Protein AF-0000000072550891 (afdb_homodimer)

Sequence (1012 aa):
MGTFTTAAAADHISEFAVNGSTIPDVQFDVGESYAGLLPISNNTEEKSSLFYWFFPTANPEHQTKEEITIWLNGGPGCSSLLGLLKENGPFLWQSGTPGPQPNPWSWHLLTNVIYVEQPVGVGFTKGTPSITNEDELAAQFMGFWRNFVDLFGLHGWKVYIVAESYGGFYGPYIASNFIDANDADHFNVAGLMVYDGIFFDDNLQMSVPAQSYINRYKELFALDDVVKARVDSVANECGFTYYYNQYLMFPPAGPQPYLTPGLDLLPDGTVVVNETCYDLWDYITDEVYVKNPCFNIYSITDHCPTPFNPLGYMPYFNRDDVKKAINAPDGVTWNLCNNNVFNTTDGHDTSPPSGLKQLPYVIDKTQNVILAQGSLDWILVTEGVLLGIQNMTWGGEMGFQSQPQDPFYVPLYGFYPYDIGYWGHNLPSGSGVQGTVHTERGLTLVAMQLAGHEGPQYLGAAAFRQLEKLLGRVQALNGTEPFTLPALRSIPQLQEPLGKGIVTIFMGTFTTAAAADHISEFAVNGSTIPDVQFDVGESYAGLLPISNNTEEKSSLFYWFFPTANPEHQTKEEITIWLNGGPGCSSLLGLLKENGPFLWQSGTPGPQPNPWSWHLLTNVIYVEQPVGVGFTKGTPSITNEDELAAQFMGFWRNFVDLFGLHGWKVYIVAESYGGFYGPYIASNFIDANDADHFNVAGLMVYDGIFFDDNLQMSVPAQSYINRYKELFALDDVVKARVDSVANECGFTYYYNQYLMFPPAGPQPYLTPGLDLLPDGTVVVNETCYDLWDYITDEVYVKNPCFNIYSITDHCPTPFNPLGYMPYFNRDDVKKAINAPDGVTWNLCNNNVFNTTDGHDTSPPSGLKQLPYVIDKTQNVILAQGSLDWILVTEGVLLGIQNMTWGGEMGFQSQPQDPFYVPLYGFYPYDIGYWGHNLPSGSGVQGTVHTERGLTLVAMQLAGHEGPQYLGAAAFRQLEKLLGRVQALNGTEPFTLPALRSIPQLQEPLGKGIVTIF

Nearest PDB structures (foldseek):
  6wia-assembly1_A-2  TM=8.063E-01  e=2.719E-28  Homo sapiens
  4mws-assembly1_B  TM=8.122E-01  e=5.931E-28  Homo sapiens
  4cib-assembly1_A-2  TM=8.021E-01  e=7.541E-28  Homo sapiens
  4ci9-assembly1_A-2  TM=7.890E-01  e=9.028E-28  Homo sapiens
  4cia-assembly1_A-2  TM=7.761E-01  e=1.645E-27  Homo sapiens

Solvent-accessible surface area (backbone atoms only — not comparable to full-atom values): 50818 Å² total; per-residue (Å²): 127,85,61,91,56,50,86,75,62,35,69,79,47,52,82,26,54,29,62,30,63,63,38,77,83,38,88,54,68,72,46,72,34,34,20,32,73,42,39,35,46,89,51,88,81,58,70,36,19,34,26,37,44,36,30,59,36,68,32,77,91,38,54,79,55,62,45,38,34,40,38,31,40,20,68,74,10,17,23,11,62,51,44,35,35,42,33,40,25,63,41,29,42,47,61,11,40,89,52,53,37,77,36,80,46,21,49,29,57,67,31,23,33,34,31,40,21,42,51,44,50,6,36,69,24,33,56,71,46,68,33,41,31,43,66,50,44,27,50,41,48,49,27,26,48,49,50,48,32,62,65,71,64,47,66,55,27,36,32,34,45,34,19,20,31,41,13,23,34,48,42,28,36,34,52,36,52,31,56,70,60,73,39,51,51,76,32,26,67,50,29,40,34,26,26,31,46,45,31,55,60,66,55,50,24,30,40,36,39,38,67,62,50,47,62,75,41,36,74,70,52,48,62,45,58,68,59,50,51,49,52,52,50,50,34,52,76,35,37,21,54,56,49,48,65,57,39,46,39,57,45,36,73,51,83,65,68,90,67,55,74,34,54,41,74,42,97,88,64,50,77,41,78,36,61,72,43,72,38,44,53,54,53,52,51,56,56,32,36,45,48,30,59,39,56,31,60,47,26,56,59,46,48,51,72,72,48,35,47,54,65,49,96,74,28,56,71,49,36,68,70,40,19,60,44,45,49,43,64,80,88,54,80,49,45,58,61,31,77,70,39,25,56,38,99,83,33,49,71,69,53,75,51,19,47,78,50,32,36,35,50,42,22,62,73,43,49,36,29,37,44,38,26,16,67,31,11,61,61,49,30,54,64,13,54,49,39,46,42,22,58,26,60,40,78,89,43,56,25,54,61,61,73,57,43,41,26,21,42,23,50,43,58,61,84,48,94,90,46,79,81,36,72,33,54,90,63,58,46,31,22,40,66,41,7,15,26,39,74,57,78,28,40,30,42,34,37,30,52,78,11,19,42,56,39,34,47,44,26,28,46,44,43,42,50,50,48,35,40,67,74,60,75,39,92,60,59,63,51,60,63,43,47,85,52,80,93,31,52,79,41,78,54,74,70,80,83,75,64,51,25,61,42,86,68,114,129,85,63,92,57,50,84,77,60,38,70,76,48,52,82,25,53,29,61,31,64,63,38,75,82,38,90,53,69,71,46,73,34,35,19,32,72,42,41,34,46,90,51,88,81,59,70,36,20,35,27,38,45,36,29,59,35,67,33,76,90,38,53,80,56,63,44,38,35,40,38,33,41,20,68,75,10,16,23,10,62,52,42,34,35,40,32,39,25,62,40,29,43,46,64,11,41,88,52,55,36,79,36,78,46,22,49,29,56,66,30,23,34,35,28,40,22,41,53,43,51,6,35,69,24,34,56,71,43,67,32,40,33,43,69,51,43,29,51,42,50,49,28,26,47,49,50,49,33,62,65,71,67,48,65,55,27,37,31,33,42,36,20,21,30,41,14,23,35,49,42,29,36,33,51,37,52,32,56,70,59,72,39,52,50,76,34,27,66,50,29,40,34,24,27,30,45,45,32,55,59,65,56,50,23,32,43,35,41,39,65,62,51,47,62,76,42,36,73,71,52,48,63,44,57,66,57,49,52,50,52,52,49,48,35,52,76,35,36,21,53,56,49,47,64,58,39,47,39,56,45,37,73,53,82,66,68,89,67,54,72,34,55,41,72,42,97,88,64,50,75,42,78,38,60,72,44,73,38,44,53,56,52,53,52,54,57,32,34,44,47,32,58,41,57,33,59,46,27,56,59,46,48,50,72,71,50,36,48,55,65,48,97,75,28,56,72,50,36,70,69,41,20,60,44,45,50,42,63,80,88,53,80,49,45,58,61,32,76,70,39,23,56,40,97,84,32,49,70,69,54,76,52,17,47,77,49,32,36,35,49,42,24,61,73,42,47,36,29,39,42,37,26,17,68,31,12,60,61,49,30,52,64,14,52,49,39,46,42,22,56,27,60,40,78,88,42,56,24,54,63,61,73,58,44,40,26,20,40,24,50,40,57,61,82,50,95,90,46,80,81,36,71,34,55,92,62,57,46,32,24,41,65,42,7,14,26,39,74,56,77,30,39,30,41,34,38,30,52,77,11,20,40,56,38,33,47,44,28,29,45,43,42,43,51,49,48,34,39,67,74,59,76,38,92,62,57,61,50,61,64,46,46,83,51,81,93,31,51,80,40,77,53,75,70,80,81,75,64,52,25,62,42,85,70,115

pLDDT: mean 94.94, std 8.45, range [28.48, 98.94]

Structure (mmCIF, N/CA/C/O backbone):
data_AF-0000000072550891-model_v1
#
loop_
_entity.id
_entity.type
_entity.pdbx_description
1 polymer Carboxypeptidase
#
loop_
_atom_site.group_PDB
_atom_site.id
_atom_site.type_symbol
_atom_site.label_atom_id
_atom_site.label_alt_id
_atom_site.label_comp_id
_atom_site.label_asym_id
_atom_site.label_entity_id
_atom_site.label_seq_id
_atom_site.pdbx_PDB_ins_code
_atom_site.Cartn_x
_atom_site.Cartn_y
_atom_site.Cartn_z
_atom_site.occupancy
_atom_site.B_iso_or_equiv
_atom_site.auth_seq_id
_atom_site.auth_comp_id
_atom_site.auth_asym_id
_atom_site.auth_atom_id
_atom_site.pdbx_PDB_model_num
ATOM 1 N N . MET A 1 1 ? -27.469 27.609 -3.367 1 28.48 1 MET A N 1
ATOM 2 C CA . MET A 1 1 ? -26.203 28.078 -3.928 1 28.48 1 MET A CA 1
ATOM 3 C C . MET A 1 1 ? -25.688 29.312 -3.189 1 28.48 1 MET A C 1
ATOM 5 O O . MET A 1 1 ? -26.141 30.422 -3.461 1 28.48 1 MET A O 1
ATOM 9 N N . GLY A 1 2 ? -25.5 29.25 -1.951 1 35.47 2 GLY A N 1
ATOM 10 C CA . GLY A 1 2 ? -25.172 30.469 -1.238 1 35.47 2 GLY A CA 1
ATOM 11 C C . GLY A 1 2 ? -23.906 31.141 -1.745 1 35.47 2 GLY A C 1
ATOM 12 O O . GLY A 1 2 ? -22.812 30.594 -1.591 1 35.47 2 GLY A O 1
ATOM 13 N N . THR A 1 3 ? -24.031 31.75 -2.898 1 43.25 3 THR A N 1
ATOM 14 C CA . THR A 1 3 ? -23 32.531 -3.562 1 43.25 3 THR A CA 1
ATOM 15 C C . THR A 1 3 ? -22.359 33.5 -2.592 1 43.25 3 THR A C 1
ATOM 17 O O . THR A 1 3 ? -23.047 34.125 -1.775 1 43.25 3 THR A O 1
ATOM 20 N N . PHE A 1 4 ? -21.062 33.125 -2.201 1 48.78 4 PHE A N 1
ATOM 21 C CA . PHE A 1 4 ? -20.281 34.125 -1.477 1 48.78 4 PHE A CA 1
ATOM 22 C C . PHE A 1 4 ? -20.562 35.531 -2.016 1 48.78 4 PHE A C 1
ATOM 24 O O . PHE A 1 4 ? -19.859 36.469 -1.665 1 48.78 4 PHE A O 1
ATOM 31 N N . THR A 1 5 ? -21.578 35.781 -3.039 1 43.47 5 THR A N 1
ATOM 32 C CA . THR A 1 5 ? -21.516 37.031 -3.746 1 43.47 5 THR A CA 1
ATOM 33 C C . THR A 1 5 ? -22.359 38.094 -3.027 1 43.47 5 THR A C 1
ATOM 35 O O . THR A 1 5 ? -23.578 37.969 -2.912 1 43.47 5 THR A O 1
ATOM 38 N N . THR A 1 6 ? -21.969 38.688 -2.039 1 37.5 6 THR A N 1
ATOM 39 C CA . THR A 1 6 ? -22.609 40 -1.932 1 37.5 6 THR A CA 1
ATOM 40 C C . THR A 1 6 ? -22.328 40.844 -3.166 1 37.5 6 THR A C 1
ATOM 42 O O . THR A 1 6 ? -21.328 40.625 -3.859 1 37.5 6 THR A O 1
ATOM 45 N N . ALA A 1 7 ? -23.266 41.812 -3.574 1 45.44 7 ALA A N 1
ATOM 46 C CA . ALA A 1 7 ? -23.25 42.656 -4.781 1 45.44 7 ALA A CA 1
ATOM 47 C C . ALA A 1 7 ? -21.891 43.344 -4.953 1 45.44 7 ALA A C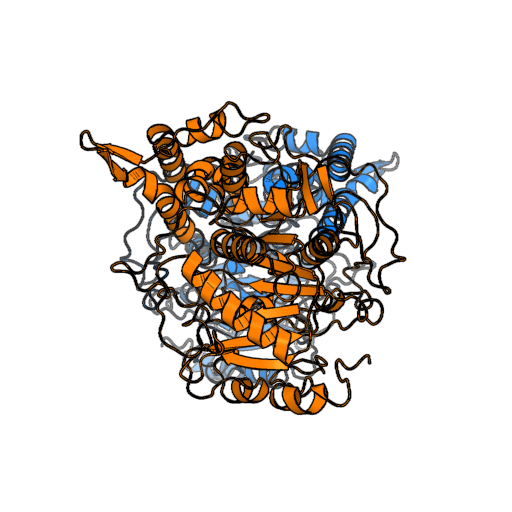 1
ATOM 49 O O . ALA A 1 7 ? -21.328 43.344 -6.051 1 45.44 7 ALA A O 1
ATOM 50 N N . ALA A 1 8 ? -21.297 43.969 -4.051 1 43.47 8 ALA A N 1
ATOM 51 C CA . ALA A 1 8 ? -20.094 44.781 -4.109 1 43.47 8 ALA A CA 1
ATOM 52 C C . ALA A 1 8 ? -18.828 43.906 -4.133 1 43.47 8 ALA A C 1
ATOM 54 O O . ALA A 1 8 ? -17.875 44.188 -4.852 1 43.47 8 ALA A O 1
ATOM 55 N N . ALA A 1 9 ? -18.578 42.938 -3.184 1 48.88 9 ALA A N 1
ATOM 56 C CA . ALA A 1 9 ? -17.469 41.969 -3.125 1 48.88 9 ALA A CA 1
ATOM 57 C C . ALA A 1 9 ? -17.422 41.125 -4.395 1 48.88 9 ALA A C 1
ATOM 59 O O . ALA A 1 9 ? -16.375 40.562 -4.719 1 48.88 9 ALA A O 1
ATOM 60 N N . ALA A 1 10 ? -18.359 41.188 -5.109 1 57.97 10 ALA A N 1
ATOM 61 C CA . ALA A 1 10 ? -18.562 40.281 -6.254 1 57.97 10 ALA A CA 1
ATOM 62 C C . ALA A 1 10 ? -17.609 40.656 -7.391 1 57.97 10 ALA A C 1
ATOM 64 O O . ALA A 1 10 ? -17.016 39.75 -8.016 1 57.97 10 ALA A O 1
ATOM 65 N N . ASP A 1 11 ? -17.406 41.969 -7.742 1 64.38 11 ASP A N 1
ATOM 66 C CA . ASP A 1 11 ? -16.625 42.312 -8.914 1 64.38 11 ASP A CA 1
ATOM 67 C C . ASP A 1 11 ? -15.141 42.062 -8.688 1 64.38 11 ASP A C 1
ATOM 69 O O . ASP A 1 11 ? -14.445 41.594 -9.586 1 64.38 11 ASP A O 1
ATOM 73 N N . HIS A 1 12 ? -14.641 42.156 -7.449 1 79.69 12 HIS A N 1
ATOM 74 C CA . HIS A 1 12 ? -13.203 42.094 -7.203 1 79.69 12 HIS A CA 1
ATOM 75 C C . HIS A 1 12 ? -12.734 40.656 -7.121 1 79.69 12 HIS A C 1
ATOM 77 O O . HIS A 1 12 ? -11.547 40.344 -7.328 1 79.69 12 HIS A O 1
ATOM 83 N N . ILE A 1 13 ? -13.641 39.719 -6.887 1 89.06 13 ILE A N 1
ATOM 84 C CA . ILE A 1 13 ? -13.18 38.344 -6.734 1 89.06 13 ILE A CA 1
ATOM 85 C C . ILE A 1 13 ? -13.398 37.594 -8.039 1 89.06 13 ILE A C 1
ATOM 87 O O . ILE A 1 13 ? -12.867 36.469 -8.211 1 89.06 13 ILE A O 1
ATOM 91 N N . SER A 1 14 ? -14.039 38.156 -9.031 1 91.19 14 SER A N 1
ATOM 92 C CA . SER A 1 14 ? -14.406 37.469 -10.266 1 91.19 14 SER A CA 1
ATOM 93 C C . SER A 1 14 ? -13.172 37.062 -11.047 1 91.19 14 SER A C 1
ATOM 95 O O . SER A 1 14 ? -13.188 36.031 -11.742 1 91.19 14 SER A O 1
ATOM 97 N N . GLU A 1 15 ? -12.18 37.812 -10.93 1 93.5 15 GLU A N 1
ATOM 98 C CA . GLU A 1 15 ? -10.969 37.5 -11.688 1 93.5 15 GLU A CA 1
ATOM 99 C C . GLU A 1 15 ? -10.312 36.219 -11.164 1 93.5 15 GLU A C 1
ATOM 101 O O . GLU A 1 15 ? -9.5 35.594 -11.859 1 93.5 15 GLU A O 1
ATOM 106 N N . PHE A 1 16 ? -10.664 35.812 -9.961 1 97.12 16 PHE A N 1
ATOM 107 C CA . PHE A 1 16 ? -10.07 34.625 -9.352 1 97.12 16 PHE A CA 1
ATOM 108 C C . PHE A 1 16 ? -10.984 33.438 -9.523 1 97.12 16 PHE A C 1
ATOM 110 O O . PHE A 1 16 ? -10.617 32.312 -9.148 1 97.12 16 PHE A O 1
ATOM 117 N N . ALA A 1 17 ? -12.133 33.594 -10.086 1 97.62 17 ALA A N 1
ATOM 118 C CA . ALA A 1 17 ? -13.102 32.5 -10.219 1 97.62 17 ALA A CA 1
ATOM 119 C C . ALA A 1 17 ? -12.57 31.391 -11.141 1 97.62 17 ALA A C 1
ATOM 121 O O . ALA A 1 17 ? -11.977 31.688 -12.18 1 97.62 17 ALA A O 1
ATOM 122 N N . VAL A 1 18 ? -12.734 30.188 -10.727 1 98.06 18 VAL A N 1
ATOM 123 C CA . VAL A 1 18 ? -12.391 29.016 -11.523 1 98.06 18 VAL A CA 1
ATOM 124 C C . VAL A 1 18 ? -13.664 28.328 -12.016 1 98.06 18 VAL A C 1
ATOM 126 O O . VAL A 1 18 ? -14.57 28.062 -11.219 1 98.06 18 VAL A O 1
ATOM 129 N N . ASN A 1 19 ? -13.766 28.078 -13.344 1 97.56 19 ASN A N 1
ATOM 130 C CA . ASN A 1 19 ? -14.891 27.328 -13.883 1 97.56 19 ASN A CA 1
ATOM 131 C C . ASN A 1 19 ? -14.766 25.828 -13.57 1 97.56 19 ASN A C 1
ATOM 133 O O . ASN A 1 19 ? -13.977 25.125 -14.195 1 97.56 19 ASN A O 1
ATOM 137 N N . GLY A 1 20 ? -15.578 25.375 -12.609 1 97.25 20 GLY A N 1
ATOM 138 C CA . GLY A 1 20 ? -15.484 24 -12.117 1 97.25 20 GLY A CA 1
ATOM 139 C C . GLY A 1 20 ? -15.812 22.969 -13.172 1 97.25 20 GLY A C 1
ATOM 140 O O . GLY A 1 20 ? -15.477 21.781 -13.016 1 97.25 20 GLY A O 1
ATOM 141 N N . SER A 1 21 ? -16.359 23.312 -14.25 1 97.56 21 SER A N 1
ATOM 142 C CA . SER A 1 21 ? -16.812 22.375 -15.273 1 97.56 21 SER A CA 1
ATOM 143 C C . SER A 1 21 ? -15.766 22.234 -16.391 1 97.56 21 SER A C 1
ATOM 145 O O . SER A 1 21 ? -15.93 21.422 -17.297 1 97.56 21 SER A O 1
ATOM 147 N N . THR A 1 22 ? -14.711 23 -16.297 1 97.25 22 THR A N 1
ATOM 148 C CA . THR A 1 22 ? -13.797 22.984 -17.438 1 97.25 22 THR A CA 1
ATOM 149 C C . THR A 1 22 ? -12.367 22.688 -16.984 1 97.25 22 THR A C 1
ATOM 151 O O . THR A 1 22 ? -11.414 22.984 -17.703 1 97.25 22 THR A O 1
ATOM 154 N N . ILE A 1 23 ? -12.227 22.281 -15.758 1 98.25 23 ILE A N 1
ATOM 155 C CA . ILE A 1 23 ? -10.906 21.859 -15.32 1 98.25 23 ILE A CA 1
ATOM 156 C C . ILE A 1 23 ? -10.438 20.672 -16.156 1 98.25 23 ILE A C 1
ATOM 158 O O . ILE A 1 23 ? -11.133 19.656 -16.234 1 98.25 23 ILE A O 1
ATOM 162 N N . PRO A 1 24 ? -9.242 20.719 -16.781 1 98.44 24 PRO A N 1
ATOM 163 C CA . PRO A 1 24 ? -8.805 19.656 -17.688 1 98.44 24 PRO A CA 1
ATOM 164 C C . PRO A 1 24 ? -8.789 18.281 -17.031 1 98.44 24 PRO A C 1
ATOM 166 O O . PRO A 1 24 ? -8.336 18.141 -15.891 1 98.44 24 PRO A O 1
ATOM 169 N N . ASP A 1 25 ? -9.289 17.219 -17.688 1 97.75 25 ASP A N 1
ATOM 170 C CA . ASP A 1 25 ? -9.336 15.812 -17.328 1 97.75 25 ASP A CA 1
ATOM 171 C C . ASP A 1 25 ? -10.375 15.555 -16.234 1 97.75 25 ASP A C 1
ATOM 173 O O . ASP A 1 25 ? -10.641 14.406 -15.891 1 97.75 25 ASP A O 1
ATOM 177 N N . VAL A 1 26 ? -10.938 16.609 -15.688 1 98.31 26 VAL A N 1
ATOM 178 C CA . VAL A 1 26 ? -12.031 16.438 -14.727 1 98.31 26 VAL A CA 1
ATOM 179 C C . VAL A 1 26 ? -13.367 16.406 -15.469 1 98.31 26 VAL A C 1
ATOM 181 O O . VAL A 1 26 ? -13.781 17.391 -16.062 1 98.31 26 VAL A O 1
ATOM 184 N N . GLN A 1 27 ? -14.086 15.344 -15.344 1 97.19 27 GLN A N 1
ATOM 185 C CA . GLN A 1 27 ? -15.219 15.07 -16.234 1 97.19 27 GLN A CA 1
ATOM 186 C C . GLN A 1 27 ? -16.547 15.438 -15.555 1 97.19 27 GLN A C 1
ATOM 188 O O . GLN A 1 27 ? -17.609 14.977 -15.984 1 97.19 27 GLN A O 1
ATOM 193 N N . PHE A 1 28 ? -16.469 16.125 -14.508 1 97.56 28 PHE A N 1
ATOM 194 C CA . PHE A 1 28 ? -17.656 16.578 -13.766 1 97.56 28 PHE A CA 1
ATOM 195 C C . PHE A 1 28 ? -17.469 18 -13.266 1 97.56 28 PHE A C 1
ATOM 197 O O . PHE A 1 28 ? -16.375 18.562 -13.359 1 97.56 28 PHE A O 1
ATOM 204 N N . ASP A 1 29 ? -18.5 18.656 -12.812 1 98.06 29 ASP A N 1
ATOM 205 C CA . ASP A 1 29 ? -18.469 20.016 -12.273 1 98.06 29 ASP A CA 1
ATOM 206 C C . ASP A 1 29 ? -18.031 20 -10.812 1 98.06 29 ASP A C 1
ATOM 208 O O . ASP A 1 29 ? -18.75 19.516 -9.938 1 98.06 29 ASP A O 1
ATOM 212 N N . VAL A 1 30 ? -16.906 20.578 -10.508 1 97.5 30 VAL A N 1
ATOM 213 C CA . VAL A 1 30 ? -16.312 20.609 -9.164 1 97.5 30 VAL A CA 1
ATOM 214 C C . VAL A 1 30 ? -17.031 21.656 -8.32 1 97.5 30 VAL A C 1
ATOM 216 O O . VAL A 1 30 ? -16.938 21.641 -7.09 1 97.5 30 VAL A O 1
ATOM 219 N N . GLY A 1 31 ? -17.734 22.531 -8.969 1 96.62 31 GLY A N 1
ATOM 220 C CA . GLY A 1 31 ? -18.438 23.578 -8.25 1 96.62 31 GLY A CA 1
ATOM 221 C C . GLY A 1 31 ? -17.641 24.859 -8.148 1 96.62 31 GLY A C 1
ATOM 222 O O . GLY A 1 31 ? -16.703 25.094 -8.914 1 96.62 31 GLY A O 1
ATOM 223 N N . GLU A 1 32 ? -18.031 25.766 -7.27 1 96.12 32 GLU A N 1
ATOM 224 C CA . GLU A 1 32 ? -17.469 27.109 -7.086 1 96.12 32 GLU A CA 1
ATOM 225 C C . GLU A 1 32 ? -16.078 27.047 -6.441 1 96.12 32 GLU A C 1
ATOM 227 O O . GLU A 1 32 ? -15.883 26.312 -5.469 1 96.12 32 GLU A O 1
ATOM 232 N N . SER A 1 33 ? -15.227 27.766 -6.988 1 98.25 33 SER A N 1
ATOM 233 C CA . SER A 1 33 ? -13.922 27.938 -6.363 1 98.25 33 SER A CA 1
ATOM 234 C C . SER A 1 33 ? -13.195 29.156 -6.902 1 98.25 33 SER A C 1
ATOM 236 O O . SER A 1 33 ? -13.648 29.781 -7.871 1 98.25 33 SER A O 1
ATOM 238 N N . TYR A 1 34 ? -12.18 29.594 -6.215 1 98.38 34 TYR A N 1
ATOM 239 C CA . TYR A 1 34 ? -11.367 30.766 -6.555 1 98.38 34 TYR A CA 1
ATOM 240 C C . TYR A 1 34 ? -9.883 30.453 -6.398 1 98.38 34 TYR A C 1
ATOM 242 O O . TYR A 1 34 ? -9.469 29.828 -5.418 1 98.38 34 TYR A O 1
ATOM 250 N N . ALA A 1 35 ? -9.094 30.828 -7.367 1 98.62 35 ALA A N 1
ATOM 251 C CA . ALA A 1 35 ? -7.652 30.578 -7.312 1 98.62 35 ALA A CA 1
ATOM 252 C C . ALA A 1 35 ? -6.875 31.75 -7.91 1 98.62 35 ALA A C 1
ATOM 254 O O . ALA A 1 35 ? -7.371 32.438 -8.797 1 98.62 35 ALA A O 1
ATOM 255 N N . GLY A 1 36 ? -5.691 31.922 -7.371 1 97.88 36 GLY A N 1
ATOM 256 C CA . GLY A 1 36 ? -4.84 32.969 -7.914 1 97.88 36 GLY A CA 1
ATOM 257 C C . GLY A 1 36 ? -3.709 33.344 -6.984 1 97.88 36 GLY A C 1
ATOM 258 O O . GLY A 1 36 ? -3.414 32.656 -6.023 1 97.88 36 GLY A O 1
ATOM 259 N N . LEU A 1 37 ? -3.027 34.406 -7.332 1 97.62 37 LEU A N 1
ATOM 260 C CA . LEU A 1 37 ? -1.902 34.938 -6.578 1 97.62 37 LEU A CA 1
ATOM 261 C C . LEU A 1 37 ? -2.34 36.125 -5.73 1 97.62 37 LEU A C 1
ATOM 263 O O . LEU A 1 37 ? -3.146 36.969 -6.172 1 97.62 37 LEU A O 1
ATOM 267 N N . LEU A 1 38 ? -1.813 36.219 -4.562 1 97.44 38 LEU A N 1
ATOM 268 C CA . LEU A 1 38 ? -1.979 37.375 -3.699 1 97.44 38 LEU A CA 1
ATOM 269 C C . LEU A 1 38 ? -0.654 37.75 -3.059 1 97.44 38 LEU A C 1
ATOM 271 O O . LEU A 1 38 ? 0.117 36.906 -2.635 1 97.44 38 LEU A O 1
ATOM 275 N N . PRO A 1 39 ? -0.405 39.031 -2.957 1 97.81 39 PRO A N 1
ATOM 276 C CA . PRO A 1 39 ? 0.867 39.5 -2.387 1 97.81 39 PRO A CA 1
ATOM 277 C C . PRO A 1 39 ? 1.009 39.156 -0.908 1 97.81 39 PRO A C 1
ATOM 279 O O . PRO A 1 39 ? 0.005 39 -0.208 1 97.81 39 PRO A O 1
ATOM 282 N N . ILE A 1 40 ? 2.258 39.125 -0.438 1 98 40 ILE A N 1
ATOM 283 C CA . ILE A 1 40 ? 2.539 38.75 0.94 1 98 40 ILE A CA 1
ATOM 284 C C . ILE A 1 40 ? 2.574 39.969 1.827 1 98 40 ILE A C 1
ATOM 286 O O . ILE A 1 40 ? 2.99 39.906 2.986 1 98 40 ILE A O 1
ATOM 290 N N . SER A 1 41 ? 2.252 41.094 1.265 1 95.75 41 SER A N 1
ATOM 291 C CA . SER A 1 41 ? 2.109 42.344 2.008 1 95.75 41 SER A CA 1
ATOM 292 C C . SER A 1 41 ? 1.237 43.344 1.253 1 95.75 41 SER A C 1
ATOM 294 O O . SER A 1 41 ? 0.812 43.094 0.127 1 95.75 41 SER A O 1
ATOM 296 N N . ASN A 1 42 ? 0.978 44.438 1.943 1 90.94 42 ASN A N 1
ATOM 297 C CA . ASN A 1 42 ? 0.204 45.5 1.303 1 90.94 42 ASN A CA 1
ATOM 298 C C . ASN A 1 42 ? 1.108 46.594 0.737 1 90.94 42 ASN A C 1
ATOM 300 O O . ASN A 1 42 ? 0.628 47.656 0.324 1 90.94 42 ASN A O 1
ATOM 304 N N . ASN A 1 43 ? 2.328 46.25 0.722 1 91.69 43 ASN A N 1
ATOM 305 C CA . ASN A 1 43 ? 3.266 47.188 0.105 1 91.69 43 ASN A CA 1
ATOM 306 C C . ASN A 1 43 ? 3.113 47.219 -1.414 1 91.69 43 ASN A C 1
ATOM 308 O O . ASN A 1 43 ? 3.125 46.156 -2.059 1 91.69 43 ASN A O 1
ATOM 312 N N . THR A 1 44 ? 3.066 48.312 -1.911 1 89.81 44 THR A N 1
ATOM 313 C CA . THR A 1 44 ? 2.84 48.5 -3.344 1 89.81 44 THR A CA 1
ATOM 314 C C . THR A 1 44 ? 4.027 47.969 -4.141 1 89.81 44 THR A C 1
ATOM 316 O O . THR A 1 44 ? 3.889 47.625 -5.32 1 89.81 44 THR A O 1
ATOM 319 N N . GLU A 1 45 ? 5.137 47.906 -3.533 1 91.69 45 GLU A N 1
ATOM 320 C CA . GLU A 1 45 ? 6.34 47.438 -4.219 1 91.69 45 GLU A CA 1
ATOM 321 C C . GLU A 1 45 ? 6.547 45.938 -4 1 91.69 45 GLU A C 1
ATOM 323 O O . GLU A 1 45 ? 7.52 45.375 -4.496 1 91.69 45 GLU A O 1
ATOM 328 N N . GLU A 1 46 ? 5.609 45.312 -3.291 1 92.94 46 GLU A N 1
ATOM 329 C CA . GLU A 1 46 ? 5.742 43.906 -3.016 1 92.94 46 GLU A CA 1
ATOM 330 C C . GLU A 1 46 ? 5.738 43.062 -4.305 1 92.94 46 GLU A C 1
ATOM 332 O O . GLU A 1 46 ? 4.82 43.188 -5.121 1 92.94 46 GLU A O 1
ATOM 337 N N . LYS A 1 47 ? 6.727 42.219 -4.508 1 93.31 47 LYS A N 1
ATOM 338 C CA . LYS A 1 47 ? 6.84 41.438 -5.715 1 93.31 47 LYS A CA 1
ATOM 339 C C . LYS A 1 47 ? 6.52 39.969 -5.426 1 93.31 47 LYS A C 1
ATOM 341 O O . LYS A 1 47 ? 6.301 39.156 -6.348 1 93.31 47 LYS A O 1
ATOM 346 N N . SER A 1 48 ? 6.562 39.656 -4.148 1 97.19 48 SER A N 1
ATOM 347 C CA . SER A 1 48 ? 6.312 38.25 -3.768 1 97.19 48 SER A CA 1
ATOM 348 C C . SER A 1 48 ? 4.828 38 -3.531 1 97.19 48 SER A C 1
ATOM 350 O O . SER A 1 48 ? 4.125 38.875 -2.994 1 97.19 48 SER A O 1
ATOM 352 N N . SER A 1 49 ? 4.352 36.906 -4.051 1 97.81 49 SER A N 1
ATOM 353 C CA . SER A 1 49 ? 2.967 36.469 -3.883 1 97.81 49 SER A CA 1
ATOM 354 C C . SER A 1 49 ? 2.877 35 -3.592 1 97.81 49 SER A C 1
ATOM 356 O O . SER A 1 49 ? 3.744 34.219 -4.008 1 97.81 49 SER A O 1
ATOM 358 N N . LEU A 1 50 ? 1.894 34.594 -2.84 1 98.69 50 LEU A N 1
ATOM 359 C CA . LEU A 1 50 ? 1.558 33.188 -2.668 1 98.69 50 LEU A CA 1
ATOM 360 C C . LEU A 1 50 ? 0.375 32.812 -3.549 1 98.69 50 LEU A C 1
ATOM 362 O O . LEU A 1 50 ? -0.426 33.656 -3.932 1 98.69 50 LEU A O 1
ATOM 366 N N . PHE A 1 51 ? 0.35 31.578 -3.971 1 98.75 51 PHE A N 1
ATOM 367 C CA . PHE A 1 51 ? -0.755 31.031 -4.754 1 98.75 51 PHE A CA 1
ATOM 368 C C . PHE A 1 51 ? -1.725 30.266 -3.859 1 98.75 51 PHE A C 1
ATOM 370 O O . PHE A 1 51 ? -1.305 29.578 -2.926 1 98.75 51 PHE A O 1
ATOM 377 N N . TYR A 1 52 ? -3.004 30.406 -4.109 1 98.81 52 TYR A N 1
ATOM 378 C CA . TYR A 1 52 ? -4.02 29.719 -3.324 1 98.81 52 TYR A CA 1
ATOM 379 C C . TYR A 1 52 ? -5.109 29.141 -4.223 1 98.81 52 TYR A C 1
ATOM 381 O O . TYR A 1 52 ? -5.262 29.578 -5.371 1 98.81 52 TYR A O 1
ATOM 389 N N . TRP A 1 53 ? -5.75 28.156 -3.781 1 98.94 53 TRP A N 1
ATOM 390 C CA . TRP A 1 53 ? -7.004 27.656 -4.324 1 98.94 53 TRP A CA 1
ATOM 391 C C . TRP A 1 53 ? -8.047 27.469 -3.225 1 98.94 53 TRP A C 1
ATOM 393 O O . TRP A 1 53 ? -7.844 26.688 -2.295 1 98.94 53 TRP A O 1
ATOM 403 N N . PHE A 1 54 ? -9.117 28.297 -3.275 1 98.75 54 PHE A N 1
ATOM 404 C CA . PHE A 1 54 ? -10.125 28.438 -2.229 1 98.75 54 PHE A CA 1
ATOM 405 C C . PHE A 1 54 ? -11.445 27.812 -2.662 1 98.75 54 PHE A C 1
ATOM 407 O O . PHE A 1 54 ? -11.938 28.094 -3.758 1 98.75 54 PHE A O 1
ATOM 414 N N . PHE A 1 55 ? -11.984 26.922 -1.781 1 98.56 55 PHE A N 1
ATOM 415 C CA . PHE A 1 55 ? -13.281 26.281 -1.995 1 98.56 55 PHE A CA 1
ATOM 416 C C . PHE A 1 55 ? -14.258 26.641 -0.881 1 98.56 55 PHE A C 1
ATOM 418 O O . PHE A 1 55 ? -14.102 26.188 0.256 1 98.56 55 PHE A O 1
ATOM 425 N N . PRO A 1 56 ? -15.297 27.406 -1.183 1 97.19 56 PRO A N 1
ATOM 426 C CA . PRO A 1 56 ? -16.344 27.656 -0.188 1 97.19 56 PRO A CA 1
ATOM 427 C C . PRO A 1 56 ? -17.109 26.391 0.2 1 97.19 56 PRO A C 1
ATOM 429 O O . PRO A 1 56 ? -17.125 25.422 -0.561 1 97.19 56 PRO A O 1
ATOM 432 N N . THR A 1 57 ? -17.641 26.469 1.382 1 97 57 THR A N 1
ATOM 433 C CA . THR A 1 57 ? -18.422 25.328 1.872 1 97 57 THR A CA 1
ATOM 434 C C . THR A 1 57 ? -19.531 24.969 0.888 1 97 57 THR A C 1
ATOM 436 O O . THR A 1 57 ? -20.312 25.828 0.479 1 97 57 THR A O 1
ATOM 439 N N . ALA A 1 58 ? -19.609 23.656 0.491 1 94.31 58 ALA A N 1
ATOM 440 C CA . ALA A 1 58 ? -20.562 23.203 -0.515 1 94.31 58 ALA A CA 1
ATOM 441 C C . ALA A 1 58 ? -21.891 22.797 0.133 1 94.31 58 ALA A C 1
ATOM 443 O O . ALA A 1 58 ? -22.953 22.938 -0.467 1 94.31 58 ALA A O 1
ATOM 444 N N . ASN A 1 59 ? -21.766 22.281 1.319 1 91.25 59 ASN A N 1
ATOM 445 C CA . ASN A 1 59 ? -22.969 21.828 2.02 1 91.25 59 ASN A CA 1
ATOM 446 C C . ASN A 1 59 ? -23.766 23 2.564 1 91.25 59 ASN A C 1
ATOM 448 O O . ASN A 1 59 ? -23.281 23.766 3.402 1 91.25 59 ASN A O 1
ATOM 452 N N . PRO A 1 60 ? -25.078 23.125 2.186 1 89.75 60 PRO A N 1
ATOM 453 C CA . PRO A 1 60 ? -25.891 24.266 2.582 1 89.75 60 PRO A CA 1
ATOM 454 C C . PRO A 1 60 ? -26.016 24.406 4.098 1 89.75 60 PRO A C 1
ATOM 456 O O . PRO A 1 60 ? -26.141 25.516 4.613 1 89.75 60 PRO A O 1
ATOM 459 N N . GLU A 1 61 ? -25.938 23.359 4.801 1 88.75 61 GLU A N 1
ATOM 460 C CA . GLU A 1 61 ? -26.125 23.391 6.25 1 88.75 61 GLU A CA 1
ATOM 461 C C . GLU A 1 61 ? -24.969 24.109 6.938 1 88.75 61 GLU A C 1
ATOM 463 O O . GLU A 1 61 ? -25.125 24.609 8.055 1 88.75 61 GLU A O 1
ATOM 468 N N . HIS A 1 62 ? -23.859 24.156 6.172 1 85.5 62 HIS A N 1
ATOM 469 C CA . HIS A 1 62 ? -22.672 24.703 6.82 1 85.5 62 HIS A CA 1
ATOM 470 C C . HIS A 1 62 ? -22.25 26.016 6.18 1 85.5 62 HIS A C 1
ATOM 472 O O . HIS A 1 62 ? -21.281 26.641 6.625 1 85.5 62 HIS A O 1
ATOM 478 N N . GLN A 1 63 ? -22.969 26.531 5.27 1 86.31 63 GLN A N 1
ATOM 479 C CA . GLN A 1 63 ? -22.578 27.719 4.5 1 86.31 63 GLN A CA 1
ATOM 480 C C . GLN A 1 63 ? -22.641 28.969 5.352 1 86.31 63 GLN A C 1
ATOM 482 O O . GLN A 1 63 ? -21.984 29.969 5.055 1 86.31 63 GLN A O 1
ATOM 487 N N . THR A 1 64 ? -23.391 28.859 6.391 1 85.31 64 THR A N 1
ATOM 488 C CA . THR A 1 64 ? -23.578 30.062 7.195 1 85.31 64 THR A CA 1
ATOM 489 C C . THR A 1 64 ? -22.516 30.156 8.281 1 85.31 64 THR A C 1
ATOM 491 O O . THR A 1 64 ? -22.438 31.172 8.984 1 85.31 64 THR A O 1
ATOM 494 N N . LYS A 1 65 ? -21.766 29.156 8.414 1 89.25 65 LYS A N 1
ATOM 495 C CA . LYS A 1 65 ? -20.719 29.188 9.43 1 89.25 65 LYS A CA 1
ATOM 496 C C . LYS A 1 65 ? -19.562 30.094 9.008 1 89.25 65 LYS A C 1
ATOM 498 O O . LYS A 1 65 ? -19.016 29.922 7.922 1 89.25 65 LYS A O 1
ATOM 503 N N . GLU A 1 66 ? -19.234 31.047 9.906 1 96.06 66 GLU A N 1
ATOM 504 C CA . GLU A 1 66 ? -18.125 31.969 9.656 1 96.06 66 GLU A CA 1
ATOM 505 C C . GLU A 1 66 ? -16.797 31.375 10.086 1 96.06 66 GLU A C 1
ATOM 507 O O . GLU A 1 66 ? -16.219 31.781 11.094 1 96.06 66 GLU A O 1
ATOM 512 N N . GLU A 1 67 ? -16.375 30.391 9.352 1 98.12 67 GLU A N 1
ATOM 513 C CA . GLU A 1 67 ? -15.148 29.656 9.633 1 98.12 67 GLU A CA 1
ATOM 514 C C . GLU A 1 67 ? -14.422 29.266 8.352 1 98.12 67 GLU A C 1
ATOM 516 O O . GLU A 1 67 ? -15.039 29.172 7.289 1 98.12 67 GLU A O 1
ATOM 521 N N . ILE A 1 68 ? -13.172 29.094 8.398 1 98.56 68 ILE A N 1
ATOM 522 C CA . ILE A 1 68 ? -12.344 28.688 7.273 1 98.56 68 ILE A CA 1
ATOM 523 C C . ILE A 1 68 ? -11.195 27.812 7.766 1 98.56 68 ILE A C 1
ATOM 525 O O . ILE A 1 68 ? -10.656 28.031 8.852 1 98.56 68 ILE A O 1
ATOM 529 N N . THR A 1 69 ? -10.898 26.781 7.062 1 98.88 69 THR A N 1
ATOM 530 C CA . THR A 1 69 ? -9.789 25.875 7.344 1 98.88 69 THR A CA 1
ATOM 531 C C . THR A 1 69 ? -8.672 26.062 6.328 1 98.88 69 THR A C 1
ATOM 533 O O . THR A 1 69 ? -8.906 25.969 5.121 1 98.88 69 THR A O 1
ATOM 536 N N . ILE A 1 70 ? -7.496 26.297 6.777 1 98.94 70 ILE A N 1
ATOM 537 C CA . ILE A 1 70 ? -6.289 26.391 5.965 1 98.94 70 ILE A CA 1
ATOM 538 C C . ILE A 1 70 ? -5.613 25.031 5.875 1 98.94 70 ILE A C 1
ATOM 540 O O . ILE A 1 70 ? -5.398 24.359 6.891 1 98.94 70 ILE A O 1
ATOM 544 N N . TRP A 1 71 ? -5.332 24.609 4.719 1 98.88 71 TRP A N 1
ATOM 545 C CA . TRP A 1 71 ? -4.574 23.391 4.504 1 98.88 71 TRP A CA 1
ATOM 546 C C . TRP A 1 71 ? -3.16 23.688 4.023 1 98.88 71 TRP A C 1
ATOM 548 O O . TRP A 1 71 ? -2.975 24.438 3.059 1 98.88 71 TRP A O 1
ATOM 558 N N . LEU A 1 72 ? -2.146 23.016 4.656 1 98.81 72 LEU A N 1
ATOM 559 C CA . LEU A 1 72 ? -0.741 23.234 4.328 1 98.81 72 LEU A CA 1
ATOM 560 C C . LEU A 1 72 ? 0.015 21.906 4.289 1 98.81 72 LEU A C 1
ATOM 562 O O . LEU A 1 72 ? 0.108 21.203 5.301 1 98.81 72 LEU A O 1
ATOM 566 N N . ASN A 1 73 ? 0.549 21.562 3.154 1 98 73 ASN A N 1
ATOM 567 C CA . ASN A 1 73 ? 1.401 20.391 3.045 1 98 73 ASN A CA 1
ATOM 568 C C . ASN A 1 73 ? 2.82 20.672 3.529 1 98 73 ASN A C 1
ATOM 570 O O . ASN A 1 73 ? 3.162 21.812 3.816 1 98 73 ASN A O 1
ATOM 574 N N . GLY A 1 74 ? 3.613 19.609 3.682 1 95.12 74 GLY A N 1
ATOM 575 C CA . GLY A 1 74 ? 4.898 19.719 4.355 1 95.12 74 GLY A CA 1
ATOM 576 C C . GLY A 1 74 ? 6.043 20.031 3.41 1 95.12 74 GLY A C 1
ATOM 577 O O . GLY A 1 74 ? 5.914 20.891 2.531 1 95.12 74 GLY A O 1
ATOM 578 N N . GLY A 1 75 ? 7.105 19.516 3.67 1 86.81 75 GLY A N 1
ATOM 579 C CA . GLY A 1 75 ? 8.25 19.75 2.803 1 86.81 75 GLY A CA 1
ATOM 580 C C . GLY A 1 75 ? 9.555 19.891 3.561 1 86.81 75 GLY A C 1
ATOM 581 O O . GLY A 1 75 ? 10 18.938 4.219 1 86.81 75 GLY A O 1
ATOM 582 N N . PRO A 1 76 ? 10.117 21.047 3.395 1 92.94 76 PRO A N 1
ATOM 583 C CA . PRO A 1 76 ? 9.57 22.281 3.943 1 92.94 76 PRO A CA 1
ATOM 584 C C . PRO A 1 76 ? 8.805 23.109 2.904 1 92.94 76 PRO A C 1
ATOM 586 O O . PRO A 1 76 ? 8.141 24.078 3.25 1 92.94 76 PRO A O 1
ATOM 589 N N . GLY A 1 77 ? 8.875 22.75 1.772 1 96.69 77 GLY A N 1
ATOM 590 C CA . GLY A 1 77 ? 8.242 23.531 0.724 1 96.69 77 GLY A CA 1
ATOM 591 C C . GLY A 1 77 ? 7.527 22.672 -0.308 1 96.69 77 GLY A C 1
ATOM 592 O O . GLY A 1 77 ? 7.871 22.703 -1.492 1 96.69 77 GLY A O 1
ATOM 593 N N . CYS A 1 78 ? 6.531 21.953 0.17 1 97.56 78 CYS A N 1
ATOM 594 C CA . CYS A 1 78 ? 5.719 21.203 -0.777 1 97.56 78 CYS A CA 1
ATOM 595 C C . CYS A 1 78 ? 4.371 21.875 -1.002 1 97.56 78 CYS A C 1
ATOM 597 O O . CYS A 1 78 ? 3.785 22.422 -0.067 1 97.56 78 CYS A O 1
ATOM 599 N N . SER A 1 79 ? 3.914 21.781 -2.203 1 98.44 79 SER A N 1
ATOM 600 C CA . SER A 1 79 ? 2.688 22.422 -2.656 1 98.44 79 SER A CA 1
ATOM 601 C C . SER A 1 79 ? 1.464 21.844 -1.951 1 98.44 79 SER A C 1
ATOM 603 O O . SER A 1 79 ? 1.318 20.625 -1.848 1 98.44 79 SER A O 1
ATOM 605 N N . SER A 1 80 ? 0.566 22.703 -1.574 1 98.62 80 SER A N 1
ATOM 606 C CA . SER A 1 80 ? -0.691 22.281 -0.965 1 98.62 80 SER A CA 1
ATOM 607 C C . SER A 1 80 ? -1.649 21.719 -2.01 1 98.62 80 SER A C 1
ATOM 609 O O . SER A 1 80 ? -2.668 21.109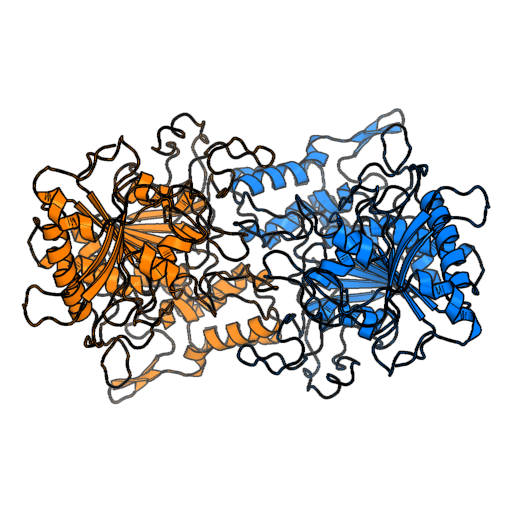 -1.665 1 98.62 80 SER A O 1
ATOM 611 N N . LEU A 1 81 ? -1.294 21.844 -3.277 1 98.75 81 LEU A N 1
ATOM 612 C CA . LEU A 1 81 ? -2.111 21.234 -4.316 1 98.75 81 LEU A CA 1
ATOM 613 C C . LEU A 1 81 ? -1.975 19.703 -4.293 1 98.75 81 LEU A C 1
ATOM 615 O O . LEU A 1 81 ? -2.811 19 -4.855 1 98.75 81 LEU A O 1
ATOM 619 N N . LEU A 1 82 ? -0.941 19.281 -3.598 1 98.5 82 LEU A N 1
ATOM 620 C CA . LEU A 1 82 ? -0.876 17.844 -3.297 1 98.5 82 LEU A CA 1
ATOM 621 C C . LEU A 1 82 ? -2.086 17.406 -2.479 1 98.5 82 LEU A C 1
ATOM 623 O O . LEU A 1 82 ? -2.764 16.438 -2.834 1 98.5 82 LEU A O 1
ATOM 627 N N . GLY A 1 83 ? -2.299 18.141 -1.397 1 98.62 83 GLY A N 1
ATOM 628 C CA . GLY A 1 83 ? -3.447 17.828 -0.56 1 98.62 83 GLY A CA 1
ATOM 629 C C . GLY A 1 83 ? -4.77 17.938 -1.298 1 98.62 83 GLY A C 1
ATOM 630 O O . GLY A 1 83 ? -5.656 17.109 -1.119 1 98.62 83 GLY A O 1
ATOM 631 N N . LEU A 1 84 ? -4.879 18.922 -2.121 1 98.81 84 LEU A N 1
ATOM 632 C CA . LEU A 1 84 ? -6.094 19.125 -2.902 1 98.81 84 LEU A CA 1
ATOM 633 C C . LEU A 1 84 ? -6.352 17.938 -3.828 1 98.81 84 LEU A C 1
ATOM 635 O O . LEU A 1 84 ? -7.457 17.391 -3.857 1 98.81 84 LEU A O 1
ATOM 639 N N . LEU A 1 85 ? -5.352 17.516 -4.543 1 98.69 85 LEU A N 1
ATOM 640 C CA . LEU A 1 85 ? -5.527 16.562 -5.641 1 98.69 85 LEU A CA 1
ATOM 641 C C . LEU A 1 85 ? -5.527 15.133 -5.121 1 98.69 85 LEU A C 1
ATOM 643 O O . LEU A 1 85 ? -6.141 14.25 -5.727 1 98.69 85 LEU A O 1
ATOM 647 N N . LYS A 1 86 ? -4.918 14.914 -3.93 1 98.25 86 LYS A N 1
ATOM 648 C CA . LYS A 1 86 ? -4.703 13.516 -3.572 1 98.25 86 LYS A CA 1
ATOM 649 C C . LYS A 1 86 ? -5.211 13.219 -2.162 1 98.25 86 LYS A C 1
ATOM 651 O O . LYS A 1 86 ? -5.195 12.07 -1.718 1 98.25 86 LYS A O 1
ATOM 656 N N . GLU A 1 87 ? -5.703 14.203 -1.449 1 98.5 87 GLU A N 1
ATOM 657 C CA . GLU A 1 87 ? -5.965 13.938 -0.037 1 98.5 87 GLU A CA 1
ATOM 658 C C . GLU A 1 87 ? -7.398 14.312 0.334 1 98.5 87 GLU A C 1
ATOM 660 O O . GLU A 1 87 ? -8.227 13.438 0.607 1 98.5 87 GLU A O 1
ATOM 665 N N . ASN A 1 88 ? -7.738 15.617 0.287 1 98.75 88 ASN A N 1
ATOM 666 C CA . ASN A 1 88 ? -9 15.992 0.913 1 98.75 88 ASN A CA 1
ATOM 667 C C . ASN A 1 88 ? -9.758 17.016 0.075 1 98.75 88 ASN A C 1
ATOM 669 O O . ASN A 1 88 ? -10.711 17.641 0.555 1 98.75 88 ASN A O 1
ATOM 673 N N . GLY A 1 89 ? -9.383 17.219 -1.205 1 98.75 89 GLY A N 1
ATOM 674 C CA . GLY A 1 89 ? -10.047 18.188 -2.074 1 98.75 89 GLY A CA 1
ATOM 675 C C . GLY A 1 89 ? -11.336 17.656 -2.678 1 98.75 89 GLY A C 1
ATOM 676 O O . GLY A 1 89 ? -11.719 16.516 -2.424 1 98.75 89 GLY A O 1
ATOM 677 N N . PRO A 1 90 ? -11.945 18.484 -3.457 1 98.31 90 PRO A N 1
ATOM 678 C CA . PRO A 1 90 ? -13.234 18.125 -4.051 1 98.31 90 PRO A CA 1
ATOM 679 C C . PRO A 1 90 ? -13.109 17.031 -5.109 1 98.31 90 PRO A C 1
ATOM 681 O O . PRO A 1 90 ? -14.086 16.328 -5.398 1 98.31 90 PRO A O 1
ATOM 684 N N . PHE A 1 91 ? -12.016 16.922 -5.727 1 98.38 91 PHE A N 1
ATOM 685 C CA . PHE A 1 91 ? -11.719 15.844 -6.664 1 98.38 91 PHE A CA 1
ATOM 686 C C . PHE A 1 91 ? -10.344 15.25 -6.391 1 98.38 91 PHE A C 1
ATOM 688 O O . PHE A 1 91 ? -9.414 15.969 -6.004 1 98.38 91 PHE A O 1
ATOM 695 N N . LEU A 1 92 ? -10.289 13.922 -6.539 1 98.56 92 LEU A N 1
ATOM 696 C CA . LEU A 1 92 ? -9.031 13.25 -6.238 1 98.56 92 LEU A CA 1
ATOM 697 C C . LEU A 1 92 ? -8.516 12.492 -7.453 1 98.56 92 LEU A C 1
ATOM 699 O O . LEU A 1 92 ? -9.289 11.844 -8.156 1 98.56 92 LEU A O 1
ATOM 703 N N . TRP A 1 93 ? -7.305 12.633 -7.75 1 98.19 93 TRP A N 1
ATOM 704 C CA . TRP A 1 93 ? -6.539 11.805 -8.672 1 98.19 93 TRP A CA 1
ATOM 705 C C . TRP A 1 93 ? -5.379 11.125 -7.953 1 98.19 93 TRP A C 1
ATOM 707 O O . TRP A 1 93 ? -4.227 11.555 -8.078 1 98.19 93 TRP A O 1
ATOM 717 N N . GLN A 1 94 ? -5.664 10.023 -7.27 1 97.19 94 GLN A N 1
ATOM 718 C CA . GLN A 1 94 ? -4.672 9.289 -6.496 1 97.19 94 GLN A CA 1
ATOM 719 C C . GLN A 1 94 ? -3.855 8.359 -7.395 1 97.19 94 GLN A C 1
ATOM 721 O O . GLN A 1 94 ? -4.297 7.996 -8.484 1 97.19 94 GLN A O 1
ATOM 726 N N . SER A 1 95 ? -2.713 8 -6.957 1 96.81 95 SER A N 1
ATOM 727 C CA . SER A 1 95 ? -1.769 7.215 -7.75 1 96.81 95 SER A CA 1
ATOM 728 C C . SER A 1 95 ? -2.379 5.887 -8.18 1 96.81 95 SER A C 1
ATOM 730 O O . SER A 1 95 ? -3.018 5.199 -7.379 1 96.81 95 SER A O 1
ATOM 732 N N . GLY A 1 96 ? -2.197 5.574 -9.438 1 96.56 96 GLY A N 1
ATOM 733 C CA . GLY A 1 96 ? -2.623 4.293 -9.977 1 96.56 96 GLY A CA 1
ATOM 734 C C . GLY A 1 96 ? -4.082 4.277 -10.398 1 96.56 96 GLY A C 1
ATOM 735 O O . GLY A 1 96 ? -4.551 3.303 -10.984 1 96.56 96 GLY A O 1
ATOM 736 N N . THR A 1 97 ? -4.887 5.316 -10.07 1 96.19 97 THR A N 1
ATOM 737 C CA . THR A 1 97 ? -6.285 5.383 -10.492 1 96.19 97 THR A CA 1
ATOM 738 C C . THR A 1 97 ? -6.398 5.93 -11.906 1 96.19 97 THR A C 1
ATOM 740 O O . THR A 1 97 ? -5.453 6.523 -12.43 1 96.19 97 THR A O 1
ATOM 743 N N . PRO A 1 98 ? -7.492 5.758 -12.562 1 92.56 98 PRO A N 1
ATOM 744 C CA . PRO A 1 98 ? -7.582 6.105 -13.984 1 92.56 98 PRO A CA 1
ATOM 745 C C . PRO A 1 98 ? -7.66 7.613 -14.219 1 92.56 98 PRO A C 1
ATOM 747 O O . PRO A 1 98 ? -7.352 8.086 -15.312 1 92.56 98 PRO A O 1
ATOM 750 N N . GLY A 1 99 ? -8.117 8.398 -13.281 1 95.5 99 GLY A N 1
ATOM 751 C CA . GLY A 1 99 ? -8.289 9.836 -13.406 1 95.5 99 GLY A CA 1
ATOM 752 C C . GLY A 1 99 ? -8.953 10.461 -12.195 1 95.5 99 GLY A C 1
ATOM 753 O O . GLY A 1 99 ? -9.188 9.789 -11.188 1 95.5 99 GLY A O 1
ATOM 754 N N . PRO A 1 100 ? -9.234 11.766 -12.367 1 97.75 100 PRO A N 1
ATOM 755 C CA . PRO A 1 100 ? -9.891 12.453 -11.25 1 97.75 100 PRO A CA 1
ATOM 756 C C . PRO A 1 100 ? -11.289 11.906 -10.961 1 97.75 100 PRO A C 1
ATOM 758 O O . PRO A 1 100 ? -12.047 11.602 -11.891 1 97.75 100 PRO A O 1
ATOM 761 N N . GLN A 1 101 ? -11.57 11.758 -9.719 1 96.81 101 GLN A N 1
ATOM 762 C CA . GLN A 1 101 ? -12.867 11.297 -9.234 1 96.81 101 GLN A CA 1
ATOM 763 C C . GLN A 1 101 ? -13.445 12.266 -8.203 1 96.81 101 GLN A C 1
ATOM 765 O O . GLN A 1 101 ? -12.703 12.875 -7.434 1 96.81 101 GLN A O 1
ATOM 770 N N . PRO A 1 102 ? -14.797 12.43 -8.227 1 97.25 102 PRO A N 1
ATOM 771 C CA . PRO A 1 102 ? -15.359 13.211 -7.117 1 97.25 102 PRO A CA 1
ATOM 772 C C . PRO A 1 102 ? -15.023 12.617 -5.754 1 97.25 102 PRO A C 1
ATOM 774 O O . PRO A 1 102 ? -15.055 11.391 -5.582 1 97.25 102 PRO A O 1
ATOM 777 N N . ASN A 1 103 ? -14.711 13.414 -4.863 1 97.75 103 ASN A N 1
ATOM 778 C CA . ASN A 1 103 ? -14.312 12.961 -3.533 1 97.75 103 ASN A CA 1
ATOM 779 C C . ASN A 1 103 ? -15.477 13.031 -2.553 1 97.75 103 ASN A C 1
ATOM 781 O O . ASN A 1 103 ? -15.906 14.117 -2.16 1 97.75 103 ASN A O 1
ATOM 785 N N . PRO A 1 104 ? -15.969 11.898 -2.092 1 96.62 104 PRO A N 1
ATOM 786 C CA . PRO A 1 104 ? -17.062 11.922 -1.128 1 96.62 104 PRO A CA 1
ATOM 787 C C . PRO A 1 104 ? -16.641 12.414 0.252 1 96.62 104 PRO A C 1
ATOM 789 O O . PRO A 1 104 ? -17.484 12.742 1.088 1 96.62 104 PRO A O 1
ATOM 792 N N . TRP A 1 105 ? -15.352 12.492 0.496 1 97.56 105 TRP A N 1
ATOM 793 C CA . TRP A 1 105 ? -14.82 12.898 1.794 1 97.56 105 TRP A CA 1
ATOM 794 C C . TRP A 1 105 ? -14.141 14.258 1.706 1 97.56 105 TRP A C 1
ATOM 796 O O . TRP A 1 105 ? -13.195 14.539 2.449 1 97.56 105 TRP A O 1
ATOM 806 N N . SER A 1 106 ? -14.547 15.039 0.751 1 98.19 106 SER A N 1
ATOM 807 C CA . SER A 1 106 ? -13.977 16.375 0.565 1 98.19 106 SER A CA 1
ATOM 808 C C . SER A 1 106 ? -14.227 17.25 1.785 1 98.19 106 SER A C 1
ATOM 810 O O . SER A 1 106 ? -15.328 17.266 2.338 1 98.19 106 SER A O 1
ATOM 812 N N . TRP A 1 107 ? -13.273 17.984 2.154 1 98.75 107 TRP A N 1
ATOM 813 C CA . TRP A 1 107 ? -13.352 18.797 3.367 1 98.75 107 TRP A CA 1
ATOM 814 C C . TRP A 1 107 ? -14.273 20 3.166 1 98.75 107 TRP A C 1
ATOM 816 O O . TRP A 1 107 ? -14.883 20.484 4.121 1 98.75 107 TRP A O 1
ATOM 826 N N . HIS A 1 108 ? -14.492 20.453 1.904 1 98.31 108 HIS A N 1
ATOM 827 C CA . HIS A 1 108 ? -15.336 21.625 1.67 1 98.31 108 HIS A CA 1
ATOM 828 C C . HIS A 1 108 ? -16.812 21.281 1.863 1 98.31 108 HIS A C 1
ATOM 830 O O . HIS A 1 108 ? -17.672 22.172 1.824 1 98.31 108 HIS A O 1
ATOM 836 N N . LEU A 1 109 ? -17.078 20.016 2.102 1 97.31 109 LEU A N 1
ATOM 837 C CA . LEU A 1 109 ? -18.422 19.625 2.514 1 97.31 109 LEU A CA 1
ATOM 838 C C . LEU A 1 109 ? -18.688 20.047 3.955 1 97.31 109 LEU A C 1
ATOM 840 O O . LEU A 1 109 ? -19.844 20.109 4.383 1 97.31 109 LEU A O 1
ATOM 844 N N . LEU A 1 110 ? -17.641 20.344 4.754 1 97.38 110 LEU A N 1
ATOM 845 C CA . LEU A 1 110 ? -17.781 20.688 6.168 1 97.38 110 LEU A CA 1
ATOM 846 C C . LEU A 1 110 ? -17.516 22.156 6.41 1 97.38 110 LEU A C 1
ATOM 848 O O . LEU A 1 110 ? -18.078 22.766 7.32 1 97.38 110 LEU A O 1
ATOM 852 N N . THR A 1 111 ? -16.609 22.703 5.664 1 98 111 THR A N 1
ATOM 853 C CA . THR A 1 111 ? -16.109 24.047 5.945 1 98 111 THR A CA 1
ATOM 854 C C . THR A 1 111 ? -15.547 24.688 4.68 1 98 111 THR A C 1
ATOM 856 O O . THR A 1 111 ? -15.445 24.047 3.641 1 98 111 THR A O 1
ATOM 859 N N . ASN A 1 112 ? -15.391 26.078 4.758 1 98.31 112 ASN A N 1
ATOM 860 C CA . ASN A 1 112 ? -14.555 26.734 3.756 1 98.31 112 ASN A CA 1
ATOM 861 C C . ASN A 1 112 ? -13.109 26.266 3.842 1 98.31 112 ASN A C 1
ATOM 863 O O . ASN A 1 112 ? -12.539 26.188 4.934 1 98.31 112 ASN A O 1
ATOM 867 N N . VAL A 1 113 ? -12.555 25.891 2.68 1 98.81 113 VAL A N 1
ATOM 868 C CA . VAL A 1 113 ? -11.195 25.359 2.705 1 98.81 113 VAL A CA 1
ATOM 869 C C . VAL A 1 113 ? -10.312 26.141 1.727 1 98.81 113 VAL A C 1
ATOM 871 O O . VAL A 1 113 ? -10.719 26.391 0.587 1 98.81 113 VAL A O 1
ATOM 874 N N . ILE A 1 114 ? -9.156 26.484 2.162 1 98.94 114 ILE A N 1
ATOM 875 C CA . ILE A 1 114 ? -8.188 27.141 1.286 1 98.94 114 ILE A CA 1
ATOM 876 C C . ILE A 1 114 ? -6.871 26.359 1.305 1 98.94 114 ILE A C 1
ATOM 878 O O . ILE A 1 114 ? -6.359 26.016 2.373 1 98.94 114 ILE A O 1
ATOM 882 N N . TYR A 1 115 ? -6.395 26.031 0.159 1 98.94 115 TYR A N 1
ATOM 883 C CA . TYR A 1 115 ? -5.074 25.453 -0.05 1 98.94 115 TYR A CA 1
ATOM 884 C C . TYR A 1 115 ? -4.059 26.516 -0.433 1 98.94 115 TYR A C 1
ATOM 886 O O . TYR A 1 115 ? -4.242 27.234 -1.428 1 98.94 115 TYR A O 1
ATOM 894 N N . VAL A 1 116 ? -2.996 26.625 0.319 1 98.94 116 VAL A N 1
ATOM 895 C CA . VAL A 1 116 ? -2.053 27.719 0.074 1 98.94 116 VAL A CA 1
ATOM 896 C C . VAL A 1 116 ? -0.66 27.141 -0.18 1 98.94 116 VAL A C 1
ATOM 898 O O . VAL A 1 116 ? -0.167 26.312 0.599 1 98.94 116 VAL A O 1
ATOM 901 N N . GLU A 1 117 ? -0.121 27.531 -1.285 1 98.69 117 GLU A N 1
ATOM 902 C CA . GLU A 1 117 ? 1.285 27.219 -1.528 1 98.69 117 GLU A CA 1
ATOM 903 C C . GLU A 1 117 ? 2.199 28.203 -0.804 1 98.69 117 GLU A C 1
ATOM 905 O O . GLU A 1 117 ? 2.213 29.391 -1.121 1 98.69 117 GLU A O 1
ATOM 910 N N . GLN A 1 118 ? 2.912 27.688 0.124 1 98.19 118 GLN A N 1
ATOM 911 C CA . GLN A 1 118 ? 3.791 28.5 0.956 1 98.19 118 GLN A CA 1
ATOM 912 C C . GLN A 1 118 ? 5.023 27.719 1.393 1 98.19 118 GLN A C 1
ATOM 914 O O . GLN A 1 118 ? 4.996 26.484 1.434 1 98.19 118 GLN A O 1
ATOM 919 N N . PRO A 1 119 ? 6.184 28.406 1.679 1 97.94 119 PRO A N 1
ATOM 920 C CA . PRO A 1 119 ? 6.422 29.844 1.554 1 97.94 119 PRO A CA 1
ATOM 921 C C . PRO A 1 119 ? 6.781 30.266 0.129 1 97.94 119 PRO A C 1
ATOM 923 O O . PRO A 1 119 ? 6.562 29.5 -0.815 1 97.94 119 PRO A O 1
ATOM 926 N N . VAL A 1 120 ? 7.172 31.547 -0.036 1 98 120 VAL A N 1
ATOM 927 C CA . VAL A 1 120 ? 7.641 32 -1.343 1 98 120 VAL A CA 1
ATOM 928 C C . VAL A 1 120 ? 8.656 31.016 -1.898 1 98 120 VAL A C 1
ATOM 930 O O . VAL A 1 120 ? 9.578 30.594 -1.191 1 98 120 VAL A O 1
ATOM 933 N N . GLY A 1 121 ? 8.5 30.562 -3.141 1 96.88 121 GLY A N 1
ATOM 934 C CA . GLY A 1 121 ? 9.352 29.562 -3.762 1 96.88 121 GLY A CA 1
ATOM 935 C C . GLY A 1 121 ? 8.648 28.234 -4.004 1 96.88 121 GLY A C 1
ATOM 936 O O . GLY A 1 121 ? 9.141 27.391 -4.746 1 96.88 121 GLY A O 1
ATOM 937 N N . VAL A 1 122 ? 7.465 28.078 -3.488 1 98.12 122 VAL A N 1
ATOM 938 C CA . VAL A 1 122 ? 6.742 26.812 -3.564 1 98.12 122 VAL A CA 1
ATOM 939 C C . VAL A 1 122 ? 5.688 26.891 -4.668 1 98.12 122 VAL A C 1
ATOM 941 O O . VAL A 1 122 ? 4.93 27.859 -4.75 1 98.12 122 VAL A O 1
ATOM 944 N N . GLY A 1 123 ? 5.648 25.844 -5.48 1 98 123 GLY A N 1
ATOM 945 C CA . GLY A 1 123 ? 4.602 25.734 -6.484 1 98 123 GLY A CA 1
ATOM 946 C C . GLY A 1 123 ? 4.555 26.906 -7.43 1 98 123 GLY A C 1
ATOM 947 O O . GLY A 1 123 ? 5.562 27.266 -8.039 1 98 123 GLY A O 1
ATOM 948 N N . PHE A 1 124 ? 3.414 27.609 -7.453 1 98.56 124 PHE A N 1
ATOM 949 C CA . PHE A 1 124 ? 3.16 28.688 -8.391 1 98.56 124 PHE A CA 1
ATOM 950 C C . PHE A 1 124 ? 3.537 30.031 -7.785 1 98.56 124 PHE A C 1
ATOM 952 O O . PHE A 1 124 ? 3.33 31.078 -8.406 1 98.56 124 PHE A O 1
ATOM 959 N N . THR A 1 125 ? 4.039 30.047 -6.586 1 98.06 125 THR A N 1
ATOM 960 C CA . THR A 1 125 ? 4.309 31.328 -5.93 1 98.06 125 THR A CA 1
ATOM 961 C C . THR A 1 125 ? 5.246 32.188 -6.773 1 98.06 125 THR A C 1
ATOM 963 O O . THR A 1 125 ? 5.953 31.656 -7.645 1 98.06 125 THR A O 1
ATOM 966 N N . LYS A 1 126 ? 5.203 33.469 -6.508 1 96.5 126 LYS A N 1
ATOM 967 C CA . LYS A 1 126 ? 6.121 34.406 -7.152 1 96.5 126 LYS A CA 1
ATOM 968 C C . LYS A 1 126 ? 7.062 35.062 -6.133 1 96.5 126 LYS A C 1
ATOM 970 O O . LYS A 1 126 ? 6.66 35.344 -5 1 96.5 126 LYS A O 1
ATOM 975 N N . GLY A 1 127 ? 8.25 35.281 -6.641 1 95.81 127 GLY A N 1
ATOM 976 C CA . GLY A 1 127 ? 9.258 35.906 -5.789 1 95.81 127 GLY A CA 1
ATOM 977 C C . GLY A 1 127 ? 10.445 35 -5.527 1 95.81 127 GLY A C 1
ATOM 978 O O . GLY A 1 127 ? 10.5 33.875 -6.016 1 95.81 127 GLY A O 1
ATOM 979 N N . THR A 1 128 ? 11.422 35.5 -4.762 1 95.31 128 THR A N 1
ATOM 980 C CA . THR A 1 128 ? 12.617 34.75 -4.379 1 95.31 128 THR A CA 1
ATOM 981 C C . THR A 1 128 ? 12.578 34.406 -2.898 1 95.31 128 THR A C 1
ATOM 983 O O . THR A 1 128 ? 12.312 35.25 -2.051 1 95.31 128 THR A O 1
ATOM 986 N N . PRO A 1 129 ? 12.828 33.156 -2.656 1 96.62 129 PRO A N 1
ATOM 987 C CA . PRO A 1 129 ? 12.875 32.781 -1.24 1 96.62 129 PRO A CA 1
ATOM 988 C C . PRO A 1 129 ? 13.797 33.656 -0.422 1 96.62 129 PRO A C 1
ATOM 990 O O . PRO A 1 129 ? 14.93 33.938 -0.832 1 96.62 129 PRO A O 1
ATOM 993 N N . SER A 1 130 ? 13.297 34.125 0.753 1 95.69 130 SER A N 1
ATOM 994 C CA . SER A 1 130 ? 14.086 35.094 1.513 1 95.69 130 SER A CA 1
ATOM 995 C C . SER A 1 130 ? 14.039 34.781 3.006 1 95.69 130 SER A C 1
ATOM 997 O O . SER A 1 130 ? 14.773 35.406 3.789 1 95.69 130 SER A O 1
ATOM 999 N N . ILE A 1 131 ? 13.234 33.875 3.424 1 97.69 131 ILE A N 1
ATOM 1000 C CA . ILE A 1 131 ? 13.062 33.656 4.852 1 97.69 131 ILE A CA 1
ATOM 1001 C C . ILE A 1 131 ? 14.242 32.812 5.379 1 97.69 131 ILE A C 1
ATOM 1003 O O . ILE A 1 131 ? 14.867 32.062 4.621 1 97.69 131 ILE A O 1
ATOM 1007 N N . THR A 1 132 ? 14.484 32.938 6.656 1 98.12 132 THR A N 1
ATOM 1008 C CA . THR A 1 132 ? 15.57 32.156 7.262 1 98.12 132 THR A CA 1
ATOM 1009 C C . THR A 1 132 ? 15.047 31.312 8.414 1 98.12 132 THR A C 1
ATOM 1011 O O . THR A 1 132 ? 15.758 30.438 8.914 1 98.12 132 THR A O 1
ATOM 1014 N N . ASN A 1 133 ? 13.859 31.562 8.852 1 97.94 133 ASN A N 1
ATOM 1015 C CA . ASN A 1 133 ? 13.273 30.828 9.969 1 97.94 133 ASN A CA 1
ATOM 1016 C C . ASN A 1 133 ? 11.75 30.828 9.898 1 97.94 133 ASN A C 1
ATOM 1018 O O . ASN A 1 133 ? 11.164 31.484 9.039 1 97.94 133 ASN A O 1
ATOM 1022 N N . GLU A 1 134 ? 11.133 30.172 10.922 1 98.31 134 GLU A N 1
ATOM 1023 C CA . GLU A 1 134 ? 9.688 29.938 10.891 1 98.31 134 GLU A CA 1
ATOM 1024 C C . GLU A 1 134 ? 8.93 31.203 11.289 1 98.31 134 GLU A C 1
ATOM 1026 O O . GLU A 1 134 ? 7.762 31.359 10.922 1 98.31 134 GLU A O 1
ATOM 1031 N N . ASP A 1 135 ? 9.469 32.062 12.047 1 98.62 135 ASP A N 1
ATOM 1032 C CA . ASP A 1 135 ? 8.797 33.312 12.367 1 98.62 135 ASP A CA 1
ATOM 1033 C C . ASP A 1 135 ? 8.68 34.219 11.133 1 98.62 135 ASP A C 1
ATOM 1035 O O . ASP A 1 135 ? 7.66 34.875 10.93 1 98.62 135 ASP A O 1
ATOM 1039 N N . GLU A 1 136 ? 9.766 34.219 10.391 1 98.31 136 GLU A N 1
ATOM 1040 C CA . GLU A 1 136 ? 9.703 34.969 9.133 1 98.31 136 GLU A CA 1
ATOM 1041 C C . GLU A 1 136 ? 8.703 34.312 8.172 1 98.31 136 GLU A C 1
ATOM 1043 O O . GLU A 1 136 ? 8.008 35.031 7.434 1 98.31 136 GLU A O 1
ATOM 1048 N N . LEU A 1 137 ? 8.672 33.031 8.141 1 98.31 137 LEU A N 1
ATOM 1049 C CA . LEU A 1 137 ? 7.664 32.344 7.348 1 98.31 137 LEU A CA 1
ATOM 1050 C C . LEU A 1 137 ? 6.262 32.781 7.77 1 98.31 137 LEU A C 1
ATOM 1052 O O . LEU A 1 137 ? 5.422 33.094 6.922 1 98.31 137 LEU A O 1
ATOM 1056 N N . ALA A 1 138 ? 6.016 32.75 9.062 1 98.69 138 ALA A N 1
ATOM 1057 C CA . ALA A 1 138 ? 4.715 33.125 9.602 1 98.69 138 ALA A CA 1
ATOM 1058 C C . ALA A 1 138 ? 4.375 34.562 9.211 1 98.69 138 ALA A C 1
ATOM 1060 O O . ALA A 1 138 ? 3.229 34.875 8.875 1 98.69 138 ALA A O 1
ATOM 1061 N N . ALA A 1 139 ? 5.332 35.406 9.211 1 98 139 ALA A N 1
ATOM 1062 C CA . ALA A 1 139 ? 5.113 36.812 8.836 1 98 139 ALA A CA 1
ATOM 1063 C C . ALA A 1 139 ? 4.688 36.906 7.375 1 98 139 ALA A C 1
ATOM 1065 O O . ALA A 1 139 ? 3.781 37.688 7.043 1 98 139 ALA A O 1
ATOM 1066 N N . GLN A 1 140 ? 5.43 36.188 6.594 1 97.62 140 GLN A N 1
ATOM 1067 C CA . GLN A 1 140 ? 5.059 36.125 5.184 1 97.62 140 GLN A CA 1
ATOM 1068 C C . GLN A 1 140 ? 3.621 35.656 5.012 1 97.62 140 GLN A C 1
ATOM 1070 O O . GLN A 1 140 ? 2.846 36.25 4.262 1 97.62 140 GLN A O 1
ATOM 1075 N N . PHE A 1 141 ? 3.285 34.594 5.648 1 98.75 141 PHE A N 1
ATOM 1076 C CA . PHE A 1 141 ? 1.95 34.031 5.559 1 98.75 141 PHE A CA 1
ATOM 1077 C C . PHE A 1 141 ? 0.9 35 6.07 1 98.75 141 PHE A C 1
ATOM 1079 O O . PHE A 1 141 ? -0.182 35.125 5.492 1 98.75 141 PHE A O 1
ATOM 1086 N N . MET A 1 142 ? 1.155 35.688 7.137 1 98.62 142 MET A N 1
ATOM 1087 C CA . MET A 1 142 ? 0.23 36.656 7.727 1 98.62 142 MET A CA 1
ATOM 1088 C C . MET A 1 142 ? -0.068 37.812 6.754 1 98.62 142 MET A C 1
ATOM 1090 O O . MET A 1 142 ? -1.202 38.281 6.68 1 98.62 142 MET A O 1
ATOM 1094 N N . GLY A 1 143 ? 0.986 38.281 6.07 1 98.25 143 GLY A N 1
ATOM 1095 C CA . GLY A 1 143 ? 0.753 39.312 5.059 1 98.25 143 GLY A CA 1
ATOM 1096 C C . GLY A 1 143 ? -0.193 38.844 3.963 1 98.25 143 GLY A C 1
ATOM 1097 O O . GLY A 1 143 ? -1.124 39.562 3.604 1 98.25 143 GLY A O 1
ATOM 1098 N N . PHE A 1 144 ? 0.042 37.719 3.426 1 98.62 144 PHE A N 1
ATOM 1099 C CA . PHE A 1 144 ? -0.851 37.125 2.445 1 98.62 144 PHE A CA 1
ATOM 1100 C C . PHE A 1 144 ? -2.262 36.969 3.008 1 98.62 144 PHE A C 1
ATOM 1102 O O . PHE A 1 144 ? -3.236 37.344 2.342 1 98.62 144 PHE A O 1
ATOM 1109 N N . TRP A 1 145 ? -2.367 36.406 4.242 1 98.81 145 TRP A N 1
ATOM 1110 C CA . TRP A 1 145 ? -3.652 36.062 4.859 1 98.81 145 TRP A CA 1
ATOM 1111 C C . TRP A 1 145 ? -4.488 37.344 5.051 1 98.81 145 TRP A C 1
ATOM 1113 O O . TRP A 1 145 ? -5.695 37.344 4.801 1 98.81 145 TRP A O 1
ATOM 1123 N N . ARG A 1 146 ? -3.869 38.438 5.48 1 97.94 146 ARG A N 1
ATOM 1124 C CA . ARG A 1 146 ? -4.578 39.719 5.617 1 97.94 146 ARG A CA 1
ATOM 1125 C C . ARG A 1 146 ? -5.211 40.125 4.293 1 97.94 146 ARG A C 1
ATOM 1127 O O . ARG A 1 146 ? -6.375 40.531 4.258 1 97.94 146 ARG A O 1
ATOM 1134 N N . ASN A 1 147 ? -4.41 40.031 3.289 1 97.12 147 ASN A N 1
ATOM 1135 C CA . ASN A 1 147 ? -4.918 40.375 1.966 1 97.12 147 ASN A CA 1
ATOM 1136 C C . ASN A 1 147 ? -6.086 39.469 1.562 1 97.12 147 ASN A C 1
ATOM 1138 O O . ASN A 1 147 ? -7.051 39.938 0.951 1 97.12 147 ASN A O 1
ATOM 1142 N N . PHE A 1 148 ? -5.941 38.219 1.842 1 98.06 148 PHE A N 1
ATOM 1143 C CA . PHE A 1 148 ? -6.992 37.281 1.503 1 98.06 148 PHE A CA 1
ATOM 1144 C C . PHE A 1 148 ? -8.281 37.594 2.254 1 98.06 148 PHE A C 1
ATOM 1146 O O . PHE A 1 148 ? -9.359 37.625 1.663 1 98.06 148 PHE A O 1
ATOM 1153 N N . VAL A 1 149 ? -8.211 37.812 3.562 1 97.81 149 VAL A N 1
ATOM 1154 C CA . VAL A 1 149 ? -9.359 38.156 4.402 1 97.81 149 VAL A CA 1
ATOM 1155 C C . VAL A 1 149 ? -10.031 39.406 3.883 1 97.81 149 VAL A C 1
ATOM 1157 O O . VAL A 1 149 ? -11.258 39.469 3.783 1 97.81 149 VAL A O 1
ATOM 1160 N N . ASP A 1 150 ? -9.25 40.406 3.529 1 96.5 150 ASP A N 1
ATOM 1161 C CA . ASP A 1 150 ? -9.781 41.656 3.01 1 96.5 150 ASP A CA 1
ATOM 1162 C C . ASP A 1 150 ? -10.477 41.438 1.67 1 96.5 150 ASP A C 1
ATOM 1164 O O . ASP A 1 150 ? -11.57 41.969 1.443 1 96.5 150 ASP A O 1
ATOM 1168 N N . LEU A 1 151 ? -9.82 40.688 0.872 1 96 151 LEU A N 1
ATOM 1169 C CA . LEU A 1 151 ? -10.344 40.469 -0.472 1 96 151 LEU A CA 1
ATOM 1170 C C . LEU A 1 151 ? -11.688 39.75 -0.42 1 96 151 LEU A C 1
ATOM 1172 O O . LEU A 1 151 ? -12.617 40.125 -1.134 1 96 151 LEU A O 1
ATOM 1176 N N . PHE A 1 152 ? -11.836 38.75 0.433 1 96.38 152 PHE A N 1
ATOM 1177 C CA . PHE A 1 152 ? -13.016 37.875 0.427 1 96.38 152 PHE A CA 1
ATOM 1178 C C . PHE A 1 152 ? -13.969 38.281 1.549 1 96.38 152 PHE A C 1
ATOM 1180 O O . PHE A 1 152 ? -15.039 37.688 1.694 1 96.38 152 PHE A O 1
ATOM 1187 N N . GLY A 1 153 ? -13.648 39.281 2.348 1 94.94 153 GLY A N 1
ATOM 1188 C CA . GLY A 1 153 ? -14.508 39.75 3.41 1 94.94 153 GLY A CA 1
ATOM 1189 C C . GLY A 1 153 ? -14.742 38.75 4.512 1 94.94 153 GLY A C 1
ATOM 1190 O O . GLY A 1 153 ? -15.883 38.5 4.91 1 94.94 153 GLY A O 1
ATOM 1191 N N . LEU A 1 154 ? -13.648 38.125 5.027 1 96.88 154 LEU A N 1
ATOM 1192 C CA . LEU A 1 154 ? -13.781 37.062 6 1 96.88 154 LEU A CA 1
ATOM 1193 C C . LEU A 1 154 ? -13.453 37.562 7.406 1 96.88 154 LEU A C 1
ATOM 1195 O O . LEU A 1 154 ? -13.016 36.781 8.258 1 96.88 154 LEU A O 1
ATOM 1199 N N . HIS A 1 155 ? -13.656 38.812 7.594 1 97.44 155 HIS A N 1
ATOM 1200 C CA . HIS A 1 155 ? -13.312 39.438 8.867 1 97.44 155 HIS A CA 1
ATOM 1201 C C . HIS A 1 155 ? -14.055 38.75 10.023 1 97.44 155 HIS A C 1
ATOM 1203 O O . HIS A 1 155 ? -15.266 38.531 9.945 1 97.44 155 HIS A O 1
ATOM 1209 N N . GLY A 1 156 ? -13.297 38.375 11.07 1 97.56 156 GLY A N 1
ATOM 1210 C CA . GLY A 1 156 ? -13.867 37.844 12.289 1 97.56 156 GLY A CA 1
ATOM 1211 C C . GLY A 1 156 ? -14.094 36.344 12.219 1 97.56 156 GLY A C 1
ATOM 1212 O O . GLY A 1 156 ? -14.477 35.719 13.211 1 97.56 156 GLY A O 1
ATOM 1213 N N . TRP A 1 157 ? -13.859 35.781 11.086 1 98.06 157 TRP A N 1
ATOM 1214 C CA . TRP A 1 157 ? -14.117 34.344 10.922 1 98.06 157 TRP A CA 1
ATOM 1215 C C . TRP A 1 157 ? -13.156 33.531 11.773 1 98.06 157 TRP A C 1
ATOM 1217 O O . TRP A 1 157 ? -11.984 33.875 11.914 1 98.06 157 TRP A O 1
ATOM 1227 N N . LYS A 1 158 ? -13.641 32.406 12.344 1 98.44 158 LYS A N 1
ATOM 1228 C CA . LYS A 1 158 ? -12.766 31.438 12.984 1 98.44 158 LYS A CA 1
ATOM 1229 C C . LYS A 1 158 ? -11.828 30.781 11.969 1 98.44 158 LYS A C 1
ATOM 1231 O O . LYS A 1 158 ? -12.25 30.422 10.867 1 98.44 158 LYS A O 1
ATOM 1236 N N . VAL A 1 159 ? -10.57 30.719 12.359 1 98.88 159 VAL A N 1
ATOM 1237 C CA . VAL A 1 159 ? -9.562 30.172 11.453 1 98.88 159 VAL A CA 1
ATOM 1238 C C . VAL A 1 159 ? -9 28.875 12.039 1 98.88 159 VAL A C 1
ATOM 1240 O O . VAL A 1 159 ? -8.492 28.859 13.164 1 98.88 159 VAL A O 1
ATOM 1243 N N . TYR A 1 160 ? -9.141 27.797 11.367 1 98.94 160 TYR A N 1
ATOM 1244 C CA . TYR A 1 160 ? -8.508 26.516 11.688 1 98.94 160 TYR A CA 1
ATOM 1245 C C . TYR A 1 160 ? -7.316 26.266 10.773 1 98.94 160 TYR A C 1
ATOM 1247 O O . TYR A 1 160 ? -7.391 26.484 9.562 1 98.94 160 TYR A O 1
ATOM 1255 N N . ILE A 1 161 ? -6.238 25.844 11.312 1 98.94 161 ILE A N 1
ATOM 1256 C CA . ILE A 1 161 ? -5.023 25.562 10.555 1 98.94 161 ILE A CA 1
ATOM 1257 C C . ILE A 1 161 ? -4.73 24.062 10.594 1 98.94 161 ILE A C 1
ATOM 1259 O O . ILE A 1 161 ? -4.641 23.469 11.672 1 98.94 161 ILE A O 1
ATOM 1263 N N . VAL A 1 162 ? -4.656 23.422 9.477 1 98.94 162 VAL A N 1
ATOM 1264 C CA . VAL A 1 162 ? -4.285 22.016 9.367 1 98.94 162 VAL A CA 1
ATOM 1265 C C . VAL A 1 162 ? -3.039 21.875 8.492 1 98.94 162 VAL A C 1
ATOM 1267 O O . VAL A 1 162 ? -2.996 22.406 7.375 1 98.94 162 VAL A O 1
ATOM 1270 N N . ALA A 1 163 ? -2.059 21.234 8.984 1 98.75 163 ALA A N 1
ATOM 1271 C CA . ALA A 1 163 ? -0.789 21.078 8.281 1 98.75 163 ALA A CA 1
ATOM 1272 C C . ALA A 1 163 ? -0.343 19.609 8.273 1 98.75 163 ALA A C 1
ATOM 1274 O O . ALA A 1 163 ? -0.993 18.75 8.875 1 98.75 163 ALA A O 1
ATOM 1275 N N . GLU A 1 164 ? 0.673 19.281 7.527 1 98.31 164 GLU A N 1
ATOM 1276 C CA . GLU A 1 164 ? 1.159 17.922 7.363 1 98.31 164 GLU A CA 1
ATOM 1277 C C . GLU A 1 164 ? 2.684 17.875 7.363 1 98.31 164 GLU A C 1
ATOM 1279 O O . GLU A 1 164 ? 3.34 18.781 6.859 1 98.31 164 GLU A O 1
ATOM 1284 N N . SER A 1 165 ? 3.316 16.828 7.934 1 97.81 165 SER A N 1
ATOM 1285 C CA . SER A 1 165 ? 4.754 16.594 7.844 1 97.81 165 SER A CA 1
ATOM 1286 C C . SER A 1 165 ? 5.543 17.75 8.445 1 97.81 165 SER A C 1
ATOM 1288 O O . SER A 1 165 ? 5.32 18.141 9.594 1 97.81 165 SER A O 1
ATOM 1290 N N . TYR A 1 166 ? 6.32 18.438 7.648 1 97.38 166 TYR A N 1
ATOM 1291 C CA . TYR A 1 166 ? 7.062 19.609 8.102 1 97.38 166 TYR A CA 1
ATOM 1292 C C . TYR A 1 166 ? 6.117 20.672 8.641 1 97.38 166 TYR A C 1
ATOM 1294 O O . TYR A 1 166 ? 6.547 21.594 9.352 1 97.38 166 TYR A O 1
ATOM 1302 N N . GLY A 1 167 ? 4.863 20.5 8.367 1 97.88 167 GLY A N 1
ATOM 1303 C CA . GLY A 1 167 ? 3.836 21.375 8.914 1 97.88 167 GLY A CA 1
ATOM 1304 C C . GLY A 1 167 ? 3.773 21.344 10.43 1 97.88 167 GLY A C 1
ATOM 1305 O O . GLY A 1 167 ? 3.168 22.219 11.055 1 97.88 167 GLY A O 1
ATOM 1306 N N . GLY A 1 168 ? 4.418 20.359 11.016 1 98.25 168 GLY A N 1
ATOM 1307 C CA . GLY A 1 168 ? 4.582 20.375 12.461 1 98.25 168 GLY A CA 1
ATOM 1308 C C . GLY A 1 168 ? 5.453 21.516 12.953 1 98.25 168 GLY A C 1
ATOM 1309 O O . GLY A 1 168 ? 5.414 21.859 14.133 1 98.25 168 GLY A O 1
ATOM 1310 N N . PHE A 1 169 ? 6.262 22.078 12.055 1 97 169 PHE A N 1
ATOM 1311 C CA . PHE A 1 169 ? 6.977 23.328 12.328 1 97 169 PHE A CA 1
ATOM 1312 C C . PHE A 1 169 ? 6.09 24.531 12.039 1 97 169 PHE A C 1
ATOM 1314 O O . PHE A 1 169 ? 5.625 25.203 12.969 1 97 169 PHE A O 1
ATOM 1321 N N . TYR A 1 170 ? 5.695 24.75 10.797 1 96.06 170 TYR A N 1
ATOM 1322 C CA . TYR A 1 170 ? 5.125 26.047 10.445 1 96.06 170 TYR A CA 1
ATOM 1323 C C . TYR A 1 170 ? 3.668 26.141 10.883 1 96.06 170 TYR A C 1
ATOM 1325 O O . TYR A 1 170 ? 3.143 27.234 11.086 1 96.06 170 TYR A O 1
ATOM 1333 N N . GLY A 1 171 ? 2.961 25 11.078 1 98.62 171 GLY A N 1
ATOM 1334 C CA . GLY A 1 171 ? 1.617 25.094 11.625 1 98.62 171 GLY A CA 1
ATOM 1335 C C . GLY A 1 171 ? 1.567 25.812 12.961 1 98.62 171 GLY A C 1
ATOM 1336 O O . GLY A 1 171 ? 0.945 26.875 13.078 1 98.62 171 GLY A O 1
ATOM 1337 N N . PRO A 1 172 ? 2.273 25.266 13.977 1 98.88 172 PRO A N 1
ATOM 1338 C CA . PRO A 1 172 ? 2.32 25.922 15.281 1 98.88 172 PRO A CA 1
ATOM 1339 C C . PRO A 1 172 ? 2.91 27.328 15.211 1 98.88 172 PRO A C 1
ATOM 1341 O O . PRO A 1 172 ? 2.445 28.234 15.906 1 98.88 172 PRO A O 1
ATOM 1344 N N . TYR A 1 173 ? 3.9 27.562 14.391 1 98.88 173 TYR A N 1
ATOM 1345 C CA . TYR A 1 173 ? 4.504 28.891 14.273 1 98.88 173 TYR A CA 1
ATOM 1346 C C . TYR A 1 173 ? 3.514 29.891 13.695 1 98.88 173 TYR A C 1
ATOM 1348 O O . TYR A 1 173 ? 3.389 31 14.195 1 98.88 173 TYR A O 1
ATOM 1356 N N . ILE A 1 174 ? 2.809 29.5 12.656 1 98.94 174 ILE A N 1
ATOM 1357 C CA . ILE A 1 174 ? 1.798 30.375 12.07 1 98.94 174 ILE A CA 1
ATOM 1358 C C . ILE A 1 174 ? 0.695 30.641 13.094 1 98.94 174 ILE A C 1
ATOM 1360 O O . ILE A 1 174 ? 0.323 31.797 13.328 1 98.94 174 ILE A O 1
ATOM 1364 N N . ALA A 1 175 ? 0.223 29.625 13.758 1 98.94 175 ALA A N 1
ATOM 1365 C CA . ALA A 1 175 ? -0.848 29.766 14.742 1 98.94 175 ALA A CA 1
ATOM 1366 C C . ALA A 1 175 ? -0.42 30.672 15.891 1 98.94 175 ALA A C 1
ATOM 1368 O O . ALA A 1 175 ? -1.182 31.547 16.312 1 98.94 175 ALA A O 1
ATOM 1369 N N . SER A 1 176 ? 0.768 30.438 16.375 1 98.81 176 SER A N 1
ATOM 1370 C CA . SER A 1 176 ? 1.284 31.234 17.469 1 98.81 176 SER A CA 1
ATOM 1371 C C . SER A 1 176 ? 1.38 32.719 17.078 1 98.81 176 SER A C 1
ATOM 1373 O O . SER A 1 176 ? 0.997 33.594 17.844 1 98.81 176 SER A O 1
ATOM 1375 N N . ASN A 1 177 ? 1.864 33 15.906 1 98.88 177 ASN A N 1
ATOM 1376 C CA . ASN A 1 177 ? 1.975 34.375 15.43 1 98.88 177 ASN A CA 1
ATOM 1377 C C . ASN A 1 177 ? 0.602 35 15.195 1 98.88 177 ASN A C 1
ATOM 1379 O O . ASN A 1 177 ? 0.407 36.188 15.453 1 98.88 177 ASN A O 1
ATOM 1383 N N . PHE A 1 178 ? -0.347 34.188 14.664 1 98.81 178 PHE A N 1
ATOM 1384 C CA . PHE A 1 178 ? -1.725 34.656 14.562 1 98.81 178 PHE A CA 1
ATOM 1385 C C . PHE A 1 178 ? -2.25 35.094 15.922 1 98.81 178 PHE A C 1
ATOM 1387 O O . PHE A 1 178 ? -2.811 36.188 16.047 1 98.81 178 PHE A O 1
ATOM 1394 N N . ILE A 1 179 ? -2.086 34.281 16.953 1 98.69 179 ILE A N 1
ATOM 1395 C CA . ILE A 1 179 ? -2.57 34.562 18.297 1 98.69 179 ILE A CA 1
ATOM 1396 C C . ILE A 1 179 ? -1.915 35.812 18.844 1 98.69 179 ILE A C 1
ATOM 1398 O O . ILE A 1 179 ? -2.592 36.688 19.391 1 98.69 179 ILE A O 1
ATOM 1402 N N . ASP A 1 180 ? -0.641 35.969 18.641 1 98.5 180 ASP A N 1
ATOM 1403 C CA . ASP A 1 180 ? 0.134 37.062 19.203 1 98.5 180 ASP A CA 1
ATOM 1404 C C . ASP A 1 180 ? -0.225 38.375 18.531 1 98.5 180 ASP A C 1
ATOM 1406 O O . ASP A 1 180 ? 0.025 39.469 19.078 1 98.5 180 ASP A O 1
ATOM 1410 N N . ALA A 1 181 ? -0.732 38.281 17.312 1 98.06 181 ALA A N 1
ATOM 1411 C CA . ALA A 1 181 ? -1.14 39.5 16.609 1 98.06 181 ALA A CA 1
ATOM 1412 C C . ALA A 1 181 ? -2.258 40.219 17.359 1 98.06 181 ALA A C 1
ATOM 1414 O O . ALA A 1 181 ? -2.477 41.406 17.156 1 98.06 181 ALA A O 1
ATOM 1415 N N . ASN A 1 182 ? -2.969 39.5 18.203 1 97.31 182 ASN A N 1
ATOM 1416 C CA . ASN A 1 182 ? -4.074 40.094 18.969 1 97.31 182 ASN A CA 1
ATOM 1417 C C . ASN A 1 182 ? -5.039 40.844 18.078 1 97.31 182 ASN A C 1
ATOM 1419 O O . ASN A 1 182 ? -5.402 42 18.375 1 97.31 182 ASN A O 1
ATOM 1423 N N . ASP A 1 183 ? -5.32 40.375 16.922 1 98.19 183 ASP A N 1
ATOM 1424 C CA . ASP A 1 183 ? -6.223 40.906 15.906 1 98.19 183 ASP A CA 1
ATOM 1425 C C . ASP A 1 183 ? -7.258 39.844 15.492 1 98.19 183 ASP A C 1
ATOM 1427 O O . ASP A 1 183 ? -7.078 39.156 14.484 1 98.19 183 ASP A O 1
ATOM 1431 N N . ALA A 1 184 ? -8.367 39.812 16.188 1 96.5 184 ALA A N 1
ATOM 1432 C CA . ALA A 1 184 ? -9.398 38.812 15.961 1 96.5 184 ALA A CA 1
ATOM 1433 C C . ALA A 1 184 ? -10.125 39.062 14.641 1 96.5 184 ALA A C 1
ATOM 1435 O O . ALA A 1 184 ? -10.828 38.188 14.141 1 96.5 184 ALA A O 1
ATOM 1436 N N . ASP A 1 185 ? -9.953 40.219 14.133 1 97.81 185 ASP A N 1
ATOM 1437 C CA . ASP A 1 185 ? -10.586 40.531 12.859 1 97.81 185 ASP A CA 1
ATOM 1438 C C . ASP A 1 185 ? -9.945 39.75 11.711 1 97.81 185 ASP A C 1
ATOM 1440 O O . ASP A 1 185 ? -10.633 39.375 10.766 1 97.81 185 ASP A O 1
ATOM 1444 N N . HIS A 1 186 ? -8.617 39.531 11.797 1 97.94 186 HIS A N 1
ATOM 1445 C CA . HIS A 1 186 ? -7.91 38.875 10.703 1 97.94 186 HIS A CA 1
ATOM 1446 C C . HIS A 1 186 ? -7.406 37.5 11.125 1 97.94 186 HIS A C 1
ATOM 1448 O O . HIS A 1 186 ? -7.27 36.594 10.281 1 97.94 186 HIS A O 1
ATOM 1454 N N . PHE A 1 187 ? -7.105 37.344 12.336 1 98.62 187 PHE A N 1
ATOM 1455 C CA . PHE A 1 187 ? -6.301 36.188 12.75 1 98.62 187 PHE A CA 1
ATOM 1456 C C . PHE A 1 187 ? -6.957 35.469 13.914 1 98.62 187 PHE A C 1
ATOM 1458 O O . PHE A 1 187 ? -6.301 35.156 14.906 1 98.62 187 PHE A O 1
ATOM 1465 N N . ASN A 1 188 ? -8.203 35.125 13.859 1 98.25 188 ASN A N 1
ATOM 1466 C CA . ASN A 1 188 ? -8.969 34.5 14.93 1 98.25 188 ASN A CA 1
ATOM 1467 C C . ASN A 1 188 ? -8.781 33 14.938 1 98.25 188 ASN A C 1
ATOM 1469 O O . ASN A 1 188 ? -9.711 32.25 14.625 1 98.25 188 ASN A O 1
ATOM 1473 N N . VAL A 1 189 ? -7.676 32.531 15.445 1 98.44 189 VAL A N 1
ATOM 1474 C CA . VAL A 1 189 ? -7.328 31.109 15.438 1 98.44 189 VAL A CA 1
ATOM 1475 C C . VAL A 1 189 ? -8.211 30.359 16.438 1 98.44 189 VAL A C 1
ATOM 1477 O O . VAL A 1 189 ? -8.297 30.734 17.609 1 98.44 189 VAL A O 1
ATOM 1480 N N . ALA A 1 190 ? -8.773 29.281 15.883 1 98.62 190 ALA A N 1
ATOM 1481 C CA . ALA A 1 190 ? -9.695 28.516 16.734 1 98.62 190 ALA A CA 1
ATOM 1482 C C . ALA A 1 190 ? -9.211 27.094 16.922 1 98.62 190 ALA A C 1
ATOM 1484 O O . ALA A 1 190 ? -9.727 26.359 17.781 1 98.62 190 ALA A O 1
ATOM 1485 N N . GLY A 1 191 ? -8.227 26.625 16.219 1 98.81 191 GLY A N 1
ATOM 1486 C CA . GLY A 1 191 ? -7.719 25.266 16.359 1 98.81 191 GLY A CA 1
ATOM 1487 C C . GLY A 1 191 ? -6.574 24.953 15.414 1 98.81 191 GLY A C 1
ATOM 1488 O O . GLY A 1 191 ? -6.324 25.703 14.469 1 98.81 191 GLY A O 1
ATOM 1489 N N . LEU A 1 192 ? -5.863 23.859 15.695 1 98.94 192 LEU A N 1
ATOM 1490 C CA . LEU A 1 192 ? -4.719 23.391 14.93 1 98.94 192 LEU A CA 1
ATOM 1491 C C . LEU A 1 192 ? -4.73 21.859 14.82 1 98.94 192 LEU A C 1
ATOM 1493 O O . LEU A 1 192 ? -5.012 21.172 15.797 1 98.94 192 LEU A O 1
ATOM 1497 N N . MET A 1 193 ? -4.543 21.328 13.672 1 98.94 193 MET A N 1
ATOM 1498 C CA . MET A 1 193 ? -4.375 19.906 13.453 1 98.94 193 MET A CA 1
ATOM 1499 C C . MET A 1 193 ? -3.172 19.625 12.555 1 98.94 193 MET A C 1
ATOM 1501 O O . MET A 1 193 ? -2.953 20.344 11.57 1 98.94 193 MET A O 1
ATOM 1505 N N . VAL A 1 194 ? -2.354 18.688 12.906 1 98.88 194 VAL A N 1
ATOM 1506 C CA . VAL A 1 194 ? -1.185 18.344 12.094 1 98.88 194 VAL A CA 1
ATOM 1507 C C . VAL A 1 194 ? -1.144 16.844 11.844 1 98.88 194 VAL A C 1
ATOM 1509 O O . VAL A 1 194 ? -1.276 16.047 12.773 1 98.88 194 VAL A O 1
ATOM 1512 N N . TYR A 1 195 ? -1.045 16.453 10.602 1 98.75 195 TYR A N 1
ATOM 1513 C CA . TYR A 1 195 ? -0.86 15.062 10.211 1 98.75 195 TYR A CA 1
ATOM 1514 C C . TYR A 1 195 ? 0.621 14.719 10.102 1 98.75 195 TYR A C 1
ATOM 1516 O O . TYR A 1 195 ? 1.358 15.367 9.352 1 98.75 195 TYR A O 1
ATOM 1524 N N . ASP A 1 196 ? 1.033 13.688 10.812 1 98.25 196 ASP A N 1
ATOM 1525 C CA . ASP A 1 196 ? 2.391 13.156 10.742 1 98.25 196 ASP A CA 1
ATOM 1526 C C . ASP A 1 196 ? 3.424 14.273 10.766 1 98.25 196 ASP A C 1
ATOM 1528 O O . ASP A 1 196 ? 4.293 14.344 9.891 1 98.25 196 ASP A O 1
ATOM 1532 N N . GLY A 1 197 ? 3.377 15.078 11.812 1 98.19 197 GLY A N 1
ATOM 1533 C CA . GLY A 1 197 ? 4.141 16.312 11.891 1 98.19 197 GLY A CA 1
ATOM 1534 C C . GLY A 1 197 ? 5.535 16.109 12.461 1 98.19 197 GLY A C 1
ATOM 1535 O O . GLY A 1 197 ? 5.77 15.18 13.234 1 98.19 197 GLY A O 1
ATOM 1536 N N . ILE A 1 198 ? 6.426 16.953 12.086 1 97.81 198 ILE A N 1
ATOM 1537 C CA . ILE A 1 198 ? 7.715 17.125 12.75 1 97.81 198 ILE A CA 1
ATOM 1538 C C . ILE A 1 198 ? 7.605 18.219 13.812 1 97.81 198 ILE A C 1
ATOM 1540 O O . ILE A 1 198 ? 7.453 19.391 13.492 1 97.81 198 ILE A O 1
ATOM 1544 N N . PHE A 1 199 ? 7.672 17.875 15.062 1 97.62 199 PHE A N 1
ATOM 1545 C CA . PHE A 1 199 ? 7.473 18.797 16.156 1 97.62 199 PHE A CA 1
ATOM 1546 C C . PHE A 1 199 ? 8.727 18.891 17.031 1 97.62 199 PHE A C 1
ATOM 1548 O O . PHE A 1 199 ? 8.891 19.859 17.781 1 97.62 199 PHE A O 1
ATOM 1555 N N . PHE A 1 200 ? 9.492 17.844 16.906 1 95.06 200 PHE A N 1
ATOM 1556 C CA . PHE A 1 200 ? 10.602 17.656 17.828 1 95.06 200 PHE A CA 1
ATOM 1557 C C . PHE A 1 200 ? 11.891 17.328 17.078 1 95.06 200 PHE A C 1
ATOM 1559 O O . PHE A 1 200 ? 12 17.594 15.875 1 95.06 200 PHE A O 1
ATOM 1566 N N . ASP A 1 201 ? 12.883 16.859 17.797 1 88.5 201 ASP A N 1
ATOM 1567 C CA . ASP A 1 201 ? 14.172 16.484 17.219 1 88.5 201 ASP A CA 1
ATOM 1568 C C . ASP A 1 201 ? 14.008 15.359 16.203 1 88.5 201 ASP A C 1
ATOM 1570 O O . ASP A 1 201 ? 13.25 14.414 16.422 1 88.5 201 ASP A O 1
ATOM 1574 N N . ASP A 1 202 ? 14.711 15.461 15.109 1 85.81 202 ASP A N 1
ATOM 1575 C CA . ASP A 1 202 ? 14.602 14.484 14.023 1 85.81 202 ASP A CA 1
ATOM 1576 C C . ASP A 1 202 ? 14.984 13.086 14.5 1 85.81 202 ASP A C 1
ATOM 1578 O O . ASP A 1 202 ? 14.297 12.109 14.188 1 85.81 202 ASP A O 1
ATOM 1582 N N . ASN A 1 203 ? 16.078 13.047 15.211 1 88.19 203 ASN A N 1
ATOM 1583 C CA . ASN A 1 203 ? 16.531 11.734 15.664 1 88.19 203 ASN A CA 1
ATOM 1584 C C . ASN A 1 203 ? 15.539 11.109 16.641 1 88.19 203 ASN A C 1
ATOM 1586 O O . ASN A 1 203 ? 15.352 9.891 16.641 1 88.19 203 ASN A O 1
ATOM 1590 N N . LEU A 1 204 ? 14.945 11.922 17.406 1 92.56 204 LEU A N 1
ATOM 1591 C CA . LEU A 1 204 ? 13.93 11.469 18.359 1 92.56 204 LEU A CA 1
ATOM 1592 C C . LEU A 1 204 ? 12.727 10.875 17.625 1 92.56 204 LEU A C 1
ATOM 1594 O O . LEU A 1 204 ? 12.164 9.875 18.062 1 92.56 204 LEU A O 1
ATOM 1598 N N . GLN A 1 205 ? 12.359 11.445 16.5 1 94.31 205 GLN A N 1
ATOM 1599 C CA . GLN A 1 205 ? 11.141 11.031 15.805 1 94.31 205 GLN A CA 1
ATOM 1600 C C . GLN A 1 205 ? 11.453 9.969 14.758 1 94.31 205 GLN A C 1
ATOM 1602 O O . GLN A 1 205 ? 10.539 9.375 14.172 1 94.31 205 GLN A O 1
ATOM 1607 N N . MET A 1 206 ? 12.734 9.641 14.477 1 93.81 206 MET A N 1
ATOM 1608 C CA . MET A 1 206 ? 13.094 8.711 13.414 1 93.81 206 MET A CA 1
ATOM 1609 C C . MET A 1 206 ? 13.898 7.535 13.961 1 93.81 206 MET A C 1
ATOM 1611 O O . MET A 1 206 ? 13.344 6.457 14.188 1 93.81 206 MET A O 1
ATOM 1615 N N . SER A 1 207 ? 15.141 7.781 14.477 1 94.44 207 SER A N 1
ATOM 1616 C CA . SER A 1 207 ? 16.078 6.703 14.789 1 94.44 207 SER A CA 1
ATOM 1617 C C . SER A 1 207 ? 15.758 6.07 16.141 1 94.44 207 SER A C 1
ATOM 1619 O O . SER A 1 207 ? 15.867 4.855 16.297 1 94.44 207 SER A O 1
ATOM 1621 N N . VAL A 1 208 ? 15.352 6.871 17.047 1 96.19 208 VAL A N 1
ATOM 1622 C CA . VAL A 1 208 ? 15.141 6.375 18.391 1 96.19 208 VAL A CA 1
ATOM 1623 C C . VAL A 1 208 ? 14.055 5.297 18.391 1 96.19 208 VAL A C 1
ATOM 1625 O O . VAL A 1 208 ? 14.234 4.227 18.984 1 96.19 208 VAL A O 1
ATOM 1628 N N . PRO A 1 209 ? 12.961 5.48 17.75 1 96.5 209 PRO A N 1
ATOM 1629 C CA . PRO A 1 209 ? 11.914 4.449 17.781 1 96.5 209 PRO A CA 1
ATOM 1630 C C . PRO A 1 209 ? 12.102 3.389 16.703 1 96.5 209 PRO A C 1
ATOM 1632 O O . PRO A 1 209 ? 11.281 2.48 16.562 1 96.5 209 PRO A O 1
ATOM 1635 N N . ALA A 1 210 ? 13.078 3.43 15.891 1 97.44 210 ALA A N 1
ATOM 1636 C CA . ALA A 1 210 ? 13.219 2.625 14.68 1 97.44 210 ALA A CA 1
ATOM 1637 C C . ALA A 1 210 ? 13.219 1.135 15.016 1 97.44 210 ALA A C 1
ATOM 1639 O O . ALA A 1 210 ? 12.531 0.346 14.359 1 97.44 210 ALA A O 1
ATOM 1640 N N . GLN A 1 211 ? 13.984 0.73 16.016 1 97.56 211 GLN A N 1
ATOM 1641 C CA . GLN A 1 211 ? 14.078 -0.679 16.375 1 97.56 211 GLN A CA 1
ATOM 1642 C C . GLN A 1 211 ? 12.711 -1.25 16.75 1 97.56 211 GLN A C 1
ATOM 1644 O O . GLN A 1 211 ? 12.328 -2.314 16.25 1 97.56 211 GLN A O 1
ATOM 1649 N N . SER A 1 212 ? 12.023 -0.541 17.578 1 96.69 212 SER A N 1
ATOM 1650 C CA . SER A 1 212 ? 10.688 -0.98 17.984 1 96.69 212 SER A CA 1
ATOM 1651 C C . SER A 1 212 ? 9.742 -1.062 16.797 1 96.69 212 SER A C 1
ATOM 1653 O O . SER A 1 212 ? 8.961 -2.006 16.688 1 96.69 212 SER A O 1
ATOM 1655 N N . TYR A 1 213 ? 9.836 -0.117 15.945 1 97.44 213 TYR A N 1
ATOM 1656 C CA . TYR A 1 213 ? 8.953 -0.038 14.789 1 97.44 213 TYR A CA 1
ATOM 1657 C C . TYR A 1 213 ? 9.18 -1.219 13.852 1 97.44 213 TYR A C 1
ATOM 1659 O O . TYR A 1 213 ? 8.219 -1.875 13.43 1 97.44 213 TYR A O 1
ATOM 1667 N N . ILE A 1 214 ? 10.422 -1.54 13.523 1 97.75 214 ILE A N 1
ATOM 1668 C CA . ILE A 1 214 ? 10.68 -2.59 12.547 1 97.75 214 ILE A CA 1
ATOM 1669 C C . ILE A 1 214 ? 10.391 -3.955 13.164 1 97.75 214 ILE A C 1
ATOM 1671 O O . ILE A 1 214 ? 10.078 -4.914 12.453 1 97.75 214 ILE A O 1
ATOM 1675 N N . ASN A 1 215 ? 10.461 -4.07 14.492 1 96.25 215 ASN A N 1
ATOM 1676 C CA . ASN A 1 215 ? 10.047 -5.309 15.148 1 96.25 215 ASN A CA 1
ATOM 1677 C C . ASN A 1 215 ? 8.539 -5.512 15.07 1 96.25 215 ASN A C 1
ATOM 1679 O O . ASN A 1 215 ? 8.07 -6.633 14.859 1 96.25 215 ASN A O 1
ATOM 1683 N N . ARG A 1 216 ? 7.805 -4.461 15.242 1 95.88 216 ARG A N 1
ATOM 1684 C CA . ARG A 1 216 ? 6.352 -4.504 15.133 1 95.88 216 ARG A CA 1
ATOM 1685 C C . ARG A 1 216 ? 5.918 -4.902 13.727 1 95.88 216 ARG A C 1
ATOM 1687 O O . ARG A 1 216 ? 4.969 -5.672 13.555 1 95.88 216 ARG A O 1
ATOM 1694 N N . TYR A 1 217 ? 6.613 -4.406 12.75 1 97.56 217 TYR A N 1
ATOM 1695 C CA . TYR A 1 217 ? 6.27 -4.637 11.352 1 97.56 217 TYR A CA 1
ATOM 1696 C C . TYR A 1 217 ? 7.309 -5.52 10.672 1 97.56 217 TYR A C 1
ATOM 1698 O O . TYR A 1 217 ? 7.629 -5.32 9.5 1 97.56 217 TYR A O 1
ATOM 1706 N N . LYS A 1 218 ? 7.852 -6.484 11.367 1 96.69 218 LYS A N 1
ATOM 1707 C CA . LYS A 1 218 ? 8.992 -7.281 10.914 1 96.69 218 LYS A CA 1
ATOM 1708 C C . LYS A 1 218 ? 8.664 -8 9.602 1 96.69 218 LYS A C 1
ATOM 1710 O O . LYS A 1 218 ? 9.531 -8.148 8.742 1 96.69 218 LYS A O 1
ATOM 1715 N N . GLU A 1 219 ? 7.398 -8.414 9.375 1 96.19 219 GLU A N 1
ATOM 1716 C CA . GLU A 1 219 ? 7.027 -9.148 8.172 1 96.19 219 GLU A CA 1
ATOM 1717 C C . GLU A 1 219 ? 7.094 -8.258 6.938 1 96.19 219 GLU A C 1
ATOM 1719 O O . GLU A 1 219 ? 7.34 -8.742 5.832 1 96.19 219 GLU A O 1
ATOM 1724 N N . LEU A 1 220 ? 6.848 -6.961 7.113 1 97.19 220 LEU A N 1
ATOM 1725 C CA . LEU A 1 220 ? 6.84 -6.027 5.992 1 97.19 220 LEU A CA 1
ATOM 1726 C C . LEU A 1 220 ? 8.25 -5.535 5.684 1 97.19 220 LEU A C 1
ATOM 1728 O O . LEU A 1 220 ? 8.578 -5.273 4.523 1 97.19 220 LEU A O 1
ATOM 1732 N N . PHE A 1 221 ? 9.055 -5.387 6.715 1 97.94 221 PHE A N 1
ATOM 1733 C CA . PHE A 1 221 ? 10.43 -4.949 6.492 1 97.94 221 PHE A CA 1
ATOM 1734 C C . PHE A 1 221 ? 11.281 -6.09 5.949 1 97.94 221 PHE A C 1
ATOM 1736 O O . PHE A 1 221 ? 12.242 -5.855 5.215 1 97.94 221 PHE A O 1
ATOM 1743 N N . ALA A 1 222 ? 11 -7.324 6.379 1 96.94 222 ALA A N 1
ATOM 1744 C CA . ALA A 1 222 ? 11.57 -8.547 5.82 1 96.94 222 ALA A CA 1
ATOM 1745 C C . ALA A 1 222 ? 13.094 -8.539 5.914 1 96.94 222 ALA A C 1
ATOM 1747 O O . ALA A 1 222 ? 13.781 -8.945 4.973 1 96.94 222 ALA A O 1
ATOM 1748 N N . LEU A 1 223 ? 13.633 -8.023 6.996 1 96.56 223 LEU A N 1
ATOM 1749 C CA . LEU A 1 223 ? 15.078 -7.961 7.172 1 96.56 223 LEU A CA 1
ATOM 1750 C C . LEU A 1 223 ? 15.633 -9.328 7.539 1 96.56 223 LEU A C 1
ATOM 1752 O O . LEU A 1 223 ? 15.008 -10.086 8.281 1 96.56 223 LEU A O 1
ATOM 1756 N N . ASP A 1 224 ? 16.781 -9.68 6.996 1 94.25 224 ASP A N 1
ATOM 1757 C CA . ASP A 1 224 ? 17.406 -10.938 7.371 1 94.25 224 ASP A CA 1
ATOM 1758 C C . ASP A 1 224 ? 18.094 -10.82 8.734 1 94.25 224 ASP A C 1
ATOM 1760 O O . ASP A 1 224 ? 18.172 -9.734 9.305 1 94.25 224 ASP A O 1
ATOM 1764 N N . ASP A 1 225 ? 18.609 -11.906 9.234 1 92.19 225 ASP A N 1
ATOM 1765 C CA . ASP A 1 225 ? 19.125 -12.023 10.594 1 92.19 225 ASP A CA 1
ATOM 1766 C C . ASP A 1 225 ? 20.312 -11.086 10.805 1 92.19 225 ASP A C 1
ATOM 1768 O O . ASP A 1 225 ? 20.438 -10.469 11.867 1 92.19 225 ASP A O 1
ATOM 1772 N N . VAL A 1 226 ? 21.141 -11 9.836 1 92.12 226 VAL A N 1
ATOM 1773 C CA . VAL A 1 226 ? 22.359 -10.211 9.961 1 92.12 226 VAL A CA 1
ATOM 1774 C C . VAL A 1 226 ? 22.016 -8.734 10.102 1 92.12 226 VAL A C 1
ATOM 1776 O O . VAL A 1 226 ? 22.547 -8.039 10.969 1 92.12 226 VAL A O 1
ATOM 1779 N N . VAL A 1 227 ? 21.109 -8.281 9.281 1 95.06 227 VAL A N 1
ATOM 1780 C CA . VAL A 1 227 ? 20.703 -6.875 9.312 1 95.06 227 VAL A CA 1
ATOM 1781 C C . VAL A 1 227 ? 20 -6.578 10.633 1 95.06 227 VAL A C 1
ATOM 1783 O O . VAL A 1 227 ? 20.266 -5.562 11.281 1 95.06 227 VAL A O 1
ATOM 1786 N N . LYS A 1 228 ? 19.141 -7.406 11.039 1 96.38 228 LYS A N 1
ATOM 1787 C CA . LYS A 1 228 ? 18.422 -7.223 12.297 1 96.38 228 LYS A CA 1
ATOM 1788 C C . LYS A 1 228 ? 19.391 -7.129 13.477 1 96.38 228 LYS A C 1
ATOM 1790 O O . LYS A 1 228 ? 19.234 -6.281 14.352 1 96.38 228 LYS A O 1
ATOM 1795 N N . ALA A 1 229 ? 20.359 -8.023 13.492 1 96.44 229 ALA A N 1
ATOM 1796 C CA . ALA A 1 229 ? 21.344 -8.023 14.57 1 96.44 229 ALA A CA 1
ATOM 1797 C C . ALA A 1 229 ? 22.109 -6.711 14.609 1 96.44 229 ALA A C 1
ATOM 1799 O O . ALA A 1 229 ? 22.391 -6.168 15.68 1 96.44 229 ALA A O 1
ATOM 1800 N N . ARG A 1 230 ? 22.453 -6.242 13.461 1 96.81 230 ARG A N 1
ATOM 1801 C CA . ARG A 1 230 ? 23.172 -4.973 13.391 1 96.81 230 ARG A CA 1
ATOM 1802 C C . ARG A 1 230 ? 22.297 -3.826 13.898 1 96.81 230 ARG A C 1
ATOM 1804 O O . ARG A 1 230 ? 22.781 -2.967 14.641 1 96.81 230 ARG A O 1
ATOM 1811 N N . VAL A 1 231 ? 21.062 -3.795 13.508 1 98 231 VAL A N 1
ATOM 1812 C CA . VAL A 1 231 ? 20.141 -2.758 13.961 1 98 231 VAL A CA 1
ATOM 1813 C C . VAL A 1 231 ? 20.031 -2.791 15.484 1 98 231 VAL A C 1
ATOM 1815 O O . VAL A 1 231 ? 20.109 -1.752 16.141 1 98 231 VAL A O 1
ATOM 1818 N N . ASP A 1 232 ? 19.906 -3.979 16.047 1 98.19 232 ASP A N 1
ATOM 1819 C CA . ASP A 1 232 ? 19.797 -4.129 17.484 1 98.19 232 ASP A CA 1
ATOM 1820 C C . ASP A 1 232 ? 21.062 -3.633 18.188 1 98.19 232 ASP A C 1
ATOM 1822 O O . ASP A 1 232 ? 20.984 -2.932 19.203 1 98.19 232 ASP A O 1
ATOM 1826 N N . SER A 1 233 ? 22.156 -3.992 17.641 1 98.25 233 SER A N 1
ATOM 1827 C CA . SER A 1 233 ? 23.438 -3.592 18.219 1 98.25 233 SER A CA 1
ATOM 1828 C C . SER A 1 233 ? 23.594 -2.076 18.219 1 98.25 233 SER A C 1
ATOM 1830 O O . SER A 1 233 ? 23.953 -1.481 19.25 1 98.25 233 SER A O 1
ATOM 1832 N N . VAL A 1 234 ? 23.328 -1.455 17.094 1 97.75 234 VAL A N 1
ATOM 1833 C CA . VAL A 1 234 ? 23.484 -0.01 16.969 1 97.75 234 VAL A CA 1
ATOM 1834 C C . VAL A 1 234 ? 22.5 0.696 17.891 1 97.75 234 VAL A C 1
ATOM 1836 O O . VAL A 1 234 ? 22.859 1.644 18.594 1 97.75 234 VAL A O 1
ATOM 1839 N N . ALA A 1 235 ? 21.219 0.266 17.922 1 97.88 235 ALA A N 1
ATOM 1840 C CA . ALA A 1 235 ? 20.203 0.874 18.781 1 97.88 235 ALA A CA 1
ATOM 1841 C C . ALA A 1 235 ? 20.609 0.816 20.25 1 97.88 235 ALA A C 1
ATOM 1843 O O . ALA A 1 235 ? 20.422 1.786 20.984 1 97.88 235 ALA A O 1
ATOM 1844 N N . ASN A 1 236 ? 21.172 -0.299 20.656 1 97.69 236 ASN A N 1
ATOM 1845 C CA . ASN A 1 236 ? 21.609 -0.463 22.047 1 97.69 236 ASN A CA 1
ATOM 1846 C C . ASN A 1 236 ? 22.828 0.401 22.344 1 97.69 236 ASN A C 1
ATOM 1848 O O . ASN A 1 236 ? 22.859 1.101 23.359 1 97.69 236 ASN A O 1
ATOM 1852 N N . GLU A 1 237 ? 23.859 0.353 21.484 1 97 237 GLU A N 1
ATOM 1853 C CA . GLU A 1 237 ? 25.109 1.074 21.688 1 97 237 GLU A CA 1
ATOM 1854 C C . GLU A 1 237 ? 24.875 2.584 21.688 1 97 237 GLU A C 1
ATOM 1856 O O . GLU A 1 237 ? 25.562 3.322 22.406 1 97 237 GLU A O 1
ATOM 1861 N N . CYS A 1 238 ? 23.906 3.041 20.906 1 96.25 238 CYS A N 1
ATOM 1862 C CA . CYS A 1 238 ? 23.609 4.465 20.797 1 96.25 238 CYS A CA 1
ATOM 1863 C C . CYS A 1 238 ? 22.656 4.91 21.906 1 96.25 238 CYS A C 1
ATOM 1865 O O . CYS A 1 238 ? 22.359 6.102 22.031 1 96.25 238 CYS A O 1
ATOM 1867 N N . GLY A 1 239 ? 22.094 3.953 22.656 1 96.31 239 GLY A N 1
ATOM 1868 C CA . GLY A 1 239 ? 21.203 4.27 23.766 1 96.31 239 GLY A CA 1
ATOM 1869 C C . GLY A 1 239 ? 19.781 4.512 23.312 1 96.31 239 GLY A C 1
ATOM 1870 O O . GLY A 1 239 ? 18.969 5.051 24.078 1 96.31 239 GLY A O 1
ATOM 1871 N N . PHE A 1 240 ? 19.422 4.207 22.094 1 97.38 240 PHE A N 1
ATOM 1872 C CA . PHE A 1 240 ? 18.062 4.414 21.594 1 97.38 240 PHE A CA 1
ATOM 1873 C C . PHE A 1 240 ? 17.078 3.533 22.328 1 97.38 240 PHE A C 1
ATOM 1875 O O . PHE A 1 240 ? 16.016 4.004 22.75 1 97.38 240 PHE A O 1
ATOM 1882 N N . THR A 1 241 ? 17.438 2.24 22.5 1 97.06 241 THR A N 1
ATOM 1883 C CA . THR A 1 241 ? 16.562 1.296 23.188 1 97.06 241 THR A CA 1
ATOM 1884 C C . THR A 1 241 ? 16.281 1.758 24.609 1 97.06 241 THR A C 1
ATOM 1886 O O . THR A 1 241 ? 15.125 1.764 25.047 1 97.06 241 THR A O 1
ATOM 1889 N N . TYR A 1 242 ? 17.297 2.15 25.297 1 96.69 242 TYR A N 1
ATOM 1890 C CA . TYR A 1 242 ? 17.141 2.633 26.672 1 96.69 242 TYR A CA 1
ATOM 1891 C C . TYR A 1 242 ? 16.25 3.875 26.703 1 96.69 242 TYR A C 1
ATOM 1893 O O . TYR A 1 242 ? 15.328 3.959 27.516 1 96.69 242 TYR A O 1
ATOM 1901 N N . TYR A 1 243 ? 16.594 4.863 25.875 1 96.81 243 TYR A N 1
ATOM 1902 C CA . TYR A 1 243 ? 15.859 6.117 25.844 1 96.81 243 TYR A CA 1
ATOM 1903 C C . TYR A 1 243 ? 14.375 5.871 25.594 1 96.81 243 TYR A C 1
ATOM 1905 O O . TYR A 1 243 ? 13.523 6.426 26.297 1 96.81 243 TYR A O 1
ATOM 1913 N N . TYR A 1 244 ? 14.078 5.039 24.594 1 96.5 244 TYR A N 1
ATOM 1914 C CA . TYR A 1 244 ? 12.719 4.664 24.234 1 96.5 244 TYR A CA 1
ATOM 1915 C C . TYR A 1 244 ? 11.977 4.078 25.438 1 96.5 244 TYR A C 1
ATOM 1917 O O . TYR A 1 244 ? 10.891 4.543 25.797 1 96.5 244 TYR A O 1
ATOM 1925 N N . ASN A 1 245 ? 12.586 3.111 26.125 1 96.75 245 ASN A N 1
ATOM 1926 C CA . ASN A 1 245 ? 11.938 2.408 27.219 1 96.75 245 ASN A CA 1
ATOM 1927 C C . ASN A 1 245 ? 11.82 3.295 28.453 1 96.75 245 ASN A C 1
ATOM 1929 O O . ASN A 1 245 ? 10.828 3.213 29.188 1 96.75 245 ASN A O 1
ATOM 1933 N N . GLN A 1 246 ? 12.766 4.133 28.656 1 97 246 GLN A N 1
ATOM 1934 C CA . GLN A 1 246 ? 12.812 4.969 29.859 1 97 246 GLN A CA 1
ATOM 1935 C C . GLN A 1 246 ? 11.805 6.105 29.781 1 97 246 GLN A C 1
ATOM 1937 O O . GLN A 1 246 ? 11.188 6.465 30.781 1 97 246 GLN A O 1
ATOM 1942 N N . TYR A 1 247 ? 11.641 6.621 28.578 1 97.19 247 TYR A N 1
ATOM 1943 C CA . TYR A 1 247 ? 10.953 7.91 28.547 1 97.19 247 TYR A CA 1
ATOM 1944 C C . TYR A 1 247 ? 9.594 7.785 27.875 1 97.19 247 TYR A C 1
ATOM 1946 O O . TYR A 1 247 ? 8.781 8.711 27.938 1 97.19 247 TYR A O 1
ATOM 1954 N N . LEU A 1 248 ? 9.305 6.699 27.188 1 97.06 248 LEU A N 1
ATOM 1955 C CA . LEU A 1 248 ? 7.941 6.457 26.734 1 97.06 248 LEU A CA 1
ATOM 1956 C C . LEU A 1 248 ? 7.098 5.812 27.828 1 97.06 248 LEU A C 1
ATOM 1958 O O . LEU A 1 248 ? 6.715 4.648 27.719 1 97.06 248 LEU A O 1
ATOM 1962 N N . MET A 1 249 ? 6.828 6.586 28.812 1 96.94 249 MET A N 1
ATOM 1963 C CA . MET A 1 249 ? 6.082 6.164 30 1 96.94 249 MET A CA 1
ATOM 1964 C C . MET A 1 249 ? 4.91 7.102 30.266 1 96.94 249 MET A C 1
ATOM 1966 O O . MET A 1 249 ? 4.949 8.273 29.891 1 96.94 249 MET A O 1
ATOM 1970 N N . PHE A 1 250 ? 3.996 6.621 30.953 1 97.06 250 PHE A N 1
ATOM 1971 C CA . PHE A 1 250 ? 2.795 7.363 31.312 1 97.06 250 PHE A CA 1
ATOM 1972 C C . PHE A 1 250 ? 2.447 7.145 32.781 1 97.06 250 PHE A C 1
ATOM 1974 O O . PHE A 1 250 ? 2.182 6.02 33.188 1 97.06 250 PHE A O 1
ATOM 1981 N N . PRO A 1 251 ? 2.402 8.109 33.719 1 97.31 251 PRO A N 1
ATOM 1982 C CA . PRO A 1 251 ? 2.863 9.461 33.406 1 97.31 251 PRO A CA 1
ATOM 1983 C C . PRO A 1 251 ? 4.348 9.508 33.062 1 97.31 251 PRO A C 1
ATOM 1985 O O . PRO A 1 251 ? 5.051 8.508 33.188 1 97.31 251 PRO A O 1
ATOM 1988 N N . PRO A 1 252 ? 4.805 10.68 32.531 1 97.69 252 PRO A N 1
ATOM 1989 C CA . PRO A 1 252 ? 6.215 10.773 32.156 1 97.69 252 PRO A CA 1
ATOM 1990 C C . PRO A 1 252 ? 7.16 10.469 33.312 1 97.69 252 PRO A C 1
ATOM 1992 O O . PRO A 1 252 ? 6.871 10.812 34.469 1 97.69 252 PRO A O 1
ATOM 1995 N N . ALA A 1 253 ? 8.312 9.883 33.031 1 96.06 253 ALA A N 1
ATOM 1996 C CA . ALA A 1 253 ? 9.312 9.523 34.031 1 96.06 253 ALA A CA 1
ATOM 1997 C C . ALA A 1 253 ? 10.062 10.75 34.531 1 96.06 253 ALA A C 1
ATOM 1999 O O . ALA A 1 253 ? 10.773 10.688 35.531 1 96.06 253 ALA A O 1
ATOM 2000 N N . GLY A 1 254 ? 9.93 11.82 33.938 1 96.19 254 GLY A N 1
ATOM 2001 C CA . GLY A 1 254 ? 10.656 13.055 34.188 1 96.19 254 GLY A CA 1
ATOM 2002 C C . GLY A 1 254 ? 11.148 13.727 32.938 1 96.19 254 GLY A C 1
ATOM 2003 O O . GLY A 1 254 ? 10.883 13.25 31.828 1 96.19 254 GLY A O 1
ATOM 2004 N N . PRO A 1 255 ? 11.812 14.844 33.188 1 96.44 255 PRO A N 1
ATOM 2005 C CA . PRO A 1 255 ? 12.359 15.523 32 1 96.44 255 PRO A CA 1
ATOM 2006 C C . PRO A 1 255 ? 13.406 14.688 31.266 1 96.44 255 PRO A C 1
ATOM 2008 O O . PRO A 1 255 ? 14.188 13.977 31.906 1 96.44 255 PRO A O 1
ATOM 2011 N N . GLN A 1 256 ? 13.297 14.719 29.984 1 95.75 256 GLN A N 1
ATOM 2012 C CA . GLN A 1 256 ? 14.289 14.039 29.141 1 95.75 256 GLN A CA 1
ATOM 2013 C C . GLN A 1 256 ? 15.57 14.859 29.047 1 95.75 256 GLN A C 1
ATOM 2015 O O . GLN A 1 256 ? 15.555 16.078 29.234 1 95.75 256 GLN A O 1
ATOM 2020 N N . PRO A 1 257 ? 16.688 14.133 28.797 1 91.75 257 PRO A N 1
ATOM 2021 C CA . PRO A 1 257 ? 17.938 14.867 28.625 1 91.75 257 PRO A CA 1
ATOM 2022 C C . PRO A 1 257 ? 17.859 15.891 27.484 1 91.75 257 PRO A C 1
ATOM 2024 O O . PRO A 1 257 ? 17.188 15.656 26.484 1 91.75 257 PRO A O 1
ATOM 2027 N N . TYR A 1 258 ? 18.641 16.891 27.688 1 83.25 258 TYR A N 1
ATOM 2028 C CA . TYR A 1 258 ? 18.688 17.953 26.688 1 83.25 258 TYR A CA 1
ATOM 2029 C C . TYR A 1 258 ? 19.234 17.422 25.359 1 83.25 258 TYR A C 1
ATOM 2031 O O . TYR A 1 258 ? 18.719 17.781 24.297 1 83.25 258 TYR A O 1
ATOM 2039 N N . LEU A 1 259 ? 20.25 16.594 25.484 1 86.38 259 LEU A N 1
ATOM 2040 C CA . LEU A 1 259 ? 20.797 15.992 24.281 1 86.38 259 LEU A CA 1
ATOM 2041 C C . LEU A 1 259 ? 20.172 14.625 24.031 1 86.38 259 LEU A C 1
ATOM 2043 O O . LEU A 1 259 ? 20.188 13.75 24.891 1 86.38 259 LEU A O 1
ATOM 2047 N N . THR A 1 260 ? 19.562 14.516 22.891 1 87.88 260 THR A N 1
ATOM 2048 C CA . THR A 1 260 ? 19.031 13.211 22.484 1 87.88 260 THR A CA 1
ATOM 2049 C C . THR A 1 260 ? 20.172 12.219 22.25 1 87.88 260 THR A C 1
ATOM 2051 O O . THR A 1 260 ? 21.297 12.617 21.922 1 87.88 260 THR A O 1
ATOM 2054 N N . PRO A 1 261 ? 19.844 10.953 22.453 1 91.31 261 PRO A N 1
ATOM 2055 C CA . PRO A 1 261 ? 20.906 9.977 22.188 1 91.31 261 PRO A CA 1
ATOM 2056 C C . PRO A 1 261 ? 21.469 10.062 20.781 1 91.31 261 PRO A C 1
ATOM 2058 O O . PRO A 1 261 ? 20.719 10.352 19.828 1 91.31 261 PRO A O 1
ATOM 2061 N N . GLY A 1 262 ? 22.766 9.758 20.703 1 87.94 262 GLY A N 1
ATOM 2062 C CA . GLY A 1 262 ? 23.453 9.875 19.438 1 87.94 262 GLY A CA 1
ATOM 2063 C C . GLY A 1 262 ? 24.203 11.18 19.266 1 87.94 262 GLY A C 1
ATOM 2064 O O . GLY A 1 262 ? 24.922 11.375 18.297 1 87.94 262 GLY A O 1
ATOM 2065 N N . LEU A 1 263 ? 23.938 12.094 20.141 1 86.94 263 LEU A N 1
ATOM 2066 C CA . LEU A 1 263 ? 24.688 13.352 20.188 1 86.94 263 LEU A CA 1
ATOM 2067 C C . LEU A 1 263 ? 25.703 13.336 21.328 1 86.94 263 LEU A C 1
ATOM 2069 O O . LEU A 1 263 ? 25.422 12.805 22.406 1 86.94 263 LEU A O 1
ATOM 2073 N N . ASP A 1 264 ? 26.859 13.867 20.984 1 83.31 264 ASP A N 1
ATOM 2074 C CA . ASP A 1 264 ? 27.891 14 22 1 83.31 264 ASP A CA 1
ATOM 2075 C C . ASP A 1 264 ? 28.266 15.469 22.219 1 83.31 264 ASP A C 1
ATOM 2077 O O . ASP A 1 264 ? 28.156 16.281 21.312 1 83.31 264 ASP A O 1
ATOM 2081 N N . LEU A 1 265 ? 28.516 15.742 23.422 1 85.19 265 LEU A N 1
ATOM 2082 C CA . LEU A 1 265 ? 29 17.062 23.797 1 85.19 265 LEU A CA 1
ATOM 2083 C C . LEU A 1 265 ? 30.5 17.062 24 1 85.19 265 LEU A C 1
ATOM 2085 O O . LEU A 1 265 ? 31.016 16.344 24.859 1 85.19 265 LEU A O 1
ATOM 2089 N N . LEU A 1 266 ? 31.125 17.891 23.25 1 88.44 266 LEU A N 1
ATOM 2090 C CA . LEU A 1 266 ? 32.562 18.047 23.422 1 88.44 266 LEU A CA 1
ATOM 2091 C C . LEU A 1 266 ? 32.875 18.953 24.594 1 88.44 266 LEU A C 1
ATOM 2093 O O . LEU A 1 266 ? 32.031 19.719 25.047 1 88.44 266 LEU A O 1
ATOM 2097 N N . PRO A 1 267 ? 34.062 18.812 25.125 1 89.94 267 PRO A N 1
ATOM 2098 C CA . PRO A 1 267 ? 34.469 19.625 26.266 1 89.94 267 PRO A CA 1
ATOM 2099 C C . PRO A 1 267 ? 34.25 21.109 26.031 1 89.94 267 PRO A C 1
ATOM 2101 O O . PRO A 1 267 ? 34 21.859 26.984 1 89.94 267 PRO A O 1
ATOM 2104 N N . ASP A 1 268 ? 34.312 21.562 24.75 1 92.31 268 ASP A N 1
ATOM 2105 C CA . ASP A 1 268 ? 34.188 22.969 24.438 1 92.31 268 ASP A CA 1
ATOM 2106 C C . ASP A 1 268 ? 32.719 23.359 24.281 1 92.31 268 ASP A C 1
ATOM 2108 O O . ASP A 1 268 ? 32.406 24.5 23.938 1 92.31 268 ASP A O 1
ATOM 2112 N N . GLY A 1 269 ? 31.891 22.375 24.438 1 87.62 269 GLY A N 1
ATOM 2113 C CA . GLY A 1 269 ? 30.469 22.672 24.375 1 87.62 269 GLY A CA 1
ATOM 2114 C C . GLY A 1 269 ? 29.859 22.391 23.016 1 87.62 269 GLY A C 1
ATOM 2115 O O . GLY A 1 269 ? 28.641 22.484 22.828 1 87.62 269 GLY A O 1
ATOM 2116 N N . THR A 1 270 ? 30.75 21.969 22.125 1 89.19 270 THR A N 1
ATOM 2117 C CA . THR A 1 270 ? 30.266 21.688 20.781 1 89.19 270 THR A CA 1
ATOM 2118 C C . THR A 1 270 ? 29.5 20.375 20.734 1 89.19 270 THR A C 1
ATOM 2120 O O . THR A 1 270 ? 29.984 19.359 21.266 1 89.19 270 THR A O 1
ATOM 2123 N N . VAL A 1 271 ? 28.297 20.422 20.219 1 86.56 271 VAL A N 1
ATOM 2124 C CA . VAL A 1 271 ? 27.5 19.219 20.016 1 86.56 271 VAL A CA 1
ATOM 2125 C C . VAL A 1 271 ? 27.906 18.531 18.719 1 86.56 271 VAL A C 1
ATOM 2127 O O . VAL A 1 271 ? 27.922 19.172 17.656 1 86.56 271 VAL A O 1
ATOM 2130 N N . VAL A 1 272 ? 28.344 17.25 18.875 1 89.12 272 VAL A N 1
ATOM 2131 C CA . VAL A 1 272 ? 28.75 16.516 17.672 1 89.12 272 VAL A CA 1
ATOM 2132 C C . VAL A 1 272 ? 27.828 15.305 17.484 1 89.12 272 VAL A C 1
ATOM 2134 O O . VAL A 1 272 ? 27.391 14.688 18.453 1 89.12 272 VAL A O 1
ATOM 2137 N N . VAL A 1 273 ? 27.578 15.031 16.219 1 88.38 273 VAL A N 1
ATOM 2138 C CA . VAL A 1 273 ? 26.703 13.922 15.836 1 88.38 273 VAL A CA 1
ATOM 2139 C C . VAL A 1 273 ? 27.531 12.641 15.727 1 88.38 273 VAL A C 1
ATOM 2141 O O . VAL A 1 273 ? 28.609 12.633 15.133 1 88.38 273 VAL A O 1
ATOM 2144 N N . ASN A 1 274 ? 27.109 11.602 16.453 1 91.38 274 ASN A N 1
ATOM 2145 C CA . ASN A 1 274 ? 27.609 10.266 16.141 1 91.38 274 ASN A CA 1
ATOM 2146 C C . ASN A 1 274 ? 27.016 9.734 14.836 1 91.38 274 ASN A C 1
ATOM 2148 O O . ASN A 1 274 ? 25.844 9.367 14.781 1 91.38 274 ASN A O 1
ATOM 2152 N N . GLU A 1 275 ? 27.828 9.586 13.93 1 91.56 275 GLU A N 1
ATOM 2153 C CA . GLU A 1 275 ? 27.359 9.281 12.57 1 91.56 275 GLU A CA 1
ATOM 2154 C C . GLU A 1 275 ? 26.719 7.906 12.508 1 91.56 275 GLU A C 1
ATOM 2156 O O . GLU A 1 275 ? 25.734 7.711 11.789 1 91.56 275 GLU A O 1
ATOM 2161 N N . THR A 1 276 ? 27.266 6.973 13.227 1 93.06 276 THR A N 1
ATOM 2162 C CA . THR A 1 276 ? 26.703 5.629 13.242 1 93.06 276 THR A CA 1
ATOM 2163 C C . THR A 1 276 ? 25.281 5.648 13.789 1 93.06 276 THR A C 1
ATOM 2165 O O . THR A 1 276 ? 24.406 4.965 13.258 1 93.06 276 THR A O 1
ATOM 2168 N N . CYS A 1 277 ? 25.078 6.418 14.773 1 93.94 277 CYS A N 1
ATOM 2169 C CA . CYS A 1 277 ? 23.766 6.523 15.398 1 93.94 277 CYS A CA 1
ATOM 2170 C C . CYS A 1 277 ? 22.781 7.246 14.492 1 93.94 277 CYS A C 1
ATOM 2172 O O . CYS A 1 277 ? 21.656 6.781 14.289 1 93.94 277 CYS A O 1
ATOM 2174 N N . TYR A 1 278 ? 23.219 8.266 13.844 1 92.06 278 TYR A N 1
ATOM 2175 C CA . TYR A 1 278 ? 22.344 9.109 13.023 1 92.06 278 TYR A CA 1
ATOM 2176 C C . TYR A 1 278 ? 22.078 8.461 11.672 1 92.06 278 TYR A C 1
ATOM 2178 O O . TYR A 1 278 ? 21.141 8.844 10.969 1 92.06 278 TYR A O 1
ATOM 2186 N N . ASP A 1 279 ? 22.875 7.453 11.359 1 94.44 279 ASP A N 1
ATOM 2187 C CA . ASP A 1 279 ? 22.719 6.793 10.062 1 94.44 279 ASP A CA 1
ATOM 2188 C C . ASP A 1 279 ? 21.859 5.543 10.18 1 94.44 279 ASP A C 1
ATOM 2190 O O . ASP A 1 279 ? 21.609 4.859 9.18 1 94.44 279 ASP A O 1
ATOM 2194 N N . LEU A 1 280 ? 21.375 5.223 11.367 1 96.69 280 LEU A N 1
ATOM 2195 C CA . LEU A 1 280 ? 20.672 3.961 11.57 1 96.69 280 LEU A CA 1
ATOM 2196 C C . LEU A 1 280 ? 19.422 3.881 10.695 1 96.69 280 LEU A C 1
ATOM 2198 O O . LEU A 1 280 ? 19.203 2.873 10.023 1 96.69 280 LEU A O 1
ATOM 2202 N N . TRP A 1 281 ? 18.594 4.945 10.711 1 96.94 281 TRP A N 1
ATOM 2203 C CA . TRP A 1 281 ? 17.359 4.973 9.922 1 96.94 281 TRP A CA 1
ATOM 2204 C C . TRP A 1 281 ? 17.672 4.781 8.438 1 96.94 281 TRP A C 1
ATOM 2206 O O . TRP A 1 281 ? 17 3.988 7.762 1 96.94 281 TRP A O 1
ATOM 2216 N N . ASP A 1 282 ? 18.688 5.391 7.934 1 96.5 282 ASP A N 1
ATOM 2217 C CA . ASP A 1 282 ? 19.078 5.27 6.535 1 96.5 282 ASP A CA 1
ATOM 2218 C C . ASP A 1 282 ? 19.578 3.857 6.227 1 96.5 282 ASP A C 1
ATOM 2220 O O . ASP A 1 282 ? 19.266 3.303 5.172 1 96.5 282 ASP A O 1
ATOM 2224 N N . TYR A 1 283 ? 20.391 3.346 7.133 1 96.88 283 TYR A N 1
ATOM 2225 C CA . TYR A 1 283 ? 20.906 1.987 6.957 1 96.88 283 TYR A CA 1
ATOM 2226 C C . TYR A 1 283 ? 19.75 0.995 6.805 1 96.88 283 TYR A C 1
ATOM 2228 O O . TYR A 1 283 ? 19.75 0.186 5.875 1 96.88 283 TYR A O 1
ATOM 2236 N N . ILE A 1 284 ? 18.766 1.079 7.711 1 97.94 284 ILE A N 1
ATOM 2237 C CA . ILE A 1 284 ? 17.609 0.189 7.668 1 97.94 284 ILE A CA 1
ATOM 2238 C C . ILE A 1 284 ? 16.875 0.358 6.336 1 97.94 284 ILE A C 1
ATOM 2240 O O . ILE A 1 284 ? 16.547 -0.627 5.668 1 97.94 284 ILE A O 1
ATOM 2244 N N . THR A 1 285 ? 16.656 1.577 5.953 1 97.5 285 THR A N 1
ATOM 2245 C CA . THR A 1 285 ? 15.898 1.888 4.75 1 97.5 285 THR A CA 1
ATOM 2246 C C . THR A 1 285 ? 16.609 1.342 3.51 1 97.5 285 THR A C 1
ATOM 2248 O O . THR A 1 285 ? 15.961 0.781 2.621 1 97.5 285 THR A O 1
ATOM 2251 N N . ASP A 1 286 ? 17.906 1.46 3.492 1 96 286 ASP A N 1
ATOM 2252 C CA . ASP A 1 286 ? 18.703 0.938 2.379 1 96 286 ASP A CA 1
ATOM 2253 C C . ASP A 1 286 ? 18.547 -0.576 2.26 1 96 286 ASP A C 1
ATOM 2255 O O . ASP A 1 286 ? 18.406 -1.106 1.157 1 96 286 ASP A O 1
ATOM 2259 N N . GLU A 1 287 ? 18.578 -1.22 3.381 1 96.19 287 GLU A N 1
ATOM 2260 C CA . GLU A 1 287 ? 18.438 -2.674 3.387 1 96.19 287 GLU A CA 1
ATOM 2261 C C . GLU A 1 287 ? 17.047 -3.098 2.936 1 96.19 287 GLU A C 1
ATOM 2263 O O . GLU A 1 287 ? 16.891 -4.113 2.252 1 96.19 287 GLU A O 1
ATOM 2268 N N . VAL A 1 288 ? 16.062 -2.355 3.309 1 97.56 288 VAL A N 1
ATOM 2269 C CA . VAL A 1 288 ? 14.695 -2.66 2.924 1 97.56 288 VAL A CA 1
ATOM 2270 C C . VAL A 1 288 ? 14.531 -2.492 1.414 1 97.56 288 VAL A C 1
ATOM 2272 O O . VAL A 1 288 ? 13.828 -3.271 0.769 1 97.56 288 VAL A O 1
ATOM 2275 N N . TYR A 1 289 ? 15.219 -1.523 0.78 1 96.5 289 TYR A N 1
ATOM 2276 C CA . TYR A 1 289 ? 15.125 -1.279 -0.655 1 96.5 289 TYR A CA 1
ATOM 2277 C C . TYR A 1 289 ? 15.625 -2.48 -1.446 1 96.5 289 TYR A C 1
ATOM 2279 O O . TYR A 1 289 ? 15.148 -2.752 -2.549 1 96.5 289 TYR A O 1
ATOM 2287 N N . VAL A 1 290 ? 16.516 -3.215 -0.868 1 94.81 290 VAL A N 1
ATOM 2288 C CA . VAL A 1 290 ? 17.016 -4.414 -1.527 1 94.81 290 VAL A CA 1
ATOM 2289 C C . VAL A 1 290 ? 15.914 -5.469 -1.593 1 94.81 290 VAL A C 1
ATOM 2291 O O . VAL A 1 290 ? 15.75 -6.141 -2.613 1 94.81 290 VAL A O 1
ATOM 2294 N N . LYS A 1 291 ? 15.133 -5.512 -0.537 1 96.38 291 LYS A N 1
ATOM 2295 C CA . LYS A 1 291 ? 14.062 -6.492 -0.43 1 96.38 291 LYS A CA 1
ATOM 2296 C C . LYS A 1 291 ? 12.836 -6.059 -1.23 1 96.38 291 LYS A C 1
ATOM 2298 O O . LYS A 1 291 ? 12.133 -6.891 -1.807 1 96.38 291 LYS A O 1
ATOM 2303 N N . ASN A 1 292 ? 12.578 -4.855 -1.249 1 97.44 292 ASN A N 1
ATOM 2304 C CA . ASN A 1 292 ? 11.453 -4.207 -1.918 1 97.44 292 ASN A CA 1
ATOM 2305 C C . ASN A 1 292 ? 11.875 -2.898 -2.582 1 97.44 292 ASN A C 1
ATOM 2307 O O . ASN A 1 292 ? 11.781 -1.829 -1.974 1 97.44 292 ASN A O 1
ATOM 2311 N N . PRO A 1 293 ? 12.25 -2.969 -3.828 1 96.69 293 PRO A N 1
ATOM 2312 C CA . PRO A 1 293 ? 12.75 -1.783 -4.527 1 96.69 293 PRO A CA 1
ATOM 2313 C C . PRO A 1 293 ? 11.703 -0.678 -4.641 1 96.69 293 PRO A C 1
ATOM 2315 O O . PRO A 1 293 ? 12.039 0.46 -4.98 1 96.69 293 PRO A O 1
ATOM 2318 N N . CYS A 1 294 ? 10.461 -0.979 -4.465 1 96.06 294 CYS A N 1
ATOM 2319 C CA . CYS A 1 294 ? 9.375 -0.004 -4.555 1 96.06 294 CYS A CA 1
ATOM 2320 C C . CYS A 1 294 ? 8.914 0.427 -3.17 1 96.06 294 CYS A C 1
ATOM 2322 O O . CYS A 1 294 ? 7.793 0.922 -3.012 1 96.06 294 CYS A O 1
ATOM 2324 N N . PHE A 1 295 ? 9.742 0.123 -2.127 1 97 295 PHE A N 1
ATOM 2325 C CA . PHE A 1 295 ? 9.445 0.543 -0.764 1 97 295 PHE A CA 1
ATOM 2326 C C . PHE A 1 295 ? 9.164 2.039 -0.708 1 97 295 PHE A C 1
ATOM 2328 O O . PHE A 1 295 ? 9.828 2.828 -1.38 1 97 295 PHE A O 1
ATOM 2335 N N . ASN A 1 296 ? 8.148 2.379 0.073 1 97.19 296 ASN A N 1
ATOM 2336 C CA . ASN A 1 296 ? 7.734 3.762 0.283 1 97.19 296 ASN A CA 1
ATOM 2337 C C . ASN A 1 296 ? 7.863 4.168 1.748 1 97.19 296 ASN A C 1
ATOM 2339 O O . ASN A 1 296 ? 7.129 3.666 2.604 1 97.19 296 ASN A O 1
ATOM 2343 N N . ILE A 1 297 ? 8.766 5.074 2.061 1 97.69 297 ILE A N 1
ATOM 2344 C CA . ILE A 1 297 ? 9.016 5.496 3.436 1 97.69 297 ILE A CA 1
ATOM 2345 C C . ILE A 1 297 ? 7.758 6.156 4.004 1 97.69 297 ILE A C 1
ATOM 2347 O O . ILE A 1 297 ? 7.617 6.289 5.223 1 97.69 297 ILE A O 1
ATOM 2351 N N . TYR A 1 298 ? 6.773 6.527 3.133 1 97.5 298 TYR A N 1
ATOM 2352 C CA . TYR A 1 298 ? 5.551 7.207 3.557 1 97.5 298 TYR A CA 1
ATOM 2353 C C . TYR A 1 298 ? 4.41 6.211 3.732 1 97.5 298 TYR A C 1
ATOM 2355 O O . TYR A 1 298 ? 3.32 6.582 4.176 1 97.5 298 TYR A O 1
ATOM 2363 N N . SER A 1 299 ? 4.566 5.008 3.381 1 97.75 299 SER A N 1
ATOM 2364 C CA . SER A 1 299 ? 3.604 3.92 3.52 1 97.75 299 SER A CA 1
ATOM 2365 C C . SER A 1 299 ? 4.273 2.561 3.357 1 97.75 299 SER A C 1
ATOM 2367 O O . SER A 1 299 ? 4.43 2.068 2.238 1 97.75 299 SER A O 1
ATOM 2369 N N . ILE A 1 300 ? 4.488 1.852 4.379 1 98.31 300 ILE A N 1
ATOM 2370 C CA . ILE A 1 300 ? 5.406 0.718 4.367 1 98.31 300 ILE A CA 1
ATOM 2371 C C . ILE A 1 300 ? 4.738 -0.481 3.701 1 98.31 300 ILE A C 1
ATOM 2373 O O . ILE A 1 300 ? 5.387 -1.498 3.443 1 98.31 300 ILE A O 1
ATOM 2377 N N . THR A 1 301 ? 3.426 -0.37 3.34 1 97.88 301 THR A N 1
ATOM 2378 C CA . THR A 1 301 ? 2.736 -1.477 2.686 1 97.88 301 THR A CA 1
ATOM 2379 C C . THR A 1 301 ? 2.9 -1.396 1.17 1 97.88 301 THR A C 1
ATOM 2381 O O . THR A 1 301 ? 2.541 -2.332 0.451 1 97.88 301 THR A O 1
ATOM 2384 N N . ASP A 1 302 ? 3.398 -0.247 0.668 1 96.94 302 ASP A N 1
ATOM 2385 C CA . ASP A 1 302 ? 3.578 -0.119 -0.774 1 96.94 302 ASP A CA 1
ATOM 2386 C C . ASP A 1 302 ? 4.617 -1.112 -1.288 1 96.94 302 ASP A C 1
ATOM 2388 O O . ASP A 1 302 ? 5.609 -1.388 -0.609 1 96.94 302 ASP A O 1
ATOM 2392 N N . HIS A 1 303 ? 4.391 -1.632 -2.406 1 96.06 303 HIS A N 1
ATOM 2393 C CA . HIS A 1 303 ? 5.238 -2.623 -3.057 1 96.06 303 HIS A CA 1
ATOM 2394 C C . HIS A 1 303 ? 5.207 -2.463 -4.574 1 96.06 303 HIS A C 1
ATOM 2396 O O . HIS A 1 303 ? 4.449 -1.646 -5.102 1 96.06 303 HIS A O 1
ATOM 2402 N N . CYS A 1 304 ? 6.039 -3.189 -5.281 1 95.44 304 CYS A N 1
ATOM 2403 C CA . CYS A 1 304 ? 6.09 -3.09 -6.738 1 95.44 304 CYS A CA 1
ATOM 2404 C C . CYS A 1 304 ? 4.82 -3.646 -7.367 1 95.44 304 CYS A C 1
ATOM 2406 O O . CYS A 1 304 ? 4.215 -4.578 -6.832 1 95.44 304 CYS A O 1
ATOM 2408 N N . PRO A 1 305 ? 4.426 -3.094 -8.508 1 95.38 305 PRO A N 1
ATOM 2409 C CA . PRO A 1 305 ? 5.051 -2.018 -9.281 1 95.38 305 PRO A CA 1
ATOM 2410 C C . PRO A 1 305 ? 4.723 -0.63 -8.727 1 95.38 305 PRO A C 1
ATOM 2412 O O . PRO A 1 305 ? 3.75 -0.471 -7.988 1 95.38 305 PRO A O 1
ATOM 2415 N N . THR A 1 306 ? 5.543 0.291 -9.109 1 93.19 306 THR A N 1
ATOM 2416 C CA . THR A 1 306 ? 5.246 1.677 -8.766 1 93.19 306 THR A CA 1
ATOM 2417 C C . THR A 1 306 ? 4.074 2.201 -9.594 1 93.19 306 THR A C 1
ATOM 2419 O O . THR A 1 306 ? 4.125 2.191 -10.828 1 93.19 306 THR A O 1
ATOM 2422 N N . PRO A 1 307 ? 3.033 2.709 -8.992 1 95.94 307 PRO A N 1
ATOM 2423 C CA . PRO A 1 307 ? 1.88 3.209 -9.742 1 95.94 307 PRO A CA 1
ATOM 2424 C C . PRO A 1 307 ? 2.158 4.543 -10.43 1 95.94 307 PRO A C 1
ATOM 2426 O O . PRO A 1 307 ? 3.057 5.281 -10.016 1 95.94 307 PRO A O 1
ATOM 2429 N N . PHE A 1 308 ? 1.318 4.773 -11.461 1 96 308 PHE A N 1
ATOM 2430 C CA . PHE A 1 308 ? 1.332 6.094 -12.078 1 96 308 PHE A CA 1
ATOM 2431 C C . PHE A 1 308 ? 0.996 7.172 -11.047 1 96 308 PHE A C 1
ATOM 2433 O O . PHE A 1 308 ? 0.068 7.012 -10.258 1 96 308 PHE A O 1
ATOM 2440 N N . ASN A 1 309 ? 1.784 8.219 -11.031 1 96.88 309 ASN A N 1
ATOM 2441 C CA . ASN A 1 309 ? 1.594 9.352 -10.133 1 96.88 309 ASN A CA 1
ATOM 2442 C C . ASN A 1 309 ? 1.305 10.633 -10.906 1 96.88 309 ASN A C 1
ATOM 2444 O O . ASN A 1 309 ? 2.188 11.172 -11.578 1 96.88 309 ASN A O 1
ATOM 2448 N N . PRO A 1 310 ? 0.11 11.18 -10.797 1 97.56 310 PRO A N 1
ATOM 2449 C CA . PRO A 1 310 ? -0.229 12.391 -11.555 1 97.56 310 PRO A CA 1
ATOM 2450 C C . PRO A 1 310 ? 0.609 13.602 -11.148 1 97.56 310 PRO A C 1
ATOM 2452 O O . PRO A 1 310 ? 0.606 14.617 -11.844 1 97.56 310 PRO A O 1
ATOM 2455 N N . LEU A 1 311 ? 1.331 13.484 -10.047 1 97.75 311 LEU A N 1
ATOM 2456 C CA . LEU A 1 311 ? 2.17 14.594 -9.594 1 97.75 311 LEU A CA 1
ATOM 2457 C C . LEU A 1 311 ? 3.646 14.219 -9.664 1 97.75 311 LEU A C 1
ATOM 2459 O O . LEU A 1 311 ? 4.484 14.859 -9.023 1 97.75 311 LEU A O 1
ATOM 2463 N N . GLY A 1 312 ? 3.959 13.195 -10.352 1 93.5 312 GLY A N 1
ATOM 2464 C CA . GLY A 1 312 ? 5.324 12.703 -10.469 1 93.5 312 GLY A CA 1
ATOM 2465 C C . GLY A 1 312 ? 6.137 13.445 -11.516 1 93.5 312 GLY A C 1
ATOM 2466 O O . GLY A 1 312 ? 6.207 14.672 -11.5 1 93.5 312 GLY A O 1
ATOM 2467 N N . TYR A 1 313 ? 6.801 12.805 -12.516 1 88 313 TYR A N 1
ATOM 2468 C CA . TYR A 1 313 ? 7.75 13.312 -13.5 1 88 313 TYR A CA 1
ATOM 2469 C C . TYR A 1 313 ? 7.105 14.383 -14.383 1 88 313 TYR A C 1
ATOM 2471 O O . TYR A 1 313 ? 7.711 15.422 -14.648 1 88 313 TYR A O 1
ATOM 2479 N N . MET A 1 314 ? 5.969 14.336 -14.875 1 91.56 314 MET A N 1
ATOM 2480 C CA . MET A 1 314 ? 5.18 15.32 -15.602 1 91.56 314 MET A CA 1
ATOM 2481 C C . MET A 1 314 ? 3.9 15.664 -14.844 1 91.56 314 MET A C 1
ATOM 2483 O O . MET A 1 314 ? 2.811 15.242 -15.234 1 91.56 314 MET A O 1
ATOM 2487 N N . PRO A 1 315 ? 4.195 16.5 -13.922 1 97.5 315 PRO A N 1
ATOM 2488 C CA . PRO A 1 315 ? 3.08 16.719 -13 1 97.5 315 PRO A CA 1
ATOM 2489 C C . PRO A 1 315 ? 1.891 17.406 -13.664 1 97.5 315 PRO A C 1
ATOM 2491 O O . PRO A 1 315 ? 2.076 18.297 -14.508 1 97.5 315 PRO A O 1
ATOM 2494 N N . TYR A 1 316 ? 0.713 17.062 -13.289 1 98.31 316 TYR A N 1
ATOM 2495 C CA . TYR A 1 316 ? -0.566 17.562 -13.781 1 98.31 316 TYR A CA 1
ATOM 2496 C C . TYR A 1 316 ? -0.606 19.078 -13.758 1 98.31 316 TYR A C 1
ATOM 2498 O O . TYR A 1 316 ? -0.992 19.719 -14.742 1 98.31 316 TYR A O 1
ATOM 2506 N N . PHE A 1 317 ? -0.09 19.688 -12.734 1 98.62 317 PHE A N 1
ATOM 2507 C CA . PHE A 1 317 ? -0.234 21.125 -12.516 1 98.62 317 PHE A CA 1
ATOM 2508 C C . PHE A 1 317 ? 0.773 21.906 -13.352 1 98.62 317 PHE A C 1
ATOM 2510 O O . PHE A 1 317 ? 0.676 23.125 -13.469 1 98.62 317 PHE A O 1
ATOM 2517 N N . ASN A 1 318 ? 1.708 21.219 -13.93 1 98.19 318 ASN A N 1
ATOM 2518 C CA . ASN A 1 318 ? 2.664 21.922 -14.766 1 98.19 318 ASN A CA 1
ATOM 2519 C C . ASN A 1 318 ? 2.141 22.094 -16.188 1 98.19 318 ASN A C 1
ATOM 2521 O O . ASN A 1 318 ? 2.787 22.734 -17.016 1 98.19 318 ASN A O 1
ATOM 2525 N N . ARG A 1 319 ? 1.039 21.547 -16.531 1 97.75 319 ARG A N 1
ATOM 2526 C CA . ARG A 1 319 ? 0.442 21.656 -17.859 1 97.75 319 ARG A CA 1
ATOM 2527 C C . ARG A 1 319 ? -0.082 23.062 -18.109 1 97.75 319 ARG A C 1
ATOM 2529 O O . ARG A 1 319 ? -0.699 23.672 -17.219 1 97.75 319 ARG A O 1
ATOM 2536 N N . ASP A 1 320 ? 0.016 23.531 -19.344 1 97.75 320 ASP A N 1
ATOM 2537 C CA . ASP A 1 320 ? -0.4 24.891 -19.703 1 97.75 320 ASP A CA 1
ATOM 2538 C C . ASP A 1 320 ? -1.915 25.047 -19.594 1 97.75 320 ASP A C 1
ATOM 2540 O O . ASP A 1 320 ? -2.408 26.062 -19.125 1 97.75 320 ASP A O 1
ATOM 2544 N N . ASP A 1 321 ? -2.637 24.094 -20.062 1 98.19 321 ASP A N 1
ATOM 2545 C CA . ASP A 1 321 ? -4.094 24.172 -20.031 1 98.19 321 ASP A CA 1
ATOM 2546 C C . ASP A 1 321 ? -4.617 24.172 -18.594 1 98.19 321 ASP A C 1
ATOM 2548 O O . ASP A 1 321 ? -5.625 24.812 -18.297 1 98.19 321 ASP A O 1
ATOM 2552 N N . VAL A 1 322 ? -3.926 23.469 -17.719 1 98.5 322 VAL A N 1
ATOM 2553 C CA . VAL A 1 322 ? -4.305 23.453 -16.312 1 98.5 322 VAL A CA 1
ATOM 2554 C C . VAL A 1 322 ? -4.004 24.812 -15.664 1 98.5 322 VAL A C 1
ATOM 2556 O O . VAL A 1 322 ? -4.848 25.375 -14.977 1 98.5 322 VAL A O 1
ATOM 2559 N N . LYS A 1 323 ? -2.838 25.344 -15.898 1 98.44 323 LYS A N 1
ATOM 2560 C CA . LYS A 1 323 ? -2.475 26.656 -15.375 1 98.44 323 LYS A CA 1
ATOM 2561 C C . LYS A 1 323 ? -3.514 27.703 -15.766 1 98.44 323 LYS A C 1
ATOM 2563 O O . LYS A 1 323 ? -3.953 28.484 -14.914 1 98.44 323 LYS A O 1
ATOM 2568 N N . LYS A 1 324 ? -3.906 27.672 -16.969 1 97.88 324 LYS A N 1
ATOM 2569 C CA . LYS A 1 324 ? -4.906 28.609 -17.453 1 97.88 324 LYS A CA 1
ATOM 2570 C C . LYS A 1 324 ? -6.238 28.438 -16.734 1 97.88 324 LYS A C 1
ATOM 2572 O O . LYS A 1 324 ? -6.871 29.406 -16.328 1 97.88 324 LYS A O 1
ATOM 2577 N N . ALA A 1 325 ? -6.625 27.234 -16.547 1 98.12 325 ALA A N 1
ATOM 2578 C CA . ALA A 1 325 ? -7.922 26.922 -15.945 1 98.12 325 ALA A CA 1
ATOM 2579 C C . ALA A 1 325 ? -7.988 27.391 -14.492 1 98.12 325 ALA A C 1
ATOM 2581 O O . ALA A 1 325 ? -9.062 27.703 -13.984 1 98.12 325 ALA A O 1
ATOM 2582 N N . ILE A 1 326 ? -6.848 27.5 -13.82 1 98.38 326 ILE A N 1
ATOM 2583 C CA . ILE A 1 326 ? -6.902 27.766 -12.391 1 98.38 326 ILE A CA 1
ATOM 2584 C C . ILE A 1 326 ? -6.23 29.109 -12.094 1 98.38 326 ILE A C 1
ATOM 2586 O O . ILE A 1 326 ? -5.781 29.344 -10.969 1 98.38 326 ILE A O 1
ATOM 2590 N N . ASN A 1 327 ? -6.066 29.922 -13.102 1 97.75 327 ASN A N 1
ATOM 2591 C CA . ASN A 1 327 ? -5.531 31.266 -12.961 1 97.75 327 ASN A CA 1
ATOM 2592 C C . ASN A 1 327 ? -4.109 31.25 -12.414 1 97.75 327 ASN A C 1
ATOM 2594 O O . ASN A 1 327 ? -3.734 32.125 -11.625 1 97.75 327 ASN A O 1
ATOM 2598 N N . ALA A 1 328 ? -3.359 30.188 -12.688 1 98.19 328 ALA A N 1
ATOM 2599 C CA . ALA A 1 328 ? -1.956 30.094 -12.289 1 98.19 328 ALA A CA 1
ATOM 2600 C C . ALA A 1 328 ? -1.058 30.812 -13.289 1 98.19 328 ALA A C 1
ATOM 2602 O O . ALA A 1 328 ? -1.423 30.984 -14.461 1 98.19 328 ALA A O 1
ATOM 2603 N N . PRO A 1 329 ? 0.053 31.25 -12.852 1 96.44 329 PRO A N 1
ATOM 2604 C CA . PRO A 1 329 ? 0.943 31.953 -13.781 1 96.44 329 PRO A CA 1
ATOM 2605 C C . PRO A 1 329 ? 1.534 31.016 -14.844 1 96.44 329 PRO A C 1
ATOM 2607 O O . PRO A 1 329 ? 1.974 29.922 -14.523 1 96.44 329 PRO A O 1
ATOM 2610 N N . ASP A 1 330 ? 1.622 31.375 -16.078 1 91.81 330 ASP A N 1
ATOM 2611 C CA . ASP A 1 330 ? 2.074 30.578 -17.203 1 91.81 330 ASP A CA 1
ATOM 2612 C C . ASP A 1 330 ? 3.59 30.391 -17.188 1 91.81 330 ASP A C 1
ATOM 2614 O O . ASP A 1 330 ? 4.105 29.375 -17.656 1 91.81 330 ASP A O 1
ATOM 2618 N N . GLY A 1 331 ? 4.352 31.266 -16.719 1 89.56 331 GLY A N 1
ATOM 2619 C CA . GLY A 1 331 ? 5.797 31.234 -16.844 1 89.56 331 GLY A CA 1
ATOM 2620 C C . GLY A 1 331 ? 6.477 30.484 -15.711 1 89.56 331 GLY A C 1
ATOM 2621 O O . GLY A 1 331 ? 7.703 30.344 -15.695 1 89.56 331 GLY A O 1
ATOM 2622 N N . VAL A 1 332 ? 5.672 29.797 -14.914 1 93.56 332 VAL A N 1
ATOM 2623 C CA . VAL A 1 332 ? 6.254 29.109 -13.766 1 93.56 332 VAL A CA 1
ATOM 2624 C C . VAL A 1 332 ? 6.25 27.609 -14.016 1 93.56 332 VAL A C 1
ATOM 2626 O O . VAL A 1 332 ? 5.246 27.047 -14.461 1 93.56 332 VAL A O 1
ATOM 2629 N N . THR A 1 333 ? 7.469 26.969 -13.867 1 95.06 333 THR A N 1
ATOM 2630 C CA . THR A 1 333 ? 7.527 25.516 -13.836 1 95.06 333 THR A CA 1
ATOM 2631 C C . THR A 1 333 ? 7.098 24.984 -12.469 1 95.06 333 THR A C 1
ATOM 2633 O O . THR A 1 333 ? 7.727 25.281 -11.453 1 95.06 333 THR A O 1
ATOM 2636 N N . TRP A 1 334 ? 6.074 24.25 -12.484 1 97.69 334 TRP A N 1
ATOM 2637 C CA . TRP A 1 334 ? 5.527 23.734 -11.227 1 97.69 334 TRP A CA 1
ATOM 2638 C C . TRP A 1 334 ? 6.203 22.438 -10.828 1 97.69 334 TRP A C 1
ATOM 2640 O O . TRP A 1 334 ? 6.355 21.531 -11.656 1 97.69 334 TRP A O 1
ATOM 2650 N N . ASN A 1 335 ? 6.621 22.328 -9.594 1 95.75 335 ASN A N 1
ATOM 2651 C CA . ASN A 1 335 ? 7.109 21.109 -8.961 1 95.75 335 ASN A CA 1
ATOM 2652 C C . ASN A 1 335 ? 6.426 20.859 -7.617 1 95.75 335 ASN A C 1
ATOM 2654 O O . ASN A 1 335 ? 6.012 21.797 -6.945 1 95.75 335 ASN A O 1
ATOM 2658 N N . LEU A 1 336 ? 6.371 19.656 -7.359 1 97.12 336 LEU A N 1
ATOM 2659 C CA . LEU A 1 336 ? 5.672 19.266 -6.137 1 97.12 336 LEU A CA 1
ATOM 2660 C C . LEU A 1 336 ? 6.332 19.891 -4.914 1 97.12 336 LEU A C 1
ATOM 2662 O O . LEU A 1 336 ? 5.648 20.422 -4.039 1 97.12 336 LEU A O 1
ATOM 2666 N N . CYS A 1 337 ? 7.652 19.797 -4.824 1 96.81 337 CYS A N 1
ATOM 2667 C CA . CYS A 1 337 ? 8.359 20.312 -3.656 1 96.81 337 CYS A CA 1
ATOM 2668 C C . CYS A 1 337 ? 9.578 21.125 -4.07 1 96.81 337 CYS A C 1
ATOM 2670 O O . CYS A 1 337 ? 10.164 20.875 -5.129 1 96.81 337 CYS A O 1
ATOM 2672 N N . ASN A 1 338 ? 9.875 22.078 -3.336 1 94.56 338 ASN A N 1
ATOM 2673 C CA . ASN A 1 338 ? 11.125 22.844 -3.334 1 94.56 338 ASN A CA 1
ATOM 2674 C C . ASN A 1 338 ? 11.797 22.797 -1.968 1 94.56 338 ASN A C 1
ATOM 2676 O O . ASN A 1 338 ? 11.312 23.406 -1.011 1 94.56 338 ASN A O 1
ATOM 2680 N N . ASN A 1 339 ? 12.891 22.188 -1.921 1 86.38 339 ASN A N 1
ATOM 2681 C CA . ASN A 1 339 ? 13.531 22.016 -0.622 1 86.38 339 ASN A CA 1
ATOM 2682 C C . ASN A 1 339 ? 14.445 23.188 -0.284 1 86.38 339 ASN A C 1
ATOM 2684 O O . ASN A 1 339 ? 15.016 23.25 0.809 1 86.38 339 ASN A O 1
ATOM 2688 N N . ASN A 1 340 ? 14.531 24.172 -1.096 1 92.62 340 ASN A N 1
ATOM 2689 C CA . ASN A 1 340 ? 15.406 25.328 -0.877 1 92.62 340 ASN A CA 1
ATOM 2690 C C . ASN A 1 340 ? 14.602 26.594 -0.628 1 92.62 340 ASN A C 1
ATOM 2692 O O . ASN A 1 340 ? 14.82 27.609 -1.29 1 92.62 340 ASN A O 1
ATOM 2696 N N . VAL A 1 341 ? 13.836 26.578 0.408 1 96.69 341 VAL A N 1
ATOM 2697 C CA . VAL A 1 341 ? 12.945 27.719 0.638 1 96.69 341 VAL A CA 1
ATOM 2698 C C . VAL A 1 341 ? 13.539 28.625 1.717 1 96.69 341 VAL A C 1
ATOM 2700 O O . VAL A 1 341 ? 13.102 29.766 1.88 1 96.69 341 VAL A O 1
ATOM 2703 N N . PHE A 1 342 ? 14.531 28.203 2.424 1 97 342 PHE A N 1
ATOM 2704 C CA . PHE A 1 342 ? 15.188 29.016 3.439 1 97 342 PHE A CA 1
ATOM 2705 C C . PHE A 1 342 ? 16.469 29.625 2.895 1 97 342 PHE A C 1
ATOM 2707 O O . PHE A 1 342 ? 17.359 28.922 2.41 1 97 342 PHE A O 1
ATOM 2714 N N . ASN A 1 343 ? 16.594 30.922 3.023 1 96.31 343 ASN A N 1
ATOM 2715 C CA . ASN A 1 343 ? 17.766 31.656 2.553 1 96.31 343 ASN A CA 1
ATOM 2716 C C . ASN A 1 343 ? 18.844 31.734 3.633 1 96.31 343 ASN A C 1
ATOM 2718 O O . ASN A 1 343 ? 19.156 32.844 4.109 1 96.31 343 ASN A O 1
ATOM 2722 N N . THR A 1 344 ? 19.344 30.656 4.012 1 95.44 344 THR A N 1
ATOM 2723 C CA . THR A 1 344 ? 20.469 30.562 4.941 1 95.44 344 THR A CA 1
ATOM 2724 C C . THR A 1 344 ? 21.688 29.953 4.258 1 95.44 344 THR A C 1
ATOM 2726 O O . THR A 1 344 ? 21.578 29.453 3.139 1 95.44 344 THR A O 1
ATOM 2729 N N . THR A 1 345 ? 22.844 30.031 4.867 1 92.5 345 THR A N 1
ATOM 2730 C CA . THR A 1 345 ? 24.094 29.578 4.281 1 92.5 345 THR A CA 1
ATOM 2731 C C . THR A 1 345 ? 24.016 28.109 3.895 1 92.5 345 THR A C 1
ATOM 2733 O O . THR A 1 345 ? 24.516 27.703 2.846 1 92.5 345 THR A O 1
ATOM 2736 N N . ASP A 1 346 ? 23.328 27.297 4.688 1 91.38 346 ASP A N 1
ATOM 2737 C CA . ASP A 1 346 ? 23.25 25.859 4.406 1 91.38 346 ASP A CA 1
ATOM 2738 C C . ASP A 1 346 ? 21.859 25.469 3.902 1 91.38 346 ASP A C 1
ATOM 2740 O O . ASP A 1 346 ? 21.578 24.297 3.693 1 91.38 346 ASP A O 1
ATOM 2744 N N . GLY A 1 347 ? 21.016 26.516 3.77 1 91.88 347 GLY A N 1
ATOM 2745 C CA . GLY A 1 347 ? 19.703 26.281 3.191 1 91.88 347 GLY A CA 1
ATOM 2746 C C . GLY A 1 347 ? 18.703 25.719 4.184 1 91.88 347 GLY A C 1
ATOM 2747 O O . GLY A 1 347 ? 17.625 25.266 3.793 1 91.88 347 GLY A O 1
ATOM 2748 N N . HIS A 1 348 ? 19.062 25.672 5.449 1 92 348 HIS A N 1
ATOM 2749 C CA . HIS A 1 348 ? 18.203 25.016 6.422 1 92 348 HIS A CA 1
ATOM 2750 C C . HIS A 1 348 ? 17.484 26.016 7.305 1 92 348 HIS A C 1
ATOM 2752 O O . HIS A 1 348 ? 17.938 27.156 7.465 1 92 348 HIS A O 1
ATOM 2758 N N . ASP A 1 349 ? 16.375 25.641 7.855 1 95.62 349 ASP A N 1
ATOM 2759 C CA . ASP A 1 349 ? 15.578 26.359 8.836 1 95.62 349 ASP A CA 1
ATOM 2760 C C . ASP A 1 349 ? 16.359 26.578 10.133 1 95.62 349 ASP A C 1
ATOM 2762 O O . ASP A 1 349 ? 16.922 25.625 10.688 1 95.62 349 ASP A O 1
ATOM 2766 N N . THR A 1 350 ? 16.438 27.781 10.617 1 96.19 350 THR A N 1
ATOM 2767 C CA . THR A 1 350 ? 17.203 28.062 11.82 1 96.19 350 THR A CA 1
ATOM 2768 C C . THR A 1 350 ? 16.312 28.031 13.055 1 96.19 350 THR A C 1
ATOM 2770 O O . THR A 1 350 ? 16.781 28.25 14.172 1 96.19 350 THR A O 1
ATOM 2773 N N . SER A 1 351 ? 15.055 27.797 12.914 1 96.88 351 SER A N 1
ATOM 2774 C CA . SER A 1 351 ? 14.109 27.828 14.023 1 96.88 351 SER A CA 1
ATOM 2775 C C . SER A 1 351 ? 14.266 26.609 14.922 1 96.88 351 SER A C 1
ATOM 2777 O O . SER A 1 351 ? 14.539 25.5 14.438 1 96.88 351 SER A O 1
ATOM 2779 N N . PRO A 1 352 ? 14.102 26.75 16.25 1 95.12 352 PRO A N 1
ATOM 2780 C CA . PRO A 1 352 ? 13.945 25.562 17.094 1 95.12 352 PRO A CA 1
ATOM 2781 C C . PRO A 1 352 ? 12.664 24.797 16.812 1 95.12 352 PRO A C 1
ATOM 2783 O O . PRO A 1 352 ? 11.711 25.359 16.266 1 95.12 352 PRO A O 1
ATOM 2786 N N . PRO A 1 353 ? 12.609 23.516 17.25 1 95.56 353 PRO A N 1
ATOM 2787 C CA . PRO A 1 353 ? 11.375 22.75 17.062 1 95.56 353 PRO A CA 1
ATOM 2788 C C . PRO A 1 353 ? 10.18 23.375 17.781 1 95.56 353 PRO A C 1
ATOM 2790 O O . PRO A 1 353 ? 10.328 23.922 18.875 1 95.56 353 PRO A O 1
ATOM 2793 N N . SER A 1 354 ? 9.008 23.25 17.141 1 98.25 354 SER A N 1
ATOM 2794 C CA . SER A 1 354 ? 7.824 23.938 17.641 1 98.25 354 SER A CA 1
ATOM 2795 C C . SER A 1 354 ? 7.379 23.375 18.984 1 98.25 354 SER A C 1
ATOM 2797 O O . SER A 1 354 ? 6.695 24.062 19.75 1 98.25 354 SER A O 1
ATOM 2799 N N . GLY A 1 355 ? 7.734 22.125 19.266 1 97.75 355 GLY A N 1
ATOM 2800 C CA . GLY A 1 355 ? 7.359 21.484 20.516 1 97.75 355 GLY A CA 1
ATOM 2801 C C . GLY A 1 355 ? 7.93 22.172 21.75 1 97.75 355 GLY A C 1
ATOM 2802 O O . GLY A 1 355 ? 7.477 21.922 22.859 1 97.75 355 GLY A O 1
ATOM 2803 N N . LEU A 1 356 ? 8.906 23.016 21.562 1 96.31 356 LEU A N 1
ATOM 2804 C CA . LEU A 1 356 ? 9.57 23.688 22.672 1 96.31 356 LEU A CA 1
ATOM 2805 C C . LEU A 1 356 ? 8.727 24.859 23.188 1 96.31 356 LEU A C 1
ATOM 2807 O O . LEU A 1 356 ? 8.695 25.125 24.391 1 96.31 356 LEU A O 1
ATOM 2811 N N . LYS A 1 357 ? 8.039 25.531 22.297 1 97.88 357 LYS A N 1
ATOM 2812 C CA . LYS A 1 357 ? 7.355 26.734 22.75 1 97.88 357 LYS A CA 1
ATOM 2813 C C . LYS A 1 357 ? 6.047 26.938 22 1 97.88 357 LYS A C 1
ATOM 2815 O O . LYS A 1 357 ? 4.98 27.031 22.609 1 97.88 357 LYS A O 1
ATOM 2820 N N . GLN A 1 358 ? 6.074 26.938 20.688 1 98.75 358 GLN A N 1
ATOM 2821 C CA . GLN A 1 358 ? 4.922 27.344 19.891 1 98.75 358 GLN A CA 1
ATOM 2822 C C . GLN A 1 358 ? 3.773 26.359 20.047 1 98.75 358 GLN A C 1
ATOM 2824 O O . GLN A 1 358 ? 2.621 26.75 20.219 1 98.75 358 GLN A O 1
ATOM 2829 N N . LEU A 1 359 ? 4.074 25.047 19.953 1 98.88 359 LEU A N 1
ATOM 2830 C CA . LEU A 1 359 ? 3.021 24.031 20.016 1 98.88 359 LEU A CA 1
ATOM 2831 C C . LEU A 1 359 ? 2.328 24.047 21.375 1 98.88 359 LEU A C 1
ATOM 2833 O O . LEU A 1 359 ? 1.106 24.203 21.453 1 98.88 359 LEU A O 1
ATOM 2837 N N . PRO A 1 360 ? 3.049 23.953 22.516 1 98.81 360 PRO A N 1
ATOM 2838 C CA . PRO A 1 360 ? 2.352 24.016 23.812 1 98.81 360 PRO A CA 1
ATOM 2839 C C . PRO A 1 360 ? 1.606 25.344 24.016 1 98.81 360 PRO A C 1
ATOM 2841 O O . PRO A 1 360 ? 0.544 25.359 24.641 1 98.81 360 PRO A O 1
ATOM 2844 N N . TYR A 1 361 ? 2.096 26.438 23.469 1 98.81 361 TYR A N 1
ATOM 2845 C CA . TYR A 1 361 ? 1.43 27.734 23.562 1 98.81 361 TYR A CA 1
ATOM 2846 C C . TYR A 1 361 ? 0.09 27.703 22.844 1 98.81 361 TYR A C 1
ATOM 2848 O O . TYR A 1 361 ? -0.926 28.156 23.391 1 98.81 361 TYR A O 1
ATOM 2856 N N . VAL A 1 362 ? 0.097 27.172 21.641 1 98.94 362 VAL A N 1
ATOM 2857 C CA . VAL A 1 362 ? -1.122 27.094 20.844 1 98.94 362 VAL A CA 1
ATOM 2858 C C . VAL A 1 362 ? -2.135 26.188 21.531 1 98.94 362 VAL A C 1
ATOM 2860 O O . VAL A 1 362 ? -3.332 26.484 21.562 1 98.94 362 VAL A O 1
ATOM 2863 N N . ILE A 1 363 ? -1.688 25.047 22.125 1 98.94 363 ILE A N 1
ATOM 2864 C CA . ILE A 1 363 ? -2.564 24.141 22.859 1 98.94 363 ILE A CA 1
ATOM 2865 C C . ILE A 1 363 ? -3.246 24.891 24 1 98.94 363 ILE A C 1
ATOM 2867 O O . ILE A 1 363 ? -4.469 24.844 24.141 1 98.94 363 ILE A O 1
ATOM 2871 N N . ASP A 1 364 ? -2.502 25.656 24.766 1 98.81 364 ASP A N 1
ATOM 2872 C CA . ASP A 1 364 ? -3.023 26.359 25.938 1 98.81 364 ASP A CA 1
ATOM 2873 C C . ASP A 1 364 ? -4.031 27.422 25.531 1 98.81 364 ASP A C 1
ATOM 2875 O O . ASP A 1 364 ? -5.027 27.641 26.234 1 98.81 364 ASP A O 1
ATOM 2879 N N . LYS A 1 365 ? -3.789 28.047 24.438 1 98.62 365 LYS A N 1
ATOM 2880 C CA . LYS A 1 365 ? -4.605 29.188 24.031 1 98.62 365 LYS A CA 1
ATOM 2881 C C . LYS A 1 365 ? -5.891 28.734 23.344 1 98.62 365 LYS A C 1
ATOM 2883 O O . LYS A 1 365 ? -6.941 29.359 23.5 1 98.62 365 LYS A O 1
ATOM 2888 N N . THR A 1 366 ? -5.812 27.641 22.578 1 98.56 366 THR A N 1
ATOM 2889 C CA . THR A 1 366 ? -6.965 27.234 21.781 1 98.56 366 THR A CA 1
ATOM 2890 C C . THR A 1 366 ? -7.723 26.094 22.453 1 98.56 366 THR A C 1
ATOM 2892 O O . THR A 1 366 ? -8.914 25.906 22.203 1 98.56 366 THR A O 1
ATOM 2895 N N . GLN A 1 367 ? -7.031 25.266 23.188 1 98.62 367 GLN A N 1
ATOM 2896 C CA . GLN A 1 367 ? -7.582 24.047 23.781 1 98.62 367 GLN A CA 1
ATOM 2897 C C . GLN A 1 367 ? -8.195 23.141 22.719 1 98.62 367 GLN A C 1
ATOM 2899 O O . GLN A 1 367 ? -9.188 22.453 22.969 1 98.62 367 GLN A O 1
ATOM 2904 N N . ASN A 1 368 ? -7.695 23.234 21.5 1 98.88 368 ASN A N 1
ATOM 2905 C CA . ASN A 1 368 ? -8.242 22.547 20.328 1 98.88 368 ASN A CA 1
ATOM 2906 C C . ASN A 1 368 ? -7.145 22.203 19.328 1 98.88 368 ASN A C 1
ATOM 2908 O O . ASN A 1 368 ? -7.172 22.656 18.188 1 98.88 368 ASN A O 1
ATOM 2912 N N . VAL A 1 369 ? -6.227 21.281 19.75 1 98.94 369 VAL A N 1
ATOM 2913 C CA . VAL A 1 369 ? -5.121 20.844 18.906 1 98.94 369 VAL A CA 1
ATOM 2914 C C . VAL A 1 369 ? -5.18 19.328 18.719 1 98.94 369 VAL A C 1
ATOM 2916 O O . VAL A 1 369 ? -5.359 18.594 19.688 1 98.94 369 VAL A O 1
ATOM 2919 N N . ILE A 1 370 ? -5.09 18.812 17.516 1 98.94 370 ILE A N 1
ATOM 2920 C CA . ILE A 1 370 ? -5.094 17.391 17.188 1 98.94 370 ILE A CA 1
ATOM 2921 C C . ILE A 1 370 ? -3.793 17.031 16.469 1 98.94 370 ILE A C 1
ATOM 2923 O O . ILE A 1 370 ? -3.426 17.672 15.477 1 98.94 370 ILE A O 1
ATOM 2927 N N . LEU A 1 371 ? -3.084 16.125 16.984 1 98.88 371 LEU A N 1
ATOM 2928 C CA . LEU A 1 371 ? -1.962 15.492 16.281 1 98.88 371 LEU A CA 1
ATOM 2929 C C . LEU A 1 371 ? -2.338 14.109 15.789 1 98.88 371 LEU A C 1
ATOM 2931 O O . LEU A 1 371 ? -2.572 13.195 16.578 1 98.88 371 LEU A O 1
ATOM 2935 N N . ALA A 1 372 ? -2.439 13.961 14.492 1 98.75 372 ALA A N 1
ATOM 2936 C CA . ALA A 1 372 ? -2.83 12.695 13.867 1 98.75 372 ALA A CA 1
ATOM 2937 C C . ALA A 1 372 ? -1.629 12 13.234 1 98.75 372 ALA A C 1
ATOM 2939 O O . ALA A 1 372 ? -0.88 12.617 12.469 1 98.75 372 ALA A O 1
ATOM 2940 N N . GLN A 1 373 ? -1.419 10.727 13.602 1 98.19 373 GLN A N 1
ATOM 2941 C CA . GLN A 1 373 ? -0.258 9.961 13.156 1 98.19 373 GLN A CA 1
ATOM 2942 C C . GLN A 1 373 ? -0.682 8.656 12.492 1 98.19 373 GLN A C 1
ATOM 2944 O O . GLN A 1 373 ? -1.562 7.957 12.992 1 98.19 373 GLN A O 1
ATOM 2949 N N . GLY A 1 374 ? -0.074 8.375 11.352 1 98.25 374 GLY A N 1
ATOM 2950 C CA . GLY A 1 374 ? -0.311 7.102 10.695 1 98.25 374 GLY A CA 1
ATOM 2951 C C . GLY A 1 374 ? 0.641 6.012 11.148 1 98.25 374 GLY A C 1
ATOM 2952 O O . GLY A 1 374 ? 1.853 6.227 11.211 1 98.25 374 GLY A O 1
ATOM 2953 N N . SER A 1 375 ? 0.11 4.824 11.352 1 97.56 375 SER A N 1
ATOM 2954 C CA . SER A 1 375 ? 0.908 3.723 11.883 1 97.56 375 SER A CA 1
ATOM 2955 C C . SER A 1 375 ? 1.856 3.17 10.82 1 97.56 375 SER A C 1
ATOM 2957 O O . SER A 1 375 ? 2.852 2.521 11.148 1 97.56 375 SER A O 1
ATOM 2959 N N . LEU A 1 376 ? 1.548 3.443 9.602 1 98.25 376 LEU A N 1
ATOM 2960 C CA . LEU A 1 376 ? 2.346 2.865 8.523 1 98.25 376 LEU A CA 1
ATOM 2961 C C . LEU A 1 376 ? 3.369 3.869 8.008 1 98.25 376 LEU A C 1
ATOM 2963 O O . LEU A 1 376 ? 3.965 3.666 6.945 1 98.25 376 LEU A O 1
ATOM 2967 N N . ASP A 1 377 ? 3.529 4.949 8.695 1 98 377 ASP A N 1
ATOM 2968 C CA . ASP A 1 377 ? 4.52 5.98 8.391 1 98 377 ASP A CA 1
ATOM 2969 C C . ASP A 1 377 ? 5.895 5.598 8.922 1 98 377 ASP A C 1
ATOM 2971 O O . ASP A 1 377 ? 6.113 5.586 10.141 1 98 377 ASP A O 1
ATOM 2975 N N . TRP A 1 378 ? 6.848 5.402 8.039 1 98.38 378 TRP A N 1
ATOM 2976 C CA . TRP A 1 378 ? 8.188 4.988 8.453 1 98.38 378 TRP A CA 1
ATOM 2977 C C . TRP A 1 378 ? 9.07 6.199 8.727 1 98.38 378 TRP A C 1
ATOM 2979 O O . TRP A 1 378 ? 9.953 6.145 9.586 1 98.38 378 TRP A O 1
ATOM 2989 N N . ILE A 1 379 ? 8.812 7.246 8.117 1 96.88 379 ILE A N 1
ATOM 2990 C CA . ILE A 1 379 ? 9.68 8.406 8.273 1 96.88 379 ILE A CA 1
ATOM 2991 C C . ILE A 1 379 ? 9.391 9.102 9.594 1 96.88 379 ILE A C 1
ATOM 2993 O O . ILE A 1 379 ? 10.305 9.602 10.258 1 96.88 379 ILE A O 1
ATOM 2997 N N . LEU A 1 380 ? 8.102 9.156 9.969 1 96.69 380 LEU A N 1
ATOM 2998 C CA . LEU A 1 380 ? 7.723 9.766 11.234 1 96.69 380 LEU A CA 1
ATOM 2999 C C . LEU A 1 380 ? 6.875 8.805 12.062 1 96.69 380 LEU A C 1
ATOM 3001 O O . LEU A 1 380 ? 5.645 8.844 12 1 96.69 380 LEU A O 1
ATOM 3005 N N . VAL A 1 381 ? 7.555 8.109 12.938 1 95.94 381 VAL A N 1
ATOM 3006 C CA . VAL A 1 381 ? 6.961 7.027 13.711 1 95.94 381 VAL A CA 1
ATOM 3007 C C . VAL A 1 381 ? 6.137 7.609 14.859 1 95.94 381 VAL A C 1
ATOM 3009 O O . VAL A 1 381 ? 6.586 8.531 15.547 1 95.94 381 VAL A O 1
ATOM 3012 N N . THR A 1 382 ? 4.973 7.082 15.086 1 96.69 382 THR A N 1
ATOM 3013 C CA . THR A 1 382 ? 4.039 7.559 16.109 1 96.69 382 THR A CA 1
ATOM 3014 C C . THR A 1 382 ? 4.727 7.656 17.469 1 96.69 382 THR A C 1
ATOM 3016 O O . THR A 1 382 ? 4.559 8.648 18.172 1 96.69 382 THR A O 1
ATOM 3019 N N . GLU A 1 383 ? 5.539 6.672 17.812 1 96.81 383 GLU A N 1
ATOM 3020 C CA . GLU A 1 383 ? 6.191 6.641 19.109 1 96.81 383 GLU A CA 1
ATOM 3021 C C . GLU A 1 383 ? 7.223 7.758 19.234 1 96.81 383 GLU A C 1
ATOM 3023 O O . GLU A 1 383 ? 7.535 8.195 20.344 1 96.81 383 GLU A O 1
ATOM 3028 N N . GLY A 1 384 ? 7.777 8.156 18.094 1 96.5 384 GLY A N 1
ATOM 3029 C CA . GLY A 1 384 ? 8.656 9.312 18.125 1 96.5 384 GLY A CA 1
ATOM 3030 C C . GLY A 1 384 ? 7.945 10.586 18.562 1 96.5 384 GLY A C 1
ATOM 3031 O O . GLY A 1 384 ? 8.492 11.375 19.344 1 96.5 384 GLY A O 1
ATOM 3032 N N . VAL A 1 385 ? 6.766 10.812 18.109 1 97.31 385 VAL A N 1
ATOM 3033 C CA . VAL A 1 385 ? 5.949 11.953 18.5 1 97.31 385 VAL A CA 1
ATOM 3034 C C . VAL A 1 385 ? 5.555 11.828 19.969 1 97.31 385 VAL A C 1
ATOM 3036 O O . VAL A 1 385 ? 5.605 12.805 20.719 1 97.31 385 VAL A O 1
ATOM 3039 N N . LEU A 1 386 ? 5.234 10.648 20.375 1 97.69 386 LEU A N 1
ATOM 3040 C CA . LEU A 1 386 ? 4.828 10.414 21.75 1 97.69 386 LEU A CA 1
ATOM 3041 C C . LEU A 1 386 ? 5.98 10.688 22.719 1 97.69 386 LEU A C 1
ATOM 3043 O O . LEU A 1 386 ? 5.777 11.242 23.797 1 97.69 386 LEU A O 1
ATOM 3047 N N . LEU A 1 387 ? 7.188 10.258 22.344 1 97.31 387 LEU A N 1
ATOM 3048 C CA . LEU A 1 387 ? 8.359 10.57 23.156 1 97.31 387 LEU A CA 1
ATOM 3049 C C . LEU A 1 387 ? 8.516 12.07 23.344 1 97.31 387 LEU A C 1
ATOM 3051 O O . LEU A 1 387 ? 8.805 12.547 24.438 1 97.31 387 LEU A O 1
ATOM 3055 N N . GLY A 1 388 ? 8.32 12.805 22.234 1 97.44 388 GLY A N 1
ATOM 3056 C CA . GLY A 1 388 ? 8.367 14.258 22.328 1 97.44 388 GLY A CA 1
ATOM 3057 C C . GLY A 1 388 ? 7.285 14.836 23.219 1 97.44 388 GLY A C 1
ATOM 3058 O O . GLY A 1 388 ? 7.562 15.711 24.047 1 97.44 388 GLY A O 1
ATOM 3059 N N . ILE A 1 389 ? 6.066 14.344 23.078 1 98.25 389 ILE A N 1
ATOM 3060 C CA . ILE A 1 389 ? 4.945 14.805 23.891 1 98.25 389 ILE A CA 1
ATOM 3061 C C . ILE A 1 389 ? 5.254 14.578 25.375 1 98.25 389 ILE A C 1
ATOM 3063 O O . ILE A 1 389 ? 4.969 15.43 26.203 1 98.25 389 ILE A O 1
ATOM 3067 N N . GLN A 1 390 ? 5.855 13.461 25.672 1 97.69 390 GLN A N 1
ATOM 3068 C CA . GLN A 1 390 ? 6.137 13.086 27.062 1 97.69 390 GLN A CA 1
ATOM 3069 C C . GLN A 1 390 ? 7.199 13.992 27.672 1 97.69 390 GLN A C 1
ATOM 3071 O O . GLN A 1 390 ? 7.457 13.938 28.875 1 97.69 390 GLN A O 1
ATOM 3076 N N . ASN A 1 391 ? 7.797 14.828 26.875 1 97.38 391 ASN A N 1
ATOM 3077 C CA . ASN A 1 391 ? 8.75 15.812 27.375 1 97.38 391 ASN A CA 1
ATOM 3078 C C . ASN A 1 391 ? 8.211 17.234 27.25 1 97.38 391 ASN A C 1
ATOM 3080 O O . ASN A 1 391 ? 8.914 18.203 27.562 1 97.38 391 ASN A O 1
ATOM 3084 N N . MET A 1 392 ? 7.074 17.438 26.734 1 98.06 392 MET A N 1
ATOM 3085 C CA . MET A 1 392 ? 6.449 18.75 26.531 1 98.06 392 MET A CA 1
ATOM 3086 C C . MET A 1 392 ? 5.523 19.094 27.688 1 98.06 392 MET A C 1
ATOM 3088 O O . MET A 1 392 ? 4.793 18.25 28.188 1 98.06 392 MET A O 1
ATOM 3092 N N . THR A 1 393 ? 5.59 20.344 28.125 1 98.25 393 THR A N 1
ATOM 3093 C CA . THR A 1 393 ? 4.699 20.828 29.188 1 98.25 393 THR A CA 1
ATOM 3094 C C . THR A 1 393 ? 3.643 21.766 28.609 1 98.25 393 THR A C 1
ATOM 3096 O O . THR A 1 393 ? 3.967 22.703 27.875 1 98.25 393 THR A O 1
ATOM 3099 N N . TRP A 1 394 ? 2.424 21.5 28.906 1 98.56 394 TRP A N 1
ATOM 3100 C CA . TRP A 1 394 ? 1.284 22.359 28.594 1 98.56 394 TRP A CA 1
ATOM 3101 C C . TRP A 1 394 ? 0.182 22.203 29.625 1 98.56 394 TRP A C 1
ATOM 3103 O O . TRP A 1 394 ? 0.191 21.266 30.422 1 98.56 394 TRP A O 1
ATOM 3113 N N . GLY A 1 395 ? -0.644 23.219 29.734 1 97.88 395 GLY A N 1
ATOM 3114 C CA . GLY A 1 395 ? -1.722 23.141 30.703 1 97.88 395 GLY A CA 1
ATOM 3115 C C . GLY A 1 395 ? -1.236 22.844 32.125 1 97.88 395 GLY A C 1
ATOM 3116 O O . GLY A 1 395 ? -1.941 22.203 32.906 1 97.88 395 GLY A O 1
ATOM 3117 N N . GLY A 1 396 ? -0.022 23.125 32.406 1 96.94 396 GLY A N 1
ATOM 3118 C CA . GLY A 1 396 ? 0.517 23.047 33.75 1 96.94 396 GLY A CA 1
ATOM 3119 C C . GLY A 1 396 ? 1.119 21.703 34.094 1 96.94 396 GLY A C 1
ATOM 3120 O O . GLY A 1 396 ? 1.588 21.484 35.188 1 96.94 396 GLY A O 1
ATOM 3121 N N . GLU A 1 397 ? 1.115 20.766 33.156 1 97.81 397 GLU A N 1
ATOM 3122 C CA . GLU A 1 397 ? 1.651 19.438 33.406 1 97.81 397 GLU A CA 1
ATOM 3123 C C . GLU A 1 397 ? 2.465 18.922 32.219 1 97.81 397 GLU A C 1
ATOM 3125 O O . GLU A 1 397 ? 2.172 19.266 31.062 1 97.81 397 GLU A O 1
ATOM 3130 N N . MET A 1 398 ? 3.465 18.062 32.531 1 98.25 398 MET A N 1
ATOM 3131 C CA . MET A 1 398 ? 4.316 17.5 31.5 1 98.25 398 MET A CA 1
ATOM 3132 C C . MET A 1 398 ? 3.732 16.188 30.969 1 98.25 398 MET A C 1
ATOM 3134 O O . MET A 1 398 ? 3.391 15.297 31.75 1 98.25 398 MET A O 1
ATOM 3138 N N . GLY A 1 399 ? 3.664 16.094 29.672 1 98.38 399 GLY A N 1
ATOM 3139 C CA . GLY A 1 399 ? 3.291 14.852 29 1 98.38 399 GLY A CA 1
ATOM 3140 C C . GLY A 1 399 ? 1.861 14.43 29.281 1 98.38 399 GLY A C 1
ATOM 3141 O O . GLY A 1 399 ? 1.169 15.055 30.078 1 98.38 399 GLY A O 1
ATOM 3142 N N . PHE A 1 400 ? 1.426 13.453 28.5 1 98.56 400 PHE A N 1
ATOM 3143 C CA . PHE A 1 400 ? 0.197 12.742 28.828 1 98.56 400 PHE A CA 1
ATOM 3144 C C . PHE A 1 400 ? 0.345 11.984 30.141 1 98.56 400 PHE A C 1
ATOM 3146 O O . PHE A 1 400 ? 1.366 11.336 30.375 1 98.56 400 PHE A O 1
ATOM 3153 N N . GLN A 1 401 ? -0.666 12.07 30.938 1 98.25 401 GLN A N 1
ATOM 3154 C CA . GLN A 1 401 ? -0.621 11.43 32.25 1 98.25 401 GLN A CA 1
ATOM 3155 C C . GLN A 1 401 ? -1.07 9.977 32.188 1 98.25 401 GLN A C 1
ATOM 3157 O O . GLN A 1 401 ? -0.666 9.148 33 1 98.25 401 GLN A O 1
ATOM 3162 N N . SER A 1 402 ? -1.84 9.633 31.188 1 97.44 402 SER A N 1
ATOM 3163 C CA . SER A 1 402 ? -2.322 8.273 31 1 97.44 402 SER A CA 1
ATOM 3164 C C . SER A 1 402 ? -1.999 7.766 29.594 1 97.44 402 SER A C 1
ATOM 3166 O O . SER A 1 402 ? -1.948 8.547 28.641 1 97.44 402 SER A O 1
ATOM 3168 N N . GLN A 1 403 ? -1.781 6.438 29.484 1 97 403 GLN A N 1
ATOM 3169 C CA . GLN A 1 403 ? -1.446 5.797 28.219 1 97 403 GLN A CA 1
ATOM 3170 C C . GLN A 1 403 ? -2.607 5.887 27.234 1 97 403 GLN A C 1
ATOM 3172 O O . GLN A 1 403 ? -3.75 5.582 27.578 1 97 403 GLN A O 1
ATOM 3177 N N . PRO A 1 404 ? -2.412 6.336 26.031 1 97.38 404 PRO A N 1
ATOM 3178 C CA . PRO A 1 404 ? -3.463 6.301 25.016 1 97.38 404 PRO A CA 1
ATOM 3179 C C . PRO A 1 404 ? -4.02 4.895 24.797 1 97.38 404 PRO A C 1
ATOM 3181 O O . PRO A 1 404 ? -3.258 3.959 24.547 1 97.38 404 PRO A O 1
ATOM 3184 N N . GLN A 1 405 ? -5.359 4.711 24.875 1 96.31 405 GLN A N 1
ATOM 3185 C CA . GLN A 1 405 ? -5.922 3.371 24.75 1 96.31 405 GLN A CA 1
ATOM 3186 C C . GLN A 1 405 ? -7.34 3.422 24.188 1 96.31 405 GLN A C 1
ATOM 3188 O O . GLN A 1 405 ? -7.902 2.393 23.812 1 96.31 405 GLN A O 1
ATOM 3193 N N . ASP A 1 406 ? -7.953 4.633 24.141 1 97.12 406 ASP A N 1
ATOM 3194 C CA . ASP A 1 406 ? -9.344 4.738 23.719 1 97.12 406 ASP A CA 1
ATOM 3195 C C . ASP A 1 406 ? -9.484 4.473 22.219 1 97.12 406 ASP A C 1
ATOM 3197 O O . ASP A 1 406 ? -8.586 4.816 21.438 1 97.12 406 ASP A O 1
ATOM 3201 N N . PRO A 1 407 ? -10.578 3.855 21.797 1 97.81 407 PRO A N 1
ATOM 3202 C CA . PRO A 1 407 ? -10.766 3.613 20.375 1 97.81 407 PRO A CA 1
ATOM 3203 C C . PRO A 1 407 ? -11.008 4.898 19.578 1 97.81 407 PRO A C 1
ATOM 3205 O O . PRO A 1 407 ? -11.773 5.762 20.016 1 97.81 407 PRO A O 1
ATOM 3208 N N . PHE A 1 408 ? -10.344 5.113 18.562 1 98.56 408 PHE A N 1
ATOM 3209 C CA . PHE A 1 408 ? -10.711 6.102 17.562 1 98.56 408 PHE A CA 1
ATOM 3210 C C . PHE A 1 408 ? -11.773 5.547 16.625 1 98.56 408 PHE A C 1
ATOM 3212 O O . PHE A 1 408 ? -11.5 4.633 15.836 1 98.56 408 PHE A O 1
ATOM 3219 N N . TYR A 1 409 ? -12.945 6.082 16.656 1 98.31 409 TYR A N 1
ATOM 3220 C CA . TYR A 1 409 ? -14.078 5.535 15.922 1 98.31 409 TYR A CA 1
ATOM 3221 C C . TYR A 1 409 ? -14.414 6.41 14.719 1 98.31 409 TYR A C 1
ATOM 3223 O O . TYR A 1 409 ? -14.609 7.617 14.859 1 98.31 409 TYR A O 1
ATOM 3231 N N . VAL A 1 410 ? -14.43 5.84 13.57 1 98.56 410 VAL A N 1
ATOM 3232 C CA . VAL A 1 410 ? -14.922 6.438 12.328 1 98.56 410 VAL A CA 1
ATOM 3233 C C . VAL A 1 410 ? -16.297 5.879 12 1 98.56 410 VAL A C 1
ATOM 3235 O O . VAL A 1 410 ? -16.469 4.672 11.812 1 98.56 410 VAL A O 1
ATOM 3238 N N . PRO A 1 411 ? -17.281 6.672 11.875 1 98.25 411 PRO A N 1
ATOM 3239 C CA . PRO A 1 411 ? -18.641 6.191 11.703 1 98.25 411 PRO A CA 1
ATOM 3240 C C . PRO A 1 411 ? -18.812 5.316 10.461 1 98.25 411 PRO A C 1
ATOM 3242 O O . PRO A 1 411 ? -18.203 5.582 9.43 1 98.25 411 PRO A O 1
ATOM 3245 N N . LEU A 1 412 ? -19.656 4.324 10.633 1 97.06 412 LEU A N 1
ATOM 3246 C CA . LEU A 1 412 ? -20.094 3.555 9.469 1 97.06 412 LEU A CA 1
ATOM 3247 C C . LEU A 1 412 ? -20.891 4.434 8.508 1 97.06 412 LEU A C 1
ATOM 3249 O O . LEU A 1 412 ? -21.625 5.328 8.938 1 97.06 412 LEU A O 1
ATOM 3253 N N . TYR A 1 413 ? -20.766 4.172 7.262 1 96.19 413 TYR A N 1
ATOM 3254 C CA . TYR A 1 413 ? -21.438 5.023 6.277 1 96.19 413 TYR A CA 1
ATOM 3255 C C . TYR A 1 413 ? -22.188 4.188 5.25 1 96.19 413 TYR A C 1
ATOM 3257 O O . TYR A 1 413 ? -22.562 4.688 4.191 1 96.19 413 TYR A O 1
ATOM 3265 N N . GLY A 1 414 ? -22.344 2.902 5.5 1 91.69 414 GLY A N 1
ATOM 3266 C CA . GLY A 1 414 ? -23.141 2.039 4.633 1 91.69 414 GLY A CA 1
ATOM 3267 C C . GLY A 1 414 ? -22.312 1.343 3.572 1 91.69 414 GLY A C 1
ATOM 3268 O O . GLY A 1 414 ? -22.828 0.962 2.521 1 91.69 414 GLY A O 1
ATOM 3269 N N . PHE A 1 415 ? -21.094 1.149 3.857 1 90.75 415 PHE A N 1
ATOM 3270 C CA . PHE A 1 415 ? -20.219 0.442 2.924 1 90.75 415 PHE A CA 1
ATOM 3271 C C . PHE A 1 415 ? -20.797 -0.929 2.586 1 90.75 415 PHE A C 1
ATOM 3273 O O . PHE A 1 415 ? -21.219 -1.665 3.475 1 90.75 415 PHE A O 1
ATOM 3280 N N . TYR A 1 416 ? -20.703 -1.196 1.282 1 84 416 TYR A N 1
ATOM 3281 C CA . TYR A 1 416 ? -21.062 -2.51 0.756 1 84 416 TYR A CA 1
ATOM 3282 C C . TYR A 1 416 ? -20.219 -2.85 -0.471 1 84 416 TYR A C 1
ATOM 3284 O O . TYR A 1 416 ? -20.297 -2.162 -1.492 1 84 416 TYR A O 1
ATOM 3292 N N . PRO A 1 417 ? -19.391 -3.834 -0.399 1 74 417 PRO A N 1
ATOM 3293 C CA . PRO A 1 417 ? -18.422 -4.121 -1.46 1 74 417 PRO A CA 1
ATOM 3294 C C . PRO A 1 417 ? -19.078 -4.395 -2.807 1 74 417 PRO A C 1
ATOM 3296 O O . PRO A 1 417 ? -18.484 -4.141 -3.857 1 74 417 PRO A O 1
ATOM 3299 N N . TYR A 1 418 ? -20.266 -4.855 -2.834 1 70.88 418 TYR A N 1
ATOM 3300 C CA . TYR A 1 418 ? -20.812 -5.293 -4.113 1 70.88 418 TYR A CA 1
ATOM 3301 C C . TYR A 1 418 ? -21.922 -4.367 -4.574 1 70.88 418 TYR A C 1
ATOM 3303 O O . TYR A 1 418 ? -22.609 -4.645 -5.57 1 70.88 418 TYR A O 1
ATOM 3311 N N . ASP A 1 419 ? -21.953 -3.213 -3.865 1 74.31 419 ASP A N 1
ATOM 3312 C CA . ASP A 1 419 ? -23 -2.27 -4.242 1 74.31 419 ASP A CA 1
ATOM 3313 C C . ASP A 1 419 ? -22.406 -0.937 -4.691 1 74.31 419 ASP A C 1
ATOM 3315 O O . ASP A 1 419 ? -21.406 -0.48 -4.141 1 74.31 419 ASP A O 1
ATOM 3319 N N . ILE A 1 420 ? -22.906 -0.431 -5.801 1 74.38 420 ILE A N 1
ATOM 3320 C CA . ILE A 1 420 ? -22.453 0.859 -6.309 1 74.38 420 ILE A CA 1
ATOM 3321 C C . ILE A 1 420 ? -23.375 1.964 -5.824 1 74.38 420 ILE A C 1
ATOM 3323 O O . ILE A 1 420 ? -23.172 3.141 -6.125 1 74.38 420 ILE A O 1
ATOM 3327 N N . GLY A 1 421 ? -24.203 1.735 -4.934 1 80.56 421 GLY A N 1
ATOM 3328 C CA . GLY A 1 421 ? -25.172 2.752 -4.59 1 80.56 421 GLY A CA 1
ATOM 3329 C C . GLY A 1 421 ? -24.938 3.373 -3.225 1 80.56 421 GLY A C 1
ATOM 3330 O O . GLY A 1 421 ? -25.641 4.312 -2.834 1 80.56 421 GLY A O 1
ATOM 3331 N N . TYR A 1 422 ? -23.875 2.996 -2.65 1 86.75 422 TYR A N 1
ATOM 3332 C CA . TYR A 1 422 ? -23.656 3.578 -1.331 1 86.75 422 TYR A CA 1
ATOM 3333 C C . TYR A 1 422 ? -22.781 4.824 -1.421 1 86.75 422 TYR A C 1
ATOM 3335 O O . TYR A 1 422 ? -22.156 5.078 -2.451 1 86.75 422 TYR A O 1
ATOM 3343 N N . TRP A 1 423 ? -22.812 5.648 -0.421 1 91 423 TRP A N 1
ATOM 3344 C CA . TRP A 1 423 ? -21.984 6.844 -0.346 1 91 423 TRP A CA 1
ATOM 3345 C C . TRP A 1 423 ? -20.516 6.492 -0.49 1 91 423 TRP A C 1
ATOM 3347 O O . TRP A 1 423 ? -20.016 5.586 0.186 1 91 423 TRP A O 1
ATOM 3357 N N . GLY A 1 424 ? -19.875 7.141 -1.335 1 91.62 424 GLY A N 1
ATOM 3358 C CA . GLY A 1 424 ? -18.438 6.961 -1.452 1 91.62 424 GLY A CA 1
ATOM 3359 C C . GLY A 1 424 ? -18.062 5.699 -2.203 1 91.62 424 GLY A C 1
ATOM 3360 O O . GLY A 1 424 ? -16.938 5.195 -2.051 1 91.62 424 GLY A O 1
ATOM 3361 N N . HIS A 1 425 ? -18.891 5.113 -3.004 1 92.19 425 HIS A N 1
ATOM 3362 C CA . HIS A 1 425 ? -18.641 3.85 -3.689 1 92.19 425 HIS A CA 1
ATOM 3363 C C . HIS A 1 425 ? -17.453 3.965 -4.633 1 92.19 425 HIS A C 1
ATOM 3365 O O . HIS A 1 425 ? -16.766 2.973 -4.902 1 92.19 425 HIS A O 1
ATOM 3371 N N . ASN A 1 426 ? -17.172 5.129 -5.109 1 90.19 426 ASN A N 1
ATOM 3372 C CA . ASN A 1 426 ? -16.062 5.324 -6.035 1 90.19 426 ASN A CA 1
ATOM 3373 C C . ASN A 1 426 ? -14.734 5.445 -5.297 1 90.19 426 ASN A C 1
ATOM 3375 O O . ASN A 1 426 ? -13.68 5.137 -5.855 1 90.19 426 ASN A O 1
ATOM 3379 N N . LEU A 1 427 ? -14.789 5.941 -4.078 1 93.94 427 LEU A N 1
ATOM 3380 C CA . LEU A 1 427 ? -13.609 6.098 -3.23 1 93.94 427 LEU A CA 1
ATOM 3381 C C . LEU A 1 427 ? -13.914 5.691 -1.794 1 93.94 427 LEU A C 1
ATOM 3383 O O . LEU A 1 427 ? -13.891 6.527 -0.889 1 93.94 427 LEU A O 1
ATOM 3387 N N . PRO A 1 428 ? -14.18 4.406 -1.603 1 95.75 428 PRO A N 1
ATOM 3388 C CA . PRO A 1 428 ? -14.516 3.953 -0.25 1 95.75 428 PRO A CA 1
ATOM 3389 C C . PRO A 1 428 ? -13.367 4.145 0.737 1 95.75 428 PRO A C 1
ATOM 3391 O O . PRO A 1 428 ? -12.211 4.27 0.326 1 95.75 428 PRO A O 1
ATOM 3394 N N . SER A 1 429 ? -13.633 4.23 1.965 1 96.69 429 SER A N 1
ATOM 3395 C CA . SER A 1 429 ? -12.672 4.445 3.039 1 96.69 429 SER A CA 1
ATOM 3396 C C . SER A 1 429 ? -13.023 3.625 4.273 1 96.69 429 SER A C 1
ATOM 3398 O O . SER A 1 429 ? -14.195 3.322 4.508 1 96.69 429 SER A O 1
ATOM 3400 N N . GLY A 1 430 ? -12.031 3.277 5.086 1 96.81 430 GLY A N 1
ATOM 3401 C CA . GLY A 1 430 ? -12.25 2.479 6.281 1 96.81 430 GLY A CA 1
ATOM 3402 C C . GLY A 1 430 ? -13.148 3.154 7.297 1 96.81 430 GLY A C 1
ATOM 3403 O O . GLY A 1 430 ? -13.172 4.383 7.395 1 96.81 430 GLY A O 1
ATOM 3404 N N . SER A 1 431 ? -13.883 2.354 8.102 1 97.19 431 SER A N 1
ATOM 3405 C CA . SER A 1 431 ? -14.766 2.816 9.164 1 97.19 431 SER A CA 1
ATOM 3406 C C . SER A 1 431 ? -14.711 1.88 10.367 1 97.19 431 SER A C 1
ATOM 3408 O O . SER A 1 431 ? -13.867 0.988 10.43 1 97.19 431 SER A O 1
ATOM 3410 N N . GLY A 1 432 ? -15.492 2.146 11.414 1 96.94 432 GLY A N 1
ATOM 3411 C CA . GLY A 1 432 ? -15.375 1.425 12.672 1 96.94 432 GLY A CA 1
ATOM 3412 C C . GLY A 1 432 ? -14.211 1.9 13.523 1 96.94 432 GLY A C 1
ATOM 3413 O O . GLY A 1 432 ? -13.883 3.088 13.523 1 96.94 432 GLY A O 1
ATOM 3414 N N . VAL A 1 433 ? -13.711 1.028 14.344 1 97.62 433 VAL A N 1
ATOM 3415 C CA . VAL A 1 433 ? -12.523 1.388 15.102 1 97.62 433 VAL A CA 1
ATOM 3416 C C . VAL A 1 433 ? -11.305 1.404 14.188 1 97.62 433 VAL A C 1
ATOM 3418 O O . VAL A 1 433 ? -10.883 0.359 13.68 1 97.62 433 VAL A O 1
ATOM 3421 N N . GLN A 1 434 ? -10.742 2.604 14.023 1 97.75 434 GLN A N 1
ATOM 3422 C CA . GLN A 1 434 ? -9.68 2.787 13.031 1 97.75 434 GLN A CA 1
ATOM 3423 C C . GLN A 1 434 ? -8.367 3.186 13.695 1 97.75 434 GLN A C 1
ATOM 3425 O O . GLN A 1 434 ? -7.387 3.484 13.016 1 97.75 434 GLN A O 1
ATOM 3430 N N . GLY A 1 435 ? -8.375 3.215 14.961 1 98.12 435 GLY A N 1
ATOM 3431 C CA . GLY A 1 435 ? -7.145 3.594 15.633 1 98.12 435 GLY A CA 1
ATOM 3432 C C . GLY A 1 435 ? -7.309 3.771 17.141 1 98.12 435 GLY A C 1
ATOM 3433 O O . GLY A 1 435 ? -8.156 3.125 17.75 1 98.12 435 GLY A O 1
ATOM 3434 N N . THR A 1 436 ? -6.379 4.492 17.719 1 98.5 436 THR A N 1
ATOM 3435 C CA . THR A 1 436 ? -6.328 4.816 19.141 1 98.5 436 THR A CA 1
ATOM 3436 C C . THR A 1 436 ? -6.281 6.328 19.344 1 98.5 436 THR A C 1
ATOM 3438 O O . THR A 1 436 ? -5.57 7.039 18.641 1 98.5 436 THR A O 1
ATOM 3441 N N . VAL A 1 437 ? -7.062 6.809 20.25 1 98.56 437 VAL A N 1
ATOM 3442 C CA . VAL A 1 437 ? -7.133 8.242 20.5 1 98.56 437 VAL A CA 1
ATOM 3443 C C . VAL A 1 437 ? -6.957 8.531 21.984 1 98.56 437 VAL A C 1
ATOM 3445 O O . VAL A 1 437 ? -7.203 7.66 22.828 1 98.56 437 VAL A O 1
ATOM 3448 N N . HIS A 1 438 ? -6.426 9.688 22.281 1 98.44 438 HIS A N 1
ATOM 3449 C CA . HIS A 1 438 ? -6.246 10.164 23.656 1 98.44 438 HIS A CA 1
ATOM 3450 C C . HIS A 1 438 ? -6.277 11.688 23.719 1 98.44 438 HIS A C 1
ATOM 3452 O O . HIS A 1 438 ? -5.668 12.359 22.875 1 98.44 438 HIS A O 1
ATOM 3458 N N . THR A 1 439 ? -7.012 12.266 24.688 1 98.38 439 THR A N 1
ATOM 3459 C CA . THR A 1 439 ? -7.113 13.711 24.859 1 98.38 439 THR A CA 1
ATOM 3460 C C . THR A 1 439 ? -6.809 14.102 26.297 1 98.38 439 THR A C 1
ATOM 3462 O O . THR A 1 439 ? -7.34 13.5 27.234 1 98.38 439 THR A O 1
ATOM 3465 N N . GLU A 1 440 ? -5.891 15.016 26.453 1 98.5 440 GLU A N 1
ATOM 3466 C CA . GLU A 1 440 ? -5.629 15.664 27.734 1 98.5 440 GLU A CA 1
ATOM 3467 C C . GLU A 1 440 ? -5.375 17.156 27.562 1 98.5 440 GLU A C 1
ATOM 3469 O O . GLU A 1 440 ? -4.574 17.562 26.703 1 98.5 440 GLU A O 1
ATOM 3474 N N . ARG A 1 441 ? -6.062 18 28.312 1 98.38 441 ARG A N 1
ATOM 3475 C CA . ARG A 1 441 ? -5.773 19.422 28.469 1 98.38 441 ARG A CA 1
ATOM 3476 C C . ARG A 1 441 ? -5.691 20.125 27.109 1 98.38 441 ARG A C 1
ATOM 3478 O O . ARG A 1 441 ? -4.727 20.828 26.828 1 98.38 441 ARG A O 1
ATOM 3485 N N . GLY A 1 442 ? -6.586 19.797 26.25 1 98.5 442 GLY A N 1
ATOM 3486 C CA . GLY A 1 442 ? -6.711 20.531 25 1 98.5 442 GLY A CA 1
ATOM 3487 C C . GLY A 1 442 ? -5.91 19.922 23.859 1 98.5 442 GLY A C 1
ATOM 3488 O O . GLY A 1 442 ? -5.984 20.391 22.719 1 98.5 442 GLY A O 1
ATOM 3489 N N . LEU A 1 443 ? -5.102 18.812 24.141 1 98.88 443 LEU A N 1
ATOM 3490 C CA . LEU A 1 443 ? -4.332 18.094 23.125 1 98.88 443 LEU A CA 1
ATOM 3491 C C . LEU A 1 443 ? -4.922 16.719 22.859 1 98.88 443 LEU A C 1
ATOM 3493 O O . LEU A 1 443 ? -5.137 15.945 23.812 1 98.88 443 LEU A O 1
ATOM 3497 N N . THR A 1 444 ? -5.254 16.438 21.625 1 98.88 444 THR A N 1
ATOM 3498 C CA . THR A 1 444 ? -5.723 15.133 21.203 1 98.88 444 THR A CA 1
ATOM 3499 C C . THR A 1 444 ? -4.691 14.461 20.297 1 98.88 444 THR A C 1
ATOM 3501 O O . THR A 1 444 ? -4.223 15.062 19.328 1 98.88 444 THR A O 1
ATOM 3504 N N . LEU A 1 445 ? -4.277 13.289 20.656 1 98.69 445 LEU A N 1
ATOM 3505 C CA . LEU A 1 445 ? -3.479 12.43 19.797 1 98.69 445 LEU A CA 1
ATOM 3506 C C . LEU A 1 445 ? -4.344 11.352 19.156 1 98.69 445 LEU A C 1
ATOM 3508 O O . LEU A 1 445 ? -5.129 10.688 19.828 1 98.69 445 LEU A O 1
ATOM 3512 N N . VAL A 1 446 ? -4.262 11.242 17.875 1 98.75 446 VAL A N 1
ATOM 3513 C CA . VAL A 1 446 ? -4.93 10.172 17.156 1 98.75 446 VAL A CA 1
ATOM 3514 C C . VAL A 1 446 ? -3.896 9.328 16.406 1 98.75 446 VAL A C 1
ATOM 3516 O O . VAL A 1 446 ? -3.189 9.828 15.539 1 98.75 446 VAL A O 1
ATOM 3519 N N . ALA A 1 447 ? -3.75 8.078 16.781 1 98.38 447 ALA A N 1
ATOM 3520 C CA . ALA A 1 447 ? -2.961 7.109 16.031 1 98.38 447 ALA A CA 1
ATOM 3521 C C . ALA A 1 447 ? -3.848 6.281 15.102 1 98.38 447 ALA A C 1
ATOM 3523 O O . ALA A 1 447 ? -4.664 5.48 15.562 1 98.38 447 ALA A O 1
ATOM 3524 N N . MET A 1 448 ? -3.678 6.449 13.859 1 98.31 448 MET A N 1
ATOM 3525 C CA . MET A 1 448 ? -4.547 5.812 12.867 1 98.31 448 MET A CA 1
ATOM 3526 C C . MET A 1 448 ? -3.924 4.527 12.344 1 98.31 448 MET A C 1
ATOM 3528 O O . MET A 1 448 ? -2.781 4.531 11.875 1 98.31 448 MET A O 1
ATOM 3532 N N . GLN A 1 449 ? -4.688 3.484 12.422 1 97.38 449 GLN A N 1
ATOM 3533 C CA . GLN A 1 449 ? -4.25 2.211 11.859 1 97.38 449 GLN A CA 1
ATOM 3534 C C . GLN A 1 449 ? -4.41 2.195 10.344 1 97.38 449 GLN A C 1
ATOM 3536 O O . GLN A 1 449 ? -5.402 2.707 9.812 1 97.38 449 GLN A O 1
ATOM 3541 N N . LEU A 1 450 ? -3.477 1.671 9.57 1 97.12 450 LEU A N 1
ATOM 3542 C CA . LEU A 1 450 ? -3.529 1.462 8.125 1 97.12 450 LEU A CA 1
ATOM 3543 C C . LEU A 1 450 ? -3.332 2.777 7.375 1 97.12 450 LEU A C 1
ATOM 3545 O O . LEU A 1 450 ? -3.729 2.902 6.215 1 97.12 450 LEU A O 1
ATOM 3549 N N . ALA A 1 451 ? -2.809 3.789 8.039 1 97.88 451 ALA A N 1
ATOM 3550 C CA . ALA A 1 451 ? -2.52 5.059 7.383 1 97.88 451 ALA A CA 1
ATOM 3551 C C . ALA A 1 451 ? -1.017 5.301 7.289 1 97.88 451 ALA A C 1
ATOM 3553 O O . ALA A 1 451 ? -0.282 5.059 8.25 1 97.88 451 ALA A O 1
ATOM 3554 N N . GLY A 1 452 ? -0.592 5.75 6.152 1 97.5 452 GLY A N 1
ATOM 3555 C CA . GLY A 1 452 ? 0.775 6.215 5.98 1 97.5 452 GLY A CA 1
ATOM 3556 C C . GLY A 1 452 ? 0.965 7.668 6.383 1 97.5 452 GLY A C 1
ATOM 3557 O O . GLY A 1 452 ? 0.275 8.164 7.273 1 97.5 452 GLY A O 1
ATOM 3558 N N . HIS A 1 453 ? 1.932 8.336 5.742 1 96.88 453 HIS A N 1
ATOM 3559 C CA . HIS A 1 453 ? 2.385 9.68 6.07 1 96.88 453 HIS A CA 1
ATOM 3560 C C . HIS A 1 453 ? 1.311 10.719 5.75 1 96.88 453 HIS A C 1
ATOM 3562 O O . HIS A 1 453 ? 1.134 11.688 6.496 1 96.88 453 HIS A O 1
ATOM 3568 N N . GLU A 1 454 ? 0.581 10.555 4.66 1 95.56 454 GLU A N 1
ATOM 3569 C CA . GLU A 1 454 ? -0.484 11.477 4.266 1 95.56 454 GLU A CA 1
ATOM 3570 C C . GLU A 1 454 ? -1.849 10.969 4.719 1 95.56 454 GLU A C 1
ATOM 3572 O O . GLU A 1 454 ? -2.631 10.461 3.91 1 95.56 454 GLU A O 1
ATOM 3577 N N . GLY A 1 455 ? -2.195 11.203 5.949 1 95.38 455 GLY A N 1
ATOM 3578 C CA . GLY A 1 455 ? -3.367 10.656 6.613 1 95.38 455 GLY A CA 1
ATOM 3579 C C . GLY A 1 455 ? -4.609 10.68 5.742 1 95.38 455 GLY A C 1
ATOM 3580 O O . GLY A 1 455 ? -5.168 9.633 5.418 1 95.38 455 GLY A O 1
ATOM 3581 N N . PRO A 1 456 ? -5.012 11.867 5.27 1 97.56 456 PRO A N 1
ATOM 3582 C CA . PRO A 1 456 ? -6.254 11.969 4.5 1 97.56 456 PRO A CA 1
ATOM 3583 C C . PRO A 1 456 ? -6.199 11.195 3.188 1 97.56 456 PRO A C 1
ATOM 3585 O O . PRO A 1 456 ? -7.238 10.797 2.654 1 97.56 456 PRO A O 1
ATOM 3588 N N . GLN A 1 457 ? -5.008 11.031 2.672 1 97.25 457 GLN A N 1
ATOM 3589 C CA . GLN A 1 457 ? -4.855 10.266 1.438 1 97.25 457 GLN A CA 1
ATOM 3590 C C . GLN A 1 457 ? -5.23 8.805 1.65 1 97.25 457 GLN A C 1
ATOM 3592 O O . GLN A 1 457 ? -5.785 8.164 0.754 1 97.25 457 GLN A O 1
ATOM 3597 N N . TYR A 1 458 ? -4.977 8.258 2.82 1 96.31 458 TYR A N 1
ATOM 3598 C CA . TYR A 1 458 ? -5.125 6.828 3.08 1 96.31 458 TYR A CA 1
ATOM 3599 C C . TYR A 1 458 ? -6.461 6.535 3.756 1 96.31 458 TYR A C 1
ATOM 3601 O O . TYR A 1 458 ? -7.07 5.488 3.516 1 96.31 458 TYR A O 1
ATOM 3609 N N . LEU A 1 459 ? -6.828 7.434 4.602 1 97.69 459 LEU A N 1
ATOM 3610 C CA . LEU A 1 459 ? -8.078 7.262 5.332 1 97.69 459 LEU A CA 1
ATOM 3611 C C . LEU A 1 459 ? -8.938 8.516 5.246 1 97.69 459 LEU A C 1
ATOM 3613 O O . LEU A 1 459 ? -9 9.297 6.199 1 97.69 459 LEU A O 1
ATOM 3617 N N . GLY A 1 460 ? -9.633 8.648 4.141 1 98.06 460 GLY A N 1
ATOM 3618 C CA . GLY A 1 460 ? -10.43 9.836 3.893 1 98.06 460 GLY A CA 1
ATOM 3619 C C . GLY A 1 460 ? -11.531 10.039 4.914 1 98.06 460 GLY A C 1
ATOM 3620 O O . GLY A 1 460 ? -11.742 11.148 5.402 1 98.06 460 GLY A O 1
ATOM 3621 N N . ALA A 1 461 ? -12.242 8.984 5.281 1 98.31 461 ALA A N 1
ATOM 3622 C CA . ALA A 1 461 ? -13.336 9.078 6.246 1 98.31 461 ALA A CA 1
ATOM 3623 C C . ALA A 1 461 ? -12.812 9.438 7.633 1 98.31 461 ALA A C 1
ATOM 3625 O O . ALA A 1 461 ? -13.445 10.211 8.359 1 98.31 461 ALA A O 1
ATOM 3626 N N . ALA A 1 462 ? -11.719 8.867 7.996 1 98.69 462 ALA A N 1
ATOM 3627 C CA . ALA A 1 462 ? -11.109 9.195 9.281 1 98.69 462 ALA A CA 1
ATOM 3628 C C . ALA A 1 462 ? -10.742 10.672 9.359 1 98.69 462 ALA A C 1
ATOM 3630 O O . ALA A 1 462 ? -10.992 11.328 10.367 1 98.69 462 ALA A O 1
ATOM 3631 N N . ALA A 1 463 ? -10.102 11.141 8.312 1 98.81 463 ALA A N 1
ATOM 3632 C CA . ALA A 1 463 ? -9.711 12.547 8.266 1 98.81 463 ALA A CA 1
ATOM 3633 C C . ALA A 1 463 ? -10.938 13.461 8.328 1 98.81 463 ALA A C 1
ATOM 3635 O O . ALA A 1 463 ? -10.906 14.516 8.969 1 98.81 463 ALA A O 1
ATOM 3636 N N . PHE A 1 464 ? -11.953 13.062 7.648 1 98.75 464 PHE A N 1
ATOM 3637 C CA . PHE A 1 464 ? -13.211 13.797 7.68 1 98.75 464 PHE A CA 1
ATOM 3638 C C . PHE A 1 464 ? -13.75 13.875 9.102 1 98.75 464 PHE A C 1
ATOM 3640 O O . PHE A 1 464 ? -14.164 14.953 9.555 1 98.75 464 PHE A O 1
ATOM 3647 N N . ARG A 1 465 ? -13.758 12.789 9.805 1 98.81 465 ARG A N 1
ATOM 3648 C CA . ARG A 1 465 ? -14.195 12.727 11.195 1 98.81 465 ARG A CA 1
ATOM 3649 C C . ARG A 1 465 ? -13.32 13.609 12.086 1 98.81 465 ARG A C 1
ATOM 3651 O O . ARG A 1 465 ? -13.828 14.289 12.984 1 98.81 465 ARG A O 1
ATOM 3658 N N . GLN A 1 466 ? -12.055 13.594 11.891 1 98.94 466 GLN A N 1
ATOM 3659 C CA . GLN A 1 466 ? -11.148 14.438 12.656 1 98.94 466 GLN A CA 1
ATOM 3660 C C . GLN A 1 466 ? -11.445 15.922 12.43 1 98.94 466 GLN A C 1
ATOM 3662 O O . GLN A 1 466 ? -11.398 16.719 13.359 1 98.94 466 GLN A O 1
ATOM 3667 N N . LEU A 1 467 ? -11.719 16.25 11.188 1 98.88 467 LEU A N 1
ATOM 3668 C CA . LEU A 1 467 ? -12.094 17.625 10.898 1 98.88 467 LEU A CA 1
ATOM 3669 C C . LEU A 1 467 ? -13.383 18 11.625 1 98.88 467 LEU A C 1
ATOM 3671 O O . LEU A 1 467 ? -13.508 19.109 12.148 1 98.88 467 LEU A O 1
ATOM 3675 N N . GLU A 1 468 ? -14.383 17.109 11.633 1 98.62 468 GLU A N 1
ATOM 3676 C CA . GLU A 1 468 ? -15.594 17.359 12.391 1 98.62 468 GLU A CA 1
ATOM 3677 C C . GLU A 1 468 ? -15.273 17.719 13.844 1 98.62 468 GLU A C 1
ATOM 3679 O O . GLU A 1 468 ? -15.875 18.625 14.414 1 98.62 468 GLU A O 1
ATOM 3684 N N . LYS A 1 469 ? -14.375 16.984 14.422 1 98.88 469 LYS A N 1
ATOM 3685 C CA . LYS A 1 469 ? -13.977 17.25 15.805 1 98.88 469 LYS A CA 1
ATOM 3686 C C . LYS A 1 469 ? -13.305 18.609 15.93 1 98.88 469 LYS A C 1
ATOM 3688 O O . LYS A 1 469 ? -13.617 19.391 16.828 1 98.88 469 LYS A O 1
ATOM 3693 N N . LEU A 1 470 ? -12.383 18.891 14.992 1 98.88 470 LEU A N 1
ATOM 3694 C CA . LEU A 1 470 ? -11.664 20.156 15.031 1 98.88 470 LEU A CA 1
ATOM 3695 C C . LEU A 1 470 ? -12.633 21.328 14.945 1 98.88 470 LEU A C 1
ATOM 3697 O O . LEU A 1 470 ? -12.469 22.344 15.648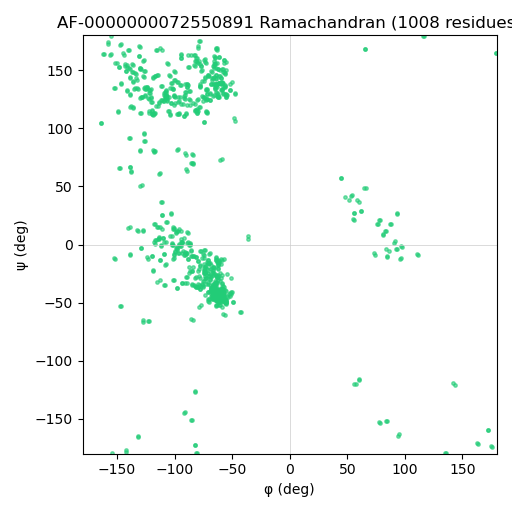 1 98.88 470 LEU A O 1
ATOM 3701 N N . LEU A 1 471 ? -13.68 21.203 14.141 1 98.5 471 LEU A N 1
ATOM 3702 C CA . LEU A 1 471 ? -14.641 22.266 13.867 1 98.5 471 LEU A CA 1
ATOM 3703 C C . LEU A 1 471 ? -15.719 22.328 14.945 1 98.5 471 LEU A C 1
ATOM 3705 O O . LEU A 1 471 ? -16.562 23.219 14.938 1 98.5 471 LEU A O 1
ATOM 3709 N N . GLY A 1 472 ? -15.734 21.344 15.797 1 97.56 472 GLY A N 1
ATOM 3710 C CA . GLY A 1 472 ? -16.688 21.344 16.906 1 97.56 472 GLY A CA 1
ATOM 3711 C C . GLY A 1 472 ? -18.016 20.719 16.531 1 97.56 472 GLY A C 1
ATOM 3712 O O . GLY A 1 472 ? -19.016 20.953 17.203 1 97.56 472 GLY A O 1
ATOM 3713 N N . ARG A 1 473 ? -18.031 19.953 15.438 1 96.62 473 ARG A N 1
ATOM 3714 C CA . ARG A 1 473 ? -19.266 19.266 15.078 1 96.62 473 ARG A CA 1
ATOM 3715 C C . ARG A 1 473 ? -19.547 18.094 16.016 1 96.62 473 ARG A C 1
ATOM 3717 O O . ARG A 1 473 ? -20.688 17.672 16.172 1 96.62 473 ARG A O 1
ATOM 3724 N N . VAL A 1 474 ? -18.469 17.5 16.562 1 97.38 474 VAL A N 1
ATOM 3725 C CA . VAL A 1 474 ? -18.562 16.438 17.562 1 97.38 474 VAL A CA 1
ATOM 3726 C C . VAL A 1 474 ? -17.641 16.75 18.734 1 97.38 474 VAL A C 1
ATOM 3728 O O . VAL A 1 474 ? -16.688 17.516 18.594 1 97.38 474 VAL A O 1
ATOM 3731 N N . GLN A 1 475 ? -17.875 16.125 19.781 1 95.5 475 GLN A N 1
ATOM 3732 C CA . GLN A 1 475 ? -17.172 16.484 21 1 95.5 475 GLN A CA 1
ATOM 3733 C C . GLN A 1 475 ? -15.922 15.633 21.188 1 95.5 475 GLN A C 1
ATOM 3735 O O . GLN A 1 475 ? -14.938 16.078 21.781 1 95.5 475 GLN A O 1
ATOM 3740 N N . ALA A 1 476 ? -16.031 14.352 20.719 1 97.06 476 ALA A N 1
ATOM 3741 C CA . ALA A 1 476 ? -14.93 13.414 20.938 1 97.06 476 ALA A CA 1
ATOM 3742 C C . ALA A 1 476 ? -14.773 12.477 19.75 1 97.06 476 ALA A C 1
ATOM 3744 O O . ALA A 1 476 ? -15.656 12.398 18.891 1 97.06 476 ALA A O 1
ATOM 3745 N N . LEU A 1 477 ? -13.625 11.844 19.688 1 98.5 477 LEU A N 1
ATOM 3746 C CA . LEU A 1 477 ? -13.32 10.984 18.547 1 98.5 477 LEU A CA 1
ATOM 3747 C C . LEU A 1 477 ? -13.5 9.516 18.922 1 98.5 477 LEU A C 1
ATOM 3749 O O . LEU A 1 477 ? -13.148 8.625 18.141 1 98.5 477 LEU A O 1
ATOM 3753 N N . ASN A 1 478 ? -14.016 9.172 20.094 1 97.62 478 ASN A N 1
ATOM 3754 C CA . ASN A 1 478 ? -14.273 7.793 20.5 1 97.62 478 ASN A CA 1
ATOM 3755 C C . ASN A 1 478 ? -15.773 7.531 20.656 1 97.62 478 ASN A C 1
ATOM 3757 O O . ASN A 1 478 ? -16.172 6.469 21.141 1 97.62 478 ASN A O 1
ATOM 3761 N N . GLY A 1 479 ? -16.625 8.531 20.266 1 96.69 479 GLY A N 1
ATOM 3762 C CA . GLY A 1 479 ? -18.062 8.352 20.281 1 96.69 479 GLY A CA 1
ATOM 3763 C C . GLY A 1 479 ? -18.594 7.758 18.984 1 96.69 479 GLY A C 1
ATOM 3764 O O . GLY A 1 479 ? -17.938 7.832 17.938 1 96.69 479 GLY A O 1
ATOM 3765 N N . THR A 1 480 ? -19.797 7.254 19.016 1 97.06 480 THR A N 1
ATOM 3766 C CA . THR A 1 480 ? -20.328 6.535 17.875 1 97.06 480 THR A CA 1
ATOM 3767 C C . THR A 1 480 ? -21.375 7.371 17.141 1 97.06 480 THR A C 1
ATOM 3769 O O . THR A 1 480 ? -22.266 6.828 16.5 1 97.06 480 THR A O 1
ATOM 3772 N N . GLU A 1 481 ? -21.375 8.695 17.359 1 97 481 GLU A N 1
ATOM 3773 C CA . GLU A 1 481 ? -22.266 9.555 16.578 1 97 481 GLU A CA 1
ATOM 3774 C C . GLU A 1 481 ? -21.969 9.422 15.086 1 97 481 GLU A C 1
ATOM 3776 O O . GLU A 1 481 ? -20.812 9.336 14.672 1 97 481 GLU A O 1
ATOM 3781 N N . PRO A 1 482 ? -23.016 9.359 14.25 1 98.06 482 PRO A N 1
ATOM 3782 C CA . PRO A 1 482 ? -22.797 9.305 12.805 1 98.06 482 PRO A CA 1
ATOM 3783 C C . PRO A 1 482 ? -22.125 10.562 12.266 1 98.06 482 PRO A C 1
ATOM 3785 O O . PRO A 1 482 ? -21.938 11.531 13 1 98.06 482 PRO A O 1
ATOM 3788 N N . PHE A 1 483 ? -21.672 10.484 11.07 1 97.81 483 PHE A N 1
ATOM 3789 C CA . PHE A 1 483 ? -21.203 11.688 10.391 1 97.81 483 PHE A CA 1
ATOM 3790 C C . PHE A 1 483 ? -22.297 12.758 10.367 1 97.81 483 PHE A C 1
ATOM 3792 O O . PHE A 1 483 ? -23.484 12.438 10.359 1 97.81 483 PHE A O 1
ATOM 3799 N N . THR A 1 484 ? -21.891 13.984 10.234 1 95.81 484 THR A N 1
ATOM 3800 C CA . THR A 1 484 ? -22.844 15.086 10.328 1 95.81 484 THR A CA 1
ATOM 3801 C C . THR A 1 484 ? -23.391 15.445 8.953 1 95.81 484 THR A C 1
ATOM 3803 O O . THR A 1 484 ? -24.328 16.25 8.844 1 95.81 484 THR A O 1
ATOM 3806 N N . LEU A 1 485 ? -22.812 14.875 7.887 1 94.62 485 LEU A N 1
ATOM 3807 C CA . LEU A 1 485 ? -23.391 15.078 6.562 1 94.62 485 LEU A CA 1
ATOM 3808 C C . LEU A 1 485 ? -24.828 14.57 6.512 1 94.62 485 LEU A C 1
ATOM 3810 O O . LEU A 1 485 ? -25.125 13.477 7.004 1 94.62 485 LEU A O 1
ATOM 3814 N N . PRO A 1 486 ? -25.719 15.281 5.883 1 93.25 486 PRO A N 1
ATOM 3815 C CA . PRO A 1 486 ? -27.125 14.898 5.867 1 93.25 486 PRO A CA 1
ATOM 3816 C C . PRO A 1 486 ? -27.359 13.484 5.332 1 93.25 486 PRO A C 1
ATOM 3818 O O . PRO A 1 486 ? -28.156 12.727 5.891 1 93.25 486 PRO A O 1
ATOM 3821 N N . ALA A 1 487 ? -26.656 13.094 4.34 1 92.25 487 ALA A N 1
ATOM 3822 C CA . ALA A 1 487 ? -26.844 11.797 3.693 1 92.25 487 ALA A CA 1
ATOM 3823 C C . ALA A 1 487 ? -26.406 10.664 4.609 1 92.25 487 ALA A C 1
ATOM 3825 O O . ALA A 1 487 ? -26.75 9.5 4.383 1 92.25 487 ALA A O 1
ATOM 3826 N N . LEU A 1 488 ? -25.641 10.945 5.684 1 96.19 488 LEU A N 1
ATOM 3827 C CA . LEU A 1 488 ? -25 9.883 6.461 1 96.19 488 LEU A CA 1
ATOM 3828 C C . LEU A 1 488 ? -25.516 9.875 7.895 1 96.19 488 LEU A C 1
ATOM 3830 O O . LEU A 1 488 ? -25.141 9 8.688 1 96.19 488 LEU A O 1
ATOM 3834 N N . ARG A 1 489 ? -26.453 10.719 8.289 1 95.25 489 ARG A N 1
ATOM 3835 C CA . ARG A 1 489 ? -26.875 10.938 9.664 1 95.25 489 ARG A CA 1
ATOM 3836 C C . ARG A 1 489 ? -27.734 9.773 10.164 1 95.25 489 ARG A C 1
ATOM 3838 O O . ARG A 1 489 ? -27.859 9.562 11.375 1 95.25 489 ARG A O 1
ATOM 3845 N N . SER A 1 490 ? -28.312 9.047 9.266 1 95.12 490 SER A N 1
ATOM 3846 C CA . SER A 1 490 ? -29.266 8.023 9.68 1 95.12 490 SER A CA 1
ATOM 3847 C C . SER A 1 490 ? -28.641 6.633 9.625 1 95.12 490 SER A C 1
ATOM 3849 O O . SER A 1 490 ? -29.312 5.633 9.883 1 95.12 490 SER A O 1
ATOM 3851 N N . ILE A 1 491 ? -27.406 6.559 9.25 1 95.81 491 ILE A N 1
ATOM 3852 C CA . ILE A 1 491 ? -26.75 5.262 9.148 1 95.81 491 ILE A CA 1
ATOM 3853 C C . ILE A 1 491 ? -26.547 4.672 10.539 1 95.81 491 ILE A C 1
ATOM 3855 O O . ILE A 1 491 ? -25.953 5.309 11.414 1 95.81 491 ILE A O 1
ATOM 3859 N N . PRO A 1 492 ? -27.062 3.416 10.805 1 95.56 492 PRO A N 1
ATOM 3860 C CA . PRO A 1 492 ? -26.844 2.789 12.109 1 95.56 492 PRO A CA 1
ATOM 3861 C C . PRO A 1 492 ? -25.359 2.623 12.445 1 95.56 492 PRO A C 1
ATOM 3863 O O . PRO A 1 492 ? -24.547 2.326 11.555 1 95.56 492 PRO A O 1
ATOM 3866 N N . GLN A 1 493 ? -25 2.873 13.672 1 96.88 493 GLN A N 1
ATOM 3867 C CA . GLN A 1 493 ? -23.625 2.807 14.141 1 96.88 493 GLN A CA 1
ATOM 3868 C C . GLN A 1 493 ? -23.422 1.638 15.102 1 96.88 493 GLN A C 1
ATOM 3870 O O . GLN A 1 493 ? -24.391 1.008 15.531 1 96.88 493 GLN A O 1
ATOM 3875 N N . LEU A 1 494 ? -22.156 1.325 15.391 1 93.75 494 LEU A N 1
ATOM 3876 C CA . LEU A 1 494 ? -21.828 0.305 16.391 1 93.75 494 LEU A CA 1
ATOM 3877 C C . LEU A 1 494 ? -22.297 0.727 17.766 1 93.75 494 LEU A C 1
ATOM 3879 O O . LEU A 1 494 ? -22.391 1.921 18.062 1 93.75 494 LEU A O 1
ATOM 3883 N N . GLN A 1 495 ? -22.578 -0.291 18.547 1 91.75 495 GLN A N 1
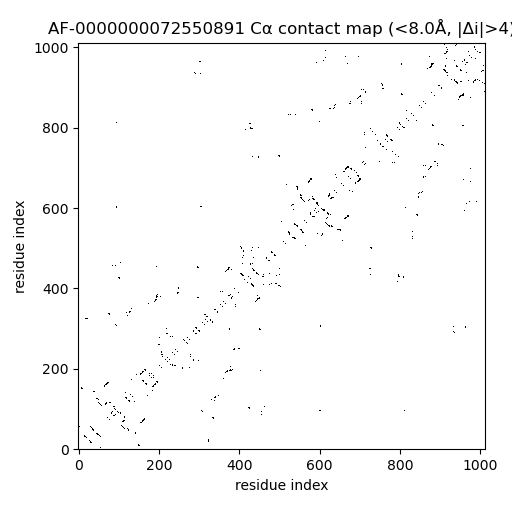ATOM 3884 C CA . GLN A 1 495 ? -23 -0.029 19.922 1 91.75 495 GLN A CA 1
ATOM 3885 C C . GLN A 1 495 ? -21.797 0.037 20.859 1 91.75 495 GLN A C 1
ATOM 3887 O O . GLN A 1 495 ? -20.844 -0.747 20.734 1 91.75 495 GLN A O 1
ATOM 3892 N N . GLU A 1 496 ? -21.781 0.947 21.75 1 90.38 496 GLU A N 1
ATOM 3893 C CA . GLU A 1 496 ? -20.766 1.038 22.797 1 90.38 496 GLU A CA 1
ATOM 3894 C C . GLU A 1 496 ? -20.953 -0.044 23.844 1 90.38 496 GLU A C 1
ATOM 3896 O O . GLU A 1 496 ? -22.078 -0.493 24.078 1 90.38 496 GLU A O 1
ATOM 3901 N N . PRO A 1 497 ? -19.969 -0.449 24.578 1 91 497 PRO A N 1
ATOM 3902 C CA . PRO A 1 497 ? -18.594 0.016 24.469 1 91 497 PRO A CA 1
ATOM 3903 C C . PRO A 1 497 ? -17.859 -0.604 23.281 1 91 497 PRO A C 1
ATOM 3905 O O . PRO A 1 497 ? -18.125 -1.752 22.906 1 91 497 PRO A O 1
ATOM 3908 N N . LEU A 1 498 ? -16.922 0.082 22.672 1 92.5 498 LEU A N 1
ATOM 3909 C CA . LEU A 1 498 ? -16.172 -0.306 21.484 1 92.5 498 LEU A CA 1
ATOM 3910 C C . LEU A 1 498 ? -14.906 -1.078 21.859 1 92.5 498 LEU A C 1
ATOM 3912 O O . LEU A 1 498 ? -14.281 -1.705 21.016 1 92.5 498 LEU A O 1
ATOM 3916 N N . GLY A 1 499 ? -14.57 -1.171 23.109 1 92.88 499 GLY A N 1
ATOM 3917 C CA . GLY A 1 499 ? -13.305 -1.747 23.531 1 92.88 499 GLY A CA 1
ATOM 3918 C C . GLY A 1 499 ? -12.148 -0.76 23.484 1 92.88 499 GLY A C 1
ATOM 3919 O O . GLY A 1 499 ? -12.336 0.427 23.766 1 92.88 499 GLY A O 1
ATOM 3920 N N . LYS A 1 500 ? -10.914 -1.319 23.266 1 95 500 LYS A N 1
ATOM 3921 C CA . LYS A 1 500 ? -9.711 -0.487 23.219 1 95 500 LYS A CA 1
ATOM 3922 C C . LYS A 1 500 ? -9.359 -0.087 21.797 1 95 500 LYS A C 1
ATOM 3924 O O . LYS A 1 500 ? -9.922 -0.631 20.844 1 95 500 LYS A O 1
ATOM 3929 N N . GLY A 1 501 ? -8.477 0.941 21.703 1 96.88 501 GLY A N 1
ATOM 3930 C CA . GLY A 1 501 ? -7.906 1.283 20.406 1 96.88 501 GLY A CA 1
ATOM 3931 C C . GLY A 1 501 ? -7.098 0.155 19.797 1 96.88 501 GLY A C 1
ATOM 3932 O O . GLY A 1 501 ? -6.668 -0.762 20.5 1 96.88 501 GLY A O 1
ATOM 3933 N N . ILE A 1 502 ? -6.871 0.225 18.484 1 95.88 502 ILE A N 1
ATOM 3934 C CA . ILE A 1 502 ? -6.273 -0.919 17.812 1 95.88 502 ILE A CA 1
ATOM 3935 C C . ILE A 1 502 ? -4.84 -0.588 17.406 1 95.88 502 ILE A C 1
ATOM 3937 O O . ILE A 1 502 ? -4.133 -1.434 16.844 1 95.88 502 ILE A O 1
ATOM 3941 N N . VAL A 1 503 ? -4.398 0.613 17.531 1 96.06 503 VAL A N 1
ATOM 3942 C CA . VAL A 1 503 ? -2.971 0.917 17.484 1 96.06 503 VAL A CA 1
ATOM 3943 C C . VAL A 1 503 ? -2.381 0.842 18.891 1 96.06 503 VAL A C 1
ATOM 3945 O O . VAL A 1 503 ? -2.643 1.71 19.734 1 96.06 503 VAL A O 1
ATOM 3948 N N . THR A 1 504 ? -1.558 -0.135 19.062 1 89.44 504 THR A N 1
ATOM 3949 C CA . THR A 1 504 ? -0.99 -0.324 20.391 1 89.44 504 THR A CA 1
ATOM 3950 C C . THR A 1 504 ? 0.157 0.654 20.625 1 89.44 504 THR A C 1
ATOM 3952 O O . THR A 1 504 ? 1.071 0.762 19.812 1 89.44 504 THR A O 1
ATOM 3955 N N . ILE A 1 505 ? -0.002 1.36 21.688 1 87 505 ILE A N 1
ATOM 3956 C CA . ILE A 1 505 ? 1.061 2.254 22.125 1 87 505 ILE A CA 1
ATOM 3957 C C . ILE A 1 505 ? 1.768 1.648 23.344 1 87 505 ILE A C 1
ATOM 3959 O O . ILE A 1 505 ? 1.123 1.282 24.328 1 87 505 ILE A O 1
ATOM 3963 N N . PHE A 1 506 ? 3.049 1.285 23.203 1 73.19 506 PHE A N 1
ATOM 3964 C CA . PHE A 1 506 ? 3.797 0.587 24.234 1 73.19 506 PHE A CA 1
ATOM 3965 C C . PHE A 1 506 ? 4.523 1.577 25.141 1 73.19 506 PHE A C 1
ATOM 3967 O O . PHE A 1 506 ? 4.871 2.678 24.719 1 73.19 506 PHE A O 1
ATOM 3974 N N . MET B 1 1 ? 19 -15.211 -34.25 1 28.52 1 MET B N 1
ATOM 3975 C CA . MET B 1 1 ? 17.547 -15.305 -34.375 1 28.52 1 MET B CA 1
ATOM 3976 C C . MET B 1 1 ? 17.125 -16.734 -34.625 1 28.52 1 MET B C 1
ATOM 3978 O O . MET B 1 1 ? 17.172 -17.188 -35.781 1 28.52 1 MET B O 1
ATOM 3982 N N . GLY B 1 2 ? 17.406 -17.656 -33.875 1 36.16 2 GLY B N 1
ATOM 3983 C CA . GLY B 1 2 ? 17.125 -19.031 -34.219 1 36.16 2 GLY B CA 1
ATOM 3984 C C . GLY B 1 2 ? 15.648 -19.297 -34.438 1 36.16 2 GLY B C 1
ATOM 3985 O O . GLY B 1 2 ? 14.844 -19.25 -33.531 1 36.16 2 GLY B O 1
ATOM 3986 N N . THR B 1 3 ? 15.172 -18.797 -35.562 1 44.16 3 THR B N 1
ATOM 3987 C CA . THR B 1 3 ? 13.82 -18.984 -36.062 1 44.16 3 THR B CA 1
ATOM 3988 C C . THR B 1 3 ? 13.43 -20.469 -36 1 44.16 3 THR B C 1
ATOM 3990 O O . THR B 1 3 ? 14.25 -21.344 -36.281 1 44.16 3 THR B O 1
ATOM 3993 N N . PHE B 1 4 ? 12.469 -20.766 -35 1 50.16 4 PHE B N 1
ATOM 3994 C CA . PHE B 1 4 ? 11.852 -22.078 -35.031 1 50.16 4 PHE B CA 1
ATOM 3995 C C . PHE B 1 4 ? 11.633 -22.531 -36.469 1 50.16 4 PHE B C 1
ATOM 3997 O O . PHE B 1 4 ? 10.93 -23.516 -36.719 1 50.16 4 PHE B O 1
ATOM 4004 N N . THR B 1 5 ? 12.141 -21.797 -37.594 1 44.41 5 THR B N 1
ATOM 4005 C CA . THR B 1 5 ? 11.617 -22.109 -38.938 1 44.41 5 THR B CA 1
ATOM 4006 C C . THR B 1 5 ? 12.461 -23.203 -39.594 1 44.41 5 THR B C 1
ATOM 4008 O O . THR B 1 5 ? 13.641 -22.984 -39.875 1 44.41 5 THR B O 1
ATOM 4011 N N . THR B 1 6 ? 12.375 -24.375 -39.312 1 36.78 6 THR B N 1
ATOM 4012 C CA . THR B 1 6 ? 12.797 -25.219 -40.438 1 36.78 6 THR B CA 1
ATOM 4013 C C . THR B 1 6 ? 11.922 -24.984 -41.656 1 36.78 6 THR B C 1
ATOM 4015 O O . THR B 1 6 ? 10.781 -24.516 -41.531 1 36.78 6 THR B O 1
ATOM 4018 N N . ALA B 1 7 ? 12.469 -25.156 -42.938 1 48.53 7 ALA B N 1
ATOM 4019 C CA . ALA B 1 7 ? 11.852 -24.859 -44.219 1 48.53 7 ALA B CA 1
ATOM 4020 C C . ALA B 1 7 ? 10.453 -25.438 -44.312 1 48.53 7 ALA B C 1
ATOM 4022 O O . ALA B 1 7 ? 9.523 -24.781 -44.781 1 48.53 7 ALA B O 1
ATOM 4023 N N . ALA B 1 8 ? 10.164 -26.594 -44.031 1 43.5 8 ALA B N 1
ATOM 4024 C CA . ALA B 1 8 ? 8.914 -27.328 -44.188 1 43.5 8 ALA B CA 1
ATOM 4025 C C . ALA B 1 8 ? 7.902 -26.953 -43.125 1 43.5 8 ALA B C 1
ATOM 4027 O O . ALA B 1 8 ? 6.711 -26.797 -43.406 1 43.5 8 ALA B O 1
ATOM 4028 N N . ALA B 1 9 ? 8.133 -26.953 -41.781 1 49.81 9 ALA B N 1
ATOM 4029 C CA . ALA B 1 9 ? 7.324 -26.547 -40.656 1 49.81 9 ALA B CA 1
ATOM 4030 C C . ALA B 1 9 ? 6.945 -25.078 -40.75 1 49.81 9 ALA B C 1
ATOM 4032 O O . ALA B 1 9 ? 5.949 -24.641 -40.156 1 49.81 9 ALA B O 1
ATOM 4033 N N . ALA B 1 10 ? 7.52 -24.344 -41.469 1 60.06 10 ALA B N 1
ATOM 4034 C CA . ALA B 1 10 ? 7.43 -22.891 -41.625 1 60.06 10 ALA B CA 1
ATOM 4035 C C . ALA B 1 10 ? 6.07 -22.484 -42.156 1 60.06 10 ALA B C 1
ATOM 4037 O O . ALA B 1 10 ? 5.457 -21.531 -41.688 1 60.06 10 ALA B O 1
ATOM 4038 N N . ASP B 1 11 ? 5.516 -23.188 -43.188 1 63.78 11 ASP B N 1
ATOM 4039 C CA . ASP B 1 11 ? 4.285 -22.719 -43.812 1 63.78 11 ASP B CA 1
ATOM 4040 C C . ASP B 1 11 ? 3.078 -22.969 -42.906 1 63.78 11 ASP B C 1
ATOM 4042 O O . ASP B 1 11 ? 2.191 -22.109 -42.812 1 63.78 11 ASP B O 1
ATOM 4046 N N . HIS B 1 12 ? 3.139 -23.984 -42.031 1 79.81 12 HIS B N 1
ATOM 4047 C CA . HIS B 1 12 ? 1.94 -24.375 -41.312 1 79.81 12 HIS B CA 1
ATOM 4048 C C . HIS B 1 12 ? 1.785 -23.547 -40.031 1 79.81 12 HIS B C 1
ATOM 4050 O O . HIS B 1 12 ? 0.678 -23.422 -39.5 1 79.81 12 HIS B O 1
ATOM 4056 N N . ILE B 1 13 ? 2.828 -22.953 -39.562 1 89.06 13 ILE B N 1
ATOM 4057 C CA . ILE B 1 13 ? 2.695 -22.219 -38.312 1 89.06 13 ILE B CA 1
ATOM 4058 C C . ILE B 1 13 ? 2.529 -20.719 -38.594 1 89.06 13 ILE B C 1
ATOM 4060 O O . ILE B 1 13 ? 2.166 -19.953 -37.688 1 89.06 13 ILE B O 1
ATOM 4064 N N . SER B 1 14 ? 2.639 -20.328 -39.844 1 91.12 14 SER B N 1
ATOM 4065 C CA . SER B 1 14 ? 2.621 -18.906 -40.188 1 91.12 14 SER B CA 1
ATOM 4066 C C . SER B 1 14 ? 1.274 -18.281 -39.844 1 91.12 14 SER B C 1
ATOM 4068 O O . SER B 1 14 ? 1.205 -17.094 -39.531 1 91.12 14 SER B O 1
ATOM 4070 N N . GLU B 1 15 ? 0.287 -19.031 -39.969 1 93.31 15 GLU B N 1
ATOM 4071 C CA . GLU B 1 15 ? -1.041 -18.484 -39.719 1 93.31 15 GLU B CA 1
ATOM 4072 C C . GLU B 1 15 ? -1.213 -18.109 -38.25 1 93.31 15 GLU B C 1
ATOM 4074 O O . GLU B 1 15 ? -2.115 -17.359 -37.875 1 93.31 15 GLU B O 1
ATOM 4079 N N . PHE B 1 16 ? -0.375 -18.656 -37.406 1 97.06 16 PHE B N 1
ATOM 4080 C CA . PHE B 1 16 ? -0.475 -18.406 -35.969 1 97.06 16 PHE B CA 1
ATOM 4081 C C . PHE B 1 16 ? 0.503 -17.312 -35.531 1 97.06 16 PHE B C 1
ATOM 4083 O O . PHE B 1 16 ? 0.512 -16.906 -34.375 1 97.06 16 PHE B O 1
ATOM 4090 N N . ALA B 1 17 ? 1.316 -16.828 -36.438 1 97.56 17 ALA B N 1
ATOM 4091 C CA . ALA B 1 17 ? 2.336 -15.836 -36.094 1 97.56 17 ALA B CA 1
ATOM 4092 C C . ALA B 1 17 ? 1.699 -14.523 -35.625 1 97.56 17 ALA B C 1
ATOM 4094 O O . ALA B 1 17 ? 0.715 -14.07 -36.219 1 97.56 17 ALA B O 1
ATOM 4095 N N . VAL B 1 18 ? 2.209 -13.977 -34.562 1 98.06 18 VAL B N 1
ATOM 4096 C CA . VAL B 1 18 ? 1.8 -12.672 -34.062 1 98.06 18 VAL B CA 1
ATOM 4097 C C . VAL B 1 18 ? 2.891 -11.641 -34.344 1 98.06 18 VAL B C 1
ATOM 4099 O O . VAL B 1 18 ? 4.062 -11.875 -34.031 1 98.06 18 VAL B O 1
ATOM 4102 N N . ASN B 1 19 ? 2.525 -10.508 -34.969 1 97.5 19 ASN B N 1
ATOM 4103 C CA . ASN B 1 19 ? 3.477 -9.414 -35.156 1 97.5 19 ASN B CA 1
ATOM 4104 C C . ASN B 1 19 ? 3.744 -8.664 -33.875 1 97.5 19 ASN B C 1
ATOM 4106 O O . ASN B 1 19 ? 2.91 -7.879 -33.406 1 97.5 19 ASN B O 1
ATOM 4110 N N . GLY B 1 20 ? 4.918 -8.891 -33.281 1 97.19 20 GLY B N 1
ATOM 4111 C CA . GLY B 1 20 ? 5.262 -8.344 -31.969 1 97.19 20 GLY B CA 1
ATOM 4112 C C . GLY B 1 20 ? 5.336 -6.828 -31.969 1 97.19 20 GLY B C 1
ATOM 4113 O O . GLY B 1 20 ? 5.297 -6.211 -30.891 1 97.19 20 GLY B O 1
ATOM 4114 N N . SER B 1 21 ? 5.363 -6.207 -33.062 1 97.56 21 SER B N 1
ATOM 4115 C CA . SER B 1 21 ? 5.535 -4.758 -33.125 1 97.56 21 SER B CA 1
ATOM 4116 C C . SER B 1 21 ? 4.195 -4.047 -33.281 1 97.56 21 SER B C 1
ATOM 4118 O O . SER B 1 21 ? 4.133 -2.818 -33.281 1 97.56 21 SER B O 1
ATOM 4120 N N . THR B 1 22 ? 3.148 -4.801 -33.375 1 97.25 22 THR B N 1
ATOM 4121 C CA . THR B 1 22 ? 1.886 -4.133 -33.656 1 97.25 22 THR 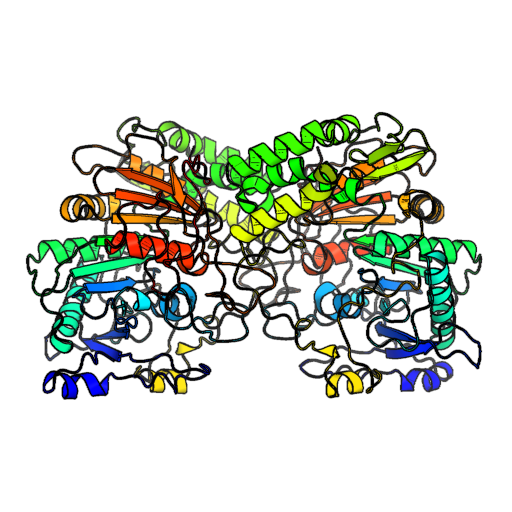B CA 1
ATOM 4122 C C . THR B 1 22 ? 0.819 -4.508 -32.656 1 97.25 22 THR B C 1
ATOM 4124 O O . THR B 1 22 ? -0.377 -4.348 -32.906 1 97.25 22 THR B O 1
ATOM 4127 N N . ILE B 1 23 ? 1.231 -5.137 -31.594 1 98.25 23 ILE B N 1
ATOM 4128 C CA . ILE B 1 23 ? 0.273 -5.41 -30.531 1 98.25 23 ILE B CA 1
ATOM 4129 C C . ILE B 1 23 ? -0.256 -4.094 -29.969 1 98.25 23 ILE B C 1
ATOM 4131 O O . ILE B 1 23 ? 0.522 -3.234 -29.547 1 98.25 23 ILE B O 1
ATOM 4135 N N . PRO B 1 24 ? -1.586 -3.881 -29.906 1 98.44 24 PRO B N 1
ATOM 4136 C CA . PRO B 1 24 ? -2.146 -2.592 -29.5 1 98.44 24 PRO B CA 1
ATOM 4137 C C . PRO B 1 24 ? -1.656 -2.145 -28.125 1 98.44 24 PRO B C 1
ATOM 4139 O O . PRO B 1 24 ? -1.602 -2.951 -27.188 1 98.44 24 PRO B O 1
ATOM 4142 N N . ASP B 1 25 ? -1.271 -0.871 -27.938 1 97.75 25 ASP B N 1
ATOM 4143 C CA . ASP B 1 25 ? -0.839 -0.171 -26.734 1 97.75 25 ASP B CA 1
ATOM 4144 C C . ASP B 1 25 ? 0.57 -0.596 -26.328 1 97.75 25 ASP B C 1
ATOM 4146 O O . ASP B 1 25 ? 1.153 -0.025 -25.406 1 97.75 25 ASP B 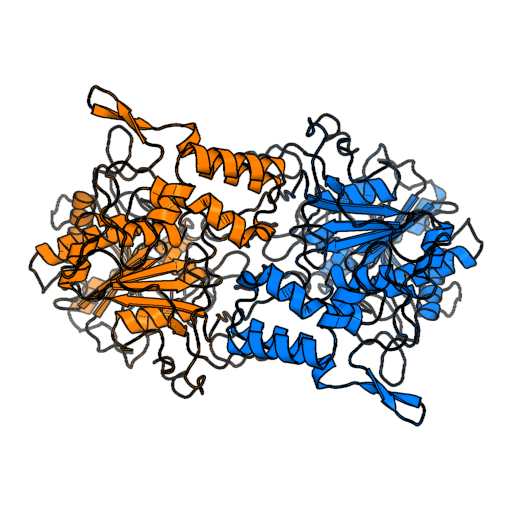O 1
ATOM 4150 N N . VAL B 1 26 ? 1.101 -1.623 -26.969 1 98.31 26 VAL B N 1
ATOM 4151 C CA . VAL B 1 26 ? 2.484 -2.014 -26.719 1 98.31 26 VAL B CA 1
ATOM 4152 C C . VAL B 1 26 ? 3.416 -1.216 -27.625 1 98.31 26 VAL B C 1
ATOM 4154 O O . VAL B 1 26 ? 3.389 -1.374 -28.859 1 98.31 26 VAL B O 1
ATOM 4157 N N . GLN B 1 27 ? 4.309 -0.463 -27.078 1 97.25 27 GLN B N 1
ATOM 4158 C CA . GLN B 1 27 ? 5.039 0.552 -27.828 1 97.25 27 GLN B CA 1
ATOM 4159 C C . GLN B 1 27 ? 6.434 0.056 -28.203 1 97.25 27 GLN B C 1
ATOM 4161 O O . GLN B 1 27 ? 7.316 0.855 -28.531 1 97.25 27 GLN B O 1
ATOM 4166 N N . PHE B 1 28 ? 6.652 -1.175 -28.078 1 97.62 28 PHE B N 1
ATOM 4167 C CA . PHE B 1 28 ? 7.926 -1.799 -28.422 1 97.62 28 PHE B CA 1
ATOM 4168 C C . PHE B 1 28 ? 7.703 -3.148 -29.094 1 97.62 28 PHE B C 1
ATOM 4170 O O . PHE B 1 28 ? 6.578 -3.652 -29.125 1 97.62 28 PHE B O 1
ATOM 4177 N N . ASP B 1 29 ? 8.703 -3.723 -29.688 1 98.06 29 ASP B N 1
ATOM 4178 C CA . ASP B 1 29 ? 8.633 -5.027 -30.344 1 98.06 29 ASP B CA 1
ATOM 4179 C C . ASP B 1 29 ? 8.789 -6.156 -29.312 1 98.06 29 ASP B C 1
ATOM 4181 O O . ASP B 1 29 ? 9.859 -6.324 -28.734 1 98.06 29 ASP B O 1
ATOM 4185 N N . VAL B 1 30 ? 7.793 -6.957 -29.125 1 97.56 30 VAL B N 1
ATOM 4186 C CA . VAL B 1 30 ? 7.766 -8.047 -28.156 1 97.56 30 VAL B CA 1
ATOM 4187 C C . VAL B 1 30 ? 8.555 -9.234 -28.688 1 97.56 30 VAL B C 1
ATOM 4189 O O . VAL B 1 30 ? 8.945 -10.125 -27.922 1 97.56 30 VAL B O 1
ATOM 4192 N N . GLY B 1 31 ? 8.773 -9.234 -29.953 1 96.62 31 GLY B N 1
ATOM 4193 C CA . GLY B 1 31 ? 9.508 -10.328 -30.578 1 96.62 31 GLY B CA 1
ATOM 4194 C C . GLY B 1 31 ? 8.602 -11.406 -31.141 1 96.62 31 GLY B C 1
ATOM 4195 O O . GLY B 1 31 ? 7.418 -11.164 -31.391 1 96.62 31 GLY B O 1
ATOM 4196 N N . GLU B 1 32 ? 9.117 -12.57 -31.422 1 96.06 32 GLU B N 1
ATOM 4197 C CA . GLU B 1 32 ? 8.445 -13.695 -32.062 1 96.06 32 GLU B CA 1
ATOM 4198 C C . GLU B 1 32 ? 7.453 -14.359 -31.125 1 96.06 32 GLU B C 1
ATOM 4200 O O . GLU B 1 32 ? 7.773 -14.602 -29.953 1 96.06 32 GLU B O 1
ATOM 4205 N N . SER B 1 33 ? 6.328 -14.609 -31.641 1 98.19 33 SER B N 1
ATOM 4206 C CA . SER B 1 33 ? 5.359 -15.398 -30.891 1 98.19 33 SER B CA 1
ATOM 4207 C C . SER B 1 33 ? 4.277 -15.961 -31.812 1 98.19 33 SER B C 1
ATOM 4209 O O . SER B 1 33 ? 4.199 -15.594 -32.969 1 98.19 33 SER B O 1
ATOM 4211 N N . TYR B 1 34 ? 3.553 -16.938 -31.328 1 98.38 34 TYR B N 1
ATOM 4212 C CA . TYR B 1 34 ? 2.48 -17.609 -32.062 1 98.38 34 TYR B CA 1
ATOM 4213 C C . TYR B 1 34 ? 1.249 -17.766 -31.172 1 98.38 34 TYR B C 1
ATOM 4215 O O . TYR B 1 34 ? 1.362 -18.125 -30 1 98.38 34 TYR B O 1
ATOM 4223 N N . ALA B 1 35 ? 0.076 -17.453 -31.703 1 98.62 35 ALA B N 1
ATOM 4224 C CA . ALA B 1 35 ? -1.163 -17.594 -30.938 1 98.62 35 ALA B CA 1
ATOM 4225 C C . ALA B 1 35 ? -2.305 -18.078 -31.828 1 98.62 35 ALA B C 1
ATOM 4227 O O . ALA B 1 35 ? -2.318 -17.812 -33.031 1 98.62 35 ALA B O 1
ATOM 4228 N N . GLY B 1 36 ? -3.186 -18.797 -31.188 1 97.81 36 GLY B N 1
ATOM 4229 C CA . GLY B 1 36 ? -4.355 -19.25 -31.922 1 97.81 36 GLY B CA 1
ATOM 4230 C C . GLY B 1 36 ? -5.09 -20.375 -31.219 1 97.81 36 GLY B C 1
ATOM 4231 O O . GLY B 1 36 ? -4.859 -20.641 -30.047 1 97.81 36 GLY B O 1
ATOM 4232 N N . LEU B 1 37 ? -6.035 -20.938 -31.906 1 97.56 37 LEU B N 1
ATOM 4233 C CA . LEU B 1 37 ? -6.859 -22.047 -31.422 1 97.56 37 LEU B CA 1
ATOM 4234 C C . LEU B 1 37 ? -6.348 -23.375 -31.969 1 97.56 37 LEU B C 1
ATOM 4236 O O . LEU B 1 37 ? -5.934 -23.469 -33.125 1 97.56 37 LEU B O 1
ATOM 4240 N N . LEU B 1 38 ? -6.395 -24.344 -31.141 1 97.44 38 LEU B N 1
ATOM 4241 C CA . LEU B 1 38 ? -6.121 -25.719 -31.547 1 97.44 38 LEU B CA 1
ATOM 4242 C C . LEU B 1 38 ? -7.145 -26.688 -30.938 1 97.44 38 LEU B C 1
ATOM 4244 O O . LEU B 1 38 ? -7.523 -26.547 -29.781 1 97.44 38 LEU B O 1
ATOM 4248 N N . PRO B 1 39 ? -7.574 -27.641 -31.688 1 97.81 39 PRO B N 1
ATOM 4249 C CA . PRO B 1 39 ? -8.586 -28.578 -31.203 1 97.81 39 PRO B CA 1
ATOM 4250 C C . PRO B 1 39 ? -8.086 -29.438 -30.031 1 97.81 39 PRO B C 1
ATOM 4252 O O . PRO B 1 39 ? -6.883 -29.656 -29.906 1 97.81 39 PRO B O 1
ATOM 4255 N N . ILE B 1 40 ? -9.023 -30 -29.281 1 98.06 40 ILE B N 1
ATOM 4256 C CA . ILE B 1 40 ? -8.68 -30.781 -28.109 1 98.06 40 ILE B CA 1
ATOM 4257 C C . ILE B 1 40 ? -8.594 -32.25 -28.469 1 98.06 40 ILE B C 1
ATOM 4259 O O . ILE B 1 40 ? -8.523 -33.125 -27.594 1 98.06 40 ILE B O 1
ATOM 4263 N N . SER B 1 41 ? -8.734 -32.531 -29.719 1 95.69 41 SER B N 1
ATOM 4264 C CA . SER B 1 41 ? -8.547 -33.906 -30.25 1 95.69 41 SER B CA 1
ATOM 4265 C C . SER B 1 41 ? -8.227 -33.875 -31.734 1 95.69 41 SER B C 1
ATOM 4267 O O . SER B 1 41 ? -8.234 -32.812 -32.375 1 95.69 41 SER B O 1
ATOM 4269 N N . ASN B 1 42 ? -7.906 -35.031 -32.25 1 90.94 42 ASN B N 1
ATOM 4270 C CA . ASN B 1 42 ? -7.645 -35.156 -33.656 1 90.94 42 ASN B CA 1
ATOM 4271 C C . ASN B 1 42 ? -8.875 -35.656 -34.438 1 90.94 42 ASN B C 1
ATOM 4273 O O . ASN B 1 42 ? -8.789 -36 -35.625 1 90.94 42 ASN B O 1
ATOM 4277 N N . ASN B 1 43 ? -9.938 -35.625 -33.688 1 91.75 43 ASN B N 1
ATOM 4278 C CA . ASN B 1 43 ? -11.195 -35.969 -34.375 1 91.75 43 ASN B CA 1
ATOM 4279 C C . ASN B 1 43 ? -11.648 -34.875 -35.312 1 91.75 43 ASN B C 1
ATOM 4281 O O . ASN B 1 43 ? -11.727 -33.719 -34.938 1 91.75 43 ASN B O 1
ATOM 4285 N N . THR B 1 44 ? -11.984 -35.25 -36.438 1 89.75 44 THR B N 1
ATOM 4286 C CA . THR B 1 44 ? -12.359 -34.281 -37.469 1 89.75 44 THR B CA 1
ATOM 4287 C C . THR B 1 44 ? -13.648 -33.562 -37.094 1 89.75 44 THR B C 1
ATOM 4289 O O . THR B 1 44 ? -13.914 -32.469 -37.594 1 89.75 44 THR B O 1
ATOM 4292 N N . GLU B 1 45 ? -14.406 -34.156 -36.25 1 91.56 45 GLU B N 1
ATOM 4293 C CA . GLU B 1 45 ? -15.672 -33.562 -35.844 1 91.56 45 GLU B CA 1
ATOM 4294 C C . GLU B 1 45 ? -15.508 -32.75 -34.562 1 91.56 45 GLU B C 1
ATOM 4296 O O . GLU B 1 45 ? -16.469 -32.188 -34.062 1 91.56 45 GLU B O 1
ATOM 4301 N N . GLU B 1 46 ? -14.289 -32.688 -34.094 1 92.75 46 GLU B N 1
ATOM 4302 C CA . GLU B 1 46 ? -14.047 -31.938 -32.844 1 92.75 46 GLU B CA 1
ATOM 4303 C C . GLU B 1 46 ? -14.391 -30.469 -33.031 1 92.75 46 GLU B C 1
ATOM 4305 O O . GLU B 1 46 ? -13.891 -29.797 -33.938 1 92.75 46 GLU B O 1
ATOM 4310 N N . LYS B 1 47 ? -15.195 -29.922 -32.125 1 93.12 47 LYS B N 1
ATOM 4311 C CA . LYS B 1 47 ? -15.609 -28.516 -32.188 1 93.12 47 LYS B CA 1
ATOM 4312 C C . LYS B 1 47 ? -14.945 -27.703 -31.109 1 93.12 47 LYS B C 1
ATOM 4314 O O . LYS B 1 47 ? -14.961 -26.469 -31.156 1 93.12 47 LYS B O 1
ATOM 4319 N N . SER B 1 48 ? -14.445 -28.422 -30.141 1 97.19 48 SER B N 1
ATOM 4320 C CA . SER B 1 48 ? -13.82 -27.719 -29.016 1 97.19 48 SER B CA 1
ATOM 4321 C C . SER B 1 48 ? -12.344 -27.469 -29.281 1 97.19 48 SER B C 1
ATOM 4323 O O . SER B 1 48 ? -11.648 -28.312 -29.859 1 97.19 48 SER B O 1
ATOM 4325 N N . SER B 1 49 ? -11.914 -26.266 -28.969 1 97.75 49 SER B N 1
ATOM 4326 C CA . SER B 1 49 ? -10.523 -25.859 -29.094 1 97.75 49 SER B CA 1
ATOM 4327 C C . SER B 1 49 ? -10.062 -25.047 -27.891 1 97.75 49 SER B C 1
ATOM 4329 O O . SER B 1 49 ? -10.867 -24.375 -27.234 1 97.75 49 SER B O 1
ATOM 4331 N N . LEU B 1 50 ? -8.805 -25.156 -27.547 1 98.69 50 LEU B N 1
ATOM 4332 C CA . LEU B 1 50 ? -8.18 -24.281 -26.578 1 98.69 50 LEU B CA 1
ATOM 4333 C C . LEU B 1 50 ? -7.375 -23.188 -27.266 1 98.69 50 LEU B C 1
ATOM 4335 O O . LEU B 1 50 ? -6.949 -23.344 -28.406 1 98.69 50 LEU B O 1
ATOM 4339 N N . PHE B 1 51 ? -7.309 -22.047 -26.625 1 98.69 51 PHE B N 1
ATOM 4340 C CA . PHE B 1 51 ? -6.512 -20.938 -27.109 1 98.69 51 PHE B CA 1
ATOM 4341 C C . PHE B 1 51 ? -5.152 -20.891 -26.422 1 98.69 51 PHE B C 1
ATOM 4343 O O . PHE B 1 51 ? -5.051 -21.172 -25.219 1 98.69 51 PHE B O 1
ATOM 4350 N N . TYR B 1 52 ? -4.102 -20.594 -27.172 1 98.81 52 TYR B N 1
ATOM 4351 C CA . TYR B 1 52 ? -2.758 -20.516 -26.609 1 98.81 52 TYR B CA 1
ATOM 4352 C C . TYR B 1 52 ? -2.014 -19.297 -27.141 1 98.81 52 TYR B C 1
ATOM 4354 O O . TYR B 1 52 ? -2.395 -18.734 -28.172 1 98.81 52 TYR B O 1
ATOM 4362 N N . TRP B 1 53 ? -1.104 -18.844 -26.406 1 98.94 53 TRP B N 1
ATOM 4363 C CA . TRP B 1 53 ? -0.087 -17.891 -26.844 1 98.94 53 TRP B CA 1
ATOM 4364 C C . TRP B 1 53 ? 1.311 -18.375 -26.484 1 98.94 53 TRP B C 1
ATOM 4366 O O . TRP B 1 53 ? 1.627 -18.562 -25.297 1 98.94 53 TRP B O 1
ATOM 4376 N N . PHE B 1 54 ? 2.129 -18.703 -27.516 1 98.75 54 PHE B N 1
ATOM 4377 C CA . PHE B 1 54 ? 3.416 -19.375 -27.406 1 98.75 54 PHE B CA 1
ATOM 4378 C C . PHE B 1 54 ? 4.559 -18.422 -27.719 1 98.75 54 PHE B C 1
ATOM 4380 O O . PHE B 1 54 ? 4.531 -17.719 -28.734 1 98.75 54 PHE B O 1
ATOM 4387 N N . PHE B 1 55 ? 5.543 -18.375 -26.781 1 98.56 55 PHE B N 1
ATOM 4388 C CA . PHE B 1 55 ? 6.742 -17.562 -26.938 1 98.56 55 PHE B CA 1
ATOM 4389 C C . PHE B 1 55 ? 7.992 -18.438 -26.922 1 98.56 55 PHE B C 1
ATOM 4391 O O . PHE B 1 55 ? 8.367 -18.969 -25.891 1 98.56 55 PHE B O 1
ATOM 4398 N N . PRO B 1 56 ? 8.688 -18.531 -28.062 1 97.12 56 PRO B N 1
ATOM 4399 C CA . PRO B 1 56 ? 9.969 -19.25 -28.078 1 97.12 56 PRO B CA 1
ATOM 4400 C C . PRO B 1 56 ? 11.039 -18.547 -27.234 1 97.12 56 PRO B C 1
ATOM 4402 O O . PRO B 1 56 ? 10.938 -17.344 -26.984 1 97.12 56 PRO B O 1
ATOM 4405 N N . THR B 1 57 ? 11.977 -19.328 -26.797 1 97 57 THR B N 1
ATOM 4406 C CA . THR B 1 57 ? 13.07 -18.797 -26.016 1 97 57 THR B CA 1
ATOM 4407 C C . THR B 1 57 ? 13.766 -17.641 -26.75 1 97 57 THR B C 1
ATOM 4409 O O . THR B 1 57 ? 14.148 -17.781 -27.906 1 97 57 THR B O 1
ATOM 4412 N N . ALA B 1 58 ? 13.906 -16.516 -26.031 1 94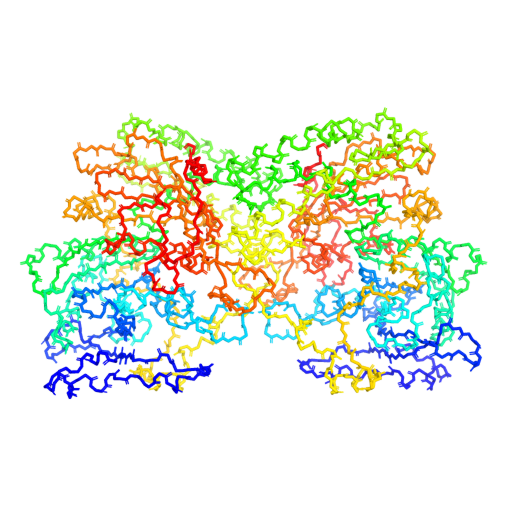.44 58 ALA B N 1
ATOM 4413 C CA . ALA B 1 58 ? 14.469 -15.328 -26.656 1 94.44 58 ALA B CA 1
ATOM 4414 C C . ALA B 1 58 ? 15.984 -15.273 -26.484 1 94.44 58 ALA B C 1
ATOM 4416 O O . ALA B 1 58 ? 16.688 -14.734 -27.328 1 94.44 58 ALA B O 1
ATOM 4417 N N . ASN B 1 59 ? 16.422 -15.758 -25.406 1 91.44 59 ASN B N 1
ATOM 4418 C CA . ASN B 1 59 ? 17.859 -15.75 -25.141 1 91.44 59 ASN B CA 1
ATOM 4419 C C . ASN B 1 59 ? 18.594 -16.781 -26 1 91.44 59 ASN B C 1
ATOM 4421 O O . ASN B 1 59 ? 18.344 -17.984 -25.875 1 91.44 59 ASN B O 1
ATOM 4425 N N . PRO B 1 60 ? 19.594 -16.391 -26.766 1 89.88 60 PRO B N 1
ATOM 4426 C CA . PRO B 1 60 ? 20.281 -17.312 -27.688 1 89.88 60 PRO B CA 1
ATOM 4427 C C . PRO B 1 60 ? 20.969 -18.469 -26.969 1 89.88 60 PRO B C 1
ATOM 4429 O O . PRO B 1 60 ? 21.078 -19.562 -27.531 1 89.88 60 PRO B O 1
ATOM 4432 N N . GLU B 1 61 ? 21.344 -18.25 -25.812 1 88.88 61 GLU B N 1
ATOM 4433 C CA . GLU B 1 61 ? 22.062 -19.281 -25.078 1 88.88 61 GLU B CA 1
ATOM 4434 C C . GLU B 1 61 ? 21.156 -20.469 -24.75 1 88.88 61 GLU B C 1
ATOM 4436 O O . GLU B 1 61 ? 21.641 -21.578 -24.516 1 88.88 61 GLU B O 1
ATOM 4441 N N . HIS B 1 62 ? 19.875 -20.172 -24.781 1 85.38 62 HIS B N 1
ATOM 4442 C CA . HIS B 1 62 ? 18.938 -21.203 -24.328 1 85.38 62 HIS B CA 1
ATOM 4443 C C . HIS B 1 62 ? 18.062 -21.688 -25.469 1 85.38 62 HIS B C 1
ATOM 4445 O O . HIS B 1 62 ? 17.234 -22.594 -25.297 1 85.38 62 HIS B O 1
ATOM 4451 N N . GLN B 1 63 ? 18.281 -21.25 -26.656 1 86.56 63 GLN B N 1
ATOM 4452 C CA . GLN B 1 63 ? 17.406 -21.547 -27.797 1 86.56 63 GLN B CA 1
ATOM 4453 C C . GLN B 1 63 ? 17.578 -23 -28.25 1 86.56 63 GLN B C 1
ATOM 4455 O O . GLN B 1 63 ? 16.672 -23.562 -28.875 1 86.56 63 GLN B O 1
ATOM 4460 N N . THR B 1 64 ? 18.672 -23.547 -27.859 1 85.44 64 THR B N 1
ATOM 4461 C CA . THR B 1 64 ? 18.938 -24.906 -28.344 1 85.44 64 THR B CA 1
ATOM 4462 C C . THR B 1 64 ? 18.375 -25.938 -27.375 1 85.44 64 THR B C 1
ATOM 4464 O O . THR B 1 64 ? 18.375 -27.141 -27.672 1 85.44 64 THR B O 1
ATOM 4467 N N . LYS B 1 65 ? 17.906 -25.484 -26.281 1 89.75 65 LYS B N 1
ATOM 4468 C CA . LYS B 1 65 ? 17.359 -26.422 -25.297 1 89.75 65 LYS B CA 1
ATOM 4469 C C . LYS B 1 65 ? 15.984 -26.938 -25.75 1 89.75 65 LYS B C 1
ATOM 4471 O O . LYS B 1 65 ? 15.094 -26.141 -26.062 1 89.75 65 LYS B O 1
ATOM 4476 N N . GLU B 1 66 ? 15.859 -28.281 -25.781 1 96.06 66 GLU B N 1
ATOM 4477 C CA . GLU B 1 66 ? 14.602 -28.906 -26.172 1 96.06 66 GLU B CA 1
ATOM 4478 C C . GLU B 1 66 ? 13.656 -29.047 -24.984 1 96.06 66 GLU B C 1
ATOM 4480 O O . GLU B 1 66 ? 13.461 -30.156 -24.484 1 96.06 66 GLU B O 1
ATOM 4485 N N . GLU B 1 67 ? 13.172 -27.938 -24.547 1 98.06 67 GLU B N 1
ATOM 4486 C CA . GLU B 1 67 ? 12.297 -27.875 -23.391 1 98.06 67 GLU B CA 1
ATOM 4487 C C . GLU B 1 67 ? 11.211 -26.812 -23.578 1 98.06 67 GLU B C 1
ATOM 4489 O O . GLU B 1 67 ? 11.383 -25.859 -24.344 1 98.06 67 GLU B O 1
ATOM 4494 N N . ILE B 1 68 ? 10.133 -26.969 -22.922 1 98.56 68 ILE B N 1
ATOM 4495 C CA . ILE B 1 68 ? 9.023 -26.016 -22.953 1 98.56 68 ILE B CA 1
ATOM 4496 C C . ILE B 1 68 ? 8.336 -25.984 -21.594 1 98.56 68 ILE B C 1
ATOM 4498 O O . ILE B 1 68 ? 8.227 -27.016 -20.906 1 98.56 68 ILE B O 1
ATOM 4502 N N . THR B 1 69 ? 7.977 -24.812 -21.156 1 98.88 69 THR B N 1
ATOM 4503 C CA . THR B 1 69 ? 7.242 -24.609 -19.922 1 98.88 69 THR B CA 1
ATOM 4504 C C . THR B 1 69 ? 5.801 -24.188 -20.203 1 98.88 69 THR B C 1
ATOM 4506 O O . THR B 1 69 ? 5.562 -23.219 -20.922 1 98.88 69 THR B O 1
ATOM 4509 N N . ILE B 1 70 ? 4.875 -24.922 -19.656 1 98.94 70 ILE B N 1
ATOM 4510 C CA . ILE B 1 70 ? 3.451 -24.609 -19.734 1 98.94 70 ILE B CA 1
ATOM 4511 C C . ILE B 1 70 ? 3.051 -23.734 -18.531 1 98.94 70 ILE B C 1
ATOM 4513 O O . ILE B 1 70 ? 3.371 -24.062 -17.391 1 98.94 70 ILE B O 1
ATOM 4517 N N . TRP B 1 71 ? 2.414 -22.656 -18.812 1 98.88 71 TRP B N 1
ATOM 4518 C CA . TRP B 1 71 ? 1.863 -21.812 -17.75 1 98.88 71 TRP B CA 1
ATOM 4519 C C . TRP B 1 71 ? 0.342 -21.922 -17.703 1 98.88 71 TRP B C 1
ATOM 4521 O O . TRP B 1 71 ? -0.328 -21.75 -18.734 1 98.88 71 TRP B O 1
ATOM 4531 N N . LEU B 1 72 ? -0.193 -22.125 -16.453 1 98.81 72 LEU B N 1
ATOM 4532 C CA . LEU B 1 72 ? -1.63 -22.266 -16.266 1 98.81 72 LEU B CA 1
ATOM 4533 C C . LEU B 1 72 ? -2.09 -21.484 -15.039 1 98.81 72 LEU B C 1
ATOM 4535 O O . LEU B 1 72 ? -1.66 -21.766 -13.914 1 98.81 72 LEU B O 1
ATOM 4539 N N . ASN B 1 73 ? -2.959 -20.516 -15.234 1 98 73 ASN B N 1
ATOM 4540 C CA . ASN B 1 73 ? -3.561 -19.797 -14.117 1 98 73 ASN B CA 1
ATOM 4541 C C . ASN B 1 73 ? -4.699 -20.594 -13.484 1 98 73 ASN B C 1
ATOM 4543 O O . ASN B 1 73 ? -5.066 -21.656 -13.984 1 98 73 ASN B O 1
ATOM 4547 N N . GLY B 1 74 ? -5.176 -20.109 -12.352 1 95.12 74 GLY B N 1
ATOM 4548 C CA . GLY B 1 74 ? -6.09 -20.891 -11.539 1 95.12 74 GLY B CA 1
ATOM 4549 C C . GLY B 1 74 ? -7.547 -20.641 -11.867 1 95.12 74 GLY B C 1
ATOM 4550 O O . GLY B 1 74 ? -7.926 -20.594 -13.039 1 95.12 74 GLY B O 1
ATOM 4551 N N . GLY B 1 75 ? -8.336 -20.672 -10.922 1 87.19 75 GLY B N 1
ATOM 4552 C CA . GLY B 1 75 ? -9.75 -20.422 -11.172 1 87.19 75 GLY B CA 1
ATOM 4553 C C . GLY B 1 75 ? -10.664 -21.266 -10.312 1 87.19 75 GLY B C 1
ATOM 4554 O O . GLY B 1 75 ? -10.633 -21.188 -9.086 1 87.19 75 GLY B O 1
ATOM 4555 N N . PRO B 1 76 ? -11.438 -22 -11.023 1 92.75 76 PRO B N 1
ATOM 4556 C CA . PRO B 1 76 ? -10.953 -23.141 -11.812 1 92.75 76 PRO B CA 1
ATOM 4557 C C . PRO B 1 76 ? -10.805 -22.812 -13.297 1 92.75 76 PRO B C 1
ATOM 4559 O O . PRO B 1 76 ? -10.242 -23.609 -14.055 1 92.75 76 PRO B O 1
ATOM 4562 N N . GLY B 1 77 ? -11.242 -21.766 -13.664 1 96.69 77 GLY B N 1
ATOM 4563 C CA . GLY B 1 77 ? -11.203 -21.422 -15.078 1 96.69 77 GLY B CA 1
ATOM 4564 C C . GLY B 1 77 ? -10.805 -19.984 -15.336 1 96.69 77 GLY B C 1
ATOM 4565 O O . GLY B 1 77 ? -11.578 -19.203 -15.898 1 96.69 77 GLY B O 1
ATOM 4566 N N . CYS B 1 78 ? -9.586 -19.672 -14.938 1 97.56 78 CYS B N 1
ATOM 4567 C CA . CYS B 1 78 ? -9.078 -18.344 -15.25 1 97.56 78 CYS B CA 1
ATOM 4568 C C . CYS B 1 78 ? -8.07 -18.406 -16.391 1 97.56 78 CYS B C 1
ATOM 4570 O O . CYS B 1 78 ? -7.273 -19.344 -16.469 1 97.56 78 CYS B O 1
ATOM 4572 N N . SER B 1 79 ? -8.086 -17.391 -17.172 1 98.44 79 SER B N 1
ATOM 4573 C CA . SER B 1 79 ? -7.27 -17.281 -18.375 1 98.44 79 SER B CA 1
ATOM 4574 C C . SER B 1 79 ? -5.785 -17.188 -18.031 1 98.44 79 SER B C 1
ATOM 4576 O O . SER B 1 79 ? -5.395 -16.422 -17.156 1 98.44 79 SER B O 1
ATOM 4578 N N . SER B 1 80 ? -4.984 -17.875 -18.766 1 98.69 80 SER B N 1
ATOM 4579 C CA . SER B 1 80 ? -3.535 -17.812 -18.609 1 98.69 80 SER B CA 1
ATOM 4580 C C . SER B 1 80 ? -2.971 -16.516 -19.172 1 98.69 80 SER B C 1
ATOM 4582 O O . SER B 1 80 ? -1.808 -16.188 -18.938 1 98.69 80 SER B O 1
ATOM 4584 N N . LEU B 1 81 ? -3.803 -15.758 -19.859 1 98.75 81 LEU B N 1
ATOM 4585 C CA . LEU B 1 81 ? -3.35 -14.453 -20.328 1 98.75 81 LEU B CA 1
ATOM 4586 C C . LEU B 1 81 ? -3.193 -13.477 -19.172 1 98.75 81 LEU B C 1
ATOM 4588 O O . LEU B 1 81 ? -2.523 -12.445 -19.312 1 98.75 81 LEU B O 1
ATOM 4592 N N . LEU B 1 82 ? -3.793 -13.852 -18.078 1 98.5 82 LEU B N 1
ATOM 4593 C CA . LEU B 1 82 ? -3.482 -13.117 -16.844 1 98.5 82 LEU B CA 1
ATOM 4594 C C . LEU B 1 82 ? -1.995 -13.203 -16.531 1 98.5 82 LEU B C 1
ATOM 4596 O O . LEU B 1 82 ? -1.345 -12.188 -16.297 1 98.5 82 LEU B O 1
ATOM 4600 N N . GLY B 1 83 ? -1.511 -14.461 -16.484 1 98.56 83 GLY B N 1
ATOM 4601 C CA . GLY B 1 83 ? -0.094 -14.664 -16.234 1 98.56 83 GLY B CA 1
ATOM 4602 C C . GLY B 1 83 ? 0.802 -13.977 -17.25 1 98.56 83 GLY B C 1
ATOM 4603 O O . GLY B 1 83 ? 1.823 -13.391 -16.875 1 98.56 83 GLY B O 1
ATOM 4604 N N . LEU B 1 84 ? 0.411 -13.984 -18.469 1 98.81 84 LEU B N 1
ATOM 4605 C CA . LEU B 1 84 ? 1.179 -13.352 -19.547 1 98.81 84 LEU B CA 1
ATOM 4606 C C . LEU B 1 84 ? 1.266 -11.844 -19.328 1 98.81 84 LEU B C 1
ATOM 4608 O O . LEU B 1 84 ? 2.354 -11.266 -19.375 1 98.81 84 LEU B O 1
ATOM 4612 N N . LEU B 1 85 ? 0.16 -11.242 -19.047 1 98.69 85 LEU B N 1
ATOM 4613 C CA . LEU B 1 85 ? 0.073 -9.789 -19.062 1 98.69 85 LEU B CA 1
ATOM 4614 C C . LEU B 1 85 ? 0.526 -9.203 -17.734 1 98.69 85 LEU B C 1
ATOM 4616 O O . LEU B 1 85 ? 1.01 -8.062 -17.672 1 98.69 85 LEU B O 1
ATOM 4620 N N . LYS B 1 86 ? 0.465 -10 -16.656 1 98.25 86 LYS B N 1
ATOM 4621 C CA . LYS B 1 86 ? 0.658 -9.359 -15.359 1 98.25 86 LYS B CA 1
ATOM 4622 C C . LYS B 1 86 ? 1.71 -10.086 -14.531 1 98.25 86 LYS B C 1
ATOM 4624 O O . LYS B 1 86 ? 2.068 -9.648 -13.438 1 98.25 86 LYS B O 1
ATOM 4629 N N . GLU B 1 87 ? 2.26 -11.195 -15.008 1 98.5 87 GLU B N 1
ATOM 4630 C CA . GLU B 1 87 ? 3.088 -11.992 -14.102 1 98.5 87 GLU B CA 1
ATOM 4631 C C . GLU B 1 87 ? 4.461 -12.266 -14.711 1 98.5 87 GLU B C 1
ATOM 4633 O O . GLU B 1 87 ? 5.469 -11.727 -14.242 1 98.5 87 GLU B O 1
ATOM 4638 N N . ASN B 1 88 ? 4.516 -13.016 -15.812 1 98.75 88 ASN B N 1
ATOM 4639 C CA . ASN B 1 88 ? 5.836 -13.5 -16.203 1 98.75 88 ASN B CA 1
ATOM 4640 C C . ASN B 1 88 ? 6.02 -13.445 -17.719 1 98.75 88 ASN B C 1
ATOM 4642 O O . ASN B 1 88 ? 6.957 -14.047 -18.25 1 98.75 88 ASN B O 1
ATOM 4646 N N . GLY B 1 89 ? 5.16 -12.742 -18.453 1 98.75 89 GLY B N 1
ATOM 4647 C CA . GLY B 1 89 ? 5.25 -12.648 -19.906 1 98.75 89 GLY B CA 1
ATOM 4648 C C . GLY B 1 89 ? 6.273 -11.633 -20.375 1 98.75 89 GLY B C 1
ATOM 4649 O O . GLY B 1 89 ? 6.93 -10.977 -19.562 1 98.75 89 GLY B O 1
ATOM 4650 N N . PRO B 1 90 ? 6.375 -11.508 -21.656 1 98.38 90 PRO B N 1
ATOM 4651 C CA . PRO B 1 90 ? 7.379 -10.617 -22.234 1 98.38 90 PRO B CA 1
ATOM 4652 C C . PRO B 1 90 ? 7.055 -9.141 -22 1 98.38 90 PRO B C 1
ATOM 4654 O O . PRO B 1 90 ? 7.949 -8.289 -22.047 1 98.38 90 PRO B O 1
ATOM 4657 N N . PHE B 1 91 ? 5.859 -8.828 -21.859 1 98.44 91 PHE B N 1
ATOM 4658 C CA . PHE B 1 91 ? 5.422 -7.484 -21.5 1 98.44 91 PHE B CA 1
ATOM 4659 C C . PHE B 1 91 ? 4.387 -7.527 -20.391 1 98.44 91 PHE B C 1
ATOM 4661 O O . PHE B 1 91 ? 3.574 -8.453 -20.328 1 98.44 91 PHE B O 1
ATOM 4668 N N . LEU B 1 92 ? 4.5 -6.523 -19.516 1 98.56 92 LEU B N 1
ATOM 4669 C CA . LEU B 1 92 ? 3.598 -6.508 -18.359 1 98.56 92 LEU B CA 1
ATOM 4670 C C . LEU B 1 92 ? 2.797 -5.211 -18.328 1 98.56 92 LEU B C 1
ATOM 4672 O O . LEU B 1 92 ? 3.344 -4.133 -18.562 1 98.56 92 LEU B O 1
ATOM 4676 N N . TRP B 1 93 ? 1.57 -5.305 -18.141 1 98.19 93 TRP B N 1
ATOM 4677 C CA . TRP B 1 93 ? 0.669 -4.215 -17.781 1 98.19 93 TRP B CA 1
ATOM 4678 C C . TRP B 1 93 ? 0.015 -4.477 -16.422 1 98.19 93 TRP B C 1
ATOM 4680 O O . TRP B 1 93 ? -1.153 -4.867 -16.359 1 98.19 93 TRP B O 1
ATOM 4690 N N . GLN B 1 94 ? 0.738 -4.195 -15.352 1 97.31 94 GLN B N 1
ATOM 4691 C CA . GLN B 1 94 ? 0.269 -4.434 -13.992 1 97.31 94 GLN B CA 1
ATOM 4692 C C . GLN B 1 94 ? -0.651 -3.309 -13.523 1 97.31 94 GLN B C 1
ATOM 4694 O O . GLN B 1 94 ? -0.606 -2.197 -14.062 1 97.31 94 GLN B O 1
ATOM 4699 N N . SER B 1 95 ? -1.462 -3.58 -12.562 1 96.88 95 SER B N 1
ATOM 4700 C CA . SER B 1 95 ? -2.48 -2.648 -12.094 1 96.88 95 SER B CA 1
ATOM 4701 C C . SER B 1 95 ? -1.856 -1.339 -11.617 1 96.88 95 SER B C 1
ATOM 4703 O O . SER B 1 95 ? -0.844 -1.346 -10.914 1 96.88 95 SER B O 1
ATOM 4705 N N . GLY B 1 96 ? -2.453 -0.256 -12.047 1 96.62 96 GLY B N 1
ATOM 4706 C CA . GLY B 1 96 ? -2.049 1.068 -11.602 1 96.62 96 GLY B CA 1
ATOM 4707 C C . GLY B 1 96 ? -0.893 1.641 -12.398 1 96.62 96 GLY B C 1
ATOM 4708 O O . GLY B 1 96 ? -0.524 2.803 -12.219 1 96.62 96 GLY B O 1
ATOM 4709 N N . THR B 1 97 ? -0.207 0.838 -13.266 1 96.25 97 THR B N 1
ATOM 4710 C CA . THR B 1 97 ? 0.887 1.337 -14.094 1 96.25 97 THR B CA 1
ATOM 4711 C C . THR B 1 97 ? 0.348 2.012 -15.352 1 96.25 97 THR B C 1
ATOM 4713 O O . THR B 1 97 ? -0.813 1.819 -15.719 1 96.25 97 THR B O 1
ATOM 4716 N N . PRO B 1 98 ? 1.107 2.795 -16.031 1 92.56 98 PRO B N 1
ATOM 4717 C CA . PRO B 1 98 ? 0.58 3.602 -17.125 1 92.56 98 PRO B CA 1
ATOM 4718 C C . PRO B 1 98 ? 0.296 2.775 -18.375 1 92.56 98 PRO B C 1
ATOM 4720 O O . PRO B 1 98 ? -0.486 3.193 -19.234 1 92.56 98 PRO B O 1
ATOM 4723 N N . GLY B 1 99 ? 0.937 1.662 -18.578 1 95.56 99 GLY B N 1
ATOM 4724 C CA . GLY B 1 99 ? 0.793 0.819 -19.766 1 95.56 99 GLY B CA 1
ATOM 4725 C C . GLY B 1 99 ? 1.746 -0.361 -19.766 1 95.56 99 GLY B C 1
ATOM 4726 O O . GLY B 1 99 ? 2.457 -0.599 -18.797 1 95.56 99 GLY B O 1
ATOM 4727 N N . PRO B 1 100 ? 1.692 -1.058 -20.906 1 97.81 100 PRO B N 1
ATOM 4728 C CA . PRO B 1 100 ? 2.592 -2.209 -21.016 1 97.81 100 PRO B CA 1
ATOM 4729 C C . PRO B 1 100 ? 4.066 -1.809 -21 1 97.81 100 PRO B C 1
ATOM 4731 O O . PRO B 1 100 ? 4.445 -0.803 -21.609 1 97.81 100 PRO B O 1
ATOM 4734 N N . GLN B 1 101 ? 4.832 -2.572 -20.297 1 96.94 101 GLN B N 1
ATOM 4735 C CA . GLN B 1 101 ? 6.277 -2.385 -20.188 1 96.94 101 GLN B CA 1
ATOM 4736 C C . GLN B 1 101 ? 7.023 -3.676 -20.516 1 96.94 101 GLN B C 1
ATOM 4738 O O . GLN B 1 101 ? 6.539 -4.77 -20.203 1 96.94 101 GLN B O 1
ATOM 4743 N N . PRO B 1 102 ? 8.219 -3.521 -21.156 1 97.38 102 PRO B N 1
ATOM 4744 C CA . PRO B 1 102 ? 9.008 -4.746 -21.297 1 97.38 102 PRO B CA 1
ATOM 4745 C C . PRO B 1 102 ? 9.336 -5.383 -19.938 1 97.38 102 PRO B C 1
ATOM 4747 O O . PRO B 1 102 ? 9.656 -4.68 -18.984 1 97.38 102 PRO B O 1
ATOM 4750 N N . ASN B 1 103 ? 9.25 -6.617 -19.875 1 97.88 103 ASN B N 1
ATOM 4751 C CA . ASN B 1 103 ? 9.484 -7.34 -18.641 1 97.88 103 ASN B CA 1
ATOM 4752 C C . ASN B 1 103 ? 10.906 -7.891 -18.562 1 97.88 103 ASN B C 1
ATOM 4754 O O . ASN B 1 103 ? 11.25 -8.828 -19.297 1 97.88 103 ASN B O 1
ATOM 4758 N N . PRO B 1 104 ? 11.719 -7.391 -17.688 1 96.81 104 PRO B N 1
ATOM 4759 C CA . PRO B 1 104 ? 13.078 -7.91 -17.578 1 96.81 104 PRO B CA 1
ATOM 4760 C C . PRO B 1 104 ? 13.133 -9.305 -16.969 1 96.81 104 PRO B C 1
ATOM 4762 O O . PRO B 1 104 ? 14.164 -9.977 -17.031 1 96.81 104 PRO B O 1
ATOM 4765 N N . TRP B 1 105 ? 12.047 -9.75 -16.375 1 97.75 105 TRP B N 1
ATOM 4766 C CA . TRP B 1 105 ? 11.984 -11.047 -15.711 1 97.75 105 TRP B CA 1
ATOM 4767 C C . TRP B 1 105 ? 11.094 -12.016 -16.469 1 97.75 105 TRP B C 1
ATOM 4769 O O . TRP B 1 105 ? 10.477 -12.898 -15.883 1 97.75 105 TRP B O 1
ATOM 4779 N N . SER B 1 106 ? 10.961 -11.789 -17.75 1 98.25 106 SER B N 1
ATOM 4780 C CA . SER B 1 106 ? 10.141 -12.648 -18.609 1 98.25 106 SER B CA 1
ATOM 4781 C C . SER B 1 106 ? 10.68 -14.078 -18.625 1 98.25 106 SER B C 1
ATOM 4783 O O . SER B 1 106 ? 11.883 -14.289 -18.75 1 98.25 106 SER B O 1
ATOM 4785 N N . TRP B 1 107 ? 9.82 -14.992 -18.578 1 98.75 107 TRP B N 1
ATOM 4786 C CA . TRP B 1 107 ? 10.219 -16.391 -18.484 1 98.75 107 TRP B CA 1
ATOM 4787 C C . TRP B 1 107 ? 10.758 -16.891 -19.828 1 98.75 107 TRP B C 1
ATOM 4789 O O . TRP B 1 107 ? 11.594 -17.797 -19.859 1 98.75 107 TRP B O 1
ATOM 4799 N N . HIS B 1 108 ? 10.391 -16.25 -20.953 1 98.31 108 HIS B N 1
ATOM 4800 C CA . HIS B 1 108 ? 10.859 -16.719 -22.266 1 98.31 108 HIS B CA 1
ATOM 4801 C C . HIS B 1 108 ? 12.328 -16.375 -22.469 1 98.31 108 HIS B C 1
ATOM 4803 O O . HIS B 1 108 ? 12.93 -16.781 -23.469 1 98.31 108 HIS B O 1
ATOM 4809 N N . LEU B 1 109 ? 12.875 -15.664 -21.516 1 97.31 109 LEU B N 1
ATOM 4810 C CA . LEU B 1 109 ? 14.32 -15.461 -21.531 1 97.31 109 LEU B CA 1
ATOM 4811 C C . LEU B 1 109 ? 15.047 -16.734 -21.094 1 97.31 109 LEU B C 1
ATOM 4813 O O . LEU B 1 109 ? 16.25 -16.875 -21.328 1 97.31 109 LEU B O 1
ATOM 4817 N N . LEU B 1 110 ? 14.336 -17.688 -20.453 1 97.38 110 LEU B N 1
ATOM 4818 C CA . LEU B 1 110 ? 14.945 -18.906 -19.938 1 97.38 110 LEU B CA 1
ATOM 4819 C C . LEU B 1 110 ? 14.531 -20.109 -20.75 1 97.38 110 LEU B C 1
ATOM 4821 O O . LEU B 1 110 ? 15.297 -21.078 -20.891 1 97.38 110 LEU B O 1
ATOM 4825 N N . THR B 1 111 ? 13.336 -20.109 -21.219 1 98 111 THR B N 1
ATOM 4826 C CA . THR B 1 111 ? 12.766 -21.297 -21.844 1 98 111 THR B CA 1
ATOM 4827 C C . THR B 1 111 ? 11.656 -20.922 -22.812 1 98 111 THR B C 1
ATOM 4829 O O . THR B 1 111 ? 11.266 -19.75 -22.891 1 98 111 THR B O 1
ATOM 4832 N N . ASN B 1 112 ? 11.281 -21.922 -23.703 1 98.31 112 ASN B N 1
ATOM 4833 C CA . ASN B 1 112 ? 10.031 -21.781 -24.438 1 98.31 112 ASN B CA 1
ATOM 4834 C C . ASN B 1 112 ? 8.828 -21.781 -23.5 1 98.31 112 ASN B C 1
ATOM 4836 O O . ASN B 1 112 ? 8.742 -22.625 -22.609 1 98.31 112 ASN B O 1
ATOM 4840 N N . VAL B 1 113 ? 7.945 -20.797 -23.688 1 98.81 113 VAL B N 1
ATOM 4841 C CA . VAL B 1 113 ? 6.82 -20.688 -22.766 1 98.81 113 VAL B CA 1
ATOM 4842 C C . VAL B 1 113 ? 5.508 -20.656 -23.547 1 98.81 113 VAL B C 1
ATOM 4844 O O . VAL B 1 113 ? 5.391 -19.938 -24.531 1 98.81 113 VAL B O 1
ATOM 4847 N N . ILE B 1 114 ? 4.582 -21.406 -23.094 1 98.88 114 ILE B N 1
ATOM 4848 C CA . ILE B 1 114 ? 3.252 -21.375 -23.703 1 98.88 114 ILE B CA 1
ATOM 4849 C C . ILE B 1 114 ? 2.205 -21.109 -22.625 1 98.88 114 ILE B C 1
ATOM 4851 O O . ILE B 1 114 ? 2.211 -21.734 -21.562 1 98.88 114 ILE B O 1
ATOM 4855 N N . TYR B 1 115 ? 1.377 -20.141 -22.859 1 98.94 115 TYR B N 1
ATOM 4856 C CA . TYR B 1 115 ? 0.203 -19.828 -22.047 1 98.94 115 TYR B CA 1
ATOM 4857 C C . TYR B 1 115 ? -1.054 -20.438 -22.656 1 98.94 115 TYR B C 1
ATOM 4859 O O . TYR B 1 115 ? -1.396 -20.172 -23.812 1 98.94 115 TYR B O 1
ATOM 4867 N N . VAL B 1 116 ? -1.733 -21.25 -21.891 1 98.94 116 VAL B N 1
ATOM 4868 C CA . VAL B 1 116 ? -2.875 -21.969 -22.453 1 98.94 116 VAL B CA 1
ATOM 4869 C C . VAL B 1 116 ? -4.133 -21.641 -21.641 1 98.94 116 VAL B C 1
ATOM 4871 O O . VAL B 1 116 ? -4.137 -21.75 -20.422 1 98.94 116 VAL B O 1
ATOM 4874 N N . GLU B 1 117 ? -5.117 -21.188 -22.359 1 98.69 117 GLU B N 1
ATOM 4875 C CA . GLU B 1 117 ? -6.43 -21.062 -21.734 1 98.69 117 GLU B CA 1
ATOM 4876 C C . GLU B 1 117 ? -7.152 -22.406 -21.672 1 98.69 117 GLU B C 1
ATOM 4878 O O . GLU B 1 117 ? -7.5 -22.969 -22.703 1 98.69 117 GLU B O 1
ATOM 4883 N N . GLN B 1 118 ? -7.344 -22.844 -20.484 1 98.19 118 GLN B N 1
ATOM 4884 C CA . GLN B 1 118 ? -7.965 -24.156 -20.25 1 98.19 118 GLN B CA 1
ATOM 4885 C C . GLN B 1 118 ? -8.773 -24.156 -18.969 1 98.19 118 GLN B C 1
ATOM 4887 O O . GLN B 1 118 ? -8.508 -23.359 -18.062 1 98.19 118 GLN B O 1
ATOM 4892 N N . PRO B 1 119 ? -9.836 -25.016 -18.844 1 98 119 PRO B N 1
ATOM 4893 C CA . PRO B 1 119 ? -10.367 -25.938 -19.859 1 98 119 PRO B CA 1
ATOM 4894 C C . PRO B 1 119 ? -11.312 -25.25 -20.844 1 98 119 PRO B C 1
ATOM 4896 O O . PRO B 1 119 ? -11.336 -24.016 -20.922 1 98 119 PRO B O 1
ATOM 4899 N N . VAL B 1 120 ? -11.961 -26.047 -21.719 1 98 120 VAL B N 1
ATOM 4900 C CA . VAL B 1 120 ? -12.969 -25.484 -22.609 1 98 120 VAL B CA 1
ATOM 4901 C C . VAL B 1 120 ? -13.93 -24.594 -21.828 1 98 120 VAL B C 1
ATOM 4903 O O . VAL B 1 120 ? -14.414 -24.984 -20.766 1 98 120 VAL B O 1
ATOM 4906 N N . GLY B 1 121 ? -14.172 -23.406 -22.281 1 96.88 121 GLY B N 1
ATOM 4907 C CA . GLY B 1 121 ? -15 -22.422 -21.594 1 96.88 121 GLY B CA 1
ATOM 4908 C C . GLY B 1 121 ? -14.219 -21.25 -21.047 1 96.88 121 GLY B C 1
ATOM 4909 O O . GLY B 1 121 ? -14.805 -20.234 -20.672 1 96.88 121 GLY B O 1
ATOM 4910 N N . VAL B 1 122 ? -12.938 -21.297 -21.094 1 98.12 122 VAL B N 1
ATOM 4911 C CA . VAL B 1 122 ? -12.086 -20.266 -20.5 1 98.12 122 VAL B CA 1
ATOM 4912 C C . VAL B 1 122 ? -11.57 -19.328 -21.594 1 98.12 122 VAL B C 1
ATOM 4914 O O . VAL B 1 122 ? -11.094 -19.797 -22.641 1 98.12 122 VAL B O 1
ATOM 4917 N N . GLY B 1 123 ? -11.648 -18.047 -21.328 1 97.94 123 GLY B N 1
ATOM 4918 C CA . GLY B 1 123 ? -11.07 -17.062 -22.234 1 97.94 123 GLY B CA 1
ATOM 4919 C C . GLY B 1 123 ? -11.602 -17.172 -23.656 1 97.94 123 GLY B C 1
ATOM 4920 O O . GLY B 1 123 ? -12.812 -17.156 -23.875 1 97.94 123 GLY B O 1
ATOM 4921 N N . PHE B 1 124 ? -10.703 -17.422 -24.609 1 98.5 124 PHE B N 1
ATOM 4922 C CA . PHE B 1 124 ? -11.031 -17.422 -26.031 1 98.5 124 PHE B CA 1
ATOM 4923 C C . PHE B 1 124 ? -11.375 -18.828 -26.5 1 98.5 124 PHE B C 1
ATOM 4925 O O . PHE B 1 124 ? -11.617 -19.047 -27.688 1 98.5 124 PHE B O 1
ATOM 4932 N N . THR B 1 125 ? -11.375 -19.797 -25.609 1 98.06 125 THR B N 1
ATOM 4933 C CA . THR B 1 125 ? -11.586 -21.172 -26.047 1 98.06 125 THR B CA 1
ATOM 4934 C C . THR B 1 125 ? -12.914 -21.297 -26.797 1 98.06 125 THR B C 1
ATOM 4936 O O . THR B 1 125 ? -13.797 -20.453 -26.656 1 98.06 125 THR B O 1
ATOM 4939 N N . LYS B 1 126 ? -13 -22.344 -27.594 1 96.5 126 LYS B N 1
ATOM 4940 C CA . LYS B 1 126 ? -14.242 -22.672 -28.281 1 96.5 126 LYS B CA 1
ATOM 4941 C C . LYS B 1 126 ? -14.82 -24 -27.781 1 96.5 126 LYS B C 1
ATOM 4943 O O . LYS B 1 126 ? -14.07 -24.938 -27.5 1 96.5 126 LYS B O 1
ATOM 4948 N N . GLY B 1 127 ? -16.125 -23.984 -27.781 1 95.81 127 GLY B N 1
ATOM 4949 C CA . GLY B 1 127 ? -16.828 -25.188 -27.344 1 95.81 127 GLY B CA 1
ATOM 4950 C C . GLY B 1 127 ? -17.641 -24.984 -26.078 1 95.81 127 GLY B C 1
ATOM 4951 O O . GLY B 1 127 ? -17.688 -23.875 -25.531 1 95.81 127 GLY B O 1
ATOM 4952 N N . THR B 1 128 ? -18.328 -26.047 -25.625 1 95.38 128 THR B N 1
ATOM 4953 C CA . THR B 1 128 ? -19.125 -26.031 -24.406 1 95.38 128 THR B CA 1
ATOM 4954 C C . THR B 1 128 ? -18.453 -26.844 -23.312 1 95.38 128 THR B C 1
ATOM 4956 O O . THR B 1 128 ? -18.031 -27.984 -23.531 1 95.38 128 THR B O 1
ATOM 4959 N N . PRO B 1 129 ? -18.375 -26.234 -22.172 1 96.62 129 PRO B N 1
ATOM 4960 C CA . PRO B 1 129 ? -17.812 -27 -21.078 1 96.62 129 PRO B CA 1
ATOM 4961 C C . PRO B 1 129 ? -18.484 -28.359 -20.891 1 96.62 129 PRO B C 1
ATOM 4963 O O . PRO B 1 129 ? -19.719 -28.438 -20.875 1 96.62 129 PRO B O 1
ATOM 4966 N N . SER B 1 130 ? -17.672 -29.422 -20.734 1 95.75 130 SER B N 1
ATOM 4967 C CA . SER B 1 130 ? -18.25 -30.75 -20.688 1 95.75 130 SER B CA 1
ATOM 4968 C C . SER B 1 130 ? -17.594 -31.625 -19.625 1 95.75 130 SER B C 1
ATOM 4970 O O . SER B 1 130 ? -18.062 -32.719 -19.328 1 95.75 130 SER B O 1
ATOM 4972 N N . ILE B 1 131 ? -16.547 -31.172 -19.047 1 97.69 131 ILE B N 1
ATOM 4973 C CA . ILE B 1 131 ? -15.797 -32 -18.109 1 97.69 131 ILE B CA 1
ATOM 4974 C C . ILE B 1 131 ? -16.516 -32.031 -16.766 1 97.69 131 ILE B C 1
ATOM 4976 O O . ILE B 1 131 ? -17.25 -31.109 -16.422 1 97.69 131 ILE B O 1
ATOM 4980 N N . THR B 1 132 ? -16.266 -33.094 -16 1 98.12 132 THR B N 1
ATOM 4981 C CA . THR B 1 132 ? -16.875 -33.188 -14.688 1 98.12 132 THR B CA 1
ATOM 4982 C C . THR B 1 132 ? -15.805 -33.375 -13.609 1 98.12 132 THR B C 1
ATOM 4984 O O . THR B 1 132 ? -16.109 -33.25 -12.414 1 98.12 132 THR B O 1
ATOM 4987 N N . ASN B 1 133 ? -14.617 -33.625 -13.977 1 97.94 133 ASN B N 1
ATOM 4988 C CA . ASN B 1 133 ? -13.531 -33.844 -13.031 1 97.94 133 ASN B CA 1
ATOM 4989 C C . ASN B 1 133 ? -12.172 -33.531 -13.664 1 97.94 133 ASN B C 1
ATOM 4991 O O . ASN B 1 133 ? -12.094 -33.25 -14.859 1 97.94 133 ASN B O 1
ATOM 4995 N N . GLU B 1 134 ? -11.117 -33.688 -12.891 1 98.31 134 GLU B N 1
ATOM 4996 C CA . GLU B 1 134 ? -9.789 -33.281 -13.297 1 98.31 134 GLU B CA 1
ATOM 4997 C C . GLU B 1 134 ? -9.164 -34.281 -14.266 1 98.31 134 GLU B C 1
ATOM 4999 O O . GLU B 1 134 ? -8.281 -33.906 -15.055 1 98.31 134 GLU B O 1
ATOM 5004 N N . ASP B 1 135 ? -9.516 -35.5 -14.195 1 98.62 135 ASP B N 1
ATOM 5005 C CA . ASP B 1 135 ? -9.016 -36.469 -15.18 1 98.62 135 ASP B CA 1
ATOM 5006 C C . ASP B 1 135 ? -9.539 -36.156 -16.578 1 98.62 135 ASP B C 1
ATOM 5008 O O . ASP B 1 135 ? -8.812 -36.25 -17.562 1 98.62 135 ASP B O 1
ATOM 5012 N N . GLU B 1 136 ? -10.789 -35.812 -16.609 1 98.31 136 GLU B N 1
ATOM 5013 C CA . GLU B 1 136 ? -11.352 -35.375 -17.875 1 98.31 136 GLU B CA 1
ATOM 5014 C C . GLU B 1 136 ? -10.703 -34.094 -18.359 1 98.31 136 GLU B C 1
ATOM 5016 O O . GLU B 1 136 ? -10.484 -33.906 -19.562 1 98.31 136 GLU B O 1
ATOM 5021 N N . LEU B 1 137 ? -10.453 -33.219 -17.453 1 98.31 137 LEU B N 1
ATOM 5022 C CA . LEU B 1 137 ? -9.719 -32 -17.812 1 98.31 137 LEU B CA 1
ATOM 5023 C C . LEU B 1 137 ? -8.359 -32.344 -18.406 1 98.31 137 LEU B C 1
ATOM 5025 O O . LEU B 1 137 ? -7.98 -31.812 -19.453 1 98.31 137 LEU B O 1
ATOM 5029 N N . ALA B 1 138 ? -7.652 -33.188 -17.75 1 98.62 138 ALA B N 1
ATOM 5030 C CA . ALA B 1 138 ? -6.336 -33.625 -18.234 1 98.62 138 ALA B CA 1
ATOM 5031 C C . ALA B 1 138 ? -6.434 -34.25 -19.625 1 98.62 138 ALA B C 1
ATOM 5033 O O . ALA B 1 138 ? -5.578 -34 -20.469 1 98.62 138 ALA B O 1
ATOM 5034 N N . ALA B 1 139 ? -7.441 -35 -19.844 1 98 139 ALA B N 1
ATOM 5035 C CA . ALA B 1 139 ? -7.633 -35.625 -21.141 1 98 139 ALA B CA 1
ATOM 5036 C C . ALA B 1 139 ? -7.832 -34.562 -22.234 1 98 139 ALA B C 1
ATOM 5038 O O . ALA B 1 139 ? -7.266 -34.688 -23.328 1 98 139 ALA B O 1
ATOM 5039 N N . GLN B 1 140 ? -8.68 -33.625 -21.891 1 97.69 140 GLN B N 1
ATOM 5040 C CA . GLN B 1 140 ? -8.875 -32.531 -22.797 1 97.69 140 GLN B CA 1
ATOM 5041 C C . GLN B 1 140 ? -7.551 -31.812 -23.109 1 97.69 140 GLN B C 1
ATOM 5043 O O . GLN B 1 140 ? -7.246 -31.547 -24.281 1 97.69 140 GLN B O 1
ATOM 5048 N N . PHE B 1 141 ? -6.812 -31.531 -22.125 1 98.75 141 PHE B N 1
ATOM 5049 C CA . PHE B 1 141 ? -5.531 -30.844 -22.281 1 98.75 141 PHE B CA 1
ATOM 5050 C C . PHE B 1 141 ? -4.559 -31.688 -23.094 1 98.75 141 PHE B C 1
ATOM 5052 O O . PHE B 1 141 ? -3.82 -31.172 -23.922 1 98.75 141 PHE B O 1
ATOM 5059 N N . MET B 1 142 ? -4.512 -32.969 -22.875 1 98.62 142 MET B N 1
ATOM 5060 C CA . MET B 1 142 ? -3.619 -33.875 -23.594 1 98.62 142 MET B CA 1
ATOM 5061 C C . MET B 1 142 ? -3.926 -33.875 -25.078 1 98.62 142 MET B C 1
ATOM 5063 O O . MET B 1 142 ? -3.012 -33.938 -25.906 1 98.62 142 MET B O 1
ATOM 5067 N N . GLY B 1 143 ? -5.23 -33.875 -25.406 1 98.25 143 GLY B N 1
ATOM 5068 C CA . GLY B 1 143 ? -5.59 -33.812 -26.812 1 98.25 143 GLY B CA 1
ATOM 5069 C C . GLY B 1 143 ? -5.078 -32.531 -27.484 1 98.25 143 GLY B C 1
ATOM 5070 O O . GLY B 1 143 ? -4.5 -32.625 -28.578 1 98.25 143 GLY B O 1
ATOM 5071 N N . PHE B 1 144 ? -5.289 -31.469 -26.891 1 98.56 144 PHE B N 1
ATOM 5072 C CA . PHE B 1 144 ? -4.75 -30.203 -27.359 1 98.56 144 PHE B CA 1
ATOM 5073 C C . PHE B 1 144 ? -3.232 -30.266 -27.484 1 98.56 144 PHE B C 1
ATOM 5075 O O . PHE B 1 144 ? -2.67 -29.859 -28.516 1 98.56 144 PHE B O 1
ATOM 5082 N N . TRP B 1 145 ? -2.561 -30.734 -26.406 1 98.81 145 TRP B N 1
ATOM 5083 C CA . TRP B 1 145 ? -1.104 -30.75 -26.312 1 98.81 145 TRP B CA 1
ATOM 5084 C C . TRP B 1 145 ? -0.496 -31.578 -27.438 1 98.81 145 TRP B C 1
ATOM 5086 O O . TRP B 1 145 ? 0.497 -31.188 -28.047 1 98.81 145 TRP B O 1
ATOM 5096 N N . ARG B 1 146 ? -1.08 -32.719 -27.75 1 97.88 146 ARG B N 1
ATOM 5097 C CA . ARG B 1 146 ? -0.611 -33.562 -28.859 1 97.88 146 ARG B CA 1
ATOM 5098 C C . ARG B 1 146 ? -0.623 -32.781 -30.156 1 97.88 146 ARG B C 1
ATOM 5100 O O . ARG B 1 146 ? 0.342 -32.812 -30.922 1 97.88 146 ARG B O 1
ATOM 5107 N N . ASN B 1 147 ? -1.735 -32.094 -30.344 1 97.06 147 ASN B N 1
ATOM 5108 C CA . ASN B 1 147 ? -1.843 -31.297 -31.562 1 97.06 147 ASN B CA 1
ATOM 5109 C C . ASN B 1 147 ? -0.782 -30.203 -31.594 1 97.06 147 ASN B C 1
ATOM 5111 O O . ASN B 1 147 ? -0.22 -29.906 -32.656 1 97.06 147 ASN B O 1
ATOM 5115 N N . PHE B 1 148 ? -0.571 -29.609 -30.484 1 98 148 PHE B N 1
ATOM 5116 C CA . PHE B 1 148 ? 0.42 -28.547 -30.406 1 98 148 PHE B CA 1
ATOM 5117 C C . PHE B 1 148 ? 1.816 -29.078 -30.703 1 98 148 PHE B C 1
ATOM 5119 O O . PHE B 1 148 ? 2.564 -28.484 -31.469 1 98 148 PHE B O 1
ATOM 5126 N N . VAL B 1 149 ? 2.215 -30.188 -30.078 1 97.75 149 VAL B N 1
ATOM 5127 C CA . VAL B 1 149 ? 3.518 -30.812 -30.266 1 97.75 149 VAL B CA 1
ATOM 5128 C C . VAL B 1 149 ? 3.703 -31.172 -31.75 1 97.75 149 VAL B C 1
ATOM 5130 O O . VAL B 1 149 ? 4.766 -30.922 -32.312 1 97.75 149 VAL B O 1
ATOM 5133 N N . ASP B 1 150 ? 2.691 -31.688 -32.344 1 96.38 150 ASP B N 1
ATOM 5134 C CA . ASP B 1 150 ? 2.748 -32.062 -33.75 1 96.38 150 ASP B CA 1
ATOM 5135 C C . ASP B 1 150 ? 2.906 -30.844 -34.656 1 96.38 150 ASP B C 1
ATOM 5137 O O . ASP B 1 150 ? 3.713 -30.844 -35.594 1 96.38 150 ASP B O 1
ATOM 5141 N N . LEU B 1 151 ? 2.133 -29.875 -34.312 1 95.75 151 LEU B N 1
ATOM 5142 C CA . LEU B 1 151 ? 2.127 -28.672 -35.125 1 95.75 151 LEU B CA 1
ATOM 5143 C C . LEU B 1 151 ? 3.49 -27.984 -35.094 1 95.75 151 LEU B C 1
ATOM 5145 O O . LEU B 1 151 ? 3.998 -27.562 -36.156 1 95.75 151 LEU B O 1
ATOM 5149 N N . PHE B 1 152 ? 4.129 -27.906 -33.938 1 96.25 152 PHE B N 1
ATOM 5150 C CA . PHE B 1 152 ? 5.348 -27.125 -33.781 1 96.25 152 PHE B CA 1
ATOM 5151 C C . PHE B 1 152 ? 6.574 -28.031 -33.781 1 96.25 152 PHE B C 1
ATOM 5153 O O . PHE B 1 152 ? 7.707 -27.547 -33.688 1 96.25 152 PHE B O 1
ATOM 5160 N N . GLY B 1 153 ? 6.41 -29.328 -33.906 1 94.75 153 GLY B N 1
ATOM 5161 C CA . GLY B 1 153 ? 7.512 -30.281 -34 1 94.75 153 GLY B CA 1
ATOM 5162 C C . GLY B 1 153 ? 8.32 -30.359 -32.719 1 94.75 153 GLY B C 1
ATOM 5163 O O . GLY B 1 153 ? 9.555 -30.281 -32.75 1 94.75 153 GLY B O 1
ATOM 5164 N N . LEU B 1 154 ? 7.641 -30.5 -31.562 1 96.81 154 LEU B N 1
ATOM 5165 C CA . LEU B 1 154 ? 8.328 -30.453 -30.266 1 96.81 154 LEU B CA 1
ATOM 5166 C C . LEU B 1 154 ? 8.484 -31.859 -29.688 1 96.81 154 LEU B C 1
ATOM 5168 O O . LEU B 1 154 ? 8.562 -32.031 -28.469 1 96.81 154 LEU B O 1
ATOM 5172 N N . HIS B 1 155 ? 8.516 -32.781 -30.562 1 97.38 155 HIS B N 1
ATOM 5173 C CA . HIS B 1 155 ? 8.586 -34.188 -30.141 1 97.38 155 HIS B CA 1
ATOM 5174 C C . HIS B 1 155 ? 9.82 -34.438 -29.281 1 97.38 155 HIS B C 1
ATOM 5176 O O . HIS B 1 155 ? 10.922 -34.031 -29.641 1 97.38 155 HIS B O 1
ATOM 5182 N N . GLY B 1 156 ? 9.609 -35.094 -28.125 1 97.5 156 GLY B N 1
ATOM 5183 C CA . GLY B 1 156 ? 10.695 -35.5 -27.234 1 97.5 156 GLY B CA 1
ATOM 5184 C C . GLY B 1 156 ? 11.141 -34.406 -26.297 1 97.5 156 GLY B C 1
ATOM 5185 O O . GLY B 1 156 ? 11.984 -34.625 -25.422 1 97.5 156 GLY B O 1
ATOM 5186 N N . TRP B 1 157 ? 10.586 -33.25 -26.438 1 98 157 TRP B N 1
ATOM 5187 C CA . TRP B 1 157 ? 11.008 -32.125 -25.609 1 98 157 TRP B CA 1
ATOM 5188 C C . TRP B 1 157 ? 10.617 -32.344 -24.156 1 98 157 TRP B C 1
ATOM 5190 O O . TRP B 1 157 ? 9.547 -32.906 -23.859 1 98 157 TRP B O 1
ATOM 5200 N N . LYS B 1 158 ? 11.492 -31.938 -23.234 1 98.44 158 LYS B N 1
ATOM 5201 C CA . LYS B 1 158 ? 11.109 -31.891 -21.828 1 98.44 158 LYS B CA 1
ATOM 5202 C C . LYS B 1 158 ? 9.984 -30.891 -21.594 1 98.44 158 LYS B C 1
ATOM 5204 O O . LYS B 1 158 ? 10.008 -29.781 -22.125 1 98.44 158 LYS B O 1
ATOM 5209 N N . VAL B 1 159 ? 9.023 -31.344 -20.797 1 98.88 159 VAL B N 1
ATOM 5210 C CA . VAL B 1 159 ? 7.859 -30.516 -20.531 1 98.88 159 VAL B CA 1
ATOM 5211 C C . VAL B 1 159 ? 7.801 -30.156 -19.047 1 98.88 159 VAL B C 1
ATOM 5213 O O . VAL B 1 159 ? 7.777 -31.047 -18.188 1 98.88 159 VAL B O 1
ATOM 5216 N N . TYR B 1 160 ? 7.852 -28.922 -18.75 1 98.94 160 TYR B N 1
ATOM 5217 C CA . TYR B 1 160 ? 7.625 -28.406 -17.391 1 98.94 160 TYR B CA 1
ATOM 5218 C C . TYR B 1 160 ? 6.242 -27.781 -17.281 1 98.94 160 TYR B C 1
ATOM 5220 O O . TYR B 1 160 ? 5.801 -27.047 -18.172 1 98.94 160 TYR B O 1
ATOM 5228 N N . ILE B 1 161 ? 5.555 -28.094 -16.219 1 98.94 161 ILE B N 1
ATOM 5229 C CA . ILE B 1 161 ? 4.215 -27.562 -15.992 1 98.94 161 ILE B CA 1
ATOM 5230 C C . ILE B 1 161 ? 4.234 -26.641 -14.773 1 98.94 161 ILE B C 1
ATOM 5232 O O . ILE B 1 161 ? 4.672 -27.047 -13.688 1 98.94 161 ILE B O 1
ATOM 5236 N N . VAL B 1 162 ? 3.842 -25.422 -14.953 1 98.94 162 VAL B N 1
ATOM 5237 C CA . VAL B 1 162 ? 3.711 -24.453 -13.859 1 98.94 162 VAL B CA 1
ATOM 5238 C C . VAL B 1 162 ? 2.271 -23.953 -13.781 1 98.94 162 VAL B C 1
ATOM 5240 O O . VAL B 1 162 ? 1.71 -23.5 -14.781 1 98.94 162 VAL B O 1
ATOM 5243 N N . ALA B 1 163 ? 1.707 -24.062 -12.641 1 98.69 163 ALA B N 1
ATOM 5244 C CA . ALA B 1 163 ? 0.314 -23.672 -12.438 1 98.69 163 ALA B CA 1
ATOM 5245 C C . ALA B 1 163 ? 0.169 -22.766 -11.227 1 98.69 163 ALA B C 1
ATOM 5247 O O . ALA B 1 163 ? 1.146 -22.5 -10.516 1 98.69 163 ALA B O 1
ATOM 5248 N N . GLU B 1 164 ? -0.99 -22.172 -11.031 1 98.31 164 GLU B N 1
ATOM 5249 C CA . GLU B 1 164 ? -1.25 -21.219 -9.961 1 98.31 164 GLU B CA 1
ATOM 5250 C C . GLU B 1 164 ? -2.623 -21.453 -9.336 1 98.31 164 GLU B C 1
ATOM 5252 O O . GLU B 1 164 ? -3.576 -21.797 -10.031 1 98.31 164 GLU B O 1
ATOM 5257 N N . SER B 1 165 ? -2.773 -21.281 -8.016 1 97.81 165 SER B N 1
ATOM 5258 C CA . SER B 1 165 ? -4.07 -21.312 -7.34 1 97.81 165 SER B CA 1
ATOM 5259 C C . SER B 1 165 ? -4.766 -22.656 -7.523 1 97.81 165 SER B C 1
ATOM 5261 O O . SER B 1 165 ? -4.188 -23.703 -7.219 1 97.81 165 SER B O 1
ATOM 5263 N N . TYR B 1 166 ? -5.906 -22.672 -8.188 1 97.38 166 TYR B N 1
ATOM 5264 C CA . TYR B 1 166 ? -6.609 -23.922 -8.477 1 97.38 166 TYR B CA 1
ATOM 5265 C C . TYR B 1 166 ? -5.742 -24.859 -9.297 1 97.38 166 TYR B C 1
ATOM 5267 O O . TYR B 1 166 ? -6.023 -26.062 -9.391 1 97.38 166 TYR B O 1
ATOM 5275 N N . GLY B 1 167 ? -4.668 -24.312 -9.812 1 97.88 167 GLY B N 1
ATOM 5276 C CA . GLY B 1 167 ? -3.68 -25.125 -10.523 1 97.88 167 GLY B CA 1
ATOM 5277 C C . GLY B 1 167 ? -3.035 -26.172 -9.648 1 97.88 167 GLY B C 1
ATOM 5278 O O . GLY B 1 167 ? -2.404 -27.109 -10.156 1 97.88 167 GLY B O 1
ATOM 5279 N N . GLY B 1 168 ? -3.23 -26.047 -8.336 1 98.25 168 GLY B N 1
ATOM 5280 C CA . GLY B 1 168 ? -2.826 -27.125 -7.445 1 98.25 168 GLY B CA 1
ATOM 5281 C C . GLY B 1 168 ? -3.627 -28.406 -7.645 1 98.25 168 GLY B C 1
ATOM 5282 O O . GLY B 1 168 ? -3.199 -29.484 -7.227 1 98.25 168 GLY B O 1
ATOM 5283 N N . PHE B 1 169 ? -4.805 -28.281 -8.281 1 97.06 169 PHE B N 1
ATOM 5284 C CA . PHE B 1 169 ? -5.566 -29.438 -8.742 1 97.06 169 PHE B CA 1
ATOM 5285 C C . PHE B 1 169 ? -5.09 -29.875 -10.117 1 97.06 169 PHE B C 1
ATOM 5287 O O . PHE B 1 169 ? -4.43 -30.906 -10.25 1 97.06 169 PHE B O 1
ATOM 5294 N N . TYR B 1 170 ? -5.254 -29.047 -11.141 1 96.12 170 TYR B N 1
ATOM 5295 C CA . TYR B 1 170 ? -5.105 -29.562 -12.5 1 96.12 170 TYR B CA 1
ATOM 5296 C C . TYR B 1 170 ? -3.637 -29.688 -12.883 1 96.12 170 TYR B C 1
ATOM 5298 O O . TYR B 1 170 ? -3.281 -30.484 -13.758 1 96.12 170 TYR B O 1
ATOM 5306 N N . GLY B 1 171 ? -2.717 -28.938 -12.188 1 98.62 171 GLY B N 1
ATOM 5307 C CA . GLY B 1 171 ? -1.309 -29.172 -12.469 1 98.62 171 GLY B CA 1
ATOM 5308 C C . GLY B 1 171 ? -0.879 -30.609 -12.234 1 98.62 171 GLY B C 1
ATOM 5309 O O . GLY B 1 171 ? -0.46 -31.281 -13.172 1 98.62 171 GLY B O 1
ATOM 5310 N N . PRO B 1 172 ? -1.03 -31.078 -11.016 1 98.88 172 PRO B N 1
ATOM 5311 C CA . PRO B 1 172 ? -0.692 -32.469 -10.711 1 98.88 172 PRO B CA 1
ATOM 5312 C C . PRO B 1 172 ? -1.504 -33.469 -11.539 1 98.88 172 PRO B C 1
ATOM 5314 O O . PRO B 1 172 ? -0.976 -34.5 -11.969 1 98.88 172 PRO B O 1
ATOM 5317 N N . TYR B 1 173 ? -2.758 -33.219 -11.773 1 98.88 173 TYR B N 1
ATOM 5318 C CA . TYR B 1 173 ? -3.586 -34.125 -12.562 1 98.88 173 TYR B CA 1
ATOM 5319 C C . TYR B 1 173 ? -3.092 -34.219 -14 1 98.88 173 TYR B C 1
ATOM 5321 O O . TYR B 1 173 ? -2.986 -35.312 -14.562 1 98.88 173 TYR B O 1
ATOM 5329 N N . ILE B 1 174 ? -2.777 -33.062 -14.586 1 98.94 174 ILE B N 1
ATOM 5330 C CA . ILE B 1 174 ? -2.244 -33.062 -15.945 1 98.94 174 ILE B CA 1
ATOM 5331 C C . ILE B 1 174 ? -0.9 -33.781 -15.977 1 98.94 174 ILE B C 1
ATOM 5333 O O . ILE B 1 174 ? -0.681 -34.656 -16.812 1 98.94 174 ILE B O 1
ATOM 5337 N N . ALA B 1 175 ? -0.055 -33.5 -15.039 1 98.94 175 ALA B N 1
ATOM 5338 C CA . ALA B 1 175 ? 1.267 -34.125 -14.984 1 98.94 175 ALA B CA 1
ATOM 5339 C C . ALA B 1 175 ? 1.156 -35.625 -14.82 1 98.94 175 ALA B C 1
ATOM 5341 O O . ALA B 1 175 ? 1.853 -36.375 -15.492 1 98.94 175 ALA B O 1
ATOM 5342 N N . SER B 1 176 ? 0.317 -36.031 -13.914 1 98.81 176 SER B N 1
ATOM 5343 C CA . SER B 1 176 ? 0.124 -37.438 -13.656 1 98.81 176 SER B CA 1
ATOM 5344 C C . SER B 1 176 ? -0.376 -38.156 -14.906 1 98.81 176 SER B C 1
ATOM 5346 O O . SER B 1 176 ? 0.111 -39.25 -15.242 1 98.81 176 SER B O 1
ATOM 5348 N N . ASN B 1 177 ? -1.31 -37.594 -15.602 1 98.88 177 ASN B N 1
ATOM 5349 C CA . ASN B 1 177 ? -1.839 -38.188 -16.812 1 98.88 177 ASN B CA 1
ATOM 5350 C C . ASN B 1 177 ? -0.797 -38.219 -17.938 1 98.88 177 ASN B C 1
ATOM 5352 O O . ASN B 1 177 ? -0.736 -39.156 -18.719 1 98.88 177 ASN B O 1
ATOM 5356 N N . PHE B 1 178 ? 0.001 -37.125 -18 1 98.81 178 PHE B N 1
ATOM 5357 C CA . PHE B 1 178 ? 1.124 -37.094 -18.938 1 98.81 178 PHE B CA 1
ATOM 5358 C C . PHE B 1 178 ? 2.045 -38.281 -18.672 1 98.81 178 PHE B C 1
ATOM 5360 O O . PHE B 1 178 ? 2.404 -39.031 -19.609 1 98.81 178 PHE B O 1
ATOM 5367 N N . ILE B 1 179 ? 2.42 -38.531 -17.438 1 98.69 179 ILE B N 1
ATOM 5368 C CA . ILE B 1 179 ? 3.328 -39.594 -17.047 1 98.69 179 ILE B CA 1
ATOM 5369 C C . ILE B 1 179 ? 2.715 -40.938 -17.391 1 98.69 179 ILE B C 1
ATOM 5371 O O . ILE B 1 179 ? 3.383 -41.812 -17.969 1 98.69 179 ILE B O 1
ATOM 5375 N N . ASP B 1 180 ? 1.484 -41.125 -17.125 1 98.44 180 ASP B N 1
ATOM 5376 C CA . ASP B 1 180 ? 0.8 -42.406 -17.297 1 98.44 180 ASP B CA 1
ATOM 5377 C C . ASP B 1 180 ? 0.631 -42.719 -18.781 1 98.44 180 ASP B C 1
ATOM 5379 O O . ASP B 1 180 ? 0.432 -43.906 -19.141 1 98.44 180 ASP B O 1
ATOM 5383 N N . ALA B 1 181 ? 0.631 -41.688 -19.578 1 98.06 181 ALA B N 1
ATOM 5384 C CA . ALA B 1 181 ? 0.516 -41.938 -21.016 1 98.06 181 ALA B CA 1
ATOM 5385 C C . ALA B 1 181 ? 1.691 -42.75 -21.531 1 98.06 181 ALA B C 1
ATOM 5387 O O . ALA B 1 181 ? 1.605 -43.375 -22.594 1 98.06 181 ALA B O 1
ATOM 5388 N N . ASN B 1 182 ? 2.775 -42.781 -20.828 1 97.25 182 ASN B N 1
ATOM 5389 C CA . ASN B 1 182 ? 3.973 -43.5 -21.219 1 97.25 182 ASN B CA 1
ATOM 5390 C C . ASN B 1 182 ? 4.367 -43.219 -22.672 1 97.25 182 ASN B C 1
ATOM 5392 O O . ASN B 1 182 ? 4.617 -44.156 -23.438 1 97.25 182 ASN B O 1
ATOM 5396 N N . ASP B 1 183 ? 4.262 -42.031 -23.078 1 98.12 183 ASP B N 1
ATOM 5397 C CA . ASP B 1 183 ? 4.59 -41.5 -24.406 1 98.12 183 ASP B CA 1
ATOM 5398 C C . ASP B 1 183 ? 5.547 -40.312 -24.297 1 98.12 183 ASP B C 1
ATOM 5400 O O . ASP B 1 183 ? 5.121 -39.156 -24.312 1 98.12 183 ASP B O 1
ATOM 5404 N N . ALA B 1 184 ? 6.828 -40.562 -24.297 1 96.44 184 ALA B N 1
ATOM 5405 C CA . ALA B 1 184 ? 7.852 -39.562 -24.094 1 96.44 184 ALA B CA 1
ATOM 5406 C C . ALA B 1 184 ? 7.969 -38.656 -25.312 1 96.44 184 ALA B C 1
ATOM 5408 O O . ALA B 1 184 ? 8.57 -37.562 -25.25 1 96.44 184 ALA B O 1
ATOM 5409 N N . ASP B 1 185 ? 7.402 -39.094 -26.359 1 97.81 185 ASP B N 1
ATOM 5410 C CA . ASP B 1 185 ? 7.438 -38.281 -27.578 1 97.81 185 ASP B CA 1
ATOM 5411 C C . ASP B 1 185 ? 6.551 -37.062 -27.438 1 97.81 185 ASP B C 1
ATOM 5413 O O . ASP B 1 185 ? 6.883 -35.969 -27.953 1 97.81 185 ASP B O 1
ATOM 5417 N N . HIS B 1 186 ? 5.457 -37.156 -26.703 1 97.94 186 HIS B N 1
ATOM 5418 C CA . HIS B 1 186 ? 4.508 -36.062 -26.594 1 97.94 186 HIS B CA 1
ATOM 5419 C C . HIS B 1 186 ? 4.457 -35.531 -25.156 1 97.94 186 HIS B C 1
ATOM 5421 O O . HIS B 1 186 ? 4.168 -34.344 -24.953 1 97.94 186 HIS B O 1
ATOM 5427 N N . PHE B 1 187 ? 4.66 -36.375 -24.234 1 98.62 187 PHE B N 1
ATOM 5428 C CA . PHE B 1 187 ? 4.293 -36.031 -22.859 1 98.62 187 PHE B CA 1
ATOM 5429 C C . PHE B 1 187 ? 5.465 -36.281 -21.922 1 98.62 187 PHE B C 1
ATOM 5431 O O . PHE B 1 187 ? 5.305 -36.875 -20.859 1 98.62 187 PHE B O 1
ATOM 5438 N N . ASN B 1 188 ? 6.652 -35.781 -22.203 1 98.25 188 ASN B N 1
ATOM 5439 C CA . ASN B 1 188 ? 7.871 -36 -21.438 1 98.25 188 ASN B CA 1
ATOM 5440 C C . ASN B 1 188 ? 7.977 -35.031 -20.266 1 98.25 188 ASN B C 1
ATOM 5442 O O . ASN B 1 188 ? 8.836 -34.156 -20.266 1 98.25 188 ASN B O 1
ATOM 5446 N N . VAL B 1 189 ? 7.23 -35.281 -19.203 1 98.44 189 VAL B N 1
ATOM 5447 C CA . VAL B 1 189 ? 7.168 -34.375 -18.047 1 98.44 189 VAL B CA 1
ATOM 5448 C C . VAL B 1 189 ? 8.484 -34.438 -17.266 1 98.44 189 VAL B C 1
ATOM 5450 O O . VAL B 1 189 ? 8.945 -35.531 -16.906 1 98.44 189 VAL B O 1
ATOM 5453 N N . ALA B 1 190 ? 8.992 -33.25 -17.031 1 98.62 190 ALA B N 1
ATOM 5454 C CA . ALA B 1 190 ? 10.281 -33.188 -16.359 1 98.62 190 ALA B CA 1
ATOM 5455 C C . ALA B 1 190 ? 10.18 -32.438 -15.031 1 98.62 190 ALA B C 1
ATOM 5457 O O . ALA B 1 190 ? 11.109 -32.469 -14.219 1 98.62 190 ALA B O 1
ATOM 5458 N N . GLY B 1 191 ? 9.094 -31.797 -14.734 1 98.81 191 GLY B N 1
ATOM 5459 C CA . GLY B 1 191 ? 8.93 -31.078 -13.484 1 98.81 191 GLY B CA 1
ATOM 5460 C C . GLY B 1 191 ? 7.582 -30.391 -13.359 1 98.81 191 GLY B C 1
ATOM 5461 O O . GLY B 1 191 ? 6.859 -30.25 -14.352 1 98.81 191 GLY B O 1
ATOM 5462 N N . LEU B 1 192 ? 7.258 -29.984 -12.133 1 98.94 192 LEU B N 1
ATOM 5463 C CA . LEU B 1 192 ? 6.012 -29.312 -11.789 1 98.94 192 LEU B CA 1
ATOM 5464 C C . LEU B 1 192 ? 6.254 -28.203 -10.758 1 98.94 192 LEU B C 1
ATOM 5466 O O . LEU B 1 192 ? 7 -28.391 -9.797 1 98.94 192 LEU B O 1
ATOM 5470 N N . MET B 1 193 ? 5.723 -27.062 -10.969 1 98.94 193 MET B N 1
ATOM 5471 C CA . MET B 1 193 ? 5.738 -25.969 -10 1 98.94 193 MET B CA 1
ATOM 5472 C C . MET B 1 193 ? 4.355 -25.344 -9.859 1 98.94 193 MET B C 1
ATOM 5474 O O . MET B 1 193 ? 3.65 -25.156 -10.852 1 98.94 193 MET B O 1
ATOM 5478 N N . VAL B 1 194 ? 3.936 -25.109 -8.664 1 98.88 194 VAL B N 1
ATOM 5479 C CA . VAL B 1 194 ? 2.627 -24.516 -8.43 1 98.88 194 VAL B CA 1
ATOM 5480 C C . VAL B 1 194 ? 2.762 -23.328 -7.48 1 98.88 194 VAL B C 1
ATOM 5482 O O . VAL B 1 194 ? 3.381 -23.438 -6.422 1 98.88 194 VAL B O 1
ATOM 5485 N N . TYR B 1 195 ? 2.258 -22.188 -7.891 1 98.75 195 TYR B N 1
ATOM 5486 C CA . TYR B 1 195 ? 2.189 -21.016 -7.039 1 98.75 195 TYR B CA 1
ATOM 5487 C C . TYR B 1 195 ? 0.864 -20.953 -6.289 1 98.75 195 TYR B C 1
ATOM 5489 O O . TYR B 1 195 ? -0.206 -20.984 -6.898 1 98.75 195 TYR B O 1
ATOM 5497 N N . ASP B 1 196 ? 0.959 -20.844 -4.973 1 98.25 196 ASP B N 1
ATOM 5498 C CA . ASP B 1 196 ? -0.205 -20.672 -4.109 1 98.25 196 ASP B CA 1
ATOM 5499 C C . ASP B 1 196 ? -1.328 -21.625 -4.504 1 98.25 196 ASP B C 1
ATOM 5501 O O . ASP B 1 196 ? -2.463 -21.203 -4.734 1 98.25 196 ASP B O 1
ATOM 5505 N N . GLY B 1 197 ? -1.018 -22.906 -4.492 1 98.19 197 GLY B N 1
ATOM 5506 C CA . GLY B 1 197 ? -1.9 -23.922 -5.039 1 98.19 197 GLY B CA 1
ATOM 5507 C C . GLY B 1 197 ? -2.906 -24.438 -4.031 1 98.19 197 GLY B C 1
ATOM 5508 O O . GLY B 1 197 ? -2.654 -24.422 -2.826 1 98.19 197 GLY B O 1
ATOM 5509 N N . ILE B 1 198 ? -4.012 -24.891 -4.5 1 97.75 198 ILE B N 1
ATOM 5510 C CA . ILE B 1 198 ? -4.957 -25.703 -3.744 1 97.75 198 ILE B CA 1
ATOM 5511 C C . ILE B 1 198 ? -4.645 -27.188 -3.961 1 97.75 198 ILE B C 1
ATOM 5513 O O . ILE B 1 198 ? -4.848 -27.719 -5.059 1 97.75 198 ILE B O 1
ATOM 5517 N N . PHE B 1 199 ? -4.164 -27.875 -2.969 1 97.62 199 PHE B N 1
ATOM 5518 C CA . PHE B 1 199 ? -3.725 -29.25 -3.082 1 97.62 199 PHE B CA 1
ATOM 5519 C C . PHE B 1 199 ? -4.547 -30.156 -2.17 1 97.62 199 PHE B C 1
ATOM 5521 O O . PHE B 1 199 ? -4.586 -31.375 -2.367 1 97.62 199 PHE B O 1
ATOM 5528 N N . PHE B 1 200 ? -5.098 -29.5 -1.186 1 95 200 PHE B N 1
ATOM 5529 C CA . PHE B 1 200 ? -5.719 -30.25 -0.091 1 95 200 PHE B CA 1
ATOM 5530 C C . PHE B 1 200 ? -7.109 -29.703 0.208 1 95 200 PHE B C 1
ATOM 5532 O O . PHE B 1 200 ? -7.723 -29.047 -0.637 1 95 200 PHE B O 1
ATOM 5539 N N . ASP B 1 201 ? -7.637 -30.078 1.354 1 88.31 201 ASP B N 1
ATOM 5540 C CA . ASP B 1 201 ? -8.961 -29.641 1.79 1 88.31 201 ASP B CA 1
ATOM 5541 C C . ASP B 1 201 ? -9 -28.125 1.945 1 88.31 201 ASP B C 1
ATOM 5543 O O . ASP B 1 201 ? -8.055 -27.516 2.459 1 88.31 201 ASP B O 1
ATOM 5547 N N . ASP B 1 202 ? -10.078 -27.516 1.52 1 85.56 202 ASP B N 1
ATOM 5548 C CA . ASP B 1 202 ? -10.219 -26.062 1.551 1 85.56 202 ASP B CA 1
ATOM 5549 C C . ASP B 1 202 ? -10.125 -25.531 2.98 1 85.56 202 ASP B C 1
ATOM 5551 O O . ASP B 1 202 ? -9.453 -24.531 3.236 1 85.56 202 ASP B O 1
ATOM 5555 N N . ASN B 1 203 ? -10.852 -26.203 3.842 1 88.06 203 ASN B N 1
ATOM 5556 C CA . ASN B 1 203 ? -10.852 -25.734 5.223 1 88.06 203 ASN B CA 1
ATOM 5557 C C . ASN B 1 203 ? -9.461 -25.844 5.848 1 88.06 203 ASN B C 1
ATOM 5559 O O . ASN B 1 203 ? -9.07 -24.984 6.645 1 88.06 203 ASN B O 1
ATOM 5563 N N . LEU B 1 204 ? -8.773 -26.844 5.488 1 92.56 204 LEU B N 1
ATOM 5564 C CA . LEU B 1 204 ? -7.41 -27.047 5.961 1 92.56 204 LEU B CA 1
ATOM 5565 C C . LEU B 1 204 ? -6.5 -25.906 5.5 1 92.56 204 LEU B C 1
ATOM 5567 O O . LEU B 1 204 ? -5.633 -25.453 6.254 1 92.56 204 LEU B O 1
ATOM 5571 N N . GLN B 1 205 ? -6.699 -25.422 4.297 1 94.19 205 GLN B N 1
ATOM 5572 C CA . GLN B 1 205 ? -5.797 -24.438 3.725 1 94.19 205 GLN B CA 1
ATOM 5573 C C . GLN B 1 205 ? -6.289 -23.016 3.998 1 94.19 205 GLN B C 1
ATOM 5575 O O . GLN B 1 205 ? -5.582 -22.047 3.729 1 94.19 205 GLN B O 1
ATOM 5580 N N . MET B 1 206 ? -7.492 -22.812 4.59 1 93.81 206 MET B N 1
ATOM 5581 C CA . MET B 1 206 ? -8.062 -21.484 4.781 1 93.81 206 MET B CA 1
ATOM 5582 C C . MET B 1 206 ? -8.367 -21.234 6.254 1 93.81 206 MET B C 1
ATOM 5584 O O . MET B 1 206 ? -7.594 -20.562 6.945 1 93.81 206 MET B O 1
ATOM 5588 N N . SER B 1 207 ? -9.344 -22.016 6.828 1 94.5 207 SER B N 1
ATOM 5589 C CA . SER B 1 207 ? -9.883 -21.672 8.141 1 94.5 207 SER B CA 1
ATOM 5590 C C . SER B 1 207 ? -8.961 -22.172 9.258 1 94.5 207 SER B C 1
ATOM 5592 O O . SER B 1 207 ? -8.789 -21.484 10.266 1 94.5 207 SER B O 1
ATOM 5594 N N . VAL B 1 208 ? -8.391 -23.266 9.062 1 96.25 208 VAL B N 1
ATOM 5595 C CA . VAL B 1 208 ? -7.594 -23.875 10.117 1 96.25 208 VAL B CA 1
ATOM 5596 C C . VAL B 1 208 ? -6.422 -22.969 10.477 1 96.25 208 VAL B C 1
ATOM 5598 O O . VAL B 1 208 ? -6.168 -22.703 11.648 1 96.25 208 VAL B O 1
ATOM 5601 N N . PRO B 1 209 ? -5.703 -22.438 9.539 1 96.5 209 PRO B N 1
ATOM 5602 C CA . PRO B 1 209 ? -4.562 -21.594 9.891 1 96.5 209 PRO B CA 1
ATOM 5603 C C . PRO B 1 209 ? -4.961 -20.125 10.102 1 96.5 209 PRO B C 1
ATOM 5605 O O . PRO B 1 209 ? -4.102 -19.281 10.367 1 96.5 209 PRO B O 1
ATOM 5608 N N . ALA B 1 210 ? -6.16 -19.734 10 1 97.44 210 ALA B N 1
ATOM 5609 C CA . ALA B 1 210 ? -6.609 -18.344 9.938 1 97.44 210 ALA B CA 1
ATOM 5610 C C . ALA B 1 210 ? -6.223 -17.594 11.203 1 97.44 210 ALA B C 1
ATOM 5612 O O . ALA B 1 210 ? -5.707 -16.469 11.133 1 97.44 210 ALA B O 1
ATOM 5613 N N . GLN B 1 211 ? -6.453 -18.188 12.352 1 97.56 211 GLN B N 1
ATOM 5614 C CA . GLN B 1 211 ? -6.152 -17.516 13.609 1 97.56 211 GLN B CA 1
ATOM 5615 C C . GLN B 1 211 ? -4.672 -17.156 13.703 1 97.56 211 GLN B C 1
ATOM 5617 O O . GLN B 1 211 ? -4.32 -16.016 14.039 1 97.56 211 GLN B O 1
ATOM 5622 N N . SER B 1 212 ? -3.846 -18.109 13.43 1 96.69 212 SER B N 1
ATOM 5623 C CA . SER B 1 212 ? -2.404 -17.875 13.469 1 96.69 212 SER B CA 1
ATOM 5624 C C . SER B 1 212 ? -1.991 -16.797 12.469 1 96.69 212 SER B C 1
ATOM 5626 O O . SER B 1 212 ? -1.159 -15.945 12.781 1 96.69 212 SER B O 1
ATOM 5628 N N . TYR B 1 213 ? -2.568 -16.844 11.32 1 97.44 213 TYR B N 1
ATOM 5629 C CA . TYR B 1 213 ? -2.229 -15.914 10.258 1 97.44 213 TYR B CA 1
ATOM 5630 C C . TYR B 1 213 ? -2.584 -14.484 10.648 1 97.44 213 TYR B C 1
ATOM 5632 O O . TYR B 1 213 ? -1.763 -13.578 10.516 1 97.44 213 TYR B O 1
ATOM 5640 N N . ILE B 1 214 ? -3.775 -14.258 11.172 1 97.81 214 ILE B N 1
ATOM 5641 C CA . ILE B 1 214 ? -4.203 -12.891 11.461 1 97.81 214 ILE B CA 1
ATOM 5642 C C . ILE B 1 214 ? -3.467 -12.367 12.688 1 97.81 214 ILE B C 1
ATOM 5644 O O . ILE B 1 214 ? -3.283 -11.164 12.844 1 97.81 214 ILE B O 1
ATOM 5648 N N . ASN B 1 215 ? -2.996 -13.258 13.57 1 96.25 215 ASN B N 1
ATOM 5649 C CA . ASN B 1 215 ? -2.152 -12.828 14.68 1 96.25 215 ASN B CA 1
ATOM 5650 C C . ASN B 1 215 ? -0.781 -12.367 14.195 1 96.25 215 ASN B C 1
ATOM 5652 O O . ASN B 1 215 ? -0.239 -11.383 14.703 1 96.25 215 ASN B O 1
ATOM 5656 N N . ARG B 1 216 ? -0.239 -13.078 13.258 1 95.88 216 ARG B N 1
ATOM 5657 C CA . ARG B 1 216 ? 1.045 -12.719 12.664 1 95.88 216 ARG B CA 1
ATOM 5658 C C . ARG B 1 216 ? 0.966 -11.359 11.977 1 95.88 216 ARG B C 1
ATOM 5660 O O . ARG B 1 216 ? 1.897 -10.555 12.062 1 95.88 216 ARG B O 1
ATOM 5667 N N . TYR B 1 217 ? -0.119 -11.109 11.336 1 97.5 217 TYR B N 1
ATOM 5668 C CA . TYR B 1 217 ? -0.303 -9.883 10.562 1 97.5 217 TYR B CA 1
ATOM 5669 C C . TYR B 1 217 ? -1.35 -8.984 11.211 1 97.5 217 TYR B C 1
ATOM 5671 O O . TYR B 1 217 ? -2.133 -8.328 10.508 1 97.5 217 TYR B O 1
ATOM 5679 N N . LYS B 1 218 ? -1.401 -8.945 12.484 1 96.69 218 LYS B N 1
ATOM 5680 C CA . LYS B 1 218 ? -2.467 -8.281 13.234 1 96.69 218 LYS B CA 1
ATOM 5681 C C . LYS B 1 218 ? -2.551 -6.801 12.875 1 96.69 218 LYS B C 1
ATOM 5683 O O . LYS B 1 218 ? -3.643 -6.23 12.82 1 96.69 218 LYS B O 1
ATOM 5688 N N . GLU B 1 219 ? -1.429 -6.117 12.57 1 96.19 219 GLU B N 1
ATOM 5689 C CA . GLU B 1 219 ? -1.43 -4.688 12.266 1 96.19 219 GLU B CA 1
ATOM 5690 C C . GLU B 1 219 ? -2.121 -4.41 10.93 1 96.19 219 GLU B C 1
ATOM 5692 O O . GLU B 1 219 ? -2.684 -3.332 10.734 1 96.19 219 GLU B O 1
ATOM 5697 N N . LEU B 1 220 ? -2.055 -5.375 9.992 1 97.19 220 LEU B N 1
ATOM 5698 C CA . LEU B 1 220 ? -2.645 -5.199 8.672 1 97.19 220 LEU B CA 1
ATOM 5699 C C . LEU B 1 220 ? -4.129 -5.555 8.688 1 97.19 220 LEU B C 1
ATOM 5701 O O . LEU B 1 220 ? -4.922 -4.953 7.957 1 97.19 220 LEU B O 1
ATOM 5705 N N . PHE B 1 221 ? -4.477 -6.527 9.484 1 97.94 221 PHE B N 1
ATOM 5706 C CA . PHE B 1 221 ? -5.883 -6.906 9.57 1 97.94 221 PHE B CA 1
ATOM 5707 C C . PHE B 1 221 ? -6.664 -5.898 10.406 1 97.94 221 PHE B C 1
ATOM 5709 O O . PHE B 1 221 ? -7.859 -5.695 10.18 1 97.94 221 PHE B O 1
ATOM 5716 N N . ALA B 1 222 ? -6.039 -5.336 11.445 1 96.88 222 ALA B N 1
ATOM 5717 C CA . ALA B 1 222 ? -6.551 -4.211 12.219 1 96.88 222 ALA B CA 1
ATOM 5718 C C . ALA B 1 222 ? -7.898 -4.555 12.859 1 96.88 222 ALA B C 1
ATOM 5720 O O . ALA B 1 222 ? -8.812 -3.727 12.875 1 96.88 222 ALA B O 1
ATOM 5721 N N . LEU B 1 223 ? -8.062 -5.77 13.289 1 96.62 223 LEU B N 1
ATOM 5722 C CA . LEU B 1 223 ? -9.312 -6.191 13.914 1 96.62 223 LEU B CA 1
ATOM 5723 C C . LEU B 1 223 ? -9.43 -5.633 15.328 1 96.62 223 LEU B C 1
ATOM 5725 O O . LEU B 1 223 ? -8.43 -5.547 16.047 1 96.62 223 LEU B O 1
ATOM 5729 N N . ASP B 1 224 ? -10.602 -5.219 15.727 1 94.31 224 ASP B N 1
ATOM 5730 C CA . ASP B 1 224 ? -10.805 -4.75 17.094 1 94.31 224 ASP B CA 1
ATOM 5731 C C . ASP B 1 224 ? -10.93 -5.922 18.062 1 94.31 224 ASP B C 1
ATOM 5733 O O . ASP B 1 224 ? -10.969 -7.078 17.641 1 94.31 224 ASP B O 1
ATOM 5737 N N . ASP B 1 225 ? -11.023 -5.613 19.328 1 92.19 225 ASP B N 1
ATOM 5738 C CA . ASP B 1 225 ? -10.953 -6.605 20.391 1 92.19 225 ASP B CA 1
ATOM 5739 C C . ASP B 1 225 ? -12.117 -7.594 20.297 1 92.19 225 ASP B C 1
ATOM 5741 O O . ASP B 1 225 ? -11.93 -8.797 20.516 1 92.19 225 ASP B O 1
ATOM 5745 N N . VAL B 1 226 ? -13.227 -7.117 19.984 1 91.56 226 VAL B N 1
ATOM 5746 C CA . VAL B 1 226 ? -14.43 -7.945 19.969 1 91.56 226 VAL B CA 1
ATOM 5747 C C . VAL B 1 226 ? -14.312 -8.984 18.844 1 91.56 226 VAL B C 1
ATOM 5749 O O . VAL B 1 226 ? -14.586 -10.164 19.062 1 91.56 226 VAL B O 1
ATOM 5752 N N . VAL B 1 227 ? -13.914 -8.531 17.703 1 95 227 VAL B N 1
ATOM 5753 C CA . VAL B 1 227 ? -13.781 -9.43 16.562 1 95 227 VAL B CA 1
ATOM 5754 C C . VAL B 1 227 ? -12.68 -10.453 16.828 1 95 227 VAL B C 1
ATOM 5756 O O . VAL B 1 227 ? -12.859 -11.648 16.578 1 95 227 VAL B O 1
ATOM 5759 N N . LYS B 1 228 ? -11.594 -10.047 17.344 1 96.38 228 LYS B N 1
ATOM 5760 C CA . LYS B 1 228 ? -10.492 -10.945 17.656 1 96.38 228 LYS B CA 1
ATOM 5761 C C . LYS B 1 228 ? -10.93 -12.023 18.656 1 96.38 228 LYS B C 1
ATOM 5763 O O . LYS B 1 228 ? -10.594 -13.195 18.484 1 96.38 228 LYS B O 1
ATOM 5768 N N . ALA B 1 229 ? -11.648 -11.617 19.656 1 96.31 229 ALA B N 1
ATOM 5769 C CA . ALA B 1 229 ? -12.125 -12.562 20.672 1 96.31 229 ALA B CA 1
ATOM 5770 C C . ALA B 1 229 ? -13.047 -13.609 20.031 1 96.31 229 ALA B C 1
ATOM 5772 O O . ALA B 1 229 ? -12.969 -14.789 20.375 1 96.31 229 ALA B O 1
ATOM 5773 N N . ARG B 1 230 ? -13.867 -13.148 19.188 1 96.75 230 ARG B N 1
ATOM 5774 C CA . ARG B 1 230 ? -14.773 -14.07 18.5 1 96.75 230 ARG B CA 1
ATOM 5775 C C . ARG B 1 230 ? -13.992 -15.062 17.641 1 96.75 230 ARG B C 1
ATOM 5777 O O . ARG B 1 230 ? -14.289 -16.25 17.625 1 96.75 230 ARG B O 1
ATOM 5784 N N . VAL B 1 231 ? -13.023 -14.578 16.906 1 98 231 VAL B N 1
ATOM 5785 C CA . VAL B 1 231 ? -12.203 -15.438 16.062 1 98 231 VAL B CA 1
ATOM 5786 C C . VAL B 1 231 ? -11.508 -16.484 16.922 1 98 231 VAL B C 1
ATOM 5788 O O . VAL B 1 231 ? -11.516 -17.672 16.594 1 98 231 VAL B O 1
ATOM 5791 N N . ASP B 1 232 ? -10.961 -16.078 18.062 1 98.19 232 ASP B N 1
ATOM 5792 C CA . ASP B 1 232 ? -10.281 -17.016 18.953 1 98.19 232 ASP B CA 1
ATOM 5793 C C . ASP B 1 232 ? -11.242 -18.062 19.5 1 98.19 232 ASP B C 1
ATOM 5795 O O . ASP B 1 232 ? -10.906 -19.25 19.547 1 98.19 232 ASP B O 1
ATOM 5799 N N . SER B 1 233 ? -12.398 -17.625 19.859 1 98.19 233 SER B N 1
ATOM 5800 C CA . SER B 1 233 ? -13.398 -18.531 20.391 1 98.19 233 SER B CA 1
ATOM 5801 C C . SER B 1 233 ? -13.82 -19.578 19.359 1 98.19 233 SER B C 1
ATOM 5803 O O . SER B 1 233 ? -13.852 -20.766 19.656 1 98.19 233 SER B O 1
ATOM 5805 N N . VAL B 1 234 ? -14.117 -19.125 18.172 1 97.75 234 VAL B N 1
ATOM 5806 C CA . VAL B 1 234 ? -14.562 -20.031 17.125 1 97.75 234 VAL B CA 1
ATOM 5807 C C . VAL B 1 234 ? -13.43 -21 16.766 1 97.75 234 VAL B C 1
ATOM 5809 O O . VAL B 1 234 ? -13.656 -22.203 16.625 1 97.75 234 VAL B O 1
ATOM 5812 N N . ALA B 1 235 ? -12.195 -20.5 16.594 1 97.88 235 ALA B N 1
ATOM 5813 C CA . ALA B 1 235 ? -11.047 -21.344 16.25 1 97.88 235 ALA B CA 1
ATOM 5814 C C . ALA B 1 235 ? -10.844 -22.438 17.297 1 97.88 235 ALA B C 1
ATOM 5816 O O . ALA B 1 235 ? -10.562 -23.594 16.953 1 97.88 235 ALA B O 1
ATOM 5817 N N . ASN B 1 236 ? -10.992 -22.094 18.547 1 97.69 236 ASN B N 1
ATOM 5818 C CA . ASN B 1 236 ? -10.828 -23.047 19.641 1 97.69 236 ASN B CA 1
ATOM 5819 C C . ASN B 1 236 ? -11.969 -24.062 19.656 1 97.69 236 ASN B C 1
ATOM 5821 O O . ASN B 1 236 ? -11.734 -25.266 19.75 1 97.69 236 ASN B O 1
ATOM 5825 N N . GLU B 1 237 ? -13.211 -23.594 19.594 1 96.94 237 GLU B N 1
ATOM 5826 C CA . GLU B 1 237 ? -14.398 -24.438 19.688 1 96.94 237 GLU B CA 1
ATOM 5827 C C . GLU B 1 237 ? -14.469 -25.406 18.5 1 96.94 237 GLU B C 1
ATOM 5829 O O . GLU B 1 237 ? -14.938 -26.531 18.641 1 96.94 237 GLU B O 1
ATOM 5834 N N . CYS B 1 238 ? -13.977 -24.984 17.359 1 96.25 238 CYS B N 1
ATOM 5835 C CA . CYS B 1 238 ? -14 -25.797 16.156 1 96.25 238 CYS B CA 1
ATOM 5836 C C . CYS B 1 238 ? -12.805 -26.734 16.094 1 96.25 238 CYS B C 1
ATOM 5838 O O . CYS B 1 238 ? -12.695 -27.562 15.195 1 96.25 238 CYS B O 1
ATOM 5840 N N . GLY B 1 239 ? -11.828 -26.547 17 1 96.31 239 GLY B N 1
ATOM 5841 C CA . GLY B 1 239 ? -10.648 -27.391 17.062 1 96.31 239 GLY B CA 1
ATOM 5842 C C . GLY B 1 239 ? -9.57 -26.984 16.078 1 96.31 239 GLY B C 1
ATOM 5843 O O . GLY B 1 239 ? -8.641 -27.75 15.82 1 96.31 239 GLY B O 1
ATOM 5844 N N . PHE B 1 240 ? -9.672 -25.828 15.461 1 97.38 240 PHE B N 1
ATOM 5845 C CA . PHE B 1 240 ? -8.68 -25.359 14.5 1 97.38 240 PHE B CA 1
ATOM 5846 C C . PHE B 1 240 ? -7.332 -25.125 15.18 1 97.38 240 PHE B C 1
ATOM 5848 O O . PHE B 1 240 ? -6.293 -25.562 14.672 1 97.38 240 PHE B O 1
ATOM 5855 N N . THR B 1 241 ? -7.367 -24.453 16.359 1 97.06 241 THR B N 1
ATOM 5856 C CA . THR B 1 241 ? -6.145 -24.172 17.094 1 97.06 241 THR B CA 1
ATOM 5857 C C . THR B 1 241 ? -5.414 -25.453 17.469 1 97.06 241 THR B C 1
ATOM 5859 O O . THR B 1 241 ? -4.203 -25.562 17.266 1 97.06 241 THR B O 1
ATOM 5862 N N . TYR B 1 242 ? -6.145 -26.391 17.953 1 96.69 242 TYR B N 1
ATOM 5863 C CA . TYR B 1 242 ? -5.559 -27.672 18.344 1 96.69 242 TYR B CA 1
ATOM 5864 C C . TYR B 1 242 ? -4.961 -28.375 17.125 1 96.69 242 TYR B C 1
ATOM 5866 O O . TYR B 1 242 ? -3.826 -28.859 17.172 1 96.69 242 TYR B O 1
ATOM 5874 N N . TYR B 1 243 ? -5.77 -28.5 16.078 1 96.75 243 TYR B N 1
ATOM 5875 C CA . TYR B 1 243 ? -5.34 -29.188 14.867 1 96.75 243 TYR B CA 1
ATOM 5876 C C . TYR B 1 243 ? -4.051 -28.578 14.328 1 96.75 243 TYR B C 1
ATOM 5878 O O . TYR B 1 243 ? -3.105 -29.297 14.008 1 96.75 243 TYR B O 1
ATOM 5886 N N . TYR B 1 244 ? -4.02 -27.266 14.234 1 96.5 244 TYR B N 1
ATOM 5887 C CA . TYR B 1 244 ? -2.857 -26.516 13.773 1 96.5 244 TYR B CA 1
ATOM 5888 C C . TYR B 1 244 ? -1.623 -26.859 14.602 1 96.5 244 TYR B C 1
ATOM 5890 O O . TYR B 1 244 ? -0.586 -27.234 14.047 1 96.5 244 TYR B O 1
ATOM 5898 N N . ASN B 1 245 ? -1.733 -26.797 15.922 1 96.69 245 ASN B N 1
ATOM 5899 C CA . ASN B 1 245 ? -0.601 -27.016 16.812 1 96.69 245 ASN B CA 1
ATOM 5900 C C . ASN B 1 245 ? -0.171 -28.469 16.844 1 96.69 245 ASN B C 1
ATOM 5902 O O . ASN B 1 245 ? 1.021 -28.766 16.938 1 96.69 245 ASN B O 1
ATOM 5906 N N . GLN B 1 246 ? -1.093 -29.344 16.719 1 97 246 GLN B N 1
ATOM 5907 C CA . GLN B 1 246 ? -0.825 -30.781 16.828 1 97 246 GLN B CA 1
ATOM 5908 C C . GLN B 1 246 ? -0.143 -31.312 15.57 1 97 246 GLN B C 1
ATOM 5910 O O . GLN B 1 246 ? 0.748 -32.156 15.656 1 97 246 GLN B O 1
ATOM 5915 N N . TYR B 1 247 ? -0.554 -30.75 14.461 1 97.12 247 TYR B N 1
ATOM 5916 C CA . TYR B 1 247 ? -0.176 -31.469 13.25 1 97.12 247 TYR B CA 1
ATOM 5917 C C . TYR B 1 247 ? 0.821 -30.672 12.422 1 97.12 247 TYR B C 1
ATOM 5919 O O . TYR B 1 247 ? 1.416 -31.188 11.477 1 97.12 247 TYR B O 1
ATOM 5927 N N . LEU B 1 248 ? 1.01 -29.406 12.703 1 97.12 248 LEU B N 1
ATOM 5928 C CA . LEU B 1 248 ? 2.107 -28.672 12.086 1 97.12 248 LEU B CA 1
ATOM 5929 C C . LEU B 1 248 ? 3.406 -28.875 12.859 1 97.12 248 LEU B C 1
ATOM 5931 O O . LEU B 1 248 ? 3.918 -27.953 13.484 1 97.12 248 LEU B O 1
ATOM 5935 N N . MET B 1 249 ? 3.893 -30.078 12.766 1 97 249 MET B N 1
ATOM 5936 C CA . MET B 1 249 ? 5.098 -30.516 13.469 1 97 249 MET B CA 1
ATOM 5937 C C . MET B 1 249 ? 6.094 -31.125 12.5 1 97 249 MET B C 1
ATOM 5939 O O . MET B 1 249 ? 5.707 -31.656 11.453 1 97 249 MET B O 1
ATOM 5943 N N . PHE B 1 250 ? 7.273 -31.141 12.891 1 97.12 250 PHE B N 1
ATOM 5944 C CA . PHE B 1 250 ? 8.375 -31.688 12.102 1 97.12 250 PHE B CA 1
ATOM 5945 C C . PHE B 1 250 ? 9.289 -32.531 12.977 1 97.12 250 PHE B C 1
ATOM 5947 O O . PHE B 1 250 ? 9.883 -32.031 13.93 1 97.12 250 PHE B O 1
ATOM 5954 N N . PRO B 1 251 ? 9.508 -33.844 12.805 1 97.31 251 PRO B N 1
ATOM 5955 C CA . PRO B 1 251 ? 8.727 -34.594 11.82 1 97.31 251 PRO B CA 1
ATOM 5956 C C . PRO B 1 251 ? 7.238 -34.656 12.156 1 97.31 251 PRO B C 1
ATOM 5958 O O . PRO B 1 251 ? 6.832 -34.188 13.227 1 97.31 251 PRO B O 1
ATOM 5961 N N . PRO B 1 252 ? 6.422 -35.125 11.195 1 97.69 252 PRO B N 1
ATOM 5962 C CA . PRO B 1 252 ? 4.98 -35.156 11.453 1 97.69 252 PRO B CA 1
ATOM 5963 C C . PRO B 1 252 ? 4.621 -35.969 12.711 1 97.69 252 PRO B C 1
ATOM 5965 O O . PRO B 1 252 ? 5.262 -36.969 13.008 1 97.69 252 PRO B O 1
ATOM 5968 N N . ALA B 1 253 ? 3.584 -35.594 13.398 1 96.06 253 ALA B N 1
ATOM 5969 C CA . ALA B 1 253 ? 3.131 -36.25 14.625 1 96.06 253 ALA B CA 1
ATOM 5970 C C . ALA B 1 253 ? 2.424 -37.562 14.312 1 96.06 253 ALA B C 1
ATOM 5972 O O . ALA B 1 253 ? 2.172 -38.344 15.211 1 96.06 253 ALA B O 1
ATOM 5973 N N . GLY B 1 254 ? 2.123 -37.812 13.164 1 96.19 254 GLY B N 1
ATOM 5974 C CA . GLY B 1 254 ? 1.347 -38.969 12.703 1 96.19 254 GLY B CA 1
ATOM 5975 C C . GLY B 1 254 ? 0.291 -38.594 11.68 1 96.19 254 GLY B C 1
ATOM 5976 O O . GLY B 1 254 ? 0.184 -37.406 11.289 1 96.19 254 GLY B O 1
ATOM 5977 N N . PRO B 1 255 ? -0.41 -39.625 11.273 1 96.44 255 PRO B N 1
ATOM 5978 C CA . PRO B 1 255 ? -1.479 -39.312 10.32 1 96.44 255 PRO B CA 1
ATOM 5979 C C . PRO B 1 255 ? -2.555 -38.406 10.898 1 96.44 255 PRO B C 1
ATOM 5981 O O . PRO B 1 255 ? -2.898 -38.531 12.078 1 96.44 255 PRO B O 1
ATOM 5984 N N . GLN B 1 256 ? -2.963 -37.469 10.094 1 95.81 256 GLN B N 1
ATOM 5985 C CA . GLN B 1 256 ? -4.059 -36.594 10.477 1 95.81 256 GLN B CA 1
ATOM 5986 C C . GLN B 1 256 ? -5.406 -37.312 10.328 1 95.81 256 GLN B C 1
ATOM 5988 O O . GLN B 1 256 ? -5.535 -38.25 9.562 1 95.81 256 GLN B O 1
ATOM 5993 N N . PRO B 1 257 ? -6.371 -36.844 11.148 1 91.62 257 PRO B N 1
ATOM 5994 C CA . PRO B 1 257 ? -7.707 -37.406 11 1 91.62 257 PRO B CA 1
ATOM 5995 C C . PRO B 1 257 ? -8.258 -37.281 9.586 1 91.62 257 PRO B C 1
ATOM 5997 O O . PRO B 1 257 ? -7.98 -36.281 8.906 1 91.62 257 PRO B O 1
ATOM 6000 N N . TYR B 1 258 ? -9.062 -38.219 9.297 1 83.19 258 TYR B N 1
ATOM 6001 C CA . TYR B 1 258 ? -9.672 -38.219 7.973 1 83.19 258 TYR B CA 1
ATOM 6002 C C . TYR B 1 258 ? -10.578 -37.031 7.785 1 83.19 258 TYR B C 1
ATOM 6004 O O . TYR B 1 258 ? -10.586 -36.406 6.715 1 83.19 258 TYR B O 1
ATOM 6012 N N . LEU B 1 259 ? -11.312 -36.75 8.836 1 86.38 259 LEU B N 1
ATOM 6013 C CA . LEU B 1 259 ? -12.164 -35.562 8.789 1 86.38 259 LEU B CA 1
ATOM 6014 C C . LEU B 1 259 ? -11.445 -34.344 9.375 1 86.38 259 LEU B C 1
ATOM 6016 O O . LEU B 1 259 ? -10.992 -34.375 10.523 1 86.38 259 LEU B O 1
ATOM 6020 N N . THR B 1 260 ? -11.305 -33.344 8.578 1 87.94 260 THR B N 1
ATOM 6021 C CA . THR B 1 260 ? -10.75 -32.094 9.086 1 87.94 260 THR B CA 1
ATOM 6022 C C . THR B 1 260 ? -11.695 -31.453 10.094 1 87.94 260 THR B C 1
ATOM 6024 O O . THR B 1 260 ? -12.906 -31.672 10.047 1 87.94 260 THR B O 1
ATOM 6027 N N . PRO B 1 261 ? -11.102 -30.688 10.977 1 91.25 261 PRO B N 1
ATOM 6028 C CA . PRO B 1 261 ? -11.992 -30.031 11.93 1 91.25 261 PRO B CA 1
ATOM 6029 C C . PRO B 1 261 ? -13.055 -29.156 11.258 1 91.25 261 PRO B C 1
ATOM 6031 O O . PRO B 1 261 ? -12.789 -28.547 10.219 1 91.25 261 PRO B O 1
ATOM 6034 N N . GLY B 1 262 ? -14.203 -29.109 11.953 1 87.88 262 GLY B N 1
ATOM 6035 C CA . GLY B 1 262 ? -15.328 -28.391 11.391 1 87.88 262 GLY B CA 1
ATOM 6036 C C . GLY B 1 262 ? -16.297 -29.281 10.648 1 87.88 262 GLY B C 1
ATOM 6037 O O . GLY B 1 262 ? -17.359 -28.828 10.219 1 87.88 262 GLY B O 1
ATOM 6038 N N . LEU B 1 263 ? -15.898 -30.484 10.391 1 86.81 263 LEU B N 1
ATOM 6039 C CA . LEU B 1 263 ? -16.781 -31.5 9.805 1 86.81 263 LEU B CA 1
ATOM 6040 C C . LEU B 1 263 ? -17.25 -32.469 10.875 1 86.81 263 LEU B C 1
ATOM 6042 O O . LEU B 1 263 ? -16.5 -32.844 11.781 1 86.81 263 LEU B O 1
ATOM 6046 N N . ASP B 1 264 ? -18.547 -32.781 10.734 1 83.06 264 ASP B N 1
ATOM 6047 C CA . ASP B 1 264 ? -19.109 -33.781 11.633 1 83.06 264 ASP B CA 1
ATOM 6048 C C . ASP B 1 264 ? -19.625 -34.969 10.859 1 83.06 264 ASP B C 1
ATOM 6050 O O . ASP B 1 264 ? -20.016 -34.875 9.695 1 83.06 264 ASP B O 1
ATOM 6054 N N . LEU B 1 265 ? -19.453 -36.062 11.461 1 84.88 265 LEU B N 1
ATOM 6055 C CA . LEU B 1 265 ? -19.984 -37.312 10.914 1 84.88 265 LEU B CA 1
ATOM 6056 C C . LEU B 1 265 ? -21.281 -37.719 11.617 1 84.88 265 LEU B C 1
ATOM 6058 O O . LEU B 1 265 ? -21.281 -37.938 12.828 1 84.88 265 LEU B O 1
ATOM 6062 N N . LEU B 1 266 ? -22.266 -37.812 10.836 1 88.25 266 LEU B N 1
ATOM 6063 C CA . LEU B 1 266 ? -23.547 -38.281 11.375 1 88.25 266 LEU B CA 1
ATOM 6064 C C . LEU B 1 266 ? -23.547 -39.812 11.539 1 88.25 266 LEU B C 1
ATOM 6066 O O . LEU B 1 266 ? -22.766 -40.5 10.906 1 88.25 266 LEU B O 1
ATOM 6070 N N . PRO B 1 267 ? -24.422 -40.25 12.391 1 89.81 267 PRO B N 1
ATOM 6071 C CA . PRO B 1 267 ? -24.484 -41.719 12.633 1 89.81 267 PRO B CA 1
ATOM 6072 C C . PRO B 1 267 ? -24.672 -42.5 11.344 1 89.81 267 PRO B C 1
ATOM 6074 O O . PRO B 1 267 ? -24.203 -43.656 11.258 1 89.81 267 PRO B O 1
ATOM 6077 N N . ASP B 1 268 ? -25.266 -41.875 10.312 1 92.19 268 ASP B N 1
ATOM 6078 C CA . ASP B 1 268 ? -25.516 -42.594 9.062 1 92.19 268 ASP B CA 1
ATOM 6079 C C . ASP B 1 268 ? -24.312 -42.5 8.133 1 92.19 268 ASP B C 1
ATOM 6081 O O . ASP B 1 268 ? -24.359 -42.969 6.988 1 92.19 268 ASP B O 1
ATOM 6085 N N . GLY B 1 269 ? -23.328 -41.812 8.609 1 87.38 269 GLY B N 1
ATOM 6086 C CA . GLY B 1 269 ? -22.109 -41.719 7.828 1 87.38 269 GLY B CA 1
ATOM 6087 C C . GLY B 1 269 ? -22.016 -40.469 6.992 1 87.38 269 GLY B C 1
ATOM 6088 O O . GLY B 1 269 ? -21 -40.188 6.355 1 87.38 269 GLY B O 1
ATOM 6089 N N . THR B 1 270 ? -23.094 -39.688 7.113 1 89 270 THR B N 1
ATOM 6090 C CA . THR B 1 270 ? -23.109 -38.469 6.336 1 89 270 THR B CA 1
ATOM 6091 C C . THR B 1 270 ? -22.203 -37.406 6.969 1 89 270 THR B C 1
ATOM 6093 O O . THR B 1 270 ? -22.266 -37.188 8.18 1 89 270 THR B O 1
ATOM 6096 N N . VAL B 1 271 ? -21.312 -36.875 6.152 1 86.31 271 VAL B N 1
ATOM 6097 C CA . VAL B 1 271 ? -20.453 -35.812 6.609 1 86.31 271 VAL B CA 1
ATOM 6098 C C . VAL B 1 271 ? -21.188 -34.469 6.484 1 86.31 271 VAL B C 1
ATOM 6100 O O . VAL B 1 271 ? -21.703 -34.125 5.414 1 86.31 271 VAL B O 1
ATOM 6103 N N . VAL B 1 272 ? -21.297 -33.812 7.66 1 88.62 272 VAL B N 1
ATOM 6104 C CA . VAL B 1 272 ? -21.984 -32.5 7.641 1 88.62 272 VAL B CA 1
ATOM 6105 C C . VAL B 1 272 ? -21.016 -31.406 8.047 1 88.62 272 VAL B C 1
ATOM 6107 O O . VAL B 1 272 ? -20.125 -31.609 8.883 1 88.62 272 VAL B O 1
ATOM 6110 N N . VAL B 1 273 ? -21.219 -30.281 7.418 1 88.19 273 VAL B N 1
ATOM 6111 C CA . VAL B 1 273 ? -20.391 -29.109 7.66 1 88.19 273 VAL B CA 1
ATOM 6112 C C . VAL B 1 273 ? -20.938 -28.312 8.836 1 88.19 273 VAL B C 1
ATOM 6114 O O . VAL B 1 273 ? -22.156 -28.062 8.914 1 88.19 273 VAL B O 1
ATOM 6117 N N . ASN B 1 274 ? -20.094 -28.062 9.852 1 91.31 274 ASN B N 1
ATOM 6118 C CA . ASN B 1 274 ? -20.438 -27.047 10.836 1 91.31 274 ASN B CA 1
ATOM 6119 C C . ASN B 1 274 ? -20.312 -25.641 10.242 1 91.31 274 ASN B C 1
ATOM 6121 O O . ASN B 1 274 ? -19.203 -25.156 10.023 1 91.31 274 ASN B O 1
ATOM 6125 N N . GLU B 1 275 ? -21.359 -25.031 10.125 1 91.5 275 GLU B N 1
ATOM 6126 C CA . GLU B 1 275 ? -21.406 -23.766 9.383 1 91.5 275 GLU B CA 1
ATOM 6127 C C . GLU B 1 275 ? -20.609 -22.688 10.086 1 91.5 275 GLU B C 1
ATOM 6129 O O . GLU B 1 275 ? -19.953 -21.859 9.438 1 91.5 275 GLU B O 1
ATOM 6134 N N . THR B 1 276 ? -20.688 -22.672 11.391 1 93.12 276 THR B N 1
ATOM 6135 C CA . THR B 1 276 ? -19.922 -21.688 12.148 1 93.12 276 THR B CA 1
ATOM 6136 C C . THR B 1 276 ? -18.438 -21.844 11.898 1 93.12 276 THR B C 1
ATOM 6138 O O . THR B 1 276 ? -17.719 -20.859 11.75 1 93.12 276 THR B O 1
ATOM 6141 N N . CYS B 1 277 ? -17.984 -23.031 11.836 1 93.94 277 CYS B N 1
ATOM 6142 C CA . CYS B 1 277 ? -16.578 -23.328 11.6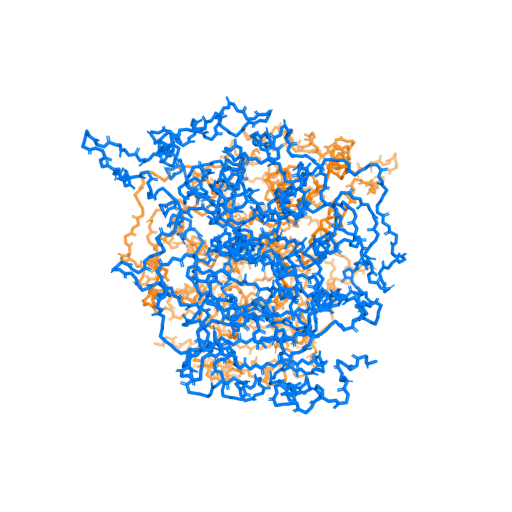25 1 93.94 277 CYS B CA 1
ATOM 6143 C C . CYS B 1 277 ? -16.156 -22.984 10.195 1 93.94 277 CYS B C 1
ATOM 6145 O O . CYS B 1 277 ? -15.141 -22.328 9.984 1 93.94 277 CYS B O 1
ATOM 6147 N N . TYR B 1 278 ? -16.984 -23.281 9.25 1 92 278 TYR B N 1
ATOM 6148 C CA . TYR B 1 278 ? -16.656 -23.109 7.836 1 92 278 TYR B CA 1
ATOM 6149 C C . TYR B 1 278 ? -16.828 -21.656 7.418 1 92 278 TYR B C 1
ATOM 6151 O O . TYR B 1 278 ? -16.312 -21.234 6.379 1 92 278 TYR B O 1
ATOM 6159 N N . ASP B 1 279 ? -17.484 -20.906 8.266 1 94.5 279 ASP B N 1
ATOM 6160 C CA . ASP B 1 279 ? -17.734 -19.5 7.938 1 94.5 279 ASP B CA 1
ATOM 6161 C C . ASP B 1 279 ? -16.688 -18.594 8.57 1 94.5 279 ASP B C 1
ATOM 6163 O O . ASP B 1 279 ? -16.719 -17.375 8.391 1 94.5 279 ASP B O 1
ATOM 6167 N N . LEU B 1 280 ? -15.742 -19.141 9.305 1 96.75 280 LEU B N 1
ATOM 6168 C CA . LEU B 1 280 ? -14.805 -18.312 10.062 1 96.75 280 LEU B CA 1
ATOM 6169 C C . LEU B 1 280 ? -14 -17.422 9.133 1 96.75 280 LEU B C 1
ATOM 6171 O O . LEU B 1 280 ? -13.875 -16.219 9.383 1 96.75 280 LEU B O 1
ATOM 6175 N N . TRP B 1 281 ? -13.414 -18 8.055 1 96.94 281 TRP B N 1
ATOM 6176 C CA . TRP B 1 281 ? -12.617 -17.234 7.105 1 96.94 281 TRP B CA 1
ATOM 6177 C C . TRP B 1 281 ? -13.422 -16.094 6.508 1 96.94 281 TRP B C 1
ATOM 6179 O O . TRP B 1 281 ? -12.945 -14.953 6.43 1 96.94 281 TRP B O 1
ATOM 6189 N N . ASP B 1 282 ? -14.648 -16.312 6.172 1 96.56 282 ASP B N 1
ATOM 6190 C CA . ASP B 1 282 ? -15.531 -15.297 5.609 1 96.56 282 ASP B CA 1
ATOM 6191 C C . ASP B 1 282 ? -15.844 -14.219 6.637 1 96.56 282 ASP B C 1
ATOM 6193 O O . ASP B 1 282 ? -15.867 -13.031 6.309 1 96.56 282 ASP B O 1
ATOM 6197 N N . TYR B 1 283 ? -16.156 -14.68 7.84 1 96.94 283 TYR B N 1
ATOM 6198 C CA . TYR B 1 283 ? -16.438 -13.734 8.906 1 96.94 283 TYR B CA 1
ATOM 6199 C C . TYR B 1 283 ? -15.281 -12.758 9.086 1 96.94 283 TYR B C 1
ATOM 6201 O O . TYR B 1 283 ? -15.484 -11.539 9.125 1 96.94 283 TYR B O 1
ATOM 6209 N N . ILE B 1 284 ? -14.047 -13.289 9.18 1 97.94 284 ILE B N 1
ATOM 6210 C CA . ILE B 1 284 ? -12.859 -12.453 9.344 1 97.94 284 ILE B CA 1
ATOM 6211 C C . ILE B 1 284 ? -12.742 -11.484 8.172 1 97.94 284 ILE B C 1
ATOM 6213 O O . ILE B 1 284 ? -12.531 -10.281 8.375 1 97.94 284 ILE B O 1
ATOM 6217 N N . THR B 1 285 ? -12.898 -11.984 6.988 1 97.56 285 THR B N 1
ATOM 6218 C CA . THR B 1 285 ? -12.734 -11.195 5.773 1 97.56 285 THR B CA 1
ATOM 6219 C C . THR B 1 285 ? -13.75 -10.055 5.727 1 97.56 285 THR B C 1
ATOM 6221 O O . THR B 1 285 ? -13.414 -8.93 5.371 1 97.56 285 THR B O 1
ATOM 6224 N N . ASP B 1 286 ? -14.961 -10.375 6.133 1 96 286 ASP B N 1
ATOM 6225 C CA . ASP B 1 286 ? -16.016 -9.359 6.168 1 96 286 ASP B CA 1
ATOM 6226 C C . ASP B 1 286 ? -15.648 -8.227 7.133 1 96 286 ASP B C 1
ATOM 6228 O O . ASP B 1 286 ? -15.844 -7.051 6.82 1 96 286 ASP B O 1
ATOM 6232 N N . GLU B 1 287 ? -15.148 -8.602 8.25 1 96.19 287 GLU B N 1
ATOM 6233 C CA . GLU B 1 287 ? -14.766 -7.602 9.25 1 96.19 287 GLU B CA 1
ATOM 6234 C C . GLU B 1 287 ? -13.602 -6.746 8.758 1 96.19 287 GLU B C 1
ATOM 6236 O O . GLU B 1 287 ? -13.547 -5.547 9.031 1 96.19 287 GLU B O 1
ATOM 6241 N N . VAL B 1 288 ? -12.695 -7.355 8.07 1 97.56 288 VAL B N 1
ATOM 6242 C CA . VAL B 1 288 ? -11.547 -6.633 7.535 1 97.56 288 VAL B CA 1
ATOM 6243 C C . VAL B 1 288 ? -12.008 -5.629 6.484 1 97.56 288 VAL B C 1
ATOM 6245 O O . VAL B 1 288 ? -11.484 -4.516 6.406 1 97.56 288 VAL B O 1
ATOM 6248 N N . TYR B 1 289 ? -13.031 -5.93 5.684 1 96.44 289 TYR B N 1
ATOM 6249 C CA . TYR B 1 289 ? -13.547 -5.043 4.648 1 96.44 289 TYR B CA 1
ATOM 6250 C C . TYR B 1 289 ? -14.102 -3.76 5.25 1 96.44 289 TYR B C 1
ATOM 6252 O O . TYR B 1 289 ? -14.039 -2.697 4.629 1 96.44 289 TYR B O 1
ATOM 6260 N N . VAL B 1 290 ? -14.57 -3.863 6.441 1 94.81 290 VAL B N 1
ATOM 6261 C CA . VAL B 1 290 ? -15.07 -2.672 7.117 1 94.81 290 VAL B CA 1
ATOM 6262 C C . VAL B 1 290 ? -13.914 -1.722 7.418 1 94.81 290 VAL B C 1
ATOM 6264 O O . VAL B 1 290 ? -14.039 -0.506 7.246 1 94.81 290 VAL B O 1
ATOM 6267 N N . LYS B 1 291 ? -12.797 -2.291 7.766 1 96.38 291 LYS B N 1
ATOM 6268 C CA . LYS B 1 291 ? -11.617 -1.518 8.125 1 96.38 291 LYS B CA 1
ATOM 6269 C C . LYS B 1 291 ? -10.891 -1.016 6.879 1 96.38 291 LYS B C 1
ATOM 6271 O O . LYS B 1 291 ? -10.328 0.084 6.879 1 96.38 291 LYS B O 1
ATOM 6276 N N . ASN B 1 292 ? -10.859 -1.779 5.887 1 97.44 292 ASN B N 1
ATOM 6277 C CA . ASN B 1 292 ? -10.211 -1.531 4.605 1 97.44 292 ASN B CA 1
ATOM 6278 C C . ASN B 1 292 ? -11.078 -2.004 3.439 1 97.44 292 ASN B C 1
ATOM 6280 O O . ASN B 1 292 ? -10.953 -3.143 2.988 1 97.44 292 ASN B O 1
ATOM 6284 N N . PRO B 1 293 ? -11.891 -1.128 2.924 1 96.62 293 PRO B N 1
ATOM 6285 C CA . PRO B 1 293 ? -12.82 -1.513 1.859 1 96.62 293 PRO B CA 1
ATOM 6286 C C . PRO B 1 293 ? -12.109 -1.984 0.595 1 96.62 293 PRO B C 1
ATOM 6288 O O . PRO B 1 293 ? -12.734 -2.564 -0.294 1 96.62 293 PRO B O 1
ATOM 6291 N N . CYS B 1 294 ? -10.859 -1.691 0.438 1 95.94 294 CYS B N 1
ATOM 6292 C CA . CYS B 1 294 ? -10.086 -2.086 -0.737 1 95.94 294 CYS B CA 1
ATOM 6293 C C . CYS B 1 294 ? -9.211 -3.291 -0.432 1 95.94 294 CYS B C 1
ATOM 6295 O O . CYS B 1 294 ? -8.219 -3.537 -1.129 1 95.94 294 CYS B O 1
ATOM 6297 N N . PHE B 1 295 ? -9.484 -3.955 0.707 1 97.06 295 PHE B N 1
ATOM 6298 C CA . PHE B 1 295 ? -8.758 -5.16 1.073 1 97.06 295 PHE B CA 1
ATOM 6299 C C . PHE B 1 295 ? -8.734 -6.156 -0.083 1 97.06 295 PHE B C 1
ATOM 6301 O O . PHE B 1 295 ? -9.742 -6.328 -0.778 1 97.06 295 PHE B O 1
ATOM 6308 N N . ASN B 1 296 ? -7.621 -6.801 -0.284 1 97.19 296 ASN B N 1
ATOM 6309 C CA . ASN B 1 296 ? -7.418 -7.805 -1.321 1 97.19 296 ASN B CA 1
ATOM 6310 C C . ASN B 1 296 ? -7.043 -9.156 -0.723 1 97.19 296 ASN B C 1
ATOM 6312 O O . ASN B 1 296 ? -5.961 -9.312 -0.159 1 97.19 296 ASN B O 1
ATOM 6316 N N . ILE B 1 297 ? -7.875 -10.125 -0.814 1 97.62 297 ILE B N 1
ATOM 6317 C CA . ILE B 1 297 ? -7.645 -11.438 -0.234 1 97.62 297 ILE B CA 1
ATOM 6318 C C . ILE B 1 297 ? -6.406 -12.07 -0.867 1 97.62 297 ILE B C 1
ATOM 6320 O O . ILE B 1 297 ? -5.832 -13.016 -0.317 1 97.62 297 ILE B O 1
ATOM 6324 N N . TYR B 1 298 ? -5.922 -11.531 -2.033 1 97.5 298 TYR B N 1
ATOM 6325 C CA . TYR B 1 298 ? -4.773 -12.078 -2.748 1 97.5 298 TYR B CA 1
ATOM 6326 C C . TYR B 1 298 ? -3.494 -11.336 -2.375 1 97.5 298 TYR B C 1
ATOM 6328 O O . TYR B 1 298 ? -2.402 -11.711 -2.811 1 97.5 298 TYR B O 1
ATOM 6336 N N . SER B 1 299 ? -3.559 -10.297 -1.64 1 97.75 299 SER B N 1
ATOM 6337 C CA . SER B 1 299 ? -2.439 -9.5 -1.15 1 97.75 299 SER B CA 1
ATOM 6338 C C . SER B 1 299 ? -2.867 -8.586 -0.003 1 97.75 299 SER B C 1
ATOM 6340 O O . SER B 1 299 ? -3.357 -7.48 -0.231 1 97.75 299 SER B O 1
ATOM 6342 N N . ILE B 1 300 ? -2.527 -8.906 1.179 1 98.31 300 ILE B N 1
ATOM 6343 C CA . ILE B 1 300 ? -3.156 -8.297 2.344 1 98.31 300 ILE B CA 1
ATOM 6344 C C . ILE B 1 300 ? -2.586 -6.895 2.562 1 98.31 300 ILE B C 1
ATOM 6346 O O . ILE B 1 300 ? -3.084 -6.137 3.398 1 98.31 300 ILE B O 1
ATOM 6350 N N . THR B 1 301 ? -1.571 -6.48 1.781 1 97.88 301 THR B N 1
ATOM 6351 C CA . THR B 1 301 ? -1.002 -5.148 1.937 1 97.88 301 THR B CA 1
ATOM 6352 C C . THR B 1 301 ? -1.751 -4.137 1.072 1 97.88 301 THR B C 1
ATOM 6354 O O . THR B 1 301 ? -1.534 -2.928 1.192 1 97.88 301 THR B O 1
ATOM 6357 N N . ASP B 1 302 ? -2.596 -4.625 0.135 1 96.88 302 ASP B N 1
ATOM 6358 C CA . ASP B 1 302 ? -3.34 -3.701 -0.715 1 96.88 302 ASP B CA 1
ATOM 6359 C C . ASP B 1 302 ? -4.301 -2.848 0.11 1 96.88 302 ASP B C 1
ATOM 6361 O O . ASP B 1 302 ? -4.879 -3.324 1.089 1 96.88 302 ASP B O 1
ATOM 6365 N N . HIS B 1 303 ? -4.438 -1.672 -0.254 1 96 303 HIS B N 1
ATOM 6366 C CA . HIS B 1 303 ? -5.273 -0.679 0.408 1 96 303 HIS B CA 1
ATOM 6367 C C . HIS B 1 303 ? -5.859 0.306 -0.597 1 96 303 HIS B C 1
ATOM 6369 O O . HIS B 1 303 ? -5.531 0.26 -1.784 1 96 303 HIS B O 1
ATOM 6375 N N . CYS B 1 304 ? -6.766 1.154 -0.162 1 95.31 304 CYS B N 1
ATOM 6376 C CA . CYS B 1 304 ? -7.391 2.127 -1.05 1 95.31 304 CYS B CA 1
ATOM 6377 C C . CYS B 1 304 ? -6.383 3.176 -1.506 1 95.31 304 CYS B C 1
ATOM 6379 O O . CYS B 1 304 ? -5.461 3.521 -0.765 1 95.31 304 CYS B O 1
ATOM 6381 N N . PRO B 1 305 ? -6.57 3.693 -2.717 1 95.25 305 PRO B N 1
ATOM 6382 C CA . PRO B 1 305 ? -7.625 3.414 -3.697 1 95.25 305 PRO B CA 1
ATOM 6383 C C . PRO B 1 305 ? -7.355 2.148 -4.508 1 95.25 305 PRO B C 1
ATOM 6385 O O . PRO B 1 305 ? -6.215 1.68 -4.566 1 95.25 305 PRO B O 1
ATOM 6388 N N . THR B 1 306 ? -8.414 1.661 -5.066 1 93.12 306 THR B N 1
ATOM 6389 C CA . THR B 1 306 ? -8.242 0.537 -5.984 1 93.12 306 THR B CA 1
ATOM 6390 C C . THR B 1 306 ? -7.598 0.991 -7.289 1 93.12 306 THR B C 1
ATOM 6392 O O . THR B 1 306 ? -8.117 1.878 -7.969 1 93.12 306 THR B O 1
ATOM 6395 N N . PRO B 1 307 ? -6.516 0.414 -7.715 1 95.94 307 PRO B N 1
ATOM 6396 C CA . PRO B 1 307 ? -5.844 0.833 -8.945 1 95.94 307 PRO B CA 1
ATOM 6397 C C . PRO B 1 307 ? -6.594 0.393 -10.203 1 95.94 307 PRO B C 1
ATOM 6399 O O . PRO B 1 307 ? -7.379 -0.556 -10.156 1 95.94 307 PRO B O 1
ATOM 6402 N N . PHE B 1 308 ? -6.258 1.106 -11.281 1 96 308 PHE B N 1
ATOM 6403 C CA . PHE B 1 308 ? -6.73 0.666 -12.586 1 96 308 PHE B CA 1
ATOM 6404 C C . PHE B 1 308 ? -6.23 -0.739 -12.898 1 96 308 PHE B C 1
ATOM 6406 O O . PHE B 1 308 ? -5.059 -1.053 -12.664 1 96 308 PHE B O 1
ATOM 6413 N N . ASN B 1 309 ? -7.137 -1.569 -13.352 1 96.88 309 ASN B N 1
ATOM 6414 C CA . ASN B 1 309 ? -6.82 -2.945 -13.719 1 96.88 309 ASN B CA 1
ATOM 6415 C C . ASN B 1 309 ? -7.082 -3.203 -15.203 1 96.88 309 ASN B C 1
ATOM 6417 O O . ASN B 1 309 ? -8.234 -3.232 -15.633 1 96.88 309 ASN B O 1
ATOM 6421 N N . PRO B 1 310 ? -6.039 -3.439 -16 1 97.56 310 PRO B N 1
ATOM 6422 C CA . PRO B 1 310 ? -6.242 -3.639 -17.438 1 97.56 310 PRO B CA 1
ATOM 6423 C C . PRO B 1 310 ? -7.062 -4.891 -17.75 1 97.56 310 PRO B C 1
ATOM 6425 O O . PRO B 1 310 ? -7.508 -5.074 -18.875 1 97.56 310 PRO B O 1
ATOM 6428 N N . LEU B 1 311 ? -7.285 -5.742 -16.734 1 97.69 311 LEU B N 1
ATOM 6429 C CA . LEU B 1 311 ? -8.07 -6.949 -16.953 1 97.69 311 LEU B CA 1
ATOM 6430 C C . LEU B 1 311 ? -9.367 -6.91 -16.156 1 97.69 311 LEU B C 1
ATOM 6432 O O . LEU B 1 311 ? -9.992 -7.945 -15.922 1 97.69 311 LEU B O 1
ATOM 6436 N N . GLY B 1 312 ? -9.727 -5.77 -15.688 1 93.38 312 GLY B N 1
ATOM 6437 C CA . GLY B 1 312 ? -10.922 -5.602 -14.867 1 93.38 312 GLY B CA 1
ATOM 6438 C C . GLY B 1 312 ? -12.188 -5.484 -15.688 1 93.38 312 GLY B C 1
ATOM 6439 O O . GLY B 1 312 ? -12.469 -6.328 -16.547 1 93.38 312 GLY B O 1
ATOM 6440 N N . TYR B 1 313 ? -13.055 -4.465 -15.57 1 87.94 313 TYR B N 1
ATOM 6441 C CA . TYR B 1 313 ? -14.383 -4.262 -16.141 1 87.94 313 TYR B CA 1
ATOM 6442 C C . TYR B 1 313 ? -14.328 -4.227 -17.656 1 87.94 313 TYR B C 1
ATOM 6444 O O . TYR B 1 313 ? -15.156 -4.84 -18.328 1 87.94 313 TYR B O 1
ATOM 6452 N N . MET B 1 314 ? -13.477 -3.619 -18.344 1 91.69 314 MET B N 1
ATOM 6453 C CA . MET B 1 314 ? -13.219 -3.607 -19.781 1 91.69 314 MET B CA 1
ATOM 6454 C C . MET B 1 314 ? -11.828 -4.164 -20.078 1 91.69 314 MET B C 1
ATOM 6456 O O . MET B 1 314 ? -10.914 -3.41 -20.406 1 91.69 314 MET B O 1
ATOM 6460 N N . PRO B 1 315 ? -11.898 -5.484 -20.047 1 97.5 315 PRO B N 1
ATOM 6461 C CA . PRO B 1 315 ? -10.57 -6.098 -20.109 1 97.5 315 PRO B CA 1
ATOM 6462 C C . PRO B 1 315 ? -9.875 -5.867 -21.438 1 97.5 315 PRO B C 1
ATOM 6464 O O . PRO B 1 315 ? -10.523 -5.875 -22.484 1 97.5 315 PRO B O 1
ATOM 6467 N N . TYR B 1 316 ? -8.609 -5.68 -21.422 1 98.25 316 TYR B N 1
ATOM 6468 C CA . TYR B 1 316 ? -7.73 -5.434 -22.562 1 98.25 316 TYR B CA 1
ATOM 6469 C C . TYR B 1 316 ? -7.957 -6.465 -23.672 1 98.25 316 TYR B C 1
ATOM 6471 O O . TYR B 1 316 ? -8.102 -6.113 -24.844 1 98.25 316 TYR B O 1
ATOM 6479 N N . PHE B 1 317 ? -8.141 -7.703 -23.312 1 98.56 317 PHE B N 1
ATOM 6480 C CA . PHE B 1 317 ? -8.18 -8.797 -24.281 1 98.56 317 PHE B CA 1
ATOM 6481 C C . PHE B 1 317 ? -9.555 -8.898 -24.938 1 98.56 317 PHE B C 1
ATOM 6483 O O . PHE B 1 317 ? -9.727 -9.617 -25.922 1 98.56 317 PHE B O 1
ATOM 6490 N N . ASN B 1 318 ? -10.484 -8.172 -24.391 1 98.12 318 ASN B N 1
ATOM 6491 C CA . ASN B 1 318 ? -11.805 -8.219 -25.031 1 98.12 318 ASN B CA 1
ATOM 6492 C C . ASN B 1 318 ? -11.906 -7.211 -26.172 1 98.12 318 ASN B C 1
ATOM 6494 O O . ASN B 1 318 ? -12.922 -7.16 -26.859 1 98.12 318 ASN B O 1
ATOM 6498 N N . ARG B 1 319 ? -10.945 -6.414 -26.391 1 97.75 319 ARG B N 1
ATOM 6499 C CA . ARG B 1 319 ? -10.938 -5.426 -27.469 1 97.75 319 ARG B CA 1
ATOM 6500 C C . ARG B 1 319 ? -10.805 -6.102 -28.828 1 97.75 319 ARG B C 1
ATOM 6502 O O . ARG B 1 319 ? -10.008 -7.031 -29 1 97.75 319 ARG B O 1
ATOM 6509 N N . ASP B 1 320 ? -11.445 -5.531 -29.844 1 97.75 320 ASP B N 1
ATOM 6510 C CA . ASP B 1 320 ? -11.445 -6.105 -31.188 1 97.75 320 ASP B CA 1
ATOM 6511 C C . ASP B 1 320 ? -10.062 -6.023 -31.812 1 97.75 320 ASP B C 1
ATOM 6513 O O . ASP B 1 320 ? -9.617 -6.965 -32.469 1 97.75 320 ASP B O 1
ATOM 6517 N N . ASP B 1 321 ? -9.414 -4.941 -31.688 1 98.19 321 ASP B N 1
ATOM 6518 C CA . ASP B 1 321 ? -8.102 -4.766 -32.281 1 98.19 321 ASP B CA 1
ATOM 6519 C C . ASP B 1 321 ? -7.074 -5.703 -31.656 1 98.19 321 ASP B C 1
ATOM 6521 O O . ASP B 1 321 ? -6.156 -6.172 -32.344 1 98.19 321 ASP B O 1
ATOM 6525 N N . VAL B 1 322 ? -7.246 -5.98 -30.375 1 98.5 322 VAL B N 1
ATOM 6526 C CA . VAL B 1 322 ? -6.355 -6.914 -29.688 1 98.5 322 VAL B CA 1
ATOM 6527 C C . VAL B 1 322 ? -6.621 -8.336 -30.188 1 98.5 322 VAL B C 1
ATOM 6529 O O . VAL B 1 322 ? -5.691 -9.07 -30.516 1 98.5 322 VAL B O 1
ATOM 6532 N N . LYS B 1 323 ? -7.867 -8.727 -30.266 1 98.44 323 LYS B N 1
ATOM 6533 C CA . LYS B 1 323 ? -8.227 -10.047 -30.766 1 98.44 323 LYS B CA 1
ATOM 6534 C C . LYS B 1 323 ? -7.621 -10.297 -32.156 1 98.44 323 LYS B C 1
ATOM 6536 O O . LYS B 1 323 ? -7.039 -11.359 -32.375 1 98.44 323 LYS B O 1
ATOM 6541 N N . LYS B 1 324 ? -7.715 -9.336 -32.969 1 97.88 324 LYS B N 1
ATOM 6542 C CA . LYS B 1 324 ? -7.164 -9.445 -34.312 1 97.88 324 LYS B CA 1
ATOM 6543 C C . LYS B 1 324 ? -5.648 -9.609 -34.281 1 97.88 324 LYS B C 1
ATOM 6545 O O . LYS B 1 324 ? -5.09 -10.445 -35 1 97.88 324 LYS B O 1
ATOM 6550 N N . ALA B 1 325 ? -5.027 -8.891 -33.438 1 98.12 325 ALA B N 1
ATOM 6551 C CA . ALA B 1 325 ? -3.568 -8.883 -33.375 1 98.12 325 ALA B CA 1
ATOM 6552 C C . ALA B 1 325 ? -3.035 -10.234 -32.906 1 98.12 325 ALA B C 1
ATOM 6554 O O . ALA B 1 325 ? -1.92 -10.625 -33.25 1 98.12 325 ALA B O 1
ATOM 6555 N N . ILE B 1 326 ? -3.828 -10.977 -32.156 1 98.38 326 ILE B N 1
ATOM 6556 C CA . ILE B 1 326 ? -3.279 -12.188 -31.547 1 98.38 326 ILE B CA 1
ATOM 6557 C C . ILE B 1 326 ? -4.016 -13.414 -32.094 1 98.38 326 ILE B C 1
ATOM 6559 O O . ILE B 1 326 ? -4.031 -14.461 -31.438 1 98.38 326 ILE B O 1
ATOM 6563 N N . ASN B 1 327 ? -4.688 -13.258 -33.188 1 97.75 327 ASN B N 1
ATOM 6564 C CA . ASN B 1 327 ? -5.363 -14.359 -33.875 1 97.75 327 ASN B CA 1
ATOM 6565 C C . ASN B 1 327 ? -6.441 -14.984 -33 1 97.75 327 ASN B C 1
ATOM 6567 O O . ASN B 1 327 ? -6.637 -16.203 -33.031 1 97.75 327 ASN B O 1
ATOM 6571 N N . ALA B 1 328 ? -7.043 -14.203 -32.094 1 98.19 328 ALA B N 1
ATOM 6572 C CA . ALA B 1 328 ? -8.148 -14.68 -31.266 1 98.19 328 ALA B CA 1
ATOM 6573 C C . ALA B 1 328 ? -9.477 -14.586 -32 1 98.19 328 ALA B C 1
ATOM 6575 O O . ALA B 1 328 ? -9.617 -13.789 -32.938 1 98.19 328 ALA B O 1
ATOM 6576 N N . PRO B 1 329 ? -10.375 -15.383 -31.625 1 96.44 329 PRO B N 1
ATOM 6577 C CA . PRO B 1 329 ? -11.656 -15.344 -32.312 1 96.44 329 PRO B CA 1
ATOM 6578 C C . PRO B 1 329 ? -12.438 -14.055 -32.031 1 96.44 329 PRO B C 1
ATOM 6580 O O . PRO B 1 329 ? -12.508 -13.609 -30.891 1 96.44 329 PRO B O 1
ATOM 6583 N N . ASP B 1 330 ? -13.062 -13.43 -32.969 1 91.88 330 ASP B N 1
ATOM 6584 C CA . ASP B 1 330 ? -13.766 -12.148 -32.875 1 91.88 330 ASP B CA 1
ATOM 6585 C C . ASP B 1 330 ? -15.094 -12.312 -32.156 1 91.88 330 ASP B C 1
ATOM 6587 O O . ASP B 1 330 ? -15.562 -11.383 -31.484 1 91.88 330 ASP B O 1
ATOM 6591 N N . GLY B 1 331 ? -15.758 -13.344 -32.219 1 89.38 331 GLY B N 1
ATOM 6592 C CA . GLY B 1 331 ? -17.109 -13.492 -31.703 1 89.38 331 GLY B CA 1
ATOM 6593 C C . GLY B 1 331 ? -17.156 -13.93 -30.25 1 89.38 331 GLY B C 1
ATOM 6594 O O . GLY B 1 331 ? -18.234 -14.055 -29.672 1 89.38 331 GLY B O 1
ATOM 6595 N N . VAL B 1 332 ? -16.016 -13.914 -29.625 1 93.44 332 VAL B N 1
ATOM 6596 C CA . VAL B 1 332 ? -15.977 -14.375 -28.234 1 93.44 332 VAL B CA 1
ATOM 6597 C C . VAL B 1 332 ? -15.797 -13.188 -27.297 1 93.44 332 VAL B C 1
ATOM 6599 O O . VAL B 1 332 ? -14.961 -12.312 -27.547 1 93.44 332 VAL B O 1
ATOM 6602 N N . THR B 1 333 ? -16.719 -13.086 -26.266 1 95.06 333 THR B N 1
ATOM 6603 C CA . THR B 1 333 ? -16.5 -12.141 -25.188 1 95.06 333 THR B CA 1
ATOM 6604 C C . THR B 1 333 ? -15.484 -12.695 -24.188 1 95.06 333 THR B C 1
ATOM 6606 O O . THR B 1 333 ? -15.719 -13.734 -23.562 1 95.06 333 THR B O 1
ATOM 6609 N N . TRP B 1 334 ? -14.438 -12.016 -24.062 1 97.69 334 TRP B N 1
ATOM 6610 C CA . TRP B 1 334 ? -13.367 -12.492 -23.172 1 97.69 334 TRP B CA 1
ATOM 6611 C C . TRP B 1 334 ? -13.594 -12.016 -21.75 1 97.69 334 TRP B C 1
ATOM 6613 O O . TRP B 1 334 ? -13.891 -10.844 -21.516 1 97.69 334 TRP B O 1
ATOM 6623 N N . ASN B 1 335 ? -13.477 -12.922 -20.812 1 95.75 335 ASN B N 1
ATOM 6624 C CA . ASN B 1 335 ? -13.461 -12.641 -19.375 1 95.75 335 ASN B CA 1
ATOM 6625 C C . ASN B 1 335 ? -12.281 -13.32 -18.688 1 95.75 335 ASN B C 1
ATOM 6627 O O . ASN B 1 335 ? -11.812 -14.359 -19.141 1 95.75 335 ASN B O 1
ATOM 6631 N N . LEU B 1 336 ? -11.922 -12.688 -17.672 1 97.12 336 LEU B N 1
ATOM 6632 C CA . LEU B 1 336 ? -10.758 -13.18 -16.953 1 97.12 336 LEU B CA 1
ATOM 6633 C C . LEU B 1 336 ? -10.992 -14.602 -16.453 1 97.12 336 LEU B C 1
ATOM 6635 O O . LEU B 1 336 ? -10.125 -15.469 -16.594 1 97.12 336 LEU B O 1
ATOM 6639 N N . CYS B 1 337 ? -12.141 -14.836 -15.836 1 96.81 337 CYS B N 1
ATOM 6640 C CA . CYS B 1 337 ? -12.422 -16.156 -15.266 1 96.81 337 CYS B CA 1
ATOM 6641 C C . CYS B 1 337 ? -13.828 -16.609 -15.625 1 96.81 337 CYS B C 1
ATOM 6643 O O . CYS B 1 337 ? -14.719 -15.781 -15.836 1 96.81 337 CYS B O 1
ATOM 6645 N N . ASN B 1 338 ? -13.977 -17.828 -15.766 1 94.75 338 ASN B N 1
ATOM 6646 C CA . ASN B 1 338 ? -15.242 -18.547 -15.82 1 94.75 338 ASN B CA 1
ATOM 6647 C C . ASN B 1 338 ? -15.328 -19.625 -14.734 1 94.75 338 ASN B C 1
ATOM 6649 O O . ASN B 1 338 ? -14.625 -20.625 -14.797 1 94.75 338 ASN B O 1
ATOM 6653 N N . ASN B 1 339 ? -16.203 -19.453 -13.852 1 87.06 339 ASN B N 1
ATOM 6654 C CA . ASN B 1 339 ? -16.266 -20.375 -12.727 1 87.06 339 ASN B CA 1
ATOM 6655 C C . ASN B 1 339 ? -17.156 -21.562 -13.023 1 87.06 339 ASN B C 1
ATOM 6657 O O . ASN B 1 339 ? -17.281 -22.484 -12.211 1 87.06 339 ASN B O 1
ATOM 6661 N N . ASN B 1 340 ? -17.719 -21.656 -14.172 1 92.81 340 ASN B N 1
ATOM 6662 C CA . ASN B 1 340 ? -18.625 -22.734 -14.539 1 92.81 340 ASN B CA 1
ATOM 6663 C C . ASN B 1 340 ? -18.031 -23.625 -15.625 1 92.81 340 ASN B C 1
ATOM 6665 O O . ASN B 1 340 ? -18.672 -23.875 -16.641 1 92.81 340 ASN B O 1
ATOM 6669 N N . VAL B 1 341 ? -16.938 -24.203 -15.312 1 96.69 341 VAL B N 1
ATOM 6670 C CA . VAL B 1 341 ? -16.25 -24.984 -16.344 1 96.69 341 VAL B CA 1
ATOM 6671 C C . VAL B 1 341 ? -16.531 -26.469 -16.141 1 96.69 341 VAL B C 1
ATOM 6673 O O . VAL B 1 341 ? -16.297 -27.281 -17.047 1 96.69 341 VAL B O 1
ATOM 6676 N N . PHE B 1 342 ? -17.094 -26.875 -15.055 1 97.06 342 PHE B N 1
ATOM 6677 C CA . PHE B 1 342 ? -17.438 -28.266 -14.797 1 97.06 342 PHE B CA 1
ATOM 6678 C C . PHE B 1 342 ? -18.922 -28.5 -15.055 1 97.06 342 PHE B C 1
ATOM 6680 O O . PHE B 1 342 ? -19.781 -27.812 -14.484 1 97.06 342 PHE B O 1
ATOM 6687 N N . ASN B 1 343 ? -19.219 -29.469 -15.844 1 96.31 343 ASN B N 1
ATOM 6688 C CA . ASN B 1 343 ? -20.594 -29.828 -16.188 1 96.31 343 ASN B CA 1
ATOM 6689 C C . ASN B 1 343 ? -21.156 -30.859 -15.219 1 96.31 343 ASN B C 1
ATOM 6691 O O . ASN B 1 343 ? -21.438 -31.984 -15.602 1 96.31 343 ASN B O 1
ATOM 6695 N N . THR B 1 344 ? -21.297 -30.5 -14.039 1 95.44 344 THR B N 1
ATOM 6696 C CA . THR B 1 344 ? -21.922 -31.297 -12.992 1 95.44 344 THR B CA 1
ATOM 6697 C C . THR B 1 344 ? -23.188 -30.609 -12.477 1 95.44 344 THR B C 1
ATOM 6699 O O . THR B 1 344 ? -23.438 -29.453 -12.797 1 95.44 344 THR B O 1
ATOM 6702 N N . THR B 1 345 ? -24 -31.312 -11.711 1 92.5 345 THR B N 1
ATOM 6703 C CA . THR B 1 345 ? -25.281 -30.797 -11.234 1 92.5 345 THR B CA 1
ATOM 6704 C C . THR B 1 345 ? -25.094 -29.516 -10.43 1 92.5 345 THR B C 1
ATOM 6706 O O . THR B 1 345 ? -25.891 -28.578 -10.547 1 92.5 345 THR B O 1
ATOM 6709 N N . ASP B 1 346 ? -24.016 -29.422 -9.68 1 91.38 346 ASP B N 1
ATOM 6710 C CA . ASP B 1 346 ? -23.812 -28.25 -8.844 1 91.38 346 ASP B CA 1
ATOM 6711 C C . ASP B 1 346 ? -22.672 -27.375 -9.398 1 91.38 346 ASP B C 1
ATOM 6713 O O . ASP B 1 346 ? -22.281 -26.391 -8.781 1 91.38 346 ASP B O 1
ATOM 6717 N N . GLY B 1 347 ? -22.141 -27.844 -10.539 1 91.94 347 GLY B N 1
ATOM 6718 C CA . GLY B 1 347 ? -21.141 -27.047 -11.219 1 91.94 347 GLY B CA 1
ATOM 6719 C C . GLY B 1 347 ? -19.75 -27.203 -10.625 1 91.94 347 GLY B C 1
ATOM 6720 O O . GLY B 1 347 ? -18.844 -26.422 -10.945 1 91.94 347 GLY B O 1
ATOM 6721 N N . HIS B 1 348 ? -19.578 -28.141 -9.727 1 92.06 348 HIS B N 1
ATOM 6722 C CA . HIS B 1 348 ? -18.312 -28.234 -9.023 1 92.06 348 HIS B CA 1
ATOM 6723 C C . HIS B 1 348 ? -17.5 -29.422 -9.516 1 92.06 348 HIS B C 1
ATOM 6725 O O . HIS B 1 348 ? -18.047 -30.375 -10.062 1 92.06 348 HIS B O 1
ATOM 6731 N N . ASP B 1 349 ? -16.219 -29.391 -9.352 1 95.69 349 ASP B N 1
ATOM 6732 C CA . ASP B 1 349 ? -15.242 -30.438 -9.617 1 95.69 349 ASP B CA 1
ATOM 6733 C C . ASP B 1 349 ? -15.492 -31.656 -8.719 1 95.69 349 ASP B C 1
ATOM 6735 O O . ASP B 1 349 ? -15.625 -31.516 -7.504 1 95.69 349 ASP B O 1
ATOM 6739 N N . THR B 1 350 ? -15.586 -32.812 -9.273 1 96.12 350 THR B N 1
ATOM 6740 C CA . THR B 1 350 ? -15.875 -34 -8.484 1 96.12 350 THR B CA 1
ATOM 6741 C C . THR B 1 350 ? -14.586 -34.719 -8.094 1 96.12 350 THR B C 1
ATOM 6743 O O . THR B 1 350 ? -14.625 -35.75 -7.438 1 96.12 350 THR B O 1
ATOM 6746 N N . SER B 1 351 ? -13.477 -34.25 -8.492 1 96.88 351 SER B N 1
ATOM 6747 C CA . SER B 1 351 ? -12.195 -34.906 -8.242 1 96.88 351 SER B CA 1
ATOM 6748 C C . SER B 1 351 ? -11.781 -34.75 -6.781 1 96.88 351 SER B C 1
ATOM 6750 O O . SER B 1 351 ? -12.016 -33.719 -6.164 1 96.88 351 SER B O 1
ATOM 6752 N N . PRO B 1 352 ? -11.133 -35.781 -6.199 1 95.12 352 PRO B N 1
ATOM 6753 C CA . PRO B 1 352 ? -10.453 -35.594 -4.918 1 95.12 352 PRO B CA 1
ATOM 6754 C C . PRO B 1 352 ? -9.273 -34.625 -5.02 1 95.12 352 PRO B C 1
ATOM 6756 O O . PRO B 1 352 ? -8.719 -34.438 -6.109 1 95.12 352 PRO B O 1
ATOM 6759 N N . PRO B 1 353 ? -8.836 -34.094 -3.865 1 95.5 353 PRO B N 1
ATOM 6760 C CA . PRO B 1 353 ? -7.648 -33.219 -3.889 1 95.5 353 PRO B CA 1
ATOM 6761 C C . PRO B 1 353 ? -6.402 -33.938 -4.398 1 95.5 353 PRO B C 1
ATOM 6763 O O . PRO B 1 353 ? -6.211 -35.125 -4.109 1 95.5 353 PRO B O 1
ATOM 6766 N N . SER B 1 354 ? -5.566 -33.188 -5.109 1 98.25 354 SER B N 1
ATOM 6767 C CA . SER B 1 354 ? -4.426 -33.812 -5.781 1 98.25 354 SER B CA 1
ATOM 6768 C C . SER B 1 354 ? -3.4 -34.344 -4.777 1 98.25 354 SER B C 1
ATOM 6770 O O . SER B 1 354 ? -2.605 -35.219 -5.094 1 98.25 354 SER B O 1
ATOM 6772 N N . GLY B 1 355 ? -3.398 -33.75 -3.562 1 97.69 355 GLY B N 1
ATOM 6773 C CA . GLY B 1 355 ? -2.459 -34.156 -2.525 1 97.69 355 GLY B CA 1
ATOM 6774 C C . GLY B 1 355 ? -2.627 -35.594 -2.09 1 97.69 355 GLY B C 1
ATOM 6775 O O . GLY B 1 355 ? -1.743 -36.156 -1.445 1 97.69 355 GLY B O 1
ATOM 6776 N N . LEU B 1 356 ? -3.721 -36.219 -2.432 1 96.31 356 LEU B N 1
ATOM 6777 C CA . LEU B 1 356 ? -4.012 -37.594 -2.018 1 96.31 356 LEU B CA 1
ATOM 6778 C C . LEU B 1 356 ? -3.262 -38.594 -2.887 1 96.31 356 LEU B C 1
ATOM 6780 O O . LEU B 1 356 ? -2.805 -39.625 -2.396 1 96.31 356 LEU B O 1
ATOM 6784 N N . LYS B 1 357 ? -3.105 -38.25 -4.145 1 97.88 357 LYS B N 1
ATOM 6785 C CA . LYS B 1 357 ? -2.525 -39.281 -5.012 1 97.88 357 LYS B CA 1
ATOM 6786 C C . LYS B 1 357 ? -1.668 -38.656 -6.105 1 97.88 357 LYS B C 1
ATOM 6788 O O . LYS B 1 357 ? -0.484 -38.969 -6.234 1 97.88 357 LYS B O 1
ATOM 6793 N N . GLN B 1 358 ? -2.189 -37.719 -6.848 1 98.69 358 GLN B N 1
ATOM 6794 C CA . GLN B 1 358 ? -1.523 -37.219 -8.047 1 98.69 358 GLN B CA 1
ATOM 6795 C C . GLN B 1 358 ? -0.248 -36.469 -7.691 1 98.69 358 GLN B C 1
ATOM 6797 O O . GLN B 1 358 ? 0.794 -36.656 -8.32 1 98.69 358 GLN B O 1
ATOM 6802 N N . LEU B 1 359 ? -0.33 -35.562 -6.668 1 98.88 359 LEU B N 1
ATOM 6803 C CA . LEU B 1 359 ? 0.827 -34.75 -6.316 1 98.88 359 LEU B CA 1
ATOM 6804 C C . LEU B 1 359 ? 1.974 -35.625 -5.816 1 98.88 359 LEU B C 1
ATOM 6806 O O . LEU B 1 359 ? 3.082 -35.562 -6.352 1 98.88 359 LEU B O 1
ATOM 6810 N N . PRO B 1 360 ? 1.785 -36.531 -4.824 1 98.81 360 PRO B N 1
ATOM 6811 C CA . PRO B 1 360 ? 2.9 -37.375 -4.398 1 98.81 360 PRO B CA 1
ATOM 6812 C C . PRO B 1 360 ? 3.416 -38.281 -5.516 1 98.81 360 PRO B C 1
ATOM 6814 O O . PRO B 1 360 ? 4.613 -38.562 -5.582 1 98.81 360 PRO B O 1
ATOM 6817 N N . TYR B 1 361 ? 2.568 -38.688 -6.414 1 98.81 361 TYR B N 1
ATOM 6818 C CA . TYR B 1 361 ? 2.973 -39.5 -7.551 1 98.81 361 TYR B CA 1
ATOM 6819 C C . TYR B 1 361 ? 3.912 -38.75 -8.469 1 98.81 361 TYR B C 1
ATOM 6821 O O . TYR B 1 361 ? 4.965 -39.25 -8.859 1 98.81 361 TYR B O 1
ATOM 6829 N N . VAL B 1 362 ? 3.551 -37.531 -8.773 1 98.94 362 VAL B N 1
ATOM 6830 C CA . VAL B 1 362 ? 4.359 -36.688 -9.648 1 98.94 362 VAL B CA 1
ATOM 6831 C C . VAL B 1 362 ? 5.707 -36.406 -8.984 1 98.94 362 VAL B C 1
ATOM 6833 O O . VAL B 1 362 ? 6.746 -36.406 -9.648 1 98.94 362 VAL B O 1
ATOM 6836 N N . ILE B 1 363 ? 5.715 -36.125 -7.664 1 98.94 363 ILE B N 1
ATOM 6837 C CA . ILE B 1 363 ? 6.953 -35.906 -6.93 1 98.94 363 ILE B CA 1
ATOM 6838 C C . ILE B 1 363 ? 7.871 -37.125 -7.082 1 98.94 363 ILE B C 1
ATOM 6840 O O . ILE B 1 363 ? 9.047 -36.969 -7.43 1 98.94 363 ILE B O 1
ATOM 6844 N N . ASP B 1 364 ? 7.371 -38.312 -6.883 1 98.81 364 ASP B N 1
ATOM 6845 C CA . ASP B 1 364 ? 8.172 -39.531 -6.91 1 98.81 364 ASP B CA 1
ATOM 6846 C C . ASP B 1 364 ? 8.734 -39.781 -8.305 1 98.81 364 ASP B C 1
ATOM 6848 O O . ASP B 1 364 ? 9.867 -40.25 -8.445 1 98.81 364 ASP B O 1
ATOM 6852 N N . LYS B 1 365 ? 7.973 -39.438 -9.305 1 98.56 365 LYS B N 1
ATOM 6853 C CA . LYS B 1 365 ? 8.352 -39.781 -10.672 1 98.56 365 LYS B CA 1
ATOM 6854 C C . LYS B 1 365 ? 9.336 -38.75 -11.234 1 98.56 365 LYS B C 1
ATOM 6856 O O . LYS B 1 365 ? 10.242 -39.094 -12 1 98.56 365 LYS B O 1
ATOM 6861 N N . THR B 1 366 ? 9.172 -37.469 -10.859 1 98.56 366 THR B N 1
ATOM 6862 C CA . THR B 1 366 ? 9.977 -36.438 -11.484 1 98.56 366 THR B CA 1
ATOM 6863 C C . THR B 1 366 ? 11.125 -36.031 -10.562 1 98.56 366 THR B C 1
ATOM 6865 O O . THR B 1 366 ? 12.148 -35.5 -11.031 1 98.56 366 THR B O 1
ATOM 6868 N N . GLN B 1 367 ? 10.922 -36.125 -9.273 1 98.62 367 GLN B N 1
ATOM 6869 C CA . GLN B 1 367 ? 11.867 -35.625 -8.266 1 98.62 367 GLN B CA 1
ATOM 6870 C C . GLN B 1 367 ? 12.18 -34.156 -8.461 1 98.62 367 GLN B C 1
ATOM 6872 O O . GLN B 1 367 ? 13.289 -33.719 -8.195 1 98.62 367 GLN B O 1
ATOM 6877 N N . ASN B 1 368 ? 11.25 -33.438 -9.047 1 98.88 368 ASN B N 1
ATOM 6878 C CA . ASN B 1 368 ? 11.414 -32.031 -9.43 1 98.88 368 ASN B CA 1
ATOM 6879 C C . ASN B 1 368 ? 10.102 -31.266 -9.336 1 98.88 368 ASN B C 1
ATOM 6881 O O . ASN B 1 368 ? 9.602 -30.75 -10.336 1 98.88 368 ASN B O 1
ATOM 6885 N N . VAL B 1 369 ? 9.602 -31.125 -8.078 1 98.94 369 VAL B N 1
ATOM 6886 C CA . VAL B 1 369 ? 8.352 -30.406 -7.824 1 98.94 369 VAL B CA 1
ATOM 6887 C C . VAL B 1 369 ? 8.609 -29.25 -6.863 1 98.94 369 VAL B C 1
ATOM 6889 O O . VAL B 1 369 ? 9.281 -29.406 -5.84 1 98.94 369 VAL B O 1
ATOM 6892 N N . ILE B 1 370 ? 8.156 -28.047 -7.168 1 98.94 370 ILE B N 1
ATOM 6893 C CA . ILE B 1 370 ? 8.281 -26.859 -6.336 1 98.94 370 ILE B CA 1
ATOM 6894 C C . ILE B 1 370 ? 6.891 -26.328 -5.988 1 98.94 370 ILE B C 1
ATOM 6896 O O . ILE B 1 370 ? 6.07 -26.094 -6.879 1 98.94 370 ILE B O 1
ATOM 6900 N N . LEU B 1 371 ? 6.621 -26.219 -4.746 1 98.88 371 LEU B N 1
ATOM 6901 C CA . LEU B 1 371 ? 5.449 -25.484 -4.262 1 98.88 371 LEU B CA 1
ATOM 6902 C C . LEU B 1 371 ? 5.848 -24.125 -3.697 1 98.88 371 LEU B C 1
ATOM 6904 O O . LEU B 1 371 ? 6.539 -24.047 -2.68 1 98.88 371 LEU B O 1
ATOM 6908 N N . ALA B 1 372 ? 5.453 -23.078 -4.375 1 98.75 372 ALA B N 1
ATOM 6909 C CA . ALA B 1 372 ? 5.793 -21.719 -3.975 1 98.75 372 ALA B CA 1
ATOM 6910 C C . ALA B 1 372 ? 4.586 -21 -3.379 1 98.75 372 ALA B C 1
ATOM 6912 O O . ALA B 1 372 ? 3.51 -20.984 -3.982 1 98.75 372 ALA B O 1
ATOM 6913 N N . GLN B 1 373 ? 4.773 -20.469 -2.174 1 98.19 373 GLN B N 1
ATOM 6914 C CA . GLN B 1 373 ? 3.688 -19.828 -1.435 1 98.19 373 GLN B CA 1
ATOM 6915 C C . GLN B 1 373 ? 4.051 -18.406 -1.038 1 98.19 373 GLN B C 1
ATOM 6917 O O . GLN B 1 373 ? 5.164 -18.141 -0.58 1 98.19 373 GLN B O 1
ATOM 6922 N N . GLY B 1 374 ? 3.1 -17.5 -1.271 1 98.25 374 GLY B N 1
ATOM 6923 C CA . GLY B 1 374 ? 3.291 -16.125 -0.824 1 98.25 374 GLY B CA 1
ATOM 6924 C C . GLY B 1 374 ? 2.799 -15.891 0.591 1 98.25 374 GLY B C 1
ATOM 6925 O O . GLY B 1 374 ? 1.688 -16.297 0.944 1 98.25 374 GLY B O 1
ATOM 6926 N N . SER B 1 375 ? 3.592 -15.156 1.358 1 97.56 375 SER B N 1
ATOM 6927 C CA . SER B 1 375 ? 3.268 -14.93 2.764 1 97.56 375 SER B CA 1
ATOM 6928 C C . SER B 1 375 ? 2.102 -13.961 2.914 1 97.56 375 SER B C 1
ATOM 6930 O O . SER B 1 375 ? 1.438 -13.93 3.951 1 97.56 375 SER B O 1
ATOM 6932 N N . LEU B 1 376 ? 1.86 -13.211 1.909 1 98.25 376 LEU B N 1
ATOM 6933 C CA . LEU B 1 376 ? 0.826 -12.188 2.018 1 98.25 376 LEU B CA 1
ATOM 6934 C C . LEU B 1 376 ? -0.479 -12.664 1.389 1 98.25 376 LEU B C 1
ATOM 6936 O O . LEU B 1 376 ? -1.39 -11.867 1.157 1 98.25 376 LEU B O 1
ATOM 6940 N N . ASP B 1 377 ? -0.543 -13.906 1.05 1 98 377 ASP B N 1
ATOM 6941 C CA . ASP B 1 377 ? -1.74 -14.547 0.513 1 98 377 ASP B CA 1
ATOM 6942 C C . ASP B 1 377 ? -2.711 -14.922 1.631 1 98 377 ASP B C 1
ATOM 6944 O O . ASP B 1 377 ? -2.438 -15.828 2.42 1 98 377 ASP B O 1
ATOM 6948 N N . TRP B 1 378 ? -3.893 -14.328 1.639 1 98.31 378 TRP B N 1
ATOM 6949 C CA . TRP B 1 378 ? -4.875 -14.586 2.688 1 98.31 378 TRP B CA 1
ATOM 6950 C C . TRP B 1 378 ? -5.777 -15.758 2.312 1 98.31 378 TRP B C 1
ATOM 6952 O O . TRP B 1 378 ? -6.242 -16.5 3.184 1 98.31 378 TRP B O 1
ATOM 6962 N N . ILE B 1 379 ? -5.957 -15.961 1.101 1 96.88 379 ILE B N 1
ATOM 6963 C CA . ILE B 1 379 ? -6.895 -17 0.686 1 96.88 379 ILE B CA 1
ATOM 6964 C C . ILE B 1 379 ? -6.242 -18.375 0.838 1 96.88 379 ILE B C 1
ATOM 6966 O O . ILE B 1 379 ? -6.898 -19.344 1.222 1 96.88 379 ILE B O 1
ATOM 6970 N N . LEU B 1 380 ? -4.941 -18.453 0.512 1 96.69 380 LEU B N 1
ATOM 6971 C CA . LEU B 1 380 ? -4.219 -19.719 0.663 1 96.69 380 LEU B CA 1
ATOM 6972 C C . LEU B 1 380 ? -2.963 -19.516 1.509 1 96.69 380 LEU B C 1
ATOM 6974 O O . LEU B 1 380 ? -1.879 -19.281 0.973 1 96.69 380 LEU B O 1
ATOM 6978 N N . VAL B 1 381 ? -3.125 -19.797 2.781 1 95.94 381 VAL B N 1
ATOM 6979 C CA . VAL B 1 381 ? -2.102 -19.531 3.785 1 95.94 381 VAL B CA 1
ATOM 6980 C C . VAL B 1 381 ? -1.016 -20.594 3.711 1 95.94 381 VAL B C 1
ATOM 6982 O O . VAL B 1 381 ? -1.316 -21.797 3.613 1 95.94 381 VAL B O 1
ATOM 6985 N N . THR B 1 382 ? 0.221 -20.203 3.764 1 96.75 382 THR B N 1
ATOM 6986 C CA . THR B 1 382 ? 1.373 -21.078 3.652 1 96.75 382 THR B CA 1
ATOM 6987 C C . THR B 1 382 ? 1.256 -22.25 4.629 1 96.75 382 THR B C 1
ATOM 6989 O O . THR B 1 382 ? 1.51 -23.406 4.266 1 96.75 382 THR B O 1
ATOM 6992 N N . GLU B 1 383 ? 0.827 -21.984 5.852 1 96.81 383 GLU B N 1
ATOM 6993 C CA . GLU B 1 383 ? 0.745 -23.016 6.879 1 96.81 383 GLU B CA 1
ATOM 6994 C C . GLU B 1 383 ? -0.341 -24.031 6.547 1 96.81 383 GLU B C 1
ATOM 6996 O O . GLU B 1 383 ? -0.277 -25.188 6.992 1 96.81 383 GLU B O 1
ATOM 7001 N N . GLY B 1 384 ? -1.344 -23.562 5.805 1 96.5 384 GLY B N 1
ATOM 7002 C CA . GLY B 1 384 ? -2.33 -24.531 5.332 1 96.5 384 GLY B CA 1
ATOM 7003 C C . GLY B 1 384 ? -1.749 -25.562 4.395 1 96.5 384 GLY B C 1
ATOM 7004 O O . GLY B 1 384 ? -2.08 -26.75 4.488 1 96.5 384 GLY B O 1
ATOM 7005 N N . VAL B 1 385 ? -0.902 -25.188 3.52 1 97.31 385 VAL B N 1
ATOM 7006 C CA . VAL B 1 385 ? -0.215 -26.094 2.605 1 97.31 385 VAL B CA 1
ATOM 7007 C C . VAL B 1 385 ? 0.729 -27 3.393 1 97.31 385 VAL B C 1
ATOM 7009 O O . VAL B 1 385 ? 0.792 -28.203 3.143 1 97.31 385 VAL B O 1
ATOM 7012 N N . LEU B 1 386 ? 1.378 -26.438 4.355 1 97.69 386 LEU B N 1
ATOM 7013 C CA . LEU B 1 386 ? 2.318 -27.203 5.164 1 97.69 386 LEU B CA 1
ATOM 7014 C C . LEU B 1 386 ? 1.597 -28.281 5.969 1 97.69 386 LEU B C 1
ATOM 7016 O O . LEU B 1 386 ? 2.1 -29.391 6.117 1 97.69 386 LEU B O 1
ATOM 7020 N N . LEU B 1 387 ? 0.446 -27.953 6.516 1 97.25 387 LEU B N 1
ATOM 7021 C CA . LEU B 1 387 ? -0.358 -28.938 7.215 1 97.25 387 LEU B CA 1
ATOM 7022 C C . LEU B 1 387 ? -0.699 -30.109 6.297 1 97.25 387 LEU B C 1
ATOM 7024 O O . LEU B 1 387 ? -0.624 -31.266 6.707 1 97.25 387 LEU B O 1
ATOM 7028 N N . GLY B 1 388 ? -1.079 -29.766 5.074 1 97.44 388 GLY B N 1
ATOM 7029 C CA . GLY B 1 388 ? -1.346 -30.812 4.098 1 97.44 388 GLY B CA 1
ATOM 7030 C C . GLY B 1 388 ? -0.128 -31.656 3.779 1 97.44 388 GLY B C 1
ATOM 7031 O O . GLY B 1 388 ? -0.216 -32.875 3.727 1 97.44 388 GLY B O 1
ATOM 7032 N N . ILE B 1 389 ? 1.004 -31 3.578 1 98.25 389 ILE B N 1
ATOM 7033 C CA . ILE B 1 389 ? 2.25 -31.703 3.287 1 98.25 389 ILE B CA 1
ATOM 7034 C C . ILE B 1 389 ? 2.578 -32.656 4.426 1 98.25 389 ILE B C 1
ATOM 7036 O O . ILE B 1 389 ? 3.006 -33.812 4.184 1 98.25 389 ILE B O 1
ATOM 7040 N N . GLN B 1 390 ? 2.332 -32.25 5.629 1 97.69 390 GLN B N 1
ATOM 7041 C CA . GLN B 1 390 ? 2.676 -33.031 6.805 1 97.69 390 GLN B CA 1
ATOM 7042 C C . GLN B 1 390 ? 1.786 -34.281 6.914 1 97.69 390 GLN B C 1
ATOM 7044 O O . GLN B 1 390 ? 2.029 -35.156 7.75 1 97.69 390 GLN B O 1
ATOM 7049 N N . ASN B 1 391 ? 0.801 -34.344 6.082 1 97.31 391 ASN B N 1
ATOM 7050 C CA . ASN B 1 391 ? -0.045 -35.562 6.039 1 97.31 391 ASN B CA 1
ATOM 7051 C C . ASN B 1 391 ? 0.14 -36.312 4.734 1 97.31 391 ASN B C 1
ATOM 7053 O O . ASN B 1 391 ? -0.539 -37.312 4.5 1 97.31 391 ASN B O 1
ATOM 7057 N N . MET B 1 392 ? 0.926 -35.875 3.861 1 98.06 392 MET B N 1
ATOM 7058 C CA . MET B 1 392 ? 1.181 -36.5 2.562 1 98.06 392 MET B CA 1
ATOM 7059 C C . MET B 1 392 ? 2.396 -37.406 2.623 1 98.06 392 MET B C 1
ATOM 7061 O O . MET B 1 392 ? 3.406 -37.094 3.244 1 98.06 392 MET B O 1
ATOM 7065 N N . THR B 1 393 ? 2.297 -38.594 2 1 98.25 393 THR B N 1
ATOM 7066 C CA . THR B 1 393 ? 3.42 -39.5 1.918 1 98.25 393 THR B CA 1
ATOM 7067 C C . THR B 1 393 ? 3.988 -39.531 0.502 1 98.25 393 THR B C 1
ATOM 7069 O O . THR B 1 393 ? 3.242 -39.688 -0.469 1 98.25 393 THR B O 1
ATOM 7072 N N . TRP B 1 394 ? 5.234 -39.375 0.413 1 98.56 394 TRP B N 1
ATOM 7073 C CA . TRP B 1 394 ? 5.988 -39.531 -0.829 1 98.56 394 TRP B CA 1
ATOM 7074 C C . TRP B 1 394 ? 7.414 -39.969 -0.551 1 98.56 394 TRP B C 1
ATOM 7076 O O . TRP B 1 394 ? 7.879 -39.938 0.59 1 98.56 394 TRP B O 1
ATOM 7086 N N . GLY B 1 395 ? 8.023 -40.594 -1.557 1 97.88 395 GLY B N 1
ATOM 7087 C CA . GLY B 1 395 ? 9.391 -41.031 -1.355 1 97.88 395 GLY B CA 1
ATOM 7088 C C . GLY B 1 395 ? 9.547 -41.938 -0.145 1 97.88 395 GLY B C 1
ATOM 7089 O O . GLY B 1 395 ? 10.594 -41.969 0.497 1 97.88 395 GLY B O 1
ATOM 7090 N N . GLY B 1 396 ? 8.516 -42.531 0.287 1 96.94 396 GLY B N 1
ATOM 7091 C CA . GLY B 1 396 ? 8.555 -43.562 1.322 1 96.94 396 GLY B CA 1
ATOM 7092 C C . GLY B 1 396 ? 8.383 -43 2.721 1 96.94 396 GLY B C 1
ATOM 7093 O O . GLY B 1 396 ? 8.438 -43.75 3.703 1 96.94 396 GLY B O 1
ATOM 7094 N N . GLU B 1 397 ? 8.172 -41.719 2.844 1 97.75 397 GLU B N 1
ATOM 7095 C CA . GLU B 1 397 ? 8.023 -41.094 4.16 1 97.75 397 GLU B CA 1
ATOM 7096 C C . GLU B 1 397 ? 6.922 -40.031 4.156 1 97.75 397 GLU B C 1
ATOM 7098 O O . GLU B 1 397 ? 6.691 -39.375 3.139 1 97.75 397 GLU B O 1
ATOM 7103 N N . MET B 1 398 ? 6.316 -39.844 5.363 1 98.19 398 MET B N 1
ATOM 7104 C CA . MET B 1 398 ? 5.246 -38.875 5.504 1 98.19 398 MET B CA 1
ATOM 7105 C C . MET B 1 398 ? 5.809 -37.5 5.91 1 98.19 398 MET B C 1
ATOM 7107 O O . MET B 1 398 ? 6.574 -37.406 6.871 1 98.19 398 MET B O 1
ATOM 7111 N N . GLY B 1 399 ? 5.383 -36.5 5.203 1 98.38 399 GLY B N 1
ATOM 7112 C CA . GLY B 1 399 ? 5.684 -35.125 5.559 1 98.38 399 GLY B CA 1
ATOM 7113 C C . GLY B 1 399 ? 7.16 -34.781 5.477 1 98.38 399 GLY B C 1
ATOM 7114 O O . GLY B 1 399 ? 7.984 -35.688 5.23 1 98.38 399 GLY B O 1
ATOM 7115 N N . PHE B 1 400 ? 7.441 -33.5 5.562 1 98.56 400 PHE B N 1
ATOM 7116 C CA . PHE B 1 400 ? 8.805 -33.062 5.793 1 98.56 400 PHE B CA 1
ATOM 7117 C C . PHE B 1 400 ? 9.312 -33.531 7.156 1 98.56 400 PHE B C 1
ATOM 7119 O O . PHE B 1 400 ? 8.594 -33.438 8.148 1 98.56 400 PHE B O 1
ATOM 7126 N N . GLN B 1 401 ? 10.508 -33.969 7.16 1 98.25 401 GLN B N 1
ATOM 7127 C CA . GLN B 1 401 ? 11.086 -34.5 8.398 1 98.25 401 GLN B CA 1
ATOM 7128 C C . GLN B 1 401 ? 11.719 -33.375 9.227 1 98.25 401 GLN B C 1
ATOM 7130 O O . GLN B 1 401 ? 11.812 -33.5 10.445 1 98.25 401 GLN B O 1
ATOM 7135 N N . SER B 1 402 ? 12.102 -32.312 8.594 1 97.44 402 SER B N 1
ATOM 7136 C CA . SER B 1 402 ? 12.711 -31.188 9.281 1 97.44 402 SER B CA 1
ATOM 7137 C C . SER B 1 402 ? 11.969 -29.891 8.961 1 97.44 402 SER B C 1
ATOM 7139 O O . SER B 1 402 ? 11.422 -29.734 7.867 1 97.44 402 SER B O 1
ATOM 7141 N N . GLN B 1 403 ? 11.977 -28.953 9.938 1 97 403 GLN B N 1
ATOM 7142 C CA . GLN B 1 403 ? 11.297 -27.672 9.805 1 97 403 GLN B CA 1
ATOM 7143 C C . GLN B 1 403 ? 11.953 -26.812 8.719 1 97 403 GLN B C 1
ATOM 7145 O O . GLN B 1 403 ? 13.172 -26.656 8.695 1 97 403 GLN B O 1
ATOM 7150 N N . PRO B 1 404 ? 11.234 -26.297 7.773 1 97.44 404 PRO B N 1
ATOM 7151 C CA . PRO B 1 404 ? 11.797 -25.359 6.809 1 97.44 404 PRO B CA 1
ATOM 7152 C C . PRO B 1 404 ? 12.461 -24.156 7.477 1 97.44 404 PRO B C 1
ATOM 7154 O O . PRO B 1 404 ? 11.844 -23.484 8.305 1 97.44 404 PRO B O 1
ATOM 7157 N N . GLN B 1 405 ? 13.734 -23.844 7.145 1 96.44 405 GLN B N 1
ATOM 7158 C CA . GLN B 1 405 ? 14.43 -22.75 7.816 1 96.44 405 GLN B CA 1
ATOM 7159 C C . GLN B 1 405 ? 15.5 -22.141 6.914 1 96.44 405 GLN B C 1
ATOM 7161 O O . GLN B 1 405 ? 16.047 -21.078 7.219 1 96.44 405 GLN B O 1
ATOM 7166 N N . ASP B 1 406 ? 15.828 -22.812 5.781 1 97.19 406 ASP B N 1
ATOM 7167 C CA . ASP B 1 406 ? 16.906 -22.328 4.922 1 97.19 406 ASP B CA 1
ATOM 7168 C C . ASP B 1 406 ? 16.5 -21.062 4.195 1 97.19 406 ASP B C 1
ATOM 7170 O O . ASP B 1 406 ? 15.336 -20.875 3.846 1 97.19 406 ASP B O 1
ATOM 7174 N N . PRO B 1 407 ? 17.438 -20.156 3.963 1 97.88 407 PRO B N 1
ATOM 7175 C CA . PRO B 1 407 ? 17.109 -18.922 3.236 1 97.88 407 PRO B CA 1
ATOM 7176 C C . PRO B 1 407 ? 16.797 -19.172 1.765 1 97.88 407 PRO B C 1
ATOM 7178 O O . PRO B 1 407 ? 17.5 -19.938 1.099 1 97.88 407 PRO B O 1
ATOM 7181 N N . PHE B 1 408 ? 15.766 -18.703 1.302 1 98.56 408 PHE B N 1
ATOM 7182 C CA . PHE B 1 408 ? 15.539 -18.578 -0.133 1 98.56 408 PHE B CA 1
ATOM 7183 C C . PHE B 1 408 ? 16.234 -17.344 -0.686 1 98.56 408 PHE B C 1
ATOM 7185 O O . PHE B 1 408 ? 15.844 -16.219 -0.378 1 98.56 408 PHE B O 1
ATOM 7192 N N . TYR B 1 409 ? 17.219 -17.516 -1.51 1 98.38 409 TYR B N 1
ATOM 7193 C CA . TYR B 1 409 ? 18.062 -16.422 -1.979 1 98.38 409 TYR B CA 1
ATOM 7194 C C . TYR B 1 409 ? 17.75 -16.078 -3.434 1 98.38 409 TYR B C 1
ATOM 7196 O O . TYR B 1 409 ? 17.766 -16.953 -4.301 1 98.38 409 TYR B O 1
ATOM 7204 N N . VAL B 1 410 ? 17.422 -14.875 -3.682 1 98.56 410 VAL B N 1
ATOM 7205 C CA . VAL B 1 410 ? 17.281 -14.305 -5.016 1 98.56 410 VAL B CA 1
ATOM 7206 C C . VAL B 1 410 ? 18.5 -13.453 -5.34 1 98.56 410 VAL B C 1
ATOM 7208 O O . VAL B 1 410 ? 18.797 -12.477 -4.637 1 98.56 410 VAL B O 1
ATOM 7211 N N . PRO B 1 411 ? 19.203 -13.727 -6.371 1 98.31 411 PRO B N 1
ATOM 7212 C CA . PRO B 1 411 ? 20.469 -13.047 -6.652 1 98.31 411 PRO B CA 1
ATOM 7213 C C . PRO B 1 411 ? 20.297 -11.539 -6.805 1 98.31 411 PRO B C 1
ATOM 7215 O O . PRO B 1 411 ? 19.297 -11.078 -7.355 1 98.31 411 PRO B O 1
ATOM 7218 N N . LEU B 1 412 ? 21.297 -10.844 -6.32 1 97.19 412 LEU B N 1
ATOM 7219 C CA . LEU B 1 412 ? 21.391 -9.414 -6.605 1 97.19 412 LEU B CA 1
ATOM 7220 C C . LEU B 1 412 ? 21.578 -9.172 -8.102 1 97.19 412 LEU B C 1
ATOM 7222 O O . LEU B 1 412 ? 22.25 -9.953 -8.781 1 97.19 412 LEU B O 1
ATOM 7226 N N . TYR B 1 413 ? 21.031 -8.109 -8.586 1 96.38 413 TYR B N 1
ATOM 7227 C CA . TYR B 1 413 ? 21.094 -7.867 -10.023 1 96.38 413 TYR B CA 1
ATOM 7228 C C . TYR B 1 413 ? 21.531 -6.434 -10.312 1 96.38 413 TYR B C 1
ATOM 7230 O O . TYR B 1 413 ? 21.391 -5.953 -11.438 1 96.38 413 TYR B O 1
ATOM 7238 N N . GLY B 1 414 ? 22.016 -5.734 -9.328 1 91.94 414 GLY B N 1
ATOM 7239 C CA . GLY B 1 414 ? 22.547 -4.395 -9.516 1 91.94 414 GLY B CA 1
ATOM 7240 C C . GLY B 1 414 ? 21.516 -3.305 -9.281 1 91.94 414 GLY B C 1
ATOM 7241 O O . GLY B 1 414 ? 21.656 -2.191 -9.789 1 91.94 414 GLY B O 1
ATOM 7242 N N . PHE B 1 415 ? 20.578 -3.592 -8.516 1 91.06 415 PHE B N 1
ATOM 7243 C CA . PHE B 1 415 ? 19.562 -2.596 -8.18 1 91.06 415 PHE B CA 1
ATOM 7244 C C . PHE B 1 415 ? 20.203 -1.351 -7.582 1 91.06 415 PHE B C 1
ATOM 7246 O O . PHE B 1 415 ? 21.078 -1.451 -6.719 1 91.06 415 PHE B O 1
ATOM 7253 N N . TYR B 1 416 ? 19.656 -0.248 -8.07 1 84.38 416 TYR B N 1
ATOM 7254 C CA . TYR B 1 416 ? 20.016 1.062 -7.535 1 84.38 416 TYR B CA 1
ATOM 7255 C C . TYR B 1 416 ? 18.844 2.031 -7.629 1 84.38 416 TYR B C 1
ATOM 7257 O O . TYR B 1 416 ? 18.406 2.369 -8.727 1 84.38 416 TYR B O 1
ATOM 7265 N N . PRO B 1 417 ? 18.297 2.482 -6.535 1 75.06 417 PRO B N 1
ATOM 7266 C CA . PRO B 1 417 ? 17.062 3.266 -6.531 1 75.06 417 PRO B CA 1
ATOM 7267 C C . PRO B 1 417 ? 17.188 4.57 -7.32 1 75.06 417 PRO B C 1
ATOM 7269 O O . PRO B 1 417 ? 16.188 5.086 -7.828 1 75.06 417 PRO B O 1
ATOM 7272 N N . TYR B 1 418 ? 18.344 5.102 -7.488 1 71.75 418 TYR B N 1
ATOM 7273 C CA . TYR B 1 418 ? 18.422 6.434 -8.07 1 71.75 418 TYR B CA 1
ATOM 7274 C C . TYR B 1 418 ? 19.062 6.383 -9.461 1 71.75 418 TYR B C 1
ATOM 7276 O O . TYR B 1 418 ? 19.359 7.426 -10.055 1 71.75 418 TYR B O 1
ATOM 7284 N N . ASP B 1 419 ? 19.109 5.098 -9.961 1 75.31 419 ASP B N 1
ATOM 7285 C CA . ASP B 1 419 ? 19.719 4.957 -11.273 1 75.31 419 ASP B CA 1
ATOM 7286 C C . ASP B 1 419 ? 18.766 4.273 -12.25 1 75.31 419 ASP B C 1
ATOM 7288 O O . ASP B 1 419 ? 18.016 3.385 -11.867 1 75.31 419 ASP B O 1
ATOM 7292 N N . ILE B 1 420 ? 18.672 4.797 -13.477 1 75.44 420 ILE B N 1
ATOM 7293 C CA . ILE B 1 420 ? 17.844 4.207 -14.516 1 75.44 420 ILE B CA 1
ATOM 7294 C C . ILE B 1 420 ? 18.672 3.307 -15.414 1 75.44 420 ILE B C 1
ATOM 7296 O O . ILE B 1 420 ? 18.172 2.719 -16.375 1 75.44 420 ILE B O 1
ATOM 7300 N N . GLY B 1 421 ? 19.812 2.953 -15.086 1 80.81 421 GLY B N 1
ATOM 7301 C CA . GLY B 1 421 ? 20.656 2.221 -16.016 1 80.81 421 GLY B CA 1
ATOM 7302 C C . GLY B 1 421 ? 20.875 0.775 -15.609 1 80.81 421 GLY B C 1
ATOM 7303 O O . GLY B 1 421 ? 21.5 0.006 -16.344 1 80.81 421 GLY B O 1
ATOM 7304 N N . TYR B 1 422 ? 20.219 0.394 -14.609 1 87.31 422 TYR B N 1
ATOM 7305 C CA . TYR B 1 422 ? 20.438 -0.986 -14.188 1 87.31 422 TYR B CA 1
ATOM 7306 C C . TYR B 1 422 ? 19.391 -1.917 -14.797 1 87.31 422 TYR B C 1
ATOM 7308 O O . TYR B 1 422 ? 18.375 -1.46 -15.328 1 87.31 422 TYR B O 1
ATOM 7316 N N . TRP B 1 423 ? 19.672 -3.18 -14.836 1 91.69 423 TRP B N 1
ATOM 7317 C CA . TRP B 1 423 ? 18.75 -4.184 -15.336 1 91.69 423 TRP B CA 1
ATOM 7318 C C . TRP B 1 423 ? 17.422 -4.105 -14.586 1 91.69 423 TRP B C 1
ATOM 7320 O O . TRP B 1 423 ? 17.391 -4.082 -13.359 1 91.69 423 TRP B O 1
ATOM 7330 N N . GLY B 1 424 ? 16.406 -4.047 -15.297 1 92.31 424 GLY B N 1
ATOM 7331 C CA . GLY B 1 424 ? 15.086 -4.094 -14.68 1 92.31 424 GLY B CA 1
ATOM 7332 C C . GLY B 1 424 ? 14.68 -2.775 -14.055 1 92.31 424 GLY B C 1
ATOM 7333 O O . GLY B 1 424 ? 13.82 -2.746 -13.164 1 92.31 424 GLY B O 1
ATOM 7334 N N . HIS B 1 425 ? 15.227 -1.667 -14.422 1 92.69 425 HIS B N 1
ATOM 7335 C CA . HIS B 1 425 ? 14.961 -0.373 -13.805 1 92.69 425 HIS B CA 1
ATOM 7336 C C . HIS B 1 425 ? 13.5 0.024 -13.977 1 92.69 425 HIS B C 1
ATOM 7338 O O . HIS B 1 425 ? 12.945 0.758 -13.148 1 92.69 425 HIS B O 1
ATOM 7344 N N . ASN B 1 426 ? 12.859 -0.445 -14.992 1 90.94 426 ASN B N 1
ATOM 7345 C CA . ASN B 1 426 ? 11.469 -0.102 -15.242 1 90.94 426 ASN B CA 1
ATOM 7346 C C . ASN B 1 426 ? 10.523 -0.954 -14.398 1 90.94 426 ASN B C 1
ATOM 7348 O O . ASN B 1 426 ? 9.398 -0.537 -14.102 1 90.94 426 ASN B O 1
ATOM 7352 N N . LEU B 1 427 ? 10.953 -2.146 -14.062 1 94.38 427 LEU B N 1
ATOM 7353 C CA . LEU B 1 427 ? 10.188 -3.074 -13.234 1 94.38 427 LEU B CA 1
ATOM 7354 C C . LEU B 1 427 ? 11.086 -3.783 -12.234 1 94.38 427 LEU B C 1
ATOM 7356 O O . LEU B 1 427 ? 11.273 -5 -12.312 1 94.38 427 LEU B O 1
ATOM 7360 N N . PRO B 1 428 ? 11.609 -3.023 -11.305 1 95.94 428 PRO B N 1
ATOM 7361 C CA . PRO B 1 428 ? 12.516 -3.637 -10.336 1 95.94 428 PRO B CA 1
ATOM 7362 C C . PRO B 1 428 ? 11.82 -4.676 -9.453 1 95.94 428 PRO B C 1
ATOM 7364 O O . PRO B 1 428 ? 10.594 -4.664 -9.328 1 95.94 428 PRO B O 1
ATOM 7367 N N . SER B 1 429 ? 12.523 -5.574 -8.914 1 96.81 429 SER B N 1
ATOM 7368 C CA . SER B 1 429 ? 12.023 -6.66 -8.07 1 96.81 429 SER B CA 1
ATOM 7369 C C . SER B 1 429 ? 12.969 -6.938 -6.91 1 96.81 429 SER B C 1
ATOM 7371 O O . SER B 1 429 ? 14.18 -6.707 -7.016 1 96.81 429 SER B O 1
ATOM 7373 N N . GLY B 1 430 ? 12.445 -7.473 -5.824 1 96.94 430 GLY B N 1
ATOM 7374 C CA . GLY B 1 430 ? 13.242 -7.762 -4.641 1 96.94 430 GLY B CA 1
ATOM 7375 C C . GLY B 1 430 ? 14.336 -8.789 -4.895 1 96.94 430 GLY B C 1
ATOM 7376 O O . GLY B 1 430 ? 14.172 -9.672 -5.734 1 96.94 430 GLY B O 1
ATOM 7377 N N . SER B 1 431 ? 15.453 -8.695 -4.129 1 97.31 431 SER B N 1
ATOM 7378 C CA . SER B 1 431 ? 16.578 -9.625 -4.191 1 97.31 431 SER B CA 1
ATOM 7379 C C . SER B 1 431 ? 17.156 -9.875 -2.807 1 97.31 431 SER B C 1
ATOM 7381 O O . SER B 1 431 ? 16.578 -9.477 -1.797 1 97.31 431 SER B O 1
ATOM 7383 N N . GLY B 1 432 ? 18.219 -10.648 -2.686 1 96.94 432 GLY B N 1
ATOM 7384 C CA . GLY B 1 432 ? 18.734 -11.094 -1.397 1 96.94 432 GLY B CA 1
ATOM 7385 C C . GLY B 1 432 ? 17.922 -12.234 -0.798 1 96.94 432 GLY B C 1
ATOM 7386 O O . GLY B 1 432 ? 17.406 -13.094 -1.523 1 96.94 432 GLY B O 1
ATOM 7387 N N . VAL B 1 433 ? 17.938 -12.328 0.494 1 97.69 433 VAL B N 1
ATOM 7388 C CA . VAL B 1 433 ? 17.078 -13.328 1.136 1 97.69 433 VAL B CA 1
ATOM 7389 C C . VAL B 1 433 ? 15.625 -12.891 1.063 1 97.69 433 VAL B C 1
ATOM 7391 O O . VAL B 1 433 ? 15.234 -11.906 1.692 1 97.69 433 VAL B O 1
ATOM 7394 N N . GLN B 1 434 ? 14.836 -13.672 0.31 1 97.75 434 GLN B N 1
ATOM 7395 C CA . GLN B 1 434 ? 13.469 -13.266 0.015 1 97.75 434 GLN B CA 1
ATOM 7396 C C . GLN B 1 434 ? 12.461 -14.242 0.617 1 97.75 434 GLN B C 1
ATOM 7398 O O . GLN B 1 434 ? 11.258 -14.125 0.382 1 97.75 434 GLN B O 1
ATOM 7403 N N . GLY B 1 435 ? 12.938 -15.18 1.332 1 98.19 435 GLY B N 1
ATOM 7404 C CA . GLY B 1 435 ? 12.016 -16.141 1.922 1 98.19 435 GLY B CA 1
ATOM 7405 C C . GLY B 1 435 ? 12.711 -17.297 2.594 1 98.19 435 GLY B C 1
ATOM 7406 O O . GLY B 1 435 ? 13.836 -17.172 3.078 1 98.19 435 GLY B O 1
ATOM 7407 N N . THR B 1 436 ? 11.961 -18.375 2.762 1 98.5 436 THR B N 1
ATOM 7408 C CA . THR B 1 436 ? 12.398 -19.625 3.367 1 98.5 436 THR B CA 1
ATOM 7409 C C . THR B 1 436 ? 12.172 -20.797 2.416 1 98.5 436 THR B C 1
ATOM 7411 O O . THR B 1 436 ? 11.125 -20.875 1.769 1 98.5 436 THR B O 1
ATOM 7414 N N . VAL B 1 437 ? 13.141 -21.625 2.316 1 98.56 437 VAL B N 1
ATOM 7415 C CA . VAL B 1 437 ? 13.039 -22.75 1.393 1 98.56 437 VAL B CA 1
ATOM 7416 C C . VAL B 1 437 ? 13.398 -24.047 2.115 1 98.56 437 VAL B C 1
ATOM 7418 O O . VAL B 1 437 ? 14.102 -24.031 3.129 1 98.56 437 VAL B O 1
ATOM 7421 N N . HIS B 1 438 ? 12.828 -25.141 1.647 1 98.44 438 HIS B N 1
ATOM 7422 C CA . HIS B 1 438 ? 13.109 -26.469 2.166 1 98.44 438 HIS B CA 1
ATOM 7423 C C . HIS B 1 438 ? 12.891 -27.531 1.096 1 98.44 438 HIS B C 1
ATOM 7425 O O . HIS B 1 438 ? 11.898 -27.484 0.363 1 98.44 438 HIS B O 1
ATOM 7431 N N . THR B 1 439 ? 13.82 -28.484 0.954 1 98.38 439 THR B N 1
ATOM 7432 C CA . THR B 1 439 ? 13.719 -29.562 -0.024 1 98.38 439 THR B CA 1
ATOM 7433 C C . THR B 1 439 ? 13.93 -30.922 0.644 1 98.38 439 THR B C 1
ATOM 7435 O O . THR B 1 439 ? 14.875 -31.094 1.413 1 98.38 439 THR B O 1
ATOM 7438 N N . GLU B 1 440 ? 12.984 -31.812 0.434 1 98.44 440 GLU B N 1
ATOM 7439 C CA . GLU B 1 440 ? 13.125 -33.219 0.804 1 98.44 440 GLU B CA 1
ATOM 7440 C C . GLU B 1 440 ? 12.562 -34.125 -0.278 1 98.44 440 GLU B C 1
ATOM 7442 O O . GLU B 1 440 ? 11.438 -33.938 -0.742 1 98.44 440 GLU B O 1
ATOM 7447 N N . ARG B 1 441 ? 13.328 -35.125 -0.721 1 98.38 441 ARG B N 1
ATOM 7448 C CA . ARG B 1 441 ? 12.875 -36.219 -1.54 1 98.38 441 ARG B CA 1
ATOM 7449 C C . ARG B 1 441 ? 12.156 -35.75 -2.791 1 98.38 441 ARG B C 1
ATOM 7451 O O . ARG B 1 441 ? 11.055 -36.188 -3.098 1 98.38 441 ARG B O 1
ATOM 7458 N N . GLY B 1 442 ? 12.688 -34.75 -3.4 1 98.5 442 GLY B N 1
ATOM 7459 C CA . GLY B 1 442 ? 12.188 -34.312 -4.699 1 98.5 442 GLY B CA 1
ATOM 7460 C C . GLY B 1 442 ? 11.141 -33.219 -4.602 1 98.5 442 GLY B C 1
ATOM 7461 O O . GLY B 1 442 ? 10.688 -32.688 -5.621 1 98.5 442 GLY B O 1
ATOM 7462 N N . LEU B 1 443 ? 10.711 -32.812 -3.34 1 98.88 443 LEU B N 1
ATOM 7463 C CA . LEU B 1 443 ? 9.75 -31.734 -3.113 1 98.88 443 LEU B CA 1
ATOM 7464 C C . LEU B 1 443 ? 10.438 -30.531 -2.49 1 98.88 443 LEU B C 1
ATOM 7466 O O . LEU B 1 443 ? 11.133 -30.656 -1.479 1 98.88 443 LEU B O 1
ATOM 7470 N N . THR B 1 444 ? 10.305 -29.406 -3.148 1 98.88 444 THR B N 1
ATOM 7471 C CA . THR B 1 444 ? 10.797 -28.125 -2.631 1 98.88 444 THR B CA 1
ATOM 7472 C C . THR B 1 444 ? 9.633 -27.203 -2.273 1 98.88 444 THR B C 1
ATOM 7474 O O . THR B 1 444 ? 8.727 -27 -3.084 1 98.88 444 THR B O 1
ATOM 7477 N N . LEU B 1 445 ? 9.617 -26.75 -1.05 1 98.69 445 LEU B N 1
ATOM 7478 C CA . LEU B 1 445 ? 8.719 -25.688 -0.625 1 98.69 445 LEU B CA 1
ATOM 7479 C C . LEU B 1 445 ? 9.453 -24.359 -0.558 1 98.69 445 LEU B C 1
ATOM 7481 O O . LEU B 1 445 ? 10.539 -24.266 0.009 1 98.69 445 LEU B O 1
ATOM 7485 N N . VAL B 1 446 ? 8.898 -23.391 -1.183 1 98.75 446 VAL B N 1
ATOM 7486 C CA . VAL B 1 446 ? 9.414 -22.031 -1.081 1 98.75 446 VAL B CA 1
ATOM 7487 C C . VAL B 1 446 ? 8.344 -21.109 -0.503 1 98.75 446 VAL B C 1
ATOM 7489 O O . VAL B 1 446 ? 7.273 -20.938 -1.097 1 98.75 446 VAL B O 1
ATOM 7492 N N . ALA B 1 447 ? 8.578 -20.562 0.658 1 98.38 447 ALA B N 1
ATOM 7493 C CA . ALA B 1 447 ? 7.75 -19.5 1.229 1 98.38 447 ALA B CA 1
ATOM 7494 C C . ALA B 1 447 ? 8.344 -18.125 0.945 1 98.38 447 ALA B C 1
ATOM 7496 O O . ALA B 1 447 ? 9.406 -17.781 1.477 1 98.38 447 ALA B O 1
ATOM 7497 N N . MET B 1 448 ? 7.688 -17.391 0.163 1 98.31 448 MET B N 1
ATOM 7498 C CA . MET B 1 448 ? 8.211 -16.094 -0.287 1 98.31 448 MET B CA 1
ATOM 7499 C C . MET B 1 448 ? 7.676 -14.961 0.578 1 98.31 448 MET B C 1
ATOM 7501 O O . MET B 1 448 ? 6.465 -14.828 0.749 1 98.31 448 MET B O 1
ATOM 7505 N N . GLN B 1 449 ? 8.602 -14.188 1.07 1 97.38 449 GLN B N 1
ATOM 7506 C CA . GLN B 1 449 ? 8.227 -13 1.84 1 97.38 449 GLN B CA 1
ATOM 7507 C C . GLN B 1 449 ? 7.793 -11.867 0.921 1 97.38 449 GLN B C 1
ATOM 7509 O O . GLN B 1 449 ? 8.398 -11.641 -0.129 1 97.38 449 GLN B O 1
ATOM 7514 N N . LEU B 1 450 ? 6.723 -11.133 1.209 1 97.19 450 LEU B N 1
ATOM 7515 C CA . LEU B 1 450 ? 6.246 -9.938 0.516 1 97.19 450 LEU B CA 1
ATOM 7516 C C . LEU B 1 450 ? 5.547 -10.305 -0.786 1 97.19 450 LEU B C 1
ATOM 7518 O O . LEU B 1 450 ? 5.441 -9.484 -1.696 1 97.19 450 LEU B O 1
ATOM 7522 N N . ALA B 1 451 ? 5.148 -11.562 -0.942 1 97.94 451 ALA B N 1
ATOM 7523 C CA . ALA B 1 451 ? 4.402 -11.984 -2.125 1 97.94 451 ALA B CA 1
ATOM 7524 C C . ALA B 1 451 ? 2.961 -12.336 -1.768 1 97.94 451 ALA B C 1
ATOM 7526 O O . ALA B 1 451 ? 2.709 -13 -0.758 1 97.94 451 ALA B O 1
ATOM 7527 N N . GLY B 1 452 ? 2.053 -11.891 -2.582 1 97.44 452 GLY B N 1
ATOM 7528 C CA . GLY B 1 452 ? 0.665 -12.32 -2.486 1 97.44 452 GLY B CA 1
ATOM 7529 C C . GLY B 1 452 ? 0.386 -13.609 -3.232 1 97.44 452 GLY B C 1
ATOM 7530 O O . GLY B 1 452 ? 1.267 -14.461 -3.355 1 97.44 452 GLY B O 1
ATOM 7531 N N . HIS B 1 453 ? -0.852 -13.781 -3.707 1 96.75 453 HIS B N 1
ATOM 7532 C CA . HIS B 1 453 ? -1.38 -15 -4.32 1 96.75 453 HIS B CA 1
ATOM 7533 C C . HIS B 1 453 ? -0.721 -15.266 -5.668 1 96.75 453 HIS B C 1
ATOM 7535 O O . HIS B 1 453 ? -0.47 -16.422 -6.023 1 96.75 453 HIS B O 1
ATOM 7541 N N . GLU B 1 454 ? -0.42 -14.242 -6.461 1 95.25 454 GLU B N 1
ATOM 7542 C CA . GLU B 1 454 ? 0.227 -14.383 -7.762 1 95.25 454 GLU B CA 1
ATOM 7543 C C . GLU B 1 454 ? 1.728 -14.125 -7.66 1 95.25 454 GLU B C 1
ATOM 7545 O O . GLU B 1 454 ? 2.209 -13.062 -8.055 1 95.25 454 GLU B O 1
ATOM 7550 N N . GLY B 1 455 ? 2.457 -15.125 -7.234 1 95.38 455 GLY B N 1
ATOM 7551 C CA . GLY B 1 455 ? 3.871 -15.031 -6.906 1 95.38 455 GLY B CA 1
ATOM 7552 C C . GLY B 1 455 ? 4.656 -14.203 -7.902 1 95.38 455 GLY B C 1
ATOM 7553 O O . GLY B 1 455 ? 5.227 -13.164 -7.547 1 95.38 455 GLY B O 1
ATOM 7554 N N . PRO B 1 456 ? 4.641 -14.578 -9.203 1 97.62 456 PRO B N 1
ATOM 7555 C CA . PRO B 1 456 ? 5.453 -13.875 -10.195 1 97.62 456 PRO B CA 1
ATOM 7556 C C . PRO B 1 456 ? 5.035 -12.414 -10.375 1 97.62 456 PRO B C 1
ATOM 7558 O O . PRO B 1 456 ? 5.844 -11.586 -10.797 1 97.62 456 PRO B O 1
ATOM 7561 N N . GLN B 1 457 ? 3.781 -12.148 -10.078 1 97.31 457 GLN B N 1
ATOM 7562 C CA . GLN B 1 457 ? 3.305 -10.773 -10.18 1 97.31 457 GLN B CA 1
ATOM 7563 C C . GLN B 1 457 ? 3.984 -9.883 -9.141 1 97.31 457 GLN B C 1
ATOM 7565 O O . GLN B 1 457 ? 4.246 -8.703 -9.406 1 97.31 457 GLN B O 1
ATOM 7570 N N . TYR B 1 458 ? 4.289 -10.398 -7.988 1 96.5 458 TYR B N 1
ATOM 7571 C CA . TYR B 1 458 ? 4.777 -9.602 -6.871 1 96.5 458 TYR B CA 1
ATOM 7572 C C . TYR B 1 458 ? 6.301 -9.656 -6.785 1 96.5 458 TYR B C 1
ATOM 7574 O O . TYR B 1 458 ? 6.941 -8.672 -6.406 1 96.5 458 TYR B O 1
ATOM 7582 N N . LEU B 1 459 ? 6.809 -10.812 -7.082 1 97.75 459 LEU B N 1
ATOM 7583 C CA . LEU B 1 459 ? 8.25 -11 -7.02 1 97.75 459 LEU B CA 1
ATOM 7584 C C . LEU B 1 459 ? 8.773 -11.633 -8.305 1 97.75 459 LEU B C 1
ATOM 7586 O O . LEU B 1 459 ? 9.062 -12.828 -8.344 1 97.75 459 LEU B O 1
ATOM 7590 N N . GLY B 1 460 ? 8.953 -10.805 -9.312 1 98.12 460 GLY B N 1
ATOM 7591 C CA . GLY B 1 460 ? 9.367 -11.281 -10.625 1 98.12 460 GLY B CA 1
ATOM 7592 C C . GLY B 1 460 ? 10.727 -11.961 -10.602 1 98.12 460 GLY B C 1
ATOM 7593 O O . GLY B 1 460 ? 10.906 -13.023 -11.203 1 98.12 460 GLY B O 1
ATOM 7594 N N . ALA B 1 461 ? 11.695 -11.391 -9.875 1 98.38 461 ALA B N 1
ATOM 7595 C CA . ALA B 1 461 ? 13.039 -11.961 -9.82 1 98.38 461 ALA B CA 1
ATOM 7596 C C . ALA B 1 461 ? 13.039 -13.297 -9.078 1 98.38 461 ALA B C 1
ATOM 7598 O O . ALA B 1 461 ? 13.75 -14.227 -9.453 1 98.38 461 ALA B O 1
ATOM 7599 N N . ALA B 1 462 ? 12.266 -13.367 -8.055 1 98.75 462 ALA B N 1
ATOM 7600 C CA . ALA B 1 462 ? 12.156 -14.617 -7.305 1 98.75 462 ALA B CA 1
ATOM 7601 C C . ALA B 1 462 ? 11.586 -15.727 -8.18 1 98.75 462 ALA B C 1
ATOM 7603 O O . ALA B 1 462 ? 12.086 -16.859 -8.164 1 98.75 462 ALA B O 1
ATOM 7604 N N . ALA B 1 463 ? 10.539 -15.398 -8.875 1 98.88 463 ALA B N 1
ATOM 7605 C CA . ALA B 1 463 ? 9.914 -16.375 -9.766 1 98.88 463 ALA B CA 1
ATOM 7606 C C . ALA B 1 463 ? 10.883 -16.812 -10.859 1 98.88 463 ALA B C 1
ATOM 7608 O O . ALA B 1 463 ? 10.914 -17.984 -11.234 1 98.88 463 ALA B O 1
ATOM 7609 N N . PHE B 1 464 ? 11.617 -15.875 -11.344 1 98.75 464 PHE B N 1
ATOM 7610 C CA . PHE B 1 464 ? 12.641 -16.172 -12.344 1 98.75 464 PHE B CA 1
ATOM 7611 C C . PHE B 1 464 ? 13.664 -17.156 -11.797 1 98.75 464 PHE B C 1
ATOM 7613 O O . PHE B 1 464 ? 14.016 -18.141 -12.461 1 98.75 464 PHE B O 1
ATOM 7620 N N . ARG B 1 465 ? 14.117 -16.953 -10.602 1 98.81 465 ARG B N 1
ATOM 7621 C CA . ARG B 1 465 ? 15.062 -17.844 -9.93 1 98.81 465 ARG B CA 1
ATOM 7622 C C . ARG B 1 465 ? 14.461 -19.219 -9.711 1 98.81 465 ARG B C 1
ATOM 7624 O O . ARG B 1 465 ? 15.141 -20.234 -9.883 1 98.81 465 ARG B O 1
ATOM 7631 N N . GLN B 1 466 ? 13.234 -19.266 -9.336 1 98.94 466 GLN B N 1
ATOM 7632 C CA . GLN B 1 466 ? 12.555 -20.547 -9.156 1 98.94 466 GLN B CA 1
ATOM 7633 C C . GLN B 1 466 ? 12.469 -21.328 -10.469 1 98.94 466 GLN B C 1
ATOM 7635 O O . GLN B 1 466 ? 12.648 -22.547 -10.484 1 98.94 466 GLN B O 1
ATOM 7640 N N . LEU B 1 467 ? 12.188 -20.609 -11.508 1 98.88 467 LEU B N 1
ATOM 7641 C CA . LEU B 1 467 ? 12.172 -21.266 -12.812 1 98.88 467 LEU B CA 1
ATOM 7642 C C . LEU B 1 467 ? 13.555 -21.812 -13.164 1 98.88 467 LEU B C 1
ATOM 7644 O O . LEU B 1 467 ? 13.664 -22.906 -13.703 1 98.88 467 LEU B O 1
ATOM 7648 N N . GLU B 1 468 ? 14.609 -21.047 -12.891 1 98.62 468 GLU B N 1
ATOM 7649 C CA . GLU B 1 468 ? 15.961 -21.562 -13.102 1 98.62 468 GLU B CA 1
ATOM 7650 C C . GLU B 1 468 ? 16.172 -22.891 -12.398 1 98.62 468 GLU B C 1
ATOM 7652 O O . GLU B 1 468 ? 16.766 -23.812 -12.961 1 98.62 468 GLU B O 1
ATOM 7657 N N . LYS B 1 469 ? 15.695 -22.953 -11.219 1 98.88 469 LYS B N 1
ATOM 7658 C CA . LYS B 1 469 ? 15.82 -24.203 -10.461 1 98.88 469 LYS B CA 1
ATOM 7659 C C . LYS B 1 469 ? 15.008 -25.328 -11.109 1 98.88 469 LYS B C 1
ATOM 7661 O O . LYS B 1 469 ? 15.508 -26.438 -11.266 1 98.88 469 LYS B O 1
ATOM 7666 N N . LEU B 1 470 ? 13.789 -25 -11.469 1 98.88 470 LEU B N 1
ATOM 7667 C CA . LEU B 1 470 ? 12.922 -26.016 -12.086 1 98.88 470 LEU B CA 1
ATOM 7668 C C . LEU B 1 470 ? 13.555 -26.562 -13.352 1 98.88 470 LEU B C 1
ATOM 7670 O O . LEU B 1 470 ? 13.492 -27.766 -13.609 1 98.88 470 LEU B O 1
ATOM 7674 N N . LEU B 1 471 ? 14.211 -25.719 -14.133 1 98.5 471 LEU B N 1
ATOM 7675 C CA . LEU B 1 471 ? 14.781 -26.062 -15.43 1 98.5 471 LEU B CA 1
ATOM 7676 C C . LEU B 1 471 ? 16.156 -26.703 -15.266 1 98.5 471 LEU B C 1
ATOM 7678 O O . LEU B 1 471 ? 16.766 -27.156 -16.234 1 98.5 471 LEU B O 1
ATOM 7682 N N . GLY B 1 472 ? 16.672 -26.656 -14.07 1 97.5 472 GLY B N 1
ATOM 7683 C CA . GLY B 1 472 ? 17.969 -27.266 -13.797 1 97.5 472 GLY B CA 1
ATOM 7684 C C . GLY B 1 472 ? 19.141 -26.359 -14.07 1 97.5 472 GLY B C 1
ATOM 7685 O O . GLY B 1 472 ? 20.266 -26.828 -14.234 1 97.5 472 GLY B O 1
ATOM 7686 N N . ARG B 1 473 ? 18.875 -25.047 -14.164 1 96.62 473 ARG B N 1
ATOM 7687 C CA . ARG B 1 473 ? 19.969 -24.125 -14.359 1 96.62 473 ARG B CA 1
ATOM 7688 C C . ARG B 1 473 ? 20.781 -23.969 -13.078 1 96.62 473 ARG B C 1
ATOM 7690 O O . ARG B 1 473 ? 21.969 -23.594 -13.125 1 96.62 473 ARG B O 1
ATOM 7697 N N . VAL B 1 474 ? 20.141 -24.141 -11.938 1 97.38 474 VAL B N 1
ATOM 7698 C CA . VAL B 1 474 ? 20.781 -24.141 -10.633 1 97.38 474 VAL B CA 1
ATOM 7699 C C . VAL B 1 474 ? 20.344 -25.359 -9.82 1 97.38 474 VAL B C 1
ATOM 7701 O O . VAL B 1 474 ? 19.281 -25.922 -10.078 1 97.38 474 VAL B O 1
ATOM 7704 N N . GLN B 1 475 ? 21.094 -25.641 -8.844 1 95.56 475 GLN B N 1
ATOM 7705 C CA . GLN B 1 475 ? 20.859 -26.891 -8.125 1 95.56 475 GLN B CA 1
ATOM 7706 C C . GLN B 1 475 ? 19.938 -26.656 -6.926 1 95.56 475 GLN B C 1
ATOM 7708 O O . GLN B 1 475 ? 19.203 -27.562 -6.523 1 95.56 475 GLN B O 1
ATOM 7713 N N . ALA B 1 476 ? 20.078 -25.469 -6.336 1 97.06 476 ALA B N 1
ATOM 7714 C CA . ALA B 1 476 ? 19.328 -25.188 -5.117 1 97.06 476 ALA B CA 1
ATOM 7715 C C . ALA B 1 476 ? 18.906 -23.719 -5.066 1 97.06 476 ALA B C 1
ATOM 7717 O O . ALA B 1 476 ? 19.375 -22.891 -5.852 1 97.06 476 ALA B O 1
ATOM 7718 N N . LEU B 1 477 ? 17.969 -23.438 -4.168 1 98.5 477 LEU B N 1
ATOM 7719 C CA . LEU B 1 477 ? 17.422 -22.094 -4.086 1 98.5 477 LEU B CA 1
ATOM 7720 C C . LEU B 1 477 ? 17.984 -21.344 -2.889 1 98.5 477 LEU B C 1
ATOM 7722 O O . LEU B 1 477 ? 17.531 -20.25 -2.566 1 98.5 477 LEU B O 1
ATOM 7726 N N . ASN B 1 478 ? 18.953 -21.891 -2.188 1 97.69 478 ASN B N 1
ATOM 7727 C CA . ASN B 1 478 ? 19.594 -21.203 -1.065 1 97.69 478 ASN B CA 1
ATOM 7728 C C . ASN B 1 478 ? 21.047 -20.875 -1.366 1 97.69 478 ASN B C 1
ATOM 7730 O O . ASN B 1 478 ? 21.797 -20.438 -0.484 1 97.69 478 ASN B O 1
ATOM 7734 N N . GLY B 1 479 ? 21.516 -21.141 -2.607 1 96.81 479 GLY B N 1
ATOM 7735 C CA . GLY B 1 479 ? 22.844 -20.781 -3.035 1 96.81 479 GLY B CA 1
ATOM 7736 C C . GLY B 1 479 ? 22.938 -19.359 -3.564 1 96.81 479 GLY B C 1
ATOM 7737 O O . GLY B 1 479 ? 21.938 -18.766 -3.963 1 96.81 479 GLY B O 1
ATOM 7738 N N . THR B 1 480 ? 24.109 -18.828 -3.658 1 97.12 480 THR B N 1
ATOM 7739 C CA . THR B 1 480 ? 24.281 -17.422 -4.004 1 97.12 480 THR B CA 1
ATOM 7740 C C . THR B 1 480 ? 24.812 -17.266 -5.43 1 97.12 480 THR B C 1
ATOM 7742 O O . THR B 1 480 ? 25.453 -16.281 -5.762 1 97.12 480 THR B O 1
ATOM 7745 N N . GLU B 1 481 ? 24.656 -18.312 -6.242 1 97.06 481 GLU B N 1
ATOM 7746 C CA . GLU B 1 481 ? 25.016 -18.172 -7.652 1 97.06 481 GLU B CA 1
ATOM 7747 C C . GLU B 1 481 ? 24.203 -17.062 -8.305 1 97.06 481 GLU B C 1
ATOM 7749 O O . GLU B 1 481 ? 23.016 -16.906 -8.031 1 97.06 481 GLU B O 1
ATOM 7754 N N . PRO B 1 482 ? 24.828 -16.234 -9.164 1 98.12 482 PRO B N 1
ATOM 7755 C CA . PRO B 1 482 ? 24.078 -15.195 -9.867 1 98.12 482 PRO B CA 1
ATOM 7756 C C . PRO B 1 482 ? 23.031 -15.766 -10.82 1 98.12 482 PRO B C 1
ATOM 7758 O O . PRO B 1 482 ? 22.969 -16.984 -11.023 1 98.12 482 PRO B O 1
ATOM 7761 N N . PHE B 1 483 ? 22.203 -14.922 -11.281 1 97.88 483 PHE B N 1
ATOM 7762 C CA . PHE B 1 483 ? 21.297 -15.32 -12.352 1 97.88 483 PHE B CA 1
ATOM 7763 C C . PHE B 1 483 ? 22.078 -15.828 -13.555 1 97.88 483 PHE B C 1
ATOM 7765 O O . PHE B 1 483 ? 23.203 -15.398 -13.797 1 97.88 483 PHE B O 1
ATOM 7772 N N . THR B 1 484 ? 21.438 -16.641 -14.367 1 95.81 484 THR B N 1
ATOM 7773 C CA . THR B 1 484 ? 22.141 -17.281 -15.477 1 95.81 484 THR B CA 1
ATOM 7774 C C . THR B 1 484 ? 22.047 -16.438 -16.734 1 95.81 484 THR B C 1
ATOM 7776 O O . THR B 1 484 ? 22.703 -16.719 -17.734 1 95.81 484 THR B O 1
ATOM 7779 N N . LEU B 1 485 ? 21.203 -15.375 -16.703 1 94.69 485 LEU B N 1
ATOM 7780 C CA . LEU B 1 485 ? 21.172 -14.453 -17.844 1 94.69 485 LEU B CA 1
ATOM 7781 C C . LEU B 1 485 ? 22.547 -13.828 -18.062 1 94.69 485 LEU B C 1
ATOM 7783 O O . LEU B 1 485 ? 23.203 -13.406 -17.094 1 94.69 485 LEU B O 1
ATOM 7787 N N . PRO B 1 486 ? 22.984 -13.703 -19.281 1 93.44 486 PRO B N 1
ATOM 7788 C CA . PRO B 1 486 ? 24.328 -13.188 -19.578 1 93.44 486 PRO B CA 1
ATOM 7789 C C . PRO B 1 486 ? 24.578 -11.82 -18.953 1 93.44 486 PRO B C 1
ATOM 7791 O O . PRO B 1 486 ? 25.656 -11.578 -18.391 1 93.44 486 PRO B O 1
ATOM 7794 N N . ALA B 1 487 ? 23.641 -10.961 -18.953 1 92.5 487 ALA B N 1
ATOM 7795 C CA . ALA B 1 487 ? 23.797 -9.594 -18.469 1 92.5 487 ALA B CA 1
ATOM 7796 C C . ALA B 1 487 ? 23.953 -9.57 -16.953 1 92.5 487 ALA B C 1
ATOM 7798 O O . ALA B 1 487 ? 24.391 -8.57 -16.391 1 92.5 487 ALA B O 1
ATOM 7799 N N . LEU B 1 488 ? 23.625 -10.656 -16.234 1 96.31 488 LEU B N 1
ATOM 7800 C CA . LEU B 1 488 ? 23.531 -10.617 -14.789 1 96.31 488 LEU B CA 1
ATOM 7801 C C . LEU B 1 488 ? 24.562 -11.555 -14.148 1 96.31 488 LEU B C 1
ATOM 7803 O O . LEU B 1 488 ? 24.672 -11.609 -12.922 1 96.31 488 LEU B O 1
ATOM 7807 N N . ARG B 1 489 ? 25.391 -12.25 -14.891 1 95.31 489 ARG B N 1
ATOM 7808 C CA . ARG B 1 489 ? 26.266 -13.32 -14.422 1 95.31 489 ARG B CA 1
ATOM 7809 C C . ARG B 1 489 ? 27.438 -12.75 -13.625 1 95.31 489 ARG B C 1
ATOM 7811 O O . ARG B 1 489 ? 28.047 -13.461 -12.82 1 95.31 489 ARG B O 1
ATOM 7818 N N . SER B 1 490 ? 27.75 -11.508 -13.852 1 95.25 490 SER B N 1
ATOM 7819 C CA . SER B 1 490 ? 28.953 -10.961 -13.242 1 95.25 490 SER B CA 1
ATOM 7820 C C . SER B 1 490 ? 28.625 -10.094 -12.031 1 95.25 490 SER B C 1
ATOM 7822 O O . SER B 1 490 ? 29.516 -9.492 -11.43 1 95.25 490 SER B O 1
ATOM 7824 N N . ILE B 1 491 ? 27.375 -9.984 -11.703 1 96 491 ILE B N 1
ATOM 7825 C CA . ILE B 1 491 ? 26.984 -9.156 -10.57 1 96 491 ILE B CA 1
ATOM 7826 C C . ILE B 1 491 ? 27.438 -9.797 -9.266 1 96 491 ILE B C 1
ATOM 7828 O O . ILE B 1 491 ? 27.125 -10.961 -8.992 1 96 491 ILE B O 1
ATOM 7832 N N . PRO B 1 492 ? 28.219 -9.055 -8.422 1 95.75 492 PRO B N 1
ATOM 7833 C CA . PRO B 1 492 ? 28.641 -9.617 -7.133 1 95.75 492 PRO B CA 1
ATOM 7834 C C . PRO B 1 492 ? 27.453 -10 -6.25 1 95.75 492 PRO B C 1
ATOM 7836 O O . PRO B 1 492 ? 26.438 -9.305 -6.23 1 95.75 492 PRO B O 1
ATOM 7839 N N . GLN B 1 493 ? 27.562 -11.117 -5.57 1 96.94 493 GLN B N 1
ATOM 7840 C CA . GLN B 1 493 ? 26.5 -11.648 -4.723 1 96.94 493 GLN B CA 1
ATOM 7841 C C . GLN B 1 493 ? 26.906 -11.594 -3.248 1 96.94 493 GLN B C 1
ATOM 7843 O O . GLN B 1 493 ? 28.062 -11.32 -2.92 1 96.94 493 GLN B O 1
ATOM 7848 N N . LEU B 1 494 ? 25.922 -11.836 -2.379 1 93.88 494 LEU B N 1
ATOM 7849 C CA . LEU B 1 494 ? 26.203 -11.93 -0.949 1 93.88 494 LEU B CA 1
ATOM 7850 C C . LEU B 1 494 ? 27.078 -13.133 -0.641 1 93.88 494 LEU B C 1
ATOM 7852 O O . LEU B 1 494 ? 27.062 -14.125 -1.375 1 93.88 494 LEU B O 1
ATOM 7856 N N . GLN B 1 495 ? 27.797 -12.961 0.465 1 92 495 GLN B N 1
ATOM 7857 C CA . GLN B 1 495 ? 28.656 -14.062 0.896 1 92 495 GLN B CA 1
ATOM 7858 C C . GLN B 1 495 ? 27.922 -14.992 1.853 1 92 495 GLN B C 1
ATOM 7860 O O . GLN B 1 495 ? 27.156 -14.539 2.713 1 92 495 GLN B O 1
ATOM 7865 N N . GLU B 1 496 ? 28.094 -16.25 1.703 1 90.75 496 GLU B N 1
ATOM 7866 C CA . GLU B 1 496 ? 27.547 -17.234 2.629 1 90.75 496 GLU B CA 1
ATOM 7867 C C . GLU B 1 496 ? 28.328 -17.25 3.939 1 90.75 496 GLU B C 1
ATOM 7869 O O . GLU B 1 496 ? 29.516 -16.922 3.963 1 90.75 496 GLU B O 1
ATOM 7874 N N . PRO B 1 497 ? 27.797 -17.688 5.031 1 91.25 497 PRO B N 1
ATOM 7875 C CA . PRO B 1 497 ? 26.406 -18.156 5.16 1 91.25 497 PRO B CA 1
ATOM 7876 C C . PRO B 1 497 ? 25.406 -17 5.211 1 91.25 497 PRO B C 1
ATOM 7878 O O . PRO B 1 497 ? 25.719 -15.93 5.719 1 91.25 497 PRO B O 1
ATOM 7881 N N . LEU B 1 498 ? 24.203 -17.188 4.738 1 92.88 498 LEU B N 1
ATOM 7882 C CA . LEU B 1 498 ? 23.141 -16.203 4.629 1 92.88 498 LEU B CA 1
ATOM 7883 C C . LEU B 1 498 ? 22.281 -16.172 5.891 1 92.88 498 LEU B C 1
ATOM 7885 O O . LEU B 1 498 ? 21.5 -15.242 6.094 1 92.88 498 LEU B O 1
ATOM 7889 N N . GLY B 1 499 ? 22.469 -17.062 6.781 1 93 499 GLY B N 1
ATOM 7890 C CA . GLY B 1 499 ? 21.578 -17.188 7.934 1 93 499 GLY B CA 1
ATOM 7891 C C . GLY B 1 499 ? 20.344 -18.016 7.641 1 93 499 GLY B C 1
ATOM 7892 O O . GLY B 1 499 ? 20.391 -18.984 6.875 1 93 499 GLY B O 1
ATOM 7893 N N . LYS B 1 500 ? 19.25 -17.672 8.398 1 95 500 LYS B N 1
ATOM 7894 C CA . LYS B 1 500 ? 17.984 -18.406 8.25 1 95 500 LYS B CA 1
ATOM 7895 C C . LYS B 1 500 ? 17.062 -17.703 7.266 1 95 500 LYS B C 1
ATOM 7897 O O . LYS B 1 500 ? 17.297 -16.562 6.891 1 95 500 LYS B O 1
ATOM 7902 N N . GLY B 1 501 ? 16.047 -18.484 6.812 1 96.94 501 GLY B N 1
ATOM 7903 C CA . GLY B 1 501 ? 14.969 -17.875 6.043 1 96.94 501 GLY B CA 1
ATOM 7904 C C . GLY B 1 501 ? 14.203 -16.828 6.812 1 96.94 501 GLY B C 1
ATOM 7905 O O . GLY B 1 501 ? 14.258 -16.781 8.047 1 96.94 501 GLY B O 1
ATOM 7906 N N . ILE B 1 502 ? 13.477 -15.969 6.09 1 95.94 502 ILE B N 1
ATOM 7907 C CA . ILE B 1 502 ? 12.883 -14.812 6.75 1 95.94 502 ILE B CA 1
ATOM 7908 C C . ILE B 1 502 ? 11.367 -14.992 6.836 1 95.94 502 ILE B C 1
ATOM 7910 O O . ILE B 1 502 ? 10.664 -14.148 7.398 1 95.94 502 ILE B O 1
ATOM 7914 N N . VAL B 1 503 ? 10.797 -15.969 6.23 1 96.06 503 VAL B N 1
ATOM 7915 C CA . VAL B 1 503 ? 9.438 -16.391 6.543 1 96.06 503 VAL B CA 1
ATOM 7916 C C . VAL B 1 503 ? 9.461 -17.453 7.641 1 96.06 503 VAL B C 1
ATOM 7918 O O . VAL B 1 503 ? 9.883 -18.594 7.402 1 96.06 503 VAL B O 1
ATOM 7921 N N . THR B 1 504 ? 8.938 -17.078 8.742 1 89.38 504 THR B N 1
ATOM 7922 C CA . THR B 1 504 ? 8.969 -18 9.867 1 89.38 504 THR B CA 1
ATOM 7923 C C . THR B 1 504 ? 7.855 -19.031 9.75 1 89.38 504 THR B C 1
ATOM 7925 O O . THR B 1 504 ? 6.688 -18.672 9.562 1 89.38 504 THR B O 1
ATOM 7928 N N . ILE B 1 505 ? 8.281 -20.234 9.781 1 86.88 505 ILE B N 1
ATOM 7929 C CA . ILE B 1 505 ? 7.332 -21.344 9.805 1 86.88 505 ILE B CA 1
ATOM 7930 C C . ILE B 1 505 ? 7.266 -21.938 11.211 1 86.88 505 ILE B C 1
ATOM 7932 O O . ILE B 1 505 ? 8.297 -22.281 11.789 1 86.88 505 ILE B O 1
ATOM 7936 N N . PHE B 1 506 ? 6.125 -21.828 11.883 1 73.44 506 PHE B N 1
ATOM 7937 C CA . PHE B 1 506 ? 5.977 -22.234 13.273 1 73.44 506 PHE B CA 1
ATOM 7938 C C . PHE B 1 506 ? 5.465 -23.672 13.352 1 73.44 506 PHE B C 1
ATOM 7940 O O . PHE B 1 506 ? 4.766 -24.141 12.453 1 73.44 506 PHE B O 1
#

Foldseek 3Di:
DPPLDDPPLNPLQVLQWFQQCPQPQDNDRLDTKGWAWFFLAPDPPTFWTKIKIKDAQPAPVQNPALAEEEEAEPFVFFFLVCCQAFFAHQWHDHFQDPTIDGFLLHQSPHGIYMTIGDDGPHFLITDAQEAQALLVRLSSVLRRQQRVCVSSVSFLGEYEYEYFACCLFNQLSNLLVLVVVVRSRRRRYQEYEYFLYDQADQLLQALLCQLVLCVVVVVLLVFDPVLNVLSVVLNVVQCSPVLLVQALDALGNDADDPDDGQWDADPVRDIDGNPSSVCSRVSSVVRSCVVFVQADLQFSNDGDDGTHDCQPPPHPCQDQSNCVSSVRDVPDRGHRGDQQNHPDPVSDHPDHRCLAPSVLVSLQVNLQYEYEYECRNNSGHPSSVQSSQSNGDHPHDGHHNDDFKFFQFQEDQDDDQVDCPTRCSVNDFDGGRFFTWDDDSSYIYTYGYQGGRSRSSHGSRSVSLSVCCSVPVDPDRRDHQWDPNPSRRPPDTDDDPSGITDDDDD/DPPLDDPPLNVLQVLQWFQQCPQPQDNDRLDTKGWAWDFLAPDPPTFWTKIKIKDAQDAPVQNPALAEEEEAEPFVFFFLVCCQAFFAHQWHDHFQDPTIDGFLLHQSPHGIYMTIGDDGPHFLITDAQEAQALLVRLSSVLRRQQRVCVSSVSFLGEYEYEYFACCLFNQLSNLLVLVVVVRSRRRRYQEYEYFLYDQADQCLQALLCQLVLCVVVVVLLVFDPVLNVLSVVLNVVQCSPVLLVQALDALGNDADDPDDGQWDADPVRDIDGNCSSVCSRVSSVVRSCVVFVQADLQFSNDGDDGTHDCQPPPHPCQDQSNCVSSVGDVPDRGHRGDQQNHPDPVSDHPDHRCLAPSVLVSLQVNLQYEYEYECRNNSGHLSSVQSSQSNGDHPHDGHHNDDFKFFQFQEDQDDDQVDCPTRCSVNDFDGGRFFTWDDDSSYIYTYGYQGGRSRSSHGSRSVSLSVCCSVPVDPDRRDHQWDPNPSRRPPDTDDDPSGITDDDDD

Organism: Hypocrea jecorina (strain QM6a) (NCBI:txid431241)

Secondary structure (DSSP, 8-state):
---S--TTHHHHHGGGEE-TT-STT--S----EEEEEEESSS-TT---EEEEEEE---SGGGTT--EEEEEE--TTTB-THHHIIIIISSEE--TTSSS-EE-TT-GGGTSEEEEEE-STTSTT-BS-----SHHHHHHHHHHHHHHHHHHHT-TT-EEEEEEETTHHHHHHHHHHHHHHTT-TTT--EEEEEEES---S-HHHHTTTTHHHHHHHTHHHH---HHHHHHHHHHHHHTTHHHHHHHHS-SS--SPPPSSPTTEEE-TTS-EEE-HHHHTHHHHHHHHHHHH-TT--TT-TT--SSPPP-TTSSS-GGGSHHHHHHTT--TT----SB-S--S-STTS---SPPGGGTHHHHHHHHHS-EEEEEETT-SSS-HHHHHHHHTT-EETTEES-SS---EEEEEPP----TT-SSSTTTTS----EEEEEEEEETTEEEEEETT--SSHHHH-HHHHHHHHHHHHTSSS-SSS-PPPSSGGGTTS--PPSP--S-SS---/---S--TTHHHHHGGGEE-TT-STT--S----EEEEEEESSS-TT---EEEEEEE---SGGGTT--EEEEEE--TTTB-THHHIIIIISSEE--TTSSS-EE-TT-GGGTSEEEEEE-STTSTT-BS-----SHHHHHHHHHHHHHHHHHHHT-TT-EEEEEEETTHHHHHHHHHHHHHHTT-TTT--EEEEEEES---S-HHHHTTTTHHHHHHHTHHHH---HHHHHHHHHHHHHTTHHHHHHHHS-SS--SPPPSSPTTEEE-TTS-EEE-HHHHTHHHHHHHHHHHH-TT--TT-TT--SSPPP-TTSSS-GGGSHHHHHHTT--TT----SB-S--S-STTS---SPPGGGTHHHHHHHHHS-EEEEEETT-SSS-HHHHHHHHTT-EETTEES-SS---EEEEEPP----TT-SSSTTTTS----EEEEEEEEETTEEEEEETT--SSHHHH-HHHHHHHHHHHHTSSS-SSS-PPPSSGGGTTS--PPSP--S-SS---

InterPro domains:
  IPR001563 Peptidase S10, serine carboxypeptidase [PF00450] (31-470)
  IPR001563 Peptidase S10, serine carboxypeptidase [PR00724] (103-115)
  IPR001563 Peptidase S10, serine carboxypeptidase [PR00724] (116-126)
  IPR001563 Peptidase S10, serine carboxypeptidase [PR00724] (147-172)
  IPR001563 Peptidase S10, serine carboxypeptidase [PR00724] (443-456)
  IPR001563 Peptidase S10, serine carboxypeptidase [PTHR11802] (33-455)
  IPR018202 Serine carboxypeptidase, serine active site [PS00131] (161-168)
  IPR029058 Alpha/Beta hydrolase fold [G3DSA:3.40.50.1820] (11-481)
  IPR029058 Alpha/Beta hydrolase fold [SSF53474] (22-473)

Radius of gyration: 30.57 Å; Cα contacts (8 Å, |Δi|>4): 2461; chains: 2; bounding box: 64×92×78 Å